Protein AF-A0AAD2H7C9-F1 (afdb_monomer_lite)

Foldseek 3Di:
DAQQKEKEALEWEQDLVLDTDHDIWMDNLVVQFTADPCCCCPVVVDDHPYYHYQNHFHKFFFFEFEAAQAAPLAGLQDDPPDLVVNLVRVQVCFLALCLLRHQEYAHEHEQDALVCQQVSQVSLPFDDDSRTRTSQGHEYEDLQADPVLSAPGDVVRRDADQPAQVSVCSRRPVLSQAAQVVVCPPDDPGHHAAEYEHAQPGHRPVVHLLVSVRSLYAYEYALYAAWPVSLQSSLVSPRAEYEAPPHSYDPQDPVTRGNLCLLAPPPPPDPDDDDDDDDDDDDDDDDDDDDDDDDDDDDDDDDDDDDDDDDDDDPDDPDDDDRDRHAYEHAQPCPSDNLVRLQVSCVSHVLRYAYHFSHGNHQDQPDDFAWDADPPRWIWTDDPFFIDTPPDPHGPTTNDRRLNSLLSSCVSNVRDSSSSLSNRAVNVCVSRVNNQATSRSDGGHRNNIFIAGPSSGTLPQVQVVQQVVQLVLVVQLVVQCPPPVNVQAKHKDWAQFPQGSVWIKIKMAGDPVQLQDVVGPHLFQWQIWIWTDPVPSTIFTFWTHAGDAEAQLRHLCNDLVNCQQWFFDWKKWWFDDWAFKWKWGAPDLQAIFIDTRGGGDQDPVPPAGDPSNQQVVLLCVLCVVLVHDNNVVNNVRSSQQKIWMWGQQALVQAAGQDHDDPVRHHTATQWIFRSHRATDIDDLVVSQVVCVNSVHHYTDMDIDRHPVVVVVVQVVCLQVCDDPNHHGQWTKMKTFTADGDPPDDPVSHDPDDGRGIHIYIYGRCPPRVLLVLLLVLLVVQCVQQVHLPRNHDRDPVPDDPLSCLDPLSVLSNVVSNVCSVVCSVCCRCSNSNHSSVVSVVVCCPDPSNCVVCVVVDDRPDPPDQPAQAEEEEEQDDAQLCSVLLVLLCCLLPVAAEDAQLVADDPDSLVVLLVVQLVSVVPGRYYYSHYNNLALVSLVSNVSSQSNHPTHYFYEYAYAPLVVWQLQVLLVSSLLSLLVCAQQRAAEHCDLVRVSSVVSSVSSVNGDDDRPVSGDYYQYAHSPDDSLRRNVSVQVRCCVPVVDDRGDPVSSVVSSVCSSVDHDPDGHDHPDPPPDDFQFKWWFWGDDLLVQCCVPPVVPPLCVLWSVFFDSGWIWTQDGPVCPPVCVVLVVLLVVLQSDRNDRWKKKFFWWKWWDDNWFIKIAGQAIGTDDDDPCNVSVVVSRVPRDPLRNQQTIITTGTSDDVRDSCVSSVRSNVCSVPVVSTDMDTDDRDMTMTGMHRHDD

Organism: NCBI:txid2018698

Structure (mmCIF, N/CA/C/O backbone):
data_AF-A0AAD2H7C9-F1
#
_entry.id   AF-A0AAD2H7C9-F1
#
loop_
_atom_site.group_PDB
_atom_site.id
_atom_site.type_symbol
_atom_site.label_atom_id
_atom_site.label_alt_id
_atom_site.label_comp_id
_atom_site.label_asym_id
_atom_site.label_entity_id
_atom_site.label_seq_id
_atom_site.pdbx_PDB_ins_code
_atom_site.Cartn_x
_atom_site.Cartn_y
_atom_site.Cartn_z
_atom_site.occupancy
_atom_site.B_iso_or_equiv
_atom_site.auth_seq_id
_atom_site.auth_comp_id
_atom_site.auth_asym_id
_atom_site.auth_atom_id
_atom_site.pdbx_PDB_model_num
ATOM 1 N N . MET A 1 1 ? -37.080 9.525 -2.850 1.00 46.25 1 MET A N 1
ATOM 2 C CA . MET A 1 1 ? -35.673 9.390 -2.418 1.00 46.25 1 MET A CA 1
ATOM 3 C C . MET A 1 1 ? -35.542 8.056 -1.711 1.00 46.25 1 MET A C 1
ATOM 5 O O . MET A 1 1 ? -36.578 7.592 -1.234 1.00 46.25 1 MET A O 1
ATOM 9 N N . PRO A 1 2 ? -34.340 7.462 -1.643 1.00 66.56 2 PRO A N 1
ATOM 10 C CA . PRO A 1 2 ? -34.087 6.362 -0.725 1.00 66.56 2 PRO A CA 1
ATOM 11 C C . PRO A 1 2 ? -34.451 6.775 0.708 1.00 66.56 2 PRO A C 1
ATOM 13 O O . PRO A 1 2 ? -34.328 7.949 1.058 1.00 66.56 2 PRO A O 1
ATOM 16 N N . ASN A 1 3 ? -34.932 5.835 1.510 1.00 80.19 3 ASN A N 1
ATOM 17 C CA . ASN A 1 3 ? -35.426 6.058 2.868 1.00 80.19 3 ASN A CA 1
ATOM 18 C C . ASN A 1 3 ? -34.364 5.843 3.965 1.00 80.19 3 ASN A C 1
ATOM 20 O O . ASN A 1 3 ? -34.700 5.918 5.144 1.00 80.19 3 ASN A O 1
ATOM 24 N N . GLY A 1 4 ? -33.115 5.559 3.578 1.00 82.56 4 GLY A N 1
ATOM 25 C CA . GLY A 1 4 ? -31.983 5.334 4.485 1.00 82.56 4 GLY A CA 1
ATOM 26 C C . GLY A 1 4 ? -32.001 3.984 5.216 1.00 82.56 4 GLY A C 1
ATOM 27 O O . GLY A 1 4 ? -31.080 3.692 5.977 1.00 82.56 4 GLY A O 1
ATOM 28 N N . LEU A 1 5 ? -33.021 3.147 5.004 1.00 90.31 5 LEU A N 1
ATOM 29 C CA . LEU A 1 5 ? -33.193 1.898 5.739 1.00 90.31 5 LEU A CA 1
ATOM 30 C C . LEU A 1 5 ? -32.390 0.757 5.107 1.00 90.31 5 LEU A C 1
ATOM 32 O O . LEU A 1 5 ? -32.569 0.425 3.930 1.00 90.31 5 LEU A O 1
ATOM 36 N N . VAL A 1 6 ? -31.556 0.117 5.925 1.00 89.94 6 VAL A N 1
ATOM 37 C CA . VAL A 1 6 ? -30.773 -1.069 5.560 1.00 89.94 6 VAL A CA 1
ATOM 38 C C . VAL A 1 6 ? -31.198 -2.236 6.445 1.00 89.94 6 VAL A C 1
ATOM 40 O O . VAL A 1 6 ? -31.389 -2.070 7.648 1.00 89.94 6 VAL A O 1
ATOM 43 N N . CYS A 1 7 ? -31.348 -3.417 5.854 1.00 92.00 7 CYS A N 1
ATOM 44 C CA . CYS A 1 7 ? -31.597 -4.662 6.572 1.00 92.00 7 CYS A CA 1
ATOM 45 C C . CYS A 1 7 ? -30.470 -5.651 6.295 1.00 92.00 7 CYS A C 1
ATOM 47 O O . CYS A 1 7 ? -30.188 -5.963 5.140 1.00 92.00 7 CYS A O 1
ATOM 49 N N . PHE A 1 8 ? -29.859 -6.163 7.354 1.00 91.25 8 PHE A N 1
ATOM 50 C CA . PHE A 1 8 ? -28.969 -7.311 7.300 1.00 91.25 8 PHE A CA 1
ATOM 51 C C . PHE A 1 8 ? -29.793 -8.578 7.515 1.00 91.25 8 PHE A C 1
ATOM 53 O O . PHE A 1 8 ? -30.599 -8.633 8.443 1.00 91.25 8 PHE A O 1
ATOM 60 N N . THR A 1 9 ? -29.605 -9.564 6.648 1.00 88.19 9 THR A N 1
ATOM 61 C CA . THR A 1 9 ? -30.362 -10.826 6.606 1.00 88.19 9 THR A CA 1
ATOM 62 C C . THR A 1 9 ? -29.411 -12.014 6.590 1.00 88.19 9 THR A C 1
ATOM 64 O O . THR A 1 9 ? -28.247 -11.849 6.218 1.00 88.19 9 THR A O 1
ATOM 67 N N . ASN A 1 10 ? -29.910 -13.211 6.925 1.00 83.56 10 ASN A N 1
ATOM 68 C CA . ASN A 1 10 ? -29.106 -14.442 6.938 1.00 83.56 10 ASN A CA 1
ATOM 69 C C . ASN A 1 10 ? -27.838 -14.260 7.799 1.00 83.56 10 ASN A C 1
ATOM 71 O O . ASN A 1 10 ? -26.705 -14.406 7.339 1.00 83.56 10 ASN A O 1
ATOM 75 N N . CYS A 1 11 ? -28.040 -13.840 9.048 1.00 88.94 11 CYS A N 1
ATOM 76 C CA . CYS A 1 11 ? -26.970 -13.545 9.991 1.00 88.94 11 CYS A CA 1
ATOM 77 C C . CYS A 1 11 ? -27.285 -14.054 11.399 1.00 88.94 11 CYS A C 1
ATOM 79 O O . CYS A 1 11 ? -28.444 -14.223 11.788 1.00 88.94 11 CYS A O 1
ATOM 81 N N . LEU A 1 12 ? -26.222 -14.298 12.165 1.00 95.88 12 LEU A N 1
ATOM 82 C CA . LEU A 1 12 ? -26.299 -14.611 13.587 1.00 95.88 12 LEU A CA 1
ATOM 83 C C . LEU A 1 12 ? -26.062 -13.347 14.417 1.00 95.88 12 LEU A C 1
ATOM 85 O O . LEU A 1 12 ? -25.033 -12.693 14.271 1.00 95.88 12 LEU A O 1
ATOM 89 N N . LEU A 1 13 ? -26.984 -13.031 15.320 1.00 96.81 13 LEU A N 1
ATOM 90 C CA . LEU A 1 13 ? -26.896 -11.884 16.219 1.00 96.81 13 LEU A CA 1
ATOM 91 C C . LEU A 1 13 ? -26.479 -12.349 17.626 1.00 96.81 13 LEU A C 1
ATOM 93 O O . LEU A 1 13 ? -27.225 -13.127 18.237 1.00 96.81 13 LEU A O 1
ATOM 97 N N . PRO A 1 14 ? -25.341 -11.888 18.181 1.00 96.00 14 PRO A N 1
ATOM 98 C CA . PRO A 1 14 ? -24.974 -12.164 19.563 1.00 96.00 14 PRO A CA 1
ATOM 99 C C . PRO A 1 14 ? -25.941 -11.464 20.518 1.00 96.00 14 PRO A C 1
ATOM 101 O O . PRO A 1 14 ? -26.335 -10.315 20.315 1.00 96.00 14 PRO A O 1
ATOM 104 N N . GLN A 1 15 ? -26.354 -12.197 21.544 1.00 94.50 15 GLN A N 1
ATOM 105 C CA . GLN A 1 15 ? -27.288 -11.766 22.574 1.00 94.50 15 GLN A CA 1
ATOM 106 C C . GLN A 1 15 ? -26.547 -11.436 23.874 1.00 94.50 15 GLN A C 1
ATOM 108 O O . GLN A 1 15 ? -25.423 -11.874 24.114 1.00 94.50 15 GLN A O 1
ATOM 113 N N . GLU A 1 16 ? -27.197 -10.669 24.747 1.00 93.12 16 GLU A N 1
ATOM 114 C CA . GLU A 1 16 ? -26.610 -10.168 25.999 1.00 93.12 16 GLU A CA 1
ATOM 115 C C . GLU A 1 16 ? -26.364 -11.266 27.048 1.00 93.12 16 GLU A C 1
ATOM 117 O O . GLU A 1 16 ? -25.619 -11.061 28.009 1.00 93.12 16 GLU A O 1
ATOM 122 N N . ASP A 1 17 ? -26.941 -12.457 26.870 1.00 91.69 17 ASP A N 1
ATOM 123 C CA . ASP A 1 17 ? -26.606 -13.659 27.638 1.00 91.69 17 ASP A CA 1
ATOM 124 C C . ASP A 1 17 ? -25.322 -14.346 27.127 1.00 91.69 17 ASP A C 1
ATOM 126 O O . ASP A 1 17 ? -24.589 -14.907 27.942 1.00 91.69 17 ASP A O 1
ATOM 130 N N . GLY A 1 18 ? -24.971 -14.171 25.849 1.00 91.19 18 GLY A N 1
ATOM 131 C CA . GLY A 1 18 ? -23.859 -14.813 25.140 1.00 91.19 18 GLY A CA 1
ATOM 132 C C . GLY A 1 18 ? -24.308 -15.740 23.999 1.00 91.19 18 GLY A C 1
ATOM 133 O O . GLY A 1 18 ? -23.469 -16.231 23.246 1.00 91.19 18 GLY A O 1
ATOM 134 N N . GLY A 1 19 ? -25.614 -15.979 23.838 1.00 95.31 19 GLY A N 1
ATOM 135 C CA . GLY A 1 19 ? -26.162 -16.803 22.760 1.00 95.31 19 GLY A CA 1
ATOM 136 C C . GLY A 1 19 ? -26.033 -16.158 21.375 1.00 95.31 19 GLY A C 1
ATOM 137 O O . GLY A 1 19 ? -25.928 -14.942 21.244 1.00 95.31 19 GLY A O 1
ATOM 138 N N . LEU A 1 20 ? -26.083 -16.974 20.321 1.00 96.44 20 LEU A N 1
ATOM 139 C CA . LEU A 1 20 ? -26.175 -16.528 18.926 1.00 96.44 20 LEU A CA 1
ATOM 140 C C . LEU A 1 20 ? -27.539 -16.948 18.367 1.00 96.44 20 LEU A C 1
ATOM 142 O O . LEU A 1 20 ? -27.859 -18.136 18.388 1.00 96.44 20 LEU A O 1
ATOM 146 N N . ILE A 1 21 ? -28.329 -15.997 17.859 1.00 96.44 21 ILE A N 1
ATOM 147 C CA . ILE A 1 21 ? -29.643 -16.272 17.250 1.00 96.44 21 ILE A CA 1
ATOM 148 C C . ILE A 1 21 ? -29.660 -15.879 15.775 1.00 96.44 21 ILE A C 1
ATOM 150 O O . ILE A 1 21 ? -29.106 -14.850 15.404 1.00 96.44 21 ILE A O 1
ATOM 154 N N . GLU A 1 22 ? -30.321 -16.668 14.933 1.00 96.00 22 GLU A N 1
ATOM 155 C CA . GLU A 1 22 ? -30.544 -16.317 13.528 1.00 96.00 22 GLU A CA 1
ATOM 156 C C . GLU A 1 22 ? -31.714 -15.332 13.424 1.00 96.00 22 GLU A C 1
ATOM 158 O O . GLU A 1 22 ? -32.847 -15.669 13.783 1.00 96.00 22 GLU A O 1
ATOM 163 N N . LYS A 1 23 ? -31.435 -14.087 13.018 1.00 94.25 23 LYS A N 1
ATOM 164 C CA . LYS A 1 23 ? -32.435 -13.011 12.955 1.00 94.25 23 LYS A CA 1
ATOM 165 C C . LYS A 1 23 ? -31.931 -11.825 12.131 1.00 94.25 23 LYS A C 1
ATOM 167 O O . LYS A 1 23 ? -30.789 -11.413 12.284 1.00 94.25 23 LYS A O 1
ATOM 172 N N . ASP A 1 24 ? -32.820 -11.211 11.356 1.00 93.81 24 ASP A N 1
ATOM 173 C CA . ASP A 1 24 ? -32.526 -9.969 10.634 1.00 93.81 24 ASP A CA 1
ATOM 174 C C . ASP A 1 24 ? -32.300 -8.769 11.579 1.00 93.81 24 ASP A C 1
ATOM 176 O O . ASP A 1 24 ? -33.000 -8.610 12.588 1.00 93.81 24 ASP A O 1
ATOM 180 N N . LEU A 1 25 ? -31.391 -7.862 11.201 1.00 94.88 25 LEU A N 1
ATOM 181 C CA . LEU A 1 25 ? -31.150 -6.585 11.889 1.00 94.88 25 LEU A CA 1
ATOM 182 C C . LEU A 1 25 ? -31.437 -5.404 10.955 1.00 94.88 25 LEU A C 1
ATOM 184 O O . LEU A 1 25 ? -30.923 -5.348 9.841 1.00 94.88 25 LEU A O 1
ATOM 188 N N . TRP A 1 26 ? -32.241 -4.444 11.411 1.00 94.75 26 TRP A N 1
ATOM 189 C CA . TRP A 1 26 ? -32.602 -3.251 10.639 1.00 94.75 26 TRP A CA 1
ATOM 190 C C . TRP A 1 26 ? -31.911 -2.018 11.220 1.00 94.75 26 TRP A C 1
ATOM 192 O O . TRP A 1 26 ? -31.885 -1.848 12.438 1.00 94.75 26 TRP A O 1
ATOM 202 N N . ILE A 1 27 ? -31.409 -1.134 10.359 1.00 94.25 27 ILE A N 1
ATOM 203 C CA . ILE A 1 27 ? -30.806 0.146 10.749 1.00 94.25 27 ILE A CA 1
ATOM 204 C C . ILE A 1 27 ? -31.347 1.308 9.909 1.00 94.25 27 ILE A C 1
ATOM 206 O O . ILE A 1 27 ? -31.781 1.136 8.769 1.00 94.25 27 ILE A O 1
ATOM 210 N N . ASP A 1 28 ? -31.278 2.504 10.482 1.00 90.06 28 ASP A N 1
ATOM 211 C CA . ASP A 1 28 ? -31.439 3.791 9.810 1.00 90.06 28 ASP A CA 1
ATOM 212 C C . ASP A 1 28 ? -30.031 4.347 9.556 1.00 90.06 28 ASP A C 1
ATOM 214 O O . ASP A 1 28 ? -29.411 4.893 10.470 1.00 90.06 28 ASP A O 1
ATOM 218 N N . GLN A 1 29 ? -29.481 4.147 8.351 1.00 84.56 29 GLN A N 1
ATOM 219 C CA . GLN A 1 29 ? -28.076 4.479 8.061 1.00 84.56 29 GLN A CA 1
ATOM 220 C C . GLN A 1 29 ? -27.810 5.994 8.161 1.00 84.56 29 GLN A C 1
ATOM 222 O O . GLN A 1 29 ? -26.695 6.410 8.462 1.00 84.56 29 GLN A O 1
ATOM 227 N N . ASP A 1 30 ? -28.832 6.818 7.901 1.00 84.38 30 ASP A N 1
ATOM 228 C CA . ASP A 1 30 ? -28.705 8.276 7.845 1.00 84.38 30 ASP A CA 1
ATOM 229 C C . ASP A 1 30 ? -28.694 8.888 9.257 1.00 84.38 30 ASP A C 1
ATOM 231 O O . ASP A 1 30 ? -28.112 9.954 9.465 1.00 84.38 30 ASP A O 1
ATOM 235 N N . LYS A 1 31 ? -29.319 8.203 10.228 1.00 84.56 31 LYS A N 1
ATOM 236 C CA . LYS A 1 31 ? -29.258 8.524 11.665 1.00 84.56 31 LYS A CA 1
ATOM 237 C C . LYS A 1 31 ? -28.200 7.730 12.434 1.00 84.56 31 LYS A C 1
ATOM 239 O O . LYS A 1 31 ? -27.897 8.104 13.559 1.00 84.56 31 LYS A O 1
ATOM 244 N N . GLY A 1 32 ? -27.682 6.642 11.864 1.00 87.88 32 GLY A N 1
ATOM 245 C CA . GLY A 1 32 ? -26.726 5.754 12.522 1.00 87.88 32 GLY A CA 1
ATOM 246 C C . GLY A 1 32 ? -27.315 4.972 13.700 1.00 87.88 32 GLY A C 1
ATOM 247 O O . GLY A 1 32 ? -26.613 4.777 14.681 1.00 87.88 32 GLY A O 1
ATOM 248 N N . ILE A 1 33 ? -28.584 4.539 13.634 1.00 92.12 33 ILE A N 1
ATOM 249 C CA . ILE A 1 33 ? -29.255 3.821 14.741 1.00 92.12 33 ILE A CA 1
ATOM 250 C C . ILE A 1 33 ? -29.878 2.488 14.320 1.00 92.12 33 ILE A C 1
ATOM 252 O O . ILE A 1 33 ? -30.368 2.332 13.198 1.00 92.12 33 ILE A O 1
ATOM 256 N N . ILE A 1 34 ? -29.928 1.547 15.260 1.00 94.44 34 ILE A N 1
ATOM 257 C CA . ILE A 1 34 ? -30.629 0.266 15.137 1.00 94.44 34 ILE A CA 1
ATOM 258 C C . ILE A 1 34 ? -32.139 0.480 15.295 1.00 94.44 34 ILE A C 1
ATOM 260 O O . ILE A 1 34 ? -32.601 1.240 16.150 1.00 94.44 34 ILE A O 1
ATOM 264 N N . LEU A 1 35 ? -32.936 -0.206 14.478 1.00 93.19 35 LEU A N 1
ATOM 265 C CA . LEU A 1 35 ? -34.391 -0.093 14.448 1.00 93.19 35 LEU A CA 1
ATOM 266 C C . LEU A 1 35 ? -35.094 -1.373 14.895 1.00 93.19 35 LEU A C 1
ATOM 268 O O . LEU A 1 35 ? -34.675 -2.491 14.604 1.00 93.19 35 LEU A O 1
ATOM 272 N N . ASP A 1 36 ? -36.268 -1.192 15.496 1.00 91.62 36 ASP A N 1
ATOM 273 C CA . ASP A 1 36 ? -37.251 -2.263 15.601 1.00 91.62 36 ASP A CA 1
ATOM 274 C C . ASP A 1 36 ? -37.858 -2.523 14.209 1.00 91.62 36 ASP A C 1
ATOM 276 O O . ASP A 1 36 ? -38.569 -1.678 13.645 1.00 91.62 36 ASP A O 1
ATOM 280 N N . ALA A 1 37 ? -37.552 -3.694 13.648 1.00 85.62 37 ALA A N 1
ATOM 281 C CA . ALA A 1 37 ? -38.026 -4.136 12.341 1.00 85.62 37 ALA A CA 1
ATOM 282 C C . ALA A 1 37 ? -39.559 -4.261 12.281 1.00 85.62 37 ALA A C 1
ATOM 284 O O . ALA A 1 37 ? -40.181 -3.818 11.313 1.00 85.62 37 ALA A O 1
ATOM 285 N N . GLN A 1 38 ? -40.188 -4.805 13.330 1.00 85.62 38 GLN A N 1
ATOM 286 C CA . GLN A 1 38 ? -41.638 -4.986 13.395 1.00 85.62 38 GLN A CA 1
ATOM 287 C C . GLN A 1 38 ? -42.332 -3.621 13.427 1.00 85.62 38 GLN A C 1
ATOM 289 O O . GLN A 1 38 ? -43.240 -3.355 12.639 1.00 85.62 38 GLN A O 1
ATOM 294 N N . ARG A 1 39 ? -41.857 -2.709 14.275 1.00 85.38 39 ARG A N 1
ATOM 295 C CA . ARG A 1 39 ? -42.393 -1.352 14.387 1.00 85.38 39 ARG A CA 1
ATOM 296 C C . ARG A 1 39 ? -42.225 -0.558 13.089 1.00 85.38 39 ARG A C 1
ATOM 298 O O . ARG A 1 39 ? -43.156 0.105 12.632 1.00 85.38 39 ARG A O 1
ATOM 305 N N . THR A 1 40 ? -41.058 -0.654 12.458 1.00 84.62 40 THR A N 1
ATOM 306 C CA . THR A 1 40 ? -40.760 0.052 11.200 1.00 84.62 40 THR A CA 1
ATOM 307 C C . THR A 1 40 ? -41.610 -0.479 10.041 1.00 84.62 40 THR A C 1
ATOM 309 O O . THR A 1 40 ? -42.178 0.307 9.279 1.00 84.62 40 THR A O 1
ATOM 312 N N . PHE A 1 41 ? -41.789 -1.797 9.947 1.00 82.25 41 PHE A N 1
ATOM 313 C CA . PHE A 1 41 ? -42.600 -2.411 8.900 1.00 82.25 41 PHE A CA 1
ATOM 314 C C . PHE A 1 41 ? -44.110 -2.204 9.099 1.00 82.25 41 PHE A C 1
ATOM 316 O O . PHE A 1 41 ? -44.799 -1.806 8.160 1.00 82.25 41 PHE A O 1
ATOM 323 N N . PHE A 1 42 ? -44.646 -2.451 10.299 1.00 82.31 42 PHE A N 1
ATOM 324 C CA . PHE A 1 42 ? -46.096 -2.433 10.534 1.00 82.31 42 PHE A CA 1
ATOM 325 C C . PHE A 1 42 ? -46.652 -1.042 10.882 1.00 82.31 42 PHE A C 1
ATOM 327 O O . PHE A 1 42 ? -47.711 -0.682 10.362 1.00 82.31 42 PHE A O 1
ATOM 334 N N . GLU A 1 43 ? -45.964 -0.240 11.708 1.00 83.00 43 GLU A N 1
ATOM 335 C CA . GLU A 1 43 ? -46.438 1.109 12.071 1.00 83.00 43 GLU A CA 1
ATOM 336 C C . GLU A 1 43 ? -46.046 2.145 11.014 1.00 83.00 43 GLU A C 1
ATOM 338 O O . GLU A 1 43 ? -46.908 2.851 10.490 1.00 83.00 43 GLU A O 1
ATOM 343 N N . ARG A 1 44 ? -44.751 2.228 10.665 1.00 82.88 44 ARG A N 1
ATOM 344 C CA . ARG A 1 44 ? -44.257 3.234 9.701 1.00 82.88 44 ARG A CA 1
ATOM 345 C C . ARG A 1 44 ? -44.545 2.863 8.244 1.00 82.88 44 ARG A C 1
ATOM 347 O O . ARG A 1 44 ? -44.463 3.731 7.380 1.00 82.88 44 ARG A O 1
ATOM 354 N N . ARG A 1 45 ? -44.904 1.600 7.965 1.00 83.31 45 ARG A N 1
ATOM 355 C CA . ARG A 1 45 ? -45.163 1.054 6.615 1.00 83.31 45 ARG A CA 1
ATOM 356 C C . ARG A 1 45 ? -43.987 1.235 5.649 1.00 83.31 45 ARG A C 1
ATOM 358 O O . ARG A 1 45 ? -44.182 1.361 4.441 1.00 83.31 45 ARG A O 1
ATOM 365 N N . GLN A 1 46 ? -42.769 1.239 6.186 1.00 82.25 46 GLN A N 1
ATOM 366 C CA . GLN A 1 46 ? -41.529 1.364 5.425 1.00 82.25 46 GLN A CA 1
ATOM 367 C C . GLN A 1 46 ? -40.845 -0.001 5.294 1.00 82.25 46 GLN A C 1
ATOM 369 O O . GLN A 1 46 ? -40.986 -0.873 6.150 1.00 82.25 46 GLN A O 1
ATOM 374 N N . ARG A 1 47 ? -40.110 -0.191 4.197 1.00 84.38 47 ARG A N 1
ATOM 375 C CA . ARG A 1 47 ? -39.280 -1.374 3.938 1.00 84.38 47 ARG A CA 1
ATOM 376 C C . ARG A 1 47 ? -37.826 -0.939 3.741 1.00 84.38 47 ARG A C 1
ATOM 378 O O . ARG A 1 47 ? -37.622 0.212 3.362 1.00 84.38 47 ARG A O 1
ATOM 385 N N . PRO A 1 48 ? -36.841 -1.820 3.963 1.00 85.38 48 PRO A N 1
ATOM 386 C CA . PRO A 1 48 ? -35.447 -1.519 3.684 1.00 85.38 48 PRO A CA 1
ATOM 387 C C . PRO A 1 48 ? -35.272 -1.307 2.182 1.00 85.38 48 PRO A C 1
ATOM 389 O O . PRO A 1 48 ? -35.698 -2.153 1.394 1.00 85.38 48 PRO A O 1
ATOM 392 N N . ASP A 1 49 ? -34.646 -0.200 1.790 1.00 85.69 49 ASP A N 1
ATOM 393 C CA . ASP A 1 49 ? -34.285 0.035 0.386 1.00 85.69 49 ASP A CA 1
ATOM 394 C C . ASP A 1 49 ? -33.013 -0.738 0.003 1.00 85.69 49 ASP A C 1
ATOM 396 O O . ASP A 1 49 ? -32.752 -0.975 -1.177 1.00 85.69 49 ASP A O 1
ATOM 400 N N . ARG A 1 50 ? -32.225 -1.158 1.002 1.00 82.81 50 ARG A N 1
ATOM 401 C CA . ARG A 1 50 ? -31.062 -2.035 0.843 1.00 82.81 50 ARG A CA 1
ATOM 402 C C . ARG A 1 50 ? -31.207 -3.249 1.753 1.00 82.81 50 ARG A C 1
ATOM 404 O O . ARG A 1 50 ? -31.458 -3.108 2.949 1.00 82.81 50 ARG A O 1
ATOM 411 N N . ILE A 1 51 ? -31.007 -4.430 1.182 1.00 82.00 51 ILE A N 1
ATOM 412 C CA . ILE A 1 51 ? -30.922 -5.698 1.908 1.00 82.00 51 ILE A CA 1
ATOM 413 C C . ILE A 1 51 ? -29.514 -6.250 1.683 1.00 82.00 51 ILE A C 1
ATOM 415 O O . ILE A 1 51 ? -29.020 -6.231 0.556 1.00 82.00 51 ILE A O 1
ATOM 419 N N . ILE A 1 52 ? -28.861 -6.679 2.759 1.00 78.00 52 ILE A N 1
ATOM 420 C CA . ILE A 1 52 ? -27.501 -7.215 2.763 1.00 78.00 52 ILE A CA 1
ATOM 421 C C . ILE A 1 52 ? -27.572 -8.625 3.349 1.00 78.00 52 ILE A C 1
ATOM 423 O O . ILE A 1 52 ? -27.772 -8.796 4.551 1.00 78.00 52 ILE A O 1
ATOM 427 N N . ASP A 1 53 ? -27.418 -9.632 2.494 1.00 78.44 53 ASP A N 1
ATOM 428 C CA . ASP A 1 53 ? -27.210 -11.015 2.923 1.00 78.44 53 ASP A CA 1
ATOM 429 C C . ASP A 1 53 ? -25.785 -11.146 3.482 1.00 78.44 53 ASP A C 1
ATOM 431 O O . ASP A 1 53 ? -24.826 -10.686 2.858 1.00 78.44 53 ASP A O 1
ATOM 435 N N . LEU A 1 54 ? -25.646 -11.714 4.682 1.00 79.31 54 LEU A N 1
ATOM 436 C CA . LEU A 1 54 ? -24.350 -11.926 5.329 1.00 79.31 54 LEU A CA 1
ATOM 437 C C . LEU A 1 54 ? -23.859 -13.379 5.236 1.00 79.31 54 LEU A C 1
ATOM 439 O O . LEU A 1 54 ? -22.888 -13.725 5.903 1.00 79.31 54 LEU A O 1
ATOM 443 N N . ALA A 1 55 ? -24.469 -14.222 4.400 1.00 78.62 55 ALA A N 1
ATOM 444 C CA . ALA A 1 55 ? -24.059 -15.604 4.129 1.00 78.62 55 ALA A CA 1
ATOM 445 C C . ALA A 1 55 ? -23.934 -16.483 5.394 1.00 78.62 55 ALA A C 1
ATOM 447 O O . ALA A 1 55 ? -23.077 -17.362 5.490 1.00 78.62 55 ALA A O 1
ATOM 448 N N . GLY A 1 56 ? -24.780 -16.231 6.394 1.00 81.06 56 GLY A N 1
ATOM 449 C CA . GLY A 1 56 ? -24.766 -16.907 7.686 1.00 81.06 56 GLY A CA 1
ATOM 450 C C . GLY A 1 56 ? -23.706 -16.390 8.664 1.00 81.06 56 GLY A C 1
ATOM 451 O O . GLY A 1 56 ? -23.550 -16.997 9.724 1.00 81.06 56 GLY A O 1
ATOM 452 N N . ASN A 1 57 ? -22.972 -15.319 8.357 1.00 90.12 57 ASN A N 1
ATOM 453 C CA . ASN A 1 57 ? -21.971 -14.728 9.253 1.00 90.12 57 ASN A CA 1
ATOM 454 C C . ASN A 1 57 ? -22.596 -14.081 10.502 1.00 90.12 57 ASN A C 1
ATOM 456 O O . ASN A 1 57 ? -23.811 -13.888 10.598 1.00 90.12 57 ASN A O 1
ATOM 460 N N . ILE A 1 58 ? -21.761 -13.762 11.489 1.00 95.69 58 ILE A N 1
ATOM 461 C CA . ILE A 1 58 ? -22.184 -13.131 12.740 1.00 95.69 58 ILE A CA 1
ATOM 462 C C . ILE A 1 58 ? -22.168 -11.611 12.555 1.00 95.69 58 ILE A C 1
ATOM 464 O O . ILE A 1 58 ? -21.151 -11.046 12.163 1.00 95.69 58 ILE A O 1
ATOM 468 N N . LEU A 1 59 ? -23.278 -10.941 12.862 1.00 96.56 59 LEU A N 1
ATOM 469 C CA . LEU A 1 59 ? -23.370 -9.482 12.901 1.00 96.56 59 LEU A CA 1
ATOM 470 C C . LEU A 1 59 ? -23.403 -9.034 14.361 1.00 96.56 59 LEU A C 1
ATOM 472 O O . LEU A 1 59 ? -24.425 -9.138 15.034 1.00 96.56 59 LEU A O 1
ATOM 476 N N . SER A 1 60 ? -22.258 -8.574 14.846 1.00 96.69 60 SER A N 1
ATOM 477 C CA . SER A 1 60 ? -22.025 -8.147 16.223 1.00 96.69 60 SER A CA 1
ATOM 478 C C . SER A 1 60 ? -22.237 -6.640 16.385 1.00 96.69 60 SER A C 1
ATOM 480 O O . SER A 1 60 ? -22.011 -5.903 15.422 1.00 96.69 60 SER A O 1
ATOM 482 N N . PRO A 1 61 ? -22.551 -6.141 17.600 1.00 96.38 61 PRO A N 1
ATOM 483 C CA . PRO A 1 61 ? -22.146 -4.792 17.980 1.00 96.38 61 PRO A CA 1
ATOM 484 C C . PRO A 1 61 ? -20.651 -4.597 17.704 1.00 96.38 61 PRO A C 1
ATOM 486 O O . PRO A 1 61 ? -19.863 -5.541 17.831 1.00 96.38 61 PRO A O 1
ATOM 489 N N . GLY A 1 62 ? -20.257 -3.385 17.344 1.00 95.94 62 GLY A N 1
ATOM 490 C CA . GLY A 1 62 ? -18.853 -3.040 17.177 1.00 95.94 62 GLY A CA 1
ATOM 491 C C . GLY A 1 62 ? -18.064 -3.189 18.479 1.00 95.94 62 GLY A C 1
ATOM 492 O O . GLY A 1 62 ? -18.607 -2.991 19.572 1.00 95.94 62 GLY A O 1
ATOM 493 N N . LEU A 1 63 ? -16.797 -3.602 18.369 1.00 98.12 63 LEU A N 1
ATOM 494 C CA . LEU A 1 63 ? -15.966 -3.880 19.539 1.00 98.12 63 LEU A CA 1
ATOM 495 C C . LEU A 1 63 ? -15.580 -2.577 20.254 1.00 98.12 63 LEU A C 1
ATOM 497 O O . LEU A 1 63 ? -15.364 -1.546 19.607 1.00 98.12 63 LEU A O 1
ATOM 501 N N . ILE A 1 64 ? -15.474 -2.649 21.582 1.00 98.38 64 ILE A N 1
ATOM 502 C CA . ILE A 1 64 ? -15.139 -1.524 22.458 1.00 98.38 64 ILE A CA 1
ATOM 503 C C . ILE A 1 64 ? -13.833 -1.827 23.190 1.00 98.38 64 ILE A C 1
ATOM 505 O O . ILE A 1 64 ? -13.820 -2.675 24.082 1.00 98.38 64 ILE A O 1
ATOM 509 N N . ASP A 1 65 ? -12.758 -1.117 22.846 1.00 98.38 65 ASP A N 1
ATOM 510 C CA . ASP A 1 65 ? -11.462 -1.259 23.521 1.00 98.38 65 ASP A CA 1
ATOM 511 C C . ASP A 1 65 ? -11.287 -0.189 24.606 1.00 98.38 65 ASP A C 1
ATOM 513 O O . ASP A 1 65 ? -11.173 1.001 24.305 1.00 98.38 65 ASP A O 1
ATOM 517 N N . ILE A 1 66 ? -11.309 -0.589 25.878 1.00 98.12 66 ILE A N 1
ATOM 518 C CA . ILE A 1 66 ? -11.274 0.356 27.008 1.00 98.12 66 ILE A CA 1
ATOM 519 C C . ILE A 1 66 ? -9.867 0.627 27.558 1.00 98.12 66 ILE A C 1
ATOM 521 O O . ILE A 1 66 ? -9.725 1.470 28.443 1.00 98.12 66 ILE A O 1
ATOM 525 N N . GLN A 1 67 ? -8.840 -0.051 27.033 1.00 97.69 67 GLN A N 1
ATOM 526 C CA . GLN A 1 67 ? -7.446 0.239 27.356 1.00 97.69 67 GLN A CA 1
ATOM 527 C C . GLN A 1 67 ? -6.554 0.050 26.124 1.00 97.69 67 GLN A C 1
ATOM 529 O O . GLN A 1 67 ? -6.172 -1.067 25.774 1.00 97.69 67 GLN A O 1
ATOM 534 N N . ILE A 1 68 ? -6.207 1.173 25.489 1.00 97.25 68 ILE A N 1
ATOM 535 C CA . ILE A 1 68 ? -5.322 1.235 24.323 1.00 97.25 68 ILE A CA 1
ATOM 536 C C . ILE A 1 68 ? -4.443 2.488 24.381 1.00 97.25 68 ILE A C 1
ATOM 538 O O . ILE A 1 68 ? -4.930 3.618 24.412 1.00 97.25 68 ILE A O 1
ATOM 542 N N . ASN A 1 69 ? -3.126 2.290 24.371 1.00 95.62 69 ASN A N 1
ATOM 543 C CA . ASN A 1 69 ? -2.135 3.342 24.618 1.00 95.62 69 ASN A CA 1
ATOM 544 C C . ASN A 1 69 ? -1.660 3.984 23.298 1.00 95.62 69 ASN A C 1
ATOM 546 O O . ASN A 1 69 ? -1.140 5.102 23.281 1.00 95.62 69 ASN A O 1
ATOM 550 N N . GLY A 1 70 ? -1.878 3.301 22.171 1.00 95.44 70 GLY A N 1
ATOM 551 C CA . GLY A 1 70 ? -1.711 3.835 20.823 1.00 95.44 70 GLY A CA 1
ATOM 552 C C . GLY A 1 70 ? -1.954 2.785 19.735 1.00 95.44 70 GLY A C 1
ATOM 553 O O . GLY A 1 70 ? -2.166 1.614 20.032 1.00 95.44 70 GLY A O 1
ATOM 554 N N . ALA A 1 71 ? -1.889 3.205 18.470 1.00 95.44 71 ALA A N 1
ATOM 555 C CA . ALA A 1 71 ? -1.854 2.332 17.292 1.00 95.44 71 ALA A CA 1
ATOM 556 C C . ALA A 1 71 ? -1.329 3.104 16.063 1.00 95.44 71 ALA A C 1
ATOM 558 O O . ALA A 1 71 ? -1.233 4.331 16.087 1.00 95.44 71 ALA A O 1
ATOM 559 N N . TYR A 1 72 ? -1.010 2.404 14.971 1.00 93.56 72 TYR A N 1
ATOM 560 C CA . TYR A 1 72 ? -0.659 2.969 13.654 1.00 93.56 72 TYR A CA 1
ATOM 561 C C . TYR A 1 72 ? 0.422 4.072 13.675 1.00 93.56 72 TYR A C 1
ATOM 563 O O . TYR A 1 72 ? 0.391 5.021 12.893 1.00 93.56 72 TYR A O 1
ATOM 571 N N . GLY A 1 73 ? 1.394 3.940 14.579 1.00 90.50 73 GLY A N 1
ATOM 572 C CA . GLY A 1 73 ? 2.505 4.868 14.801 1.00 90.50 73 GLY A CA 1
ATOM 573 C C . GLY A 1 73 ? 2.237 5.964 15.840 1.00 90.50 73 GLY A C 1
ATOM 574 O O . GLY A 1 73 ? 3.198 6.579 16.310 1.00 90.50 73 GLY A O 1
ATOM 575 N N . PHE A 1 74 ? 0.979 6.188 16.233 1.00 94.88 74 PHE A N 1
ATOM 576 C CA . PHE A 1 74 ? 0.566 7.254 17.147 1.00 94.88 74 PHE A CA 1
ATOM 577 C C . PHE A 1 74 ? 0.390 6.768 18.592 1.00 94.88 74 PHE A C 1
ATOM 579 O O . PHE A 1 74 ? -0.064 5.653 18.843 1.00 94.88 74 PHE A O 1
ATOM 586 N N . ASP A 1 75 ? 0.764 7.622 19.543 1.00 94.00 75 ASP A N 1
ATOM 587 C CA . ASP A 1 75 ? 0.922 7.311 20.963 1.00 94.00 75 ASP A CA 1
ATOM 588 C C . ASP A 1 75 ? 0.167 8.359 21.786 1.00 94.00 75 ASP A C 1
ATOM 590 O O . ASP A 1 75 ? 0.576 9.520 21.825 1.00 94.00 75 ASP A O 1
ATOM 594 N N . PHE A 1 76 ? -0.931 7.977 22.444 1.00 96.31 76 PHE A N 1
ATOM 595 C CA . PHE A 1 76 ? -1.784 8.939 23.154 1.00 96.31 76 PHE A CA 1
ATOM 596 C C . PHE A 1 76 ? -1.056 9.627 24.320 1.00 96.31 76 PHE A C 1
ATOM 598 O O . PHE A 1 76 ? -1.472 10.698 24.762 1.00 96.31 76 PHE A O 1
ATOM 605 N N . SER A 1 77 ? 0.056 9.051 24.790 1.00 93.81 77 SER A N 1
ATOM 606 C CA . SER A 1 77 ? 0.858 9.581 25.896 1.00 93.81 77 SER A CA 1
ATOM 607 C C . SER A 1 77 ? 1.984 10.537 25.477 1.00 93.81 77 SER A C 1
ATOM 609 O O . SER A 1 77 ? 2.735 10.988 26.343 1.00 93.81 77 SER A O 1
ATOM 611 N N . VAL A 1 78 ? 2.137 10.834 24.181 1.00 91.56 78 VAL A N 1
ATOM 612 C CA . VAL A 1 78 ? 3.195 11.711 23.649 1.00 91.56 78 VAL A CA 1
ATOM 613 C C . VAL A 1 78 ? 2.575 12.971 23.048 1.00 91.56 78 VAL A C 1
ATOM 615 O O . VAL A 1 78 ? 1.746 12.896 22.146 1.00 91.56 78 VAL A O 1
ATOM 618 N N . TYR A 1 79 ? 2.985 14.139 23.544 1.00 93.44 79 TYR A N 1
ATOM 619 C CA . TYR A 1 79 ? 2.515 15.441 23.072 1.00 93.44 79 TYR A CA 1
ATOM 620 C C . TYR A 1 79 ? 3.700 16.396 22.881 1.00 93.44 79 TYR A C 1
ATOM 622 O O . TYR A 1 79 ? 4.297 16.859 23.851 1.00 93.44 79 TYR A O 1
ATOM 630 N N . ASP A 1 80 ? 4.006 16.715 21.623 1.00 90.12 80 ASP A N 1
ATOM 631 C CA . ASP A 1 80 ? 5.188 17.496 21.226 1.00 90.12 80 ASP A CA 1
ATOM 632 C C . ASP A 1 80 ? 4.929 19.017 21.134 1.00 90.12 80 ASP A C 1
ATOM 634 O O . ASP A 1 80 ? 5.703 19.759 20.531 1.00 90.12 80 ASP A O 1
ATOM 638 N N . GLY A 1 81 ? 3.832 19.508 21.725 1.00 91.88 81 GLY A N 1
ATOM 639 C CA . GLY A 1 81 ? 3.476 20.935 21.723 1.00 91.88 81 GLY A CA 1
ATOM 640 C C . GLY A 1 81 ? 2.570 21.397 20.574 1.00 91.88 81 GLY A C 1
ATOM 641 O O . GLY A 1 81 ? 2.246 22.583 20.523 1.00 91.88 81 GLY A O 1
ATOM 642 N N . ASP A 1 82 ? 2.142 20.491 19.690 1.00 94.25 82 ASP A N 1
ATOM 643 C CA . ASP A 1 82 ? 1.278 20.775 18.535 1.00 94.25 82 ASP A CA 1
ATOM 644 C C . ASP A 1 82 ? -0.090 20.072 18.667 1.00 94.25 82 ASP A C 1
ATOM 646 O O . ASP A 1 82 ? -0.214 18.853 18.523 1.00 94.25 82 ASP A O 1
ATOM 650 N N . ASP A 1 83 ? -1.129 20.869 18.937 1.00 94.94 83 ASP A N 1
ATOM 651 C CA . ASP A 1 83 ? -2.532 20.441 19.012 1.00 94.94 83 ASP A CA 1
ATOM 652 C C . ASP A 1 83 ? -3.030 19.743 17.742 1.00 94.94 83 ASP A C 1
ATOM 654 O O . ASP A 1 83 ? -3.832 18.813 17.826 1.00 94.94 83 ASP A O 1
ATOM 658 N N . GLU A 1 84 ? -2.625 20.228 16.569 1.00 93.62 84 GLU A N 1
ATOM 659 C CA . GLU A 1 84 ? -3.195 19.795 15.296 1.00 93.62 84 GLU A CA 1
ATOM 660 C C . GLU A 1 84 ? -2.547 18.491 14.834 1.00 93.62 84 GLU A C 1
ATOM 662 O O . GLU A 1 84 ? -3.246 17.561 14.427 1.00 93.62 84 GLU A O 1
ATOM 667 N N . ALA A 1 85 ? -1.227 18.371 15.009 1.00 93.31 85 ALA A N 1
ATOM 668 C CA . ALA A 1 85 ? -0.522 17.107 14.820 1.00 93.31 85 ALA A CA 1
ATOM 669 C C . ALA A 1 85 ? -1.062 16.009 15.755 1.00 93.31 85 ALA A C 1
ATOM 671 O O . ALA A 1 85 ? -1.274 14.876 15.316 1.00 93.31 85 ALA A O 1
ATOM 672 N N . TYR A 1 86 ? -1.354 16.345 17.020 1.00 95.88 86 TYR A N 1
ATOM 673 C CA . TYR A 1 86 ? -1.957 15.404 17.967 1.00 95.88 86 TYR A CA 1
ATOM 674 C C . TYR A 1 86 ? -3.371 14.977 17.526 1.00 95.88 86 TYR A C 1
ATOM 676 O O . TYR A 1 86 ? -3.678 13.785 17.526 1.00 95.88 86 TYR A O 1
ATOM 684 N N . ARG A 1 87 ? -4.223 15.914 17.072 1.00 94.00 87 ARG A N 1
ATOM 685 C CA . ARG A 1 87 ? -5.571 15.597 16.549 1.00 94.00 87 ARG A CA 1
ATOM 686 C C . ARG A 1 87 ? -5.548 14.715 15.306 1.00 94.00 87 ARG A C 1
ATOM 688 O O . ARG A 1 87 ? -6.312 13.753 15.249 1.00 94.00 87 ARG A O 1
ATOM 695 N N . GLU A 1 88 ? -4.686 14.997 14.332 1.00 92.62 88 GLU A N 1
ATOM 696 C CA . GLU A 1 88 ? -4.571 14.148 13.139 1.00 92.62 88 GLU A CA 1
ATOM 697 C C . GLU A 1 88 ? -4.023 12.751 13.486 1.00 92.62 88 GLU A C 1
ATOM 699 O O . GLU A 1 88 ? -4.467 11.764 12.901 1.00 92.62 88 GLU A O 1
ATOM 704 N N . GLY A 1 89 ? -3.152 12.633 14.496 1.00 93.88 89 GLY A N 1
ATOM 705 C CA . GLY A 1 89 ? -2.725 11.345 15.052 1.00 93.88 89 GLY A CA 1
ATOM 706 C C . GLY A 1 89 ? -3.869 10.542 15.689 1.00 93.88 89 GLY A C 1
ATOM 707 O O . GLY A 1 89 ? -4.064 9.372 15.351 1.00 93.88 89 GLY A O 1
ATOM 708 N N . MET A 1 90 ? -4.685 11.175 16.542 1.00 94.94 90 MET A N 1
ATOM 709 C CA . MET A 1 90 ? -5.889 10.549 17.115 1.00 94.94 90 MET A CA 1
ATOM 710 C C . MET A 1 90 ? -6.858 10.069 16.028 1.00 94.94 90 MET A C 1
ATOM 712 O O . MET A 1 90 ? -7.367 8.948 16.078 1.00 94.94 90 MET A O 1
ATOM 716 N N . LYS A 1 91 ? -7.102 10.920 15.028 1.00 92.44 91 LYS A N 1
ATOM 717 C CA . LYS A 1 91 ? -7.989 10.640 13.897 1.00 92.44 91 LYS A CA 1
ATOM 718 C C . LYS A 1 91 ? -7.466 9.497 13.027 1.00 92.44 91 LYS A C 1
ATOM 720 O O . LYS A 1 91 ? -8.260 8.643 12.649 1.00 92.44 91 LYS A O 1
ATOM 725 N N . LEU A 1 92 ? -6.156 9.423 12.774 1.00 92.25 92 LEU A N 1
ATOM 726 C CA . LEU A 1 92 ? -5.540 8.297 12.066 1.00 92.25 92 LEU A CA 1
ATOM 727 C C . LEU A 1 92 ? -5.825 6.969 12.780 1.00 92.25 92 LEU A C 1
ATOM 729 O O . LEU A 1 92 ? -6.232 6.010 12.127 1.00 92.25 92 LEU A O 1
ATOM 733 N N . VAL A 1 93 ? -5.664 6.916 14.108 1.00 95.31 93 VAL A N 1
ATOM 734 C CA . VAL A 1 93 ? -6.017 5.722 14.897 1.00 95.31 93 VAL A CA 1
ATOM 735 C C . VAL A 1 93 ? -7.502 5.405 14.754 1.00 95.31 93 VAL A C 1
ATOM 737 O O . VAL A 1 93 ? -7.851 4.269 14.438 1.00 95.31 93 VAL A O 1
ATOM 740 N N . ALA A 1 94 ? -8.372 6.404 14.913 1.00 92.81 94 ALA A N 1
ATOM 741 C CA . ALA A 1 94 ? -9.818 6.238 14.818 1.00 92.81 94 ALA A CA 1
ATOM 742 C C . ALA A 1 94 ? -10.275 5.712 13.441 1.00 92.81 94 ALA A C 1
ATOM 744 O O . ALA A 1 94 ? -11.136 4.838 13.371 1.00 92.81 94 ALA A O 1
ATOM 745 N N . GLU A 1 95 ? -9.717 6.228 12.343 1.00 89.69 95 GLU A N 1
ATOM 746 C CA . GLU A 1 95 ? -10.029 5.812 10.965 1.00 89.69 95 GLU A CA 1
ATOM 747 C C . GLU A 1 95 ? -9.457 4.431 10.613 1.00 89.69 95 GLU A C 1
ATOM 749 O O . GLU A 1 95 ? -10.001 3.741 9.752 1.00 89.69 95 GLU A O 1
ATOM 754 N N . LYS A 1 96 ? -8.356 4.016 11.252 1.00 88.75 96 LYS A N 1
ATOM 755 C CA . LYS A 1 96 ? -7.669 2.752 10.952 1.00 88.75 96 LYS A CA 1
ATOM 756 C C . LYS A 1 96 ? -8.143 1.578 11.793 1.00 88.75 96 LYS A C 1
ATOM 758 O O . LYS A 1 96 ? -8.337 0.492 11.258 1.00 88.75 96 LYS A O 1
ATOM 763 N N . ILE A 1 97 ? -8.363 1.775 13.092 1.00 93.81 97 ILE A N 1
ATOM 764 C CA . ILE A 1 97 ? -8.650 0.686 14.038 1.00 93.81 97 ILE A CA 1
ATOM 765 C C . ILE A 1 97 ? -9.936 -0.091 13.705 1.00 93.81 97 ILE A C 1
ATOM 767 O O . ILE A 1 97 ? -10.043 -1.268 14.052 1.00 93.81 97 ILE A O 1
ATOM 771 N N . VAL A 1 98 ? -10.857 0.509 12.940 1.00 91.31 98 VAL A N 1
ATOM 772 C CA . VAL A 1 98 ? -12.069 -0.149 12.419 1.00 91.31 98 VAL A CA 1
ATOM 773 C C . VAL A 1 98 ? -11.773 -1.401 11.587 1.00 91.31 98 VAL A C 1
ATOM 775 O O . VAL A 1 98 ? -12.612 -2.297 11.532 1.00 91.31 98 VAL A O 1
ATOM 778 N N . GLU A 1 99 ? -10.577 -1.531 10.992 1.00 87.06 99 GLU A N 1
ATOM 779 C CA . GLU A 1 99 ? -10.181 -2.757 10.279 1.00 87.06 99 GLU A CA 1
ATOM 780 C C . GLU A 1 99 ? -10.024 -3.970 11.217 1.00 87.06 99 GLU A C 1
ATOM 782 O O . GLU A 1 99 ? -10.157 -5.108 10.779 1.00 87.06 99 GLU A O 1
ATOM 787 N N . THR A 1 100 ? -9.843 -3.732 12.520 1.00 92.06 100 THR A N 1
ATOM 788 C CA . THR A 1 100 ? -9.809 -4.761 13.579 1.00 92.06 100 THR A CA 1
ATOM 789 C C . THR A 1 100 ? -11.177 -4.998 14.237 1.00 92.06 100 THR A C 1
ATOM 791 O O . THR A 1 100 ? -11.286 -5.708 15.233 1.00 92.06 100 THR A O 1
ATOM 794 N N . GLY A 1 101 ? -12.246 -4.393 13.701 1.00 93.25 101 GLY A N 1
ATOM 795 C CA . GLY A 1 101 ? -13.609 -4.510 14.229 1.00 93.25 101 GLY A CA 1
ATOM 796 C C . GLY A 1 101 ? -13.919 -3.623 15.441 1.00 93.25 101 GLY A C 1
ATOM 797 O O . GLY A 1 101 ? -15.027 -3.707 15.975 1.00 93.25 101 GLY A O 1
ATOM 798 N N . VAL A 1 102 ? -12.979 -2.776 15.870 1.00 96.56 102 VAL A N 1
ATOM 799 C CA . VAL A 1 102 ? -13.169 -1.783 16.940 1.00 96.56 102 VAL A CA 1
ATOM 800 C C . VAL A 1 102 ? -13.893 -0.559 16.390 1.00 96.56 102 VAL A C 1
ATOM 802 O O . VAL A 1 102 ? -13.373 0.136 15.519 1.00 96.56 102 VAL A O 1
ATOM 805 N N . THR A 1 103 ? -15.086 -0.272 16.911 1.00 95.44 103 THR A N 1
ATOM 806 C CA . THR A 1 103 ? -15.876 0.923 16.547 1.00 95.44 103 THR A CA 1
ATOM 807 C C . THR A 1 103 ? -15.897 1.968 17.653 1.00 95.44 103 THR A C 1
ATOM 809 O O . THR A 1 103 ? -16.367 3.081 17.438 1.00 95.44 103 THR A O 1
ATOM 812 N N . SER A 1 104 ? -15.406 1.641 18.845 1.00 96.19 104 SER A N 1
ATOM 813 C CA . SER A 1 104 ? -15.254 2.592 19.940 1.00 96.19 104 SER A CA 1
ATOM 814 C 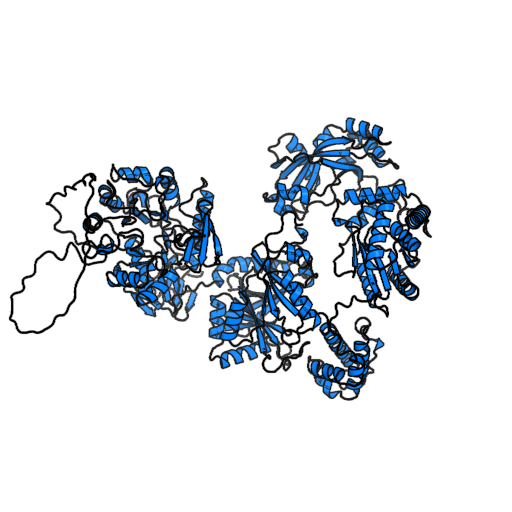C . SER A 1 104 ? -14.016 2.264 20.762 1.00 96.19 104 SER A C 1
ATOM 816 O O . SER A 1 104 ? -13.727 1.096 21.003 1.00 96.19 104 SER A O 1
ATOM 818 N N . LEU A 1 105 ? -13.292 3.284 21.216 1.00 96.88 105 LEU A N 1
ATOM 819 C CA . LEU A 1 105 ? -12.151 3.097 22.108 1.00 96.88 105 LEU A CA 1
ATOM 820 C C . LEU A 1 105 ? -12.057 4.175 23.186 1.00 96.88 105 LEU A C 1
ATOM 822 O O . LEU A 1 105 ? -12.586 5.278 23.032 1.00 96.88 105 LEU A O 1
ATOM 826 N N . VAL A 1 106 ? -11.344 3.853 24.262 1.00 97.75 106 VAL A N 1
ATOM 827 C CA . VAL A 1 106 ? -10.942 4.792 25.310 1.00 97.75 106 VAL A CA 1
ATOM 828 C C . VAL A 1 106 ? -9.415 4.951 25.249 1.00 97.75 106 VAL A C 1
ATOM 830 O O . VAL A 1 106 ? -8.699 4.104 25.779 1.00 97.75 106 VAL A O 1
ATOM 833 N N . PRO A 1 107 ? -8.900 5.999 24.578 1.00 97.44 107 PRO A N 1
ATOM 834 C CA . PRO A 1 107 ? -7.489 6.369 24.614 1.00 97.44 107 PRO A CA 1
ATOM 835 C C . PRO A 1 107 ? -6.902 6.390 26.030 1.00 97.44 107 PRO A C 1
ATOM 837 O O . PRO A 1 107 ? -7.396 7.105 26.908 1.00 97.44 107 PRO A O 1
ATOM 840 N N . THR A 1 108 ? -5.823 5.636 26.231 1.00 97.69 108 THR A N 1
ATOM 841 C CA . THR A 1 108 ? -5.135 5.522 27.519 1.00 97.69 108 THR A CA 1
ATOM 842 C C . THR A 1 108 ? -3.873 6.380 27.558 1.00 97.69 108 THR A C 1
ATOM 844 O O . THR A 1 108 ? -2.951 6.233 26.751 1.00 97.69 108 THR A O 1
ATOM 847 N N . LEU A 1 109 ? -3.816 7.255 28.557 1.00 96.25 109 LEU A N 1
ATOM 848 C CA . LEU A 1 109 ? -2.667 8.065 28.930 1.00 96.25 109 LEU A CA 1
ATOM 849 C C . LEU A 1 109 ? -1.973 7.414 30.133 1.00 96.25 109 LEU A C 1
ATOM 851 O O . LEU A 1 109 ? -2.503 7.453 31.243 1.00 96.25 109 LEU A O 1
ATOM 855 N N . ILE A 1 110 ? -0.792 6.829 29.923 1.00 93.94 110 ILE A N 1
ATOM 856 C CA . ILE A 1 110 ? 0.016 6.267 31.017 1.00 93.94 110 ILE A CA 1
ATOM 857 C C . ILE A 1 110 ? 0.725 7.373 31.813 1.00 93.94 110 ILE A C 1
ATOM 859 O O . ILE A 1 110 ? 0.872 8.492 31.320 1.00 93.94 110 ILE A O 1
ATOM 863 N N . THR A 1 111 ? 1.245 7.035 33.002 1.00 93.88 111 THR A N 1
ATOM 864 C CA . THR A 1 111 ? 2.044 7.926 33.870 1.00 93.88 111 THR A CA 1
ATOM 865 C C . THR A 1 111 ? 2.978 8.866 33.092 1.00 93.88 111 THR A C 1
ATOM 867 O O . THR A 1 111 ? 4.061 8.467 32.653 1.00 93.88 111 THR A O 1
ATOM 870 N N . GLN A 1 112 ? 2.581 10.137 33.021 1.00 93.00 112 GLN A N 1
ATOM 871 C CA . GLN A 1 112 ? 3.305 11.231 32.376 1.00 93.00 112 GLN A CA 1
ATOM 872 C C . GLN A 1 112 ? 3.665 12.379 33.327 1.00 93.00 112 GLN A C 1
ATOM 874 O O . GLN A 1 112 ? 3.265 12.396 34.494 1.00 93.00 112 GLN A O 1
ATOM 879 N N . GLU A 1 113 ? 4.429 13.352 32.820 1.00 93.12 113 GLU A N 1
ATOM 880 C CA . GLU A 1 113 ? 4.703 14.601 33.527 1.00 93.12 113 GLU A CA 1
ATOM 881 C C . GLU A 1 113 ? 3.390 15.303 33.918 1.00 93.12 113 GLU A C 1
ATOM 883 O O . GLU A 1 113 ? 2.502 15.529 33.093 1.00 93.12 113 GLU A O 1
ATOM 888 N N . LYS A 1 114 ? 3.287 15.697 35.194 1.00 93.62 114 LYS A N 1
ATOM 889 C CA . LYS A 1 114 ? 2.094 16.322 35.788 1.00 93.62 114 LYS A CA 1
ATOM 890 C C . LYS A 1 114 ? 1.550 17.518 34.986 1.00 93.62 114 LYS A C 1
ATOM 892 O O . LYS A 1 114 ? 0.347 17.740 34.973 1.00 93.62 114 LYS A O 1
ATOM 897 N N . SER A 1 115 ? 2.422 18.282 34.328 1.00 93.94 115 SER A N 1
ATOM 898 C CA . SER A 1 115 ? 2.058 19.466 33.538 1.00 93.94 115 SER A CA 1
ATOM 899 C C . SER A 1 115 ? 1.250 19.148 32.269 1.00 93.94 115 SER A C 1
ATOM 901 O O . SER A 1 115 ? 0.532 20.020 31.780 1.00 93.94 115 SER A O 1
ATOM 903 N N . LEU A 1 116 ? 1.343 17.920 31.743 1.00 95.00 116 LEU A N 1
ATOM 904 C CA . LEU A 1 116 ? 0.769 17.541 30.450 1.00 95.00 116 LEU A CA 1
ATOM 905 C C . LEU A 1 116 ? -0.673 17.028 30.542 1.00 95.00 116 LEU A C 1
ATOM 907 O O . LEU A 1 116 ? -1.441 17.238 29.601 1.00 95.00 116 LEU A O 1
ATOM 911 N N . TYR A 1 117 ? -1.075 16.398 31.654 1.00 95.75 117 TYR A N 1
ATOM 912 C CA . TYR A 1 117 ? -2.416 15.804 31.777 1.00 95.75 117 TYR A CA 1
ATOM 913 C C . TYR A 1 117 ? -3.562 16.784 31.490 1.00 95.75 117 TYR A C 1
ATOM 915 O O . TYR A 1 117 ? -4.400 16.425 30.666 1.00 95.75 117 TYR A O 1
ATOM 923 N N . PRO A 1 118 ? -3.629 18.006 32.065 1.00 94.75 118 PRO A N 1
ATOM 924 C CA . PRO A 1 118 ? -4.780 18.886 31.836 1.00 94.75 118 PRO A CA 1
ATOM 925 C C . PRO A 1 118 ? -4.984 19.195 30.347 1.00 94.75 118 PRO A C 1
ATOM 927 O O . PRO A 1 118 ? -6.109 19.225 29.842 1.00 94.75 118 PRO A O 1
ATOM 930 N N . LYS A 1 119 ? -3.870 19.334 29.615 1.00 94.56 119 LYS A N 1
ATOM 931 C CA . LYS A 1 119 ? -3.848 19.575 28.173 1.00 94.56 119 LYS A CA 1
ATOM 932 C C . LYS A 1 119 ? -4.250 18.335 27.371 1.00 94.56 119 LYS A C 1
ATOM 934 O O . LYS A 1 119 ? -5.123 18.444 26.511 1.00 94.56 119 LYS A O 1
ATOM 939 N N . ILE A 1 120 ? -3.642 17.180 27.645 1.00 95.81 120 ILE A N 1
ATOM 940 C CA . ILE A 1 120 ? -3.901 15.941 26.896 1.00 95.81 120 ILE A CA 1
ATOM 941 C C . ILE A 1 120 ? -5.329 15.441 27.149 1.00 95.81 120 ILE A C 1
ATOM 943 O O . ILE A 1 120 ? -6.045 15.166 26.193 1.00 95.81 120 ILE A O 1
ATOM 947 N N . LEU A 1 121 ? -5.795 15.404 28.401 1.00 94.75 121 LEU A N 1
ATOM 948 C CA . LEU A 1 121 ? -7.156 14.961 28.738 1.00 94.75 121 LEU A CA 1
ATOM 949 C C . LEU A 1 121 ? -8.239 15.857 28.105 1.00 94.75 121 LEU A C 1
ATOM 951 O O . LEU A 1 121 ? -9.288 15.359 27.699 1.00 94.75 121 LEU A O 1
ATOM 955 N N . THR A 1 122 ? -7.955 17.154 27.921 1.00 91.62 122 THR A N 1
ATOM 956 C CA . THR A 1 122 ? -8.823 18.066 27.155 1.00 91.62 122 THR A CA 1
ATOM 957 C C . THR A 1 122 ? -8.864 17.708 25.663 1.00 91.62 122 THR A C 1
ATOM 959 O O . THR A 1 122 ? -9.930 17.775 25.053 1.00 91.62 122 THR A O 1
ATOM 962 N N . LEU A 1 123 ? -7.735 17.310 25.061 1.00 92.75 123 LEU A N 1
ATOM 963 C CA . LEU A 1 123 ? -7.684 16.849 23.664 1.00 92.75 123 LEU A CA 1
ATOM 964 C C . LEU A 1 123 ? -8.362 15.480 23.481 1.00 92.75 123 LEU A C 1
ATOM 966 O O . LEU A 1 123 ? -9.004 15.271 22.458 1.00 92.75 123 LEU A O 1
ATOM 970 N N . LEU A 1 124 ? -8.291 14.605 24.491 1.00 93.31 124 LEU A N 1
ATOM 971 C CA . LEU A 1 124 ? -8.995 13.316 24.565 1.00 93.31 124 LEU A CA 1
ATOM 972 C C . LEU A 1 124 ? -10.488 13.440 24.958 1.00 93.31 124 LEU A C 1
ATOM 974 O O . LEU A 1 124 ? -11.154 12.443 25.234 1.00 93.31 124 LEU A O 1
ATOM 978 N N . ARG A 1 125 ? -11.034 14.665 24.953 1.00 90.00 125 ARG A N 1
ATOM 979 C CA . ARG A 1 125 ? -12.228 15.000 24.153 1.00 90.00 125 ARG A CA 1
ATOM 980 C C . ARG A 1 125 ? -12.991 13.829 23.486 1.00 90.00 125 ARG A C 1
ATOM 982 O O . ARG A 1 125 ? -12.405 13.267 22.560 1.00 90.00 125 ARG A O 1
ATOM 989 N N . PRO A 1 126 ? -14.251 13.471 23.819 1.00 89.50 126 PRO A N 1
ATOM 990 C CA . PRO A 1 126 ? -15.025 12.573 22.959 1.00 89.50 126 PRO A CA 1
ATOM 991 C C . PRO A 1 126 ? -15.040 13.065 21.507 1.00 89.50 126 PRO A C 1
ATOM 993 O O . PRO A 1 126 ? -15.233 14.254 21.247 1.00 89.50 126 PRO A O 1
ATOM 996 N N . TYR A 1 127 ? -14.773 12.159 20.568 1.00 85.94 127 TYR A N 1
ATOM 997 C CA . TYR A 1 127 ? -14.557 12.491 19.163 1.00 85.94 127 TYR A CA 1
ATOM 998 C C . TYR A 1 127 ? -15.056 11.370 18.255 1.00 85.94 127 TYR A C 1
ATOM 1000 O O . TYR A 1 127 ? -14.789 10.190 18.481 1.00 85.94 127 TYR A O 1
ATOM 1008 N N . SER A 1 128 ? -15.761 11.727 17.183 1.00 82.31 128 SER A N 1
ATOM 1009 C CA . SER A 1 128 ? -16.255 10.766 16.199 1.00 82.31 128 SER A CA 1
ATOM 1010 C C . SER A 1 128 ? -16.432 11.420 14.833 1.00 82.31 128 SER A C 1
ATOM 1012 O O . SER A 1 128 ? -16.761 12.601 14.724 1.00 82.31 128 SER A O 1
ATOM 1014 N N . THR A 1 129 ? -16.241 10.631 13.778 1.00 79.56 129 THR A N 1
ATOM 1015 C CA . THR A 1 129 ? -16.574 10.995 12.399 1.00 79.56 129 THR A CA 1
ATOM 1016 C C . THR A 1 129 ? -17.411 9.884 11.768 1.00 79.56 129 THR A C 1
ATOM 1018 O O . THR A 1 129 ? -17.485 8.774 12.286 1.00 79.56 129 THR A O 1
ATOM 1021 N N . ARG A 1 130 ? -18.007 10.142 10.597 1.00 69.88 130 ARG A N 1
ATOM 1022 C CA . ARG A 1 130 ? -18.813 9.143 9.864 1.00 69.88 130 ARG A CA 1
ATOM 1023 C C . ARG A 1 130 ? -18.036 7.909 9.378 1.00 69.88 130 ARG A C 1
ATOM 1025 O O . ARG A 1 130 ? -18.661 6.986 8.864 1.00 69.88 130 ARG A O 1
ATOM 1032 N N . SER A 1 131 ? -16.707 7.919 9.450 1.00 74.75 131 SER A N 1
ATOM 1033 C CA . SER A 1 131 ? -15.827 6.887 8.882 1.00 74.75 131 SER A CA 1
ATOM 1034 C C . SER A 1 131 ? -14.740 6.419 9.851 1.00 74.75 131 SER A C 1
ATOM 1036 O O . SER A 1 131 ? -13.756 5.829 9.418 1.00 74.75 131 SER A O 1
ATOM 1038 N N . SER A 1 132 ? -14.898 6.692 11.147 1.00 85.81 132 SER A N 1
ATOM 1039 C CA . SER A 1 132 ? -13.933 6.339 12.187 1.00 85.81 132 SER A CA 1
ATOM 1040 C C . SER A 1 132 ? -14.623 5.673 13.371 1.00 85.81 132 SER A C 1
ATOM 1042 O O . SER A 1 132 ? -15.814 5.878 13.599 1.00 85.81 132 SER A O 1
ATOM 1044 N N . ALA A 1 133 ? -13.855 4.952 14.183 1.00 92.06 133 ALA A N 1
ATOM 1045 C CA . ALA A 1 133 ? -14.272 4.616 15.535 1.00 92.06 133 ALA A CA 1
ATOM 1046 C C . ALA A 1 133 ? -14.581 5.893 16.348 1.00 92.06 133 ALA A C 1
ATOM 1048 O O . ALA A 1 133 ? -14.036 6.972 16.078 1.00 92.06 133 ALA A O 1
ATOM 1049 N N . THR A 1 134 ? -15.451 5.775 17.351 1.00 93.31 134 THR A N 1
ATOM 1050 C CA . THR A 1 134 ? -15.681 6.810 18.364 1.00 93.31 134 THR A CA 1
ATOM 1051 C C . THR A 1 134 ? -14.594 6.733 19.437 1.00 93.31 134 THR A C 1
ATOM 1053 O O . THR A 1 134 ? -14.458 5.722 20.123 1.00 93.31 134 THR A O 1
ATOM 1056 N N . LEU A 1 135 ? -13.855 7.819 19.643 1.00 94.06 135 LEU A N 1
ATOM 1057 C CA . LEU A 1 135 ? -13.097 8.028 20.873 1.00 94.06 135 LEU A CA 1
ATOM 1058 C C . LEU A 1 135 ? -14.113 8.433 21.942 1.00 94.06 135 LEU A C 1
ATOM 1060 O O . LEU A 1 135 ? -14.749 9.480 21.836 1.00 94.06 135 LEU A O 1
ATOM 1064 N N . LEU A 1 136 ? -14.311 7.576 22.941 1.00 93.56 136 LEU A N 1
ATOM 1065 C CA . LEU A 1 136 ? -15.344 7.754 23.967 1.00 93.56 136 LEU A CA 1
ATOM 1066 C C . LEU A 1 136 ? -14.959 8.782 25.042 1.00 93.56 136 LEU A C 1
ATOM 1068 O O . LEU A 1 136 ? -15.801 9.168 25.844 1.00 93.56 136 LEU A O 1
ATOM 1072 N N . GLY A 1 137 ? -13.699 9.203 25.097 1.00 93.50 137 GLY A N 1
ATOM 1073 C CA . GLY A 1 137 ? -13.144 10.016 26.174 1.00 93.50 137 GLY A CA 1
ATOM 1074 C C . GLY A 1 137 ? -11.735 9.539 26.511 1.00 93.50 137 GLY A C 1
ATOM 1075 O O . GLY A 1 137 ? -10.970 9.229 25.601 1.00 93.50 137 GLY A O 1
ATOM 1076 N N . TRP A 1 138 ? -11.398 9.429 27.797 1.00 96.25 138 TRP A N 1
ATOM 1077 C CA . TRP A 1 138 ? -10.033 9.106 28.227 1.00 96.25 138 TRP A CA 1
ATOM 1078 C C . TRP A 1 138 ? -9.947 8.108 29.385 1.00 96.25 138 TRP A C 1
ATOM 1080 O O . TRP A 1 138 ? -10.830 8.015 30.243 1.00 96.25 138 TRP A O 1
ATOM 1090 N N . HIS A 1 139 ? -8.817 7.405 29.431 1.00 98.38 139 HIS A N 1
ATOM 1091 C CA . HIS A 1 139 ? -8.361 6.592 30.550 1.00 98.38 139 HIS A CA 1
ATOM 1092 C C . HIS A 1 139 ? -7.000 7.125 31.022 1.00 98.38 139 HIS A C 1
ATOM 1094 O O . HIS A 1 139 ? -6.057 7.191 30.242 1.00 98.38 139 HIS A O 1
ATOM 1100 N N . ALA A 1 140 ? -6.889 7.529 32.287 1.00 98.06 140 ALA A N 1
ATOM 1101 C CA . ALA A 1 140 ? -5.615 7.888 32.908 1.00 98.06 140 ALA A CA 1
ATOM 1102 C C . ALA A 1 140 ? -5.078 6.693 33.710 1.00 98.06 140 ALA A C 1
ATOM 1104 O O . ALA A 1 140 ? -5.674 6.297 34.716 1.00 98.06 140 ALA A O 1
ATOM 1105 N N . GLU A 1 141 ? -3.964 6.111 33.267 1.00 97.69 141 GLU A N 1
ATOM 1106 C CA . GLU A 1 141 ? -3.318 4.975 33.921 1.00 97.69 141 GLU A CA 1
ATOM 1107 C C . GLU A 1 141 ? -2.112 5.437 34.750 1.00 97.69 141 GLU A C 1
ATOM 1109 O O . GLU A 1 141 ? -0.985 5.580 34.263 1.00 97.69 141 GLU A O 1
ATOM 1114 N N . GLY A 1 142 ? -2.362 5.700 36.034 1.00 95.94 142 GLY A N 1
ATOM 1115 C CA . GLY A 1 142 ? -1.463 6.493 36.868 1.00 95.94 142 GLY A CA 1
ATOM 1116 C C . GLY A 1 142 ? -1.693 8.007 36.716 1.00 95.94 142 GLY A C 1
ATOM 1117 O O . GLY A 1 142 ? -2.546 8.427 35.938 1.00 95.94 142 GLY A O 1
ATOM 1118 N N . PRO A 1 143 ? -0.976 8.839 37.499 1.00 96.81 143 PRO A N 1
ATOM 1119 C CA . PRO A 1 143 ? 0.324 8.543 38.109 1.00 96.81 143 PRO A CA 1
ATOM 1120 C C . PRO A 1 143 ? 0.269 7.989 39.543 1.00 96.81 143 PRO A C 1
ATOM 1122 O O . PRO A 1 143 ? 1.318 7.704 40.123 1.00 96.81 143 PRO A O 1
ATOM 1125 N N . PHE A 1 144 ? -0.923 7.848 40.129 1.00 97.94 144 PHE A N 1
ATOM 1126 C CA . PHE A 1 144 ? -1.131 7.444 41.527 1.00 97.94 144 PHE A CA 1
ATOM 1127 C C . PHE A 1 144 ? -1.057 5.918 41.729 1.00 97.94 144 PHE A C 1
ATOM 1129 O O . PHE A 1 144 ? -2.031 5.286 42.137 1.00 97.94 144 PHE A O 1
ATOM 1136 N N . ILE A 1 145 ? 0.086 5.314 41.395 1.00 97.38 145 ILE A N 1
ATOM 1137 C CA . ILE A 1 145 ? 0.302 3.856 41.387 1.00 97.38 145 ILE A CA 1
ATOM 1138 C C . ILE A 1 145 ? 1.536 3.438 42.202 1.00 97.38 145 ILE A C 1
ATOM 1140 O O . ILE A 1 145 ? 2.425 4.251 42.463 1.00 97.38 145 ILE A O 1
ATOM 1144 N N . ASP A 1 146 ? 1.612 2.166 42.603 1.00 97.25 146 ASP A N 1
ATOM 1145 C CA . ASP A 1 146 ? 2.685 1.668 43.466 1.00 97.25 146 ASP A CA 1
ATOM 1146 C C . ASP A 1 146 ? 4.014 1.437 42.729 1.00 97.25 146 ASP A C 1
ATOM 1148 O O . ASP A 1 146 ? 4.092 0.830 41.659 1.00 97.25 146 ASP A O 1
ATOM 1152 N N . MET A 1 147 ? 5.112 1.878 43.346 1.00 93.62 147 MET A N 1
ATOM 1153 C CA . MET A 1 147 ? 6.460 1.833 42.770 1.00 93.62 147 MET A CA 1
ATOM 1154 C C . MET A 1 147 ? 6.999 0.404 42.561 1.00 93.62 147 MET A C 1
ATOM 1156 O O . MET A 1 147 ? 7.802 0.181 41.651 1.00 93.62 147 MET A O 1
ATOM 1160 N N . ALA A 1 148 ? 6.569 -0.582 43.355 1.00 93.06 148 ALA A N 1
ATOM 1161 C CA . ALA A 1 148 ? 6.928 -1.988 43.154 1.00 93.06 148 ALA A CA 1
ATOM 1162 C C . ALA A 1 148 ? 6.082 -2.660 42.056 1.00 93.06 148 ALA A C 1
ATOM 1164 O O . ALA A 1 148 ? 6.451 -3.733 41.566 1.00 93.06 148 ALA A O 1
ATOM 1165 N N . LYS A 1 149 ? 4.970 -2.034 41.646 1.00 92.56 149 LYS A N 1
ATOM 1166 C CA . LYS A 1 149 ? 4.032 -2.539 40.632 1.00 92.56 149 LYS A CA 1
ATOM 1167 C C . LYS A 1 149 ? 3.849 -1.649 39.404 1.00 92.56 149 LYS A C 1
ATOM 1169 O O . LYS A 1 149 ? 3.170 -2.056 38.469 1.00 92.56 149 LYS A O 1
ATOM 1174 N N . ARG A 1 150 ? 4.575 -0.538 39.305 1.00 87.38 150 ARG A N 1
ATOM 1175 C CA . ARG A 1 150 ? 4.611 0.410 38.173 1.00 87.38 150 ARG A CA 1
ATOM 1176 C C . ARG A 1 150 ? 4.739 -0.168 36.753 1.00 87.38 150 ARG A C 1
ATOM 1178 O O . ARG A 1 150 ? 4.573 0.580 35.807 1.00 87.38 150 ARG A O 1
ATOM 1185 N N . GLY A 1 151 ? 5.127 -1.431 36.550 1.00 84.19 151 GLY A N 1
ATOM 1186 C CA . GLY A 1 151 ? 5.348 -1.991 35.208 1.00 84.19 151 GLY A CA 1
ATOM 1187 C C . GLY A 1 151 ? 6.281 -1.121 34.347 1.00 84.19 151 GLY A C 1
ATOM 1188 O O . GLY A 1 151 ? 7.416 -0.843 34.750 1.00 84.19 151 GLY A O 1
ATOM 1189 N N . ALA A 1 152 ? 5.780 -0.680 33.188 1.00 81.94 152 ALA A N 1
ATOM 1190 C CA . ALA A 1 152 ? 6.467 0.203 32.240 1.00 81.94 152 ALA A CA 1
ATOM 1191 C C . ALA A 1 152 ? 6.393 1.712 32.580 1.00 81.94 152 ALA A C 1
ATOM 1193 O O . ALA A 1 152 ? 7.004 2.522 31.883 1.00 81.94 152 ALA A O 1
ATOM 1194 N N . HIS A 1 153 ? 5.679 2.104 33.639 1.00 88.44 153 HIS A N 1
ATOM 1195 C CA . HIS A 1 153 ? 5.441 3.503 34.000 1.00 88.44 153 HIS A CA 1
ATOM 1196 C C . HIS A 1 153 ? 6.715 4.152 34.556 1.00 88.44 153 HIS A C 1
ATOM 1198 O O . HIS A 1 153 ? 7.459 3.542 35.334 1.00 88.44 153 HIS A O 1
ATOM 1204 N N . ALA A 1 154 ? 6.967 5.400 34.157 1.00 86.44 154 ALA A N 1
ATOM 1205 C CA . ALA A 1 154 ? 8.198 6.118 34.469 1.00 86.44 154 ALA A CA 1
ATOM 1206 C C . ALA A 1 154 ? 8.290 6.469 35.973 1.00 86.44 154 ALA A C 1
ATOM 1208 O O . ALA A 1 154 ? 7.493 7.277 36.454 1.00 86.44 154 ALA A O 1
ATOM 1209 N N . PRO A 1 155 ? 9.281 5.941 36.727 1.00 88.56 155 PRO A N 1
ATOM 1210 C CA . PRO A 1 155 ? 9.408 6.203 38.163 1.00 88.56 155 PRO A CA 1
ATOM 1211 C C . PRO A 1 155 ? 9.431 7.683 38.589 1.00 88.56 155 PRO A C 1
ATOM 1213 O O . PRO A 1 155 ? 8.828 7.982 39.618 1.00 88.56 155 PRO A O 1
ATOM 1216 N N . PRO A 1 156 ? 10.076 8.621 37.856 1.00 93.38 156 PRO A N 1
ATOM 1217 C CA . PRO A 1 156 ? 10.133 10.031 38.262 1.00 93.38 156 PRO A CA 1
ATOM 1218 C C . PRO A 1 156 ? 8.784 10.761 38.266 1.00 93.38 156 PRO A C 1
ATOM 1220 O O . PRO A 1 156 ? 8.697 11.850 38.825 1.00 93.38 156 PRO A O 1
ATOM 1223 N N . PHE A 1 157 ? 7.759 10.193 37.627 1.00 94.31 157 PHE A N 1
ATOM 1224 C CA . PHE A 1 157 ? 6.444 10.814 37.457 1.00 94.31 157 PHE A CA 1
ATOM 1225 C C . PHE A 1 157 ? 5.354 10.193 38.345 1.00 94.31 157 PHE A C 1
ATOM 1227 O O . PHE A 1 157 ? 4.203 10.614 38.274 1.00 94.31 157 PHE A O 1
ATOM 1234 N N . LEU A 1 158 ? 5.694 9.211 39.189 1.00 95.81 158 LEU A N 1
ATOM 1235 C CA . LEU A 1 158 ? 4.757 8.625 40.150 1.00 95.81 158 LEU A CA 1
ATOM 1236 C C . LEU A 1 158 ? 4.416 9.624 41.263 1.00 95.81 158 LEU A C 1
ATOM 1238 O O . LEU A 1 158 ? 5.306 10.277 41.811 1.00 95.81 158 LEU A O 1
ATOM 1242 N N . LEU A 1 159 ? 3.133 9.717 41.621 1.00 95.81 159 LEU A N 1
ATOM 1243 C CA . LEU A 1 159 ? 2.624 10.655 42.626 1.00 95.81 159 LEU A CA 1
ATOM 1244 C C . LEU A 1 159 ? 1.897 9.928 43.765 1.00 95.81 159 LEU A C 1
ATOM 1246 O O . LEU A 1 159 ? 1.302 8.872 43.575 1.00 95.81 159 LEU A O 1
ATOM 1250 N N . SER A 1 160 ? 1.890 10.541 44.948 1.00 95.38 160 SER A N 1
ATOM 1251 C CA . SER A 1 160 ? 0.928 10.247 46.017 1.00 95.38 160 SER A CA 1
ATOM 1252 C C . SER A 1 160 ? -0.187 11.299 46.033 1.00 95.38 160 SER A C 1
ATOM 1254 O O . SER A 1 160 ? -0.064 12.343 45.390 1.00 95.38 160 SER A O 1
ATOM 1256 N N . ALA A 1 161 ? -1.270 11.039 46.770 1.00 96.31 161 ALA A N 1
ATOM 1257 C CA . ALA A 1 161 ? -2.439 11.913 46.843 1.00 96.31 161 ALA A CA 1
ATOM 1258 C C . ALA A 1 161 ? -2.678 12.474 48.266 1.00 96.31 161 ALA A C 1
ATOM 1260 O O . ALA A 1 161 ? -3.744 12.263 48.836 1.00 96.31 161 ALA A O 1
ATOM 1261 N N . PRO A 1 162 ? -1.712 13.185 48.887 1.00 95.06 162 PRO A N 1
ATOM 1262 C CA . PRO A 1 162 ? -1.784 13.587 50.298 1.00 95.06 162 PRO A CA 1
ATOM 1263 C C . PRO A 1 162 ? -2.947 14.535 50.646 1.00 95.06 162 PRO A C 1
ATOM 1265 O O . PRO A 1 162 ? -3.251 14.699 51.824 1.00 95.06 162 PRO A O 1
ATOM 1268 N N . GLU A 1 163 ? -3.593 15.152 49.652 1.00 95.69 163 GLU A N 1
ATOM 1269 C CA . GLU A 1 163 ? -4.786 15.997 49.821 1.00 95.69 163 GLU A CA 1
ATOM 1270 C C . GLU A 1 163 ? -6.072 15.323 49.294 1.00 95.69 163 GLU A C 1
ATOM 1272 O O . GLU A 1 163 ? -7.047 16.002 48.961 1.00 95.69 163 GLU A O 1
ATOM 1277 N N . GLY A 1 164 ? -6.072 13.991 49.163 1.00 95.62 164 GLY A N 1
ATOM 1278 C CA . GLY A 1 164 ? -7.191 13.224 48.617 1.00 95.62 164 GLY A CA 1
ATOM 1279 C C . GLY A 1 164 ? -7.543 13.669 47.197 1.00 95.62 164 GLY A C 1
ATOM 1280 O O . GLY A 1 164 ? -6.662 13.879 46.359 1.00 95.62 164 GLY A O 1
ATOM 1281 N N . PHE A 1 165 ? -8.836 13.886 46.938 1.00 96.31 165 PHE A N 1
ATOM 1282 C CA . PHE A 1 165 ? -9.355 14.345 45.643 1.00 96.31 165 PHE A CA 1
ATOM 1283 C C . PHE A 1 165 ? -8.640 15.595 45.087 1.00 96.31 165 PHE A C 1
ATOM 1285 O O . PHE A 1 165 ? -8.373 15.660 43.889 1.00 96.31 165 PHE A O 1
ATOM 1292 N N . ARG A 1 166 ? -8.204 16.543 45.931 1.00 96.31 166 ARG A N 1
ATOM 1293 C CA . ARG A 1 166 ? -7.479 17.744 45.463 1.00 96.31 166 ARG A CA 1
ATOM 1294 C C . ARG A 1 166 ? -6.144 17.432 44.795 1.00 96.31 166 ARG A C 1
ATOM 1296 O O . ARG A 1 166 ? -5.688 18.177 43.930 1.00 96.31 166 ARG A O 1
ATOM 1303 N N . SER A 1 167 ? -5.505 16.323 45.168 1.00 97.12 167 SER A N 1
ATOM 1304 C CA . SER A 1 167 ? -4.294 15.866 44.484 1.00 97.12 167 SER A CA 1
ATOM 1305 C C . SER A 1 167 ? -4.595 15.397 43.055 1.00 97.12 167 SER A C 1
ATOM 1307 O O . SER A 1 167 ? -3.777 15.635 42.167 1.00 97.12 167 SER A O 1
ATOM 1309 N N . PHE A 1 168 ? -5.780 14.821 42.818 1.00 97.38 168 PHE A N 1
ATOM 1310 C CA . PHE A 1 168 ? -6.267 14.454 41.486 1.00 97.38 168 PHE A CA 1
ATOM 1311 C C . PHE A 1 168 ? -6.598 15.705 40.664 1.00 97.38 168 PHE A C 1
ATOM 1313 O O . PHE A 1 168 ? -6.120 15.810 39.538 1.00 97.38 168 PHE A O 1
ATOM 1320 N N . GLU A 1 169 ? -7.306 16.694 41.228 1.00 95.81 169 GLU A N 1
ATOM 1321 C CA . GLU A 1 169 ? -7.543 17.994 40.563 1.00 95.81 169 GLU A CA 1
ATOM 1322 C C . GLU A 1 169 ? -6.229 18.676 40.168 1.00 95.81 169 GLU A C 1
ATOM 1324 O O . GLU A 1 169 ? -6.071 19.150 39.045 1.00 95.81 169 GLU A O 1
ATOM 1329 N N . SER A 1 170 ? -5.251 18.679 41.078 1.00 95.69 170 SER A N 1
ATOM 1330 C CA . SER A 1 170 ? -3.938 19.275 40.841 1.00 95.69 170 SER A CA 1
ATOM 1331 C C . SER A 1 170 ? -3.139 18.555 39.749 1.00 95.69 170 SER A C 1
ATOM 1333 O O . SER A 1 170 ? -2.267 19.176 39.144 1.00 95.69 170 SER A O 1
ATOM 1335 N N . ALA A 1 171 ? -3.382 17.260 39.516 1.00 96.06 171 ALA A N 1
ATOM 1336 C CA . ALA A 1 171 ? -2.704 16.476 38.485 1.00 96.06 171 ALA A CA 1
ATOM 1337 C C . ALA A 1 171 ? -3.424 16.524 37.132 1.00 96.06 171 ALA A C 1
ATOM 1339 O O . ALA A 1 171 ? -2.780 16.788 36.125 1.00 96.06 171 ALA A O 1
ATOM 1340 N N . TYR A 1 172 ? -4.736 16.291 37.103 1.00 96.56 172 TYR A N 1
ATOM 1341 C CA . TYR A 1 172 ? -5.514 16.120 35.872 1.00 96.56 172 TYR A CA 1
ATOM 1342 C C . TYR A 1 172 ? -6.218 17.395 35.383 1.00 96.56 172 TYR A C 1
ATOM 1344 O O . TYR A 1 172 ? -6.734 17.409 34.267 1.00 96.56 172 TYR A O 1
ATOM 1352 N N . GLY A 1 173 ? -6.234 18.460 36.189 1.00 94.25 173 GLY A N 1
ATOM 1353 C CA . GLY A 1 173 ? -7.030 19.663 35.948 1.00 94.25 173 GLY A CA 1
ATOM 1354 C C . GLY A 1 173 ? -8.461 19.489 36.460 1.00 94.25 173 GLY A C 1
ATOM 1355 O O . GLY A 1 173 ? -9.137 18.505 36.148 1.00 94.25 173 GLY A O 1
ATOM 1356 N N . SER A 1 174 ? -8.944 20.447 37.254 1.00 91.44 174 SER A N 1
ATOM 1357 C CA . SER A 1 174 ? -10.313 20.447 37.798 1.00 91.44 174 SER A CA 1
ATOM 1358 C C . SER A 1 174 ? -11.381 20.418 36.696 1.00 91.44 174 SER A C 1
ATOM 1360 O O . SER A 1 174 ? -12.428 19.801 36.859 1.00 91.44 174 SER A O 1
ATOM 1362 N N . GLU A 1 175 ? -11.086 21.014 35.540 1.00 87.88 175 GLU A N 1
ATOM 1363 C CA . GLU A 1 175 ? -11.927 21.034 34.345 1.00 87.88 175 GLU A CA 1
ATOM 1364 C C . GLU A 1 175 ? -12.152 19.646 33.723 1.00 87.88 175 GLU A C 1
ATOM 1366 O O . GLU A 1 175 ? -13.166 19.436 33.062 1.00 87.88 175 GLU A O 1
ATOM 1371 N N . ASN A 1 176 ? -11.253 18.683 33.962 1.00 90.12 176 ASN A N 1
ATOM 1372 C CA . ASN A 1 176 ? -11.402 17.298 33.504 1.00 90.12 176 ASN A CA 1
ATOM 1373 C C . ASN A 1 176 ? -12.130 16.412 34.531 1.00 90.12 176 ASN A C 1
ATOM 1375 O O . ASN A 1 176 ? -12.694 15.375 34.172 1.00 90.12 176 ASN A O 1
ATOM 1379 N N . LEU A 1 177 ? -12.185 16.845 35.796 1.00 90.31 177 LEU A N 1
ATOM 1380 C CA . LEU A 1 177 ? -12.841 16.152 36.915 1.00 90.31 177 LEU A CA 1
ATOM 1381 C C . LEU A 1 177 ? -14.189 16.788 37.314 1.00 90.31 177 LEU A C 1
ATOM 1383 O O . LEU A 1 177 ? -14.699 16.547 38.411 1.00 90.31 177 LEU A O 1
ATOM 1387 N N . LEU A 1 178 ? -14.788 17.582 36.420 1.00 83.00 178 LEU A N 1
ATOM 1388 C CA . LEU A 1 178 ? -16.115 18.173 36.618 1.00 83.00 178 LEU A CA 1
ATOM 1389 C C . LEU A 1 178 ? -17.191 17.113 36.877 1.00 83.00 178 LEU A C 1
ATOM 1391 O O . LEU A 1 178 ? -17.086 15.962 36.429 1.00 83.00 178 LEU A O 1
ATOM 1395 N N . ASP A 1 179 ? -18.242 17.527 37.582 1.00 77.62 179 ASP A N 1
ATOM 1396 C CA . ASP A 1 179 ? -19.416 16.703 37.842 1.00 77.62 179 ASP A CA 1
ATOM 1397 C C . ASP A 1 179 ? -20.064 16.219 36.537 1.00 77.62 179 ASP A C 1
ATOM 1399 O O . ASP A 1 179 ? -19.936 16.831 35.474 1.00 77.62 179 ASP A O 1
ATOM 1403 N N . LYS A 1 180 ? -20.729 15.060 36.602 1.00 69.44 180 LYS A N 1
ATOM 1404 C CA . LYS A 1 180 ? -21.191 14.333 35.410 1.00 69.44 180 LYS A CA 1
ATOM 1405 C C . LYS A 1 180 ? -22.138 15.154 34.528 1.00 69.44 180 LYS A C 1
ATOM 1407 O O . LYS A 1 180 ? -22.112 14.987 33.315 1.00 69.44 180 LYS A O 1
ATOM 1412 N N . GLU A 1 181 ? -22.970 16.003 35.128 1.00 66.75 181 GLU A N 1
ATOM 1413 C CA . GLU A 1 181 ? -23.909 16.865 34.402 1.00 66.75 181 GLU A CA 1
ATOM 1414 C C . GLU A 1 181 ? -23.171 17.999 33.675 1.00 66.75 181 GLU A C 1
ATOM 1416 O O . GLU A 1 181 ? -23.363 18.173 32.473 1.00 66.75 181 GLU A O 1
ATOM 1421 N N . ASP A 1 182 ? -22.251 18.690 34.355 1.00 61.41 182 ASP A N 1
ATOM 1422 C CA . ASP A 1 182 ? -21.455 19.782 33.776 1.00 61.41 182 ASP A CA 1
ATOM 1423 C C . ASP A 1 182 ? -20.544 19.299 32.635 1.00 61.41 182 ASP A C 1
ATOM 1425 O O . ASP A 1 182 ? -20.423 19.968 31.610 1.00 61.41 182 ASP A O 1
ATOM 1429 N N . TRP A 1 183 ? -19.962 18.099 32.760 1.00 65.75 183 TRP A N 1
ATOM 1430 C CA . TRP A 1 183 ? -19.145 17.476 31.707 1.00 65.75 183 TRP A CA 1
ATOM 1431 C C . TRP A 1 183 ? -19.936 17.149 30.423 1.00 65.75 183 TRP A C 1
ATOM 1433 O O . TRP A 1 183 ? -19.339 17.000 29.359 1.00 65.75 183 TRP A O 1
ATOM 1443 N N . LEU A 1 184 ? -21.270 17.048 30.500 1.00 57.72 184 LEU A N 1
ATOM 1444 C CA . LEU A 1 184 ? -22.155 16.747 29.364 1.00 57.72 184 LEU A CA 1
ATOM 1445 C C . LEU A 1 184 ? -22.788 17.997 28.721 1.00 57.72 184 LEU A C 1
ATOM 1447 O O . LEU A 1 184 ? -23.453 17.877 27.694 1.00 57.72 184 LEU A O 1
ATOM 1451 N N . MET A 1 185 ? -22.620 19.190 29.302 1.00 47.72 185 MET A N 1
ATOM 1452 C CA . MET A 1 185 ? -23.337 20.403 28.870 1.00 47.72 185 MET A CA 1
ATOM 1453 C C . MET A 1 185 ? -22.653 21.194 27.738 1.00 47.72 185 MET A C 1
ATOM 1455 O O . MET A 1 185 ? -23.256 22.119 27.195 1.00 47.72 185 MET A O 1
ATOM 1459 N N . ASP A 1 186 ? -21.427 20.837 27.345 1.00 49.75 186 ASP A N 1
ATOM 1460 C CA . ASP A 1 186 ? -20.544 21.655 26.484 1.00 49.75 186 ASP A CA 1
ATOM 1461 C C . ASP A 1 186 ? -20.784 21.495 24.954 1.00 49.75 186 ASP A C 1
ATOM 1463 O O . ASP A 1 186 ? -19.951 21.896 24.140 1.00 49.75 186 ASP A O 1
ATOM 1467 N N . ASN A 1 187 ? -21.980 21.014 24.574 1.00 44.03 187 ASN A N 1
ATOM 1468 C CA . ASN A 1 187 ? -22.532 20.739 23.227 1.00 44.03 187 ASN A CA 1
ATOM 1469 C C . ASN A 1 187 ? -22.247 19.350 22.602 1.00 44.03 187 ASN A C 1
ATOM 1471 O O . ASN A 1 187 ? -21.132 18.842 22.621 1.00 44.03 187 ASN A O 1
ATOM 1475 N N . GLU A 1 188 ? -23.294 18.830 21.939 1.00 49.66 188 GLU A N 1
ATOM 1476 C CA . GLU A 1 188 ? -23.435 17.532 21.240 1.00 49.66 188 GLU A CA 1
ATOM 1477 C C . GLU A 1 188 ? -23.591 16.271 22.127 1.00 49.66 188 GLU A C 1
ATOM 1479 O O . GLU A 1 188 ? -22.917 16.091 23.132 1.00 49.66 188 GLU A O 1
ATOM 1484 N N . ASP A 1 189 ? -24.511 15.371 21.732 1.00 50.84 189 ASP A N 1
ATOM 1485 C CA . ASP A 1 189 ? -25.050 14.204 22.480 1.00 50.84 189 ASP A CA 1
ATOM 1486 C C . ASP A 1 189 ? -24.051 13.046 22.784 1.00 50.84 189 ASP A C 1
ATOM 1488 O O . ASP A 1 189 ? -24.452 11.886 22.992 1.00 50.84 189 ASP A O 1
ATOM 1492 N N . GLN A 1 190 ? -22.745 13.320 22.769 1.00 55.19 190 GLN A N 1
ATOM 1493 C CA . GLN A 1 190 ? -21.681 12.319 22.882 1.00 55.19 190 GLN A CA 1
ATOM 1494 C C . GLN A 1 190 ? -21.410 11.926 24.343 1.00 55.19 190 GLN A C 1
ATOM 1496 O O . GLN A 1 190 ? -21.395 12.750 25.254 1.00 55.19 190 GLN A O 1
ATOM 1501 N N . CYS A 1 191 ? -21.203 10.630 24.588 1.00 58.00 191 CYS A N 1
ATOM 1502 C CA . CYS A 1 191 ? -21.006 10.120 25.942 1.00 58.00 191 CYS A CA 1
ATOM 1503 C C . CYS A 1 191 ? -19.534 10.219 26.357 1.00 58.00 191 CYS A C 1
ATOM 1505 O O . CYS A 1 191 ? -18.722 9.424 25.897 1.00 58.00 191 CYS A O 1
ATOM 1507 N N . GLY A 1 192 ? -19.210 11.173 27.235 1.00 81.31 192 GLY A N 1
ATOM 1508 C CA . GLY A 1 192 ? -17.858 11.364 27.759 1.00 81.31 192 GLY A CA 1
ATOM 1509 C C . GLY A 1 192 ? -17.470 10.374 28.857 1.00 81.31 192 GLY A C 1
ATOM 1510 O O . GLY A 1 192 ? -17.757 10.599 30.033 1.00 81.31 192 GLY A O 1
ATOM 1511 N N . VAL A 1 193 ? -16.773 9.310 28.469 1.00 88.44 193 VAL A N 1
ATOM 1512 C CA . VAL A 1 193 ? -16.199 8.283 29.346 1.00 88.44 193 VAL A CA 1
ATOM 1513 C C . VAL A 1 193 ? -14.908 8.783 29.996 1.00 88.44 193 VAL A C 1
ATOM 1515 O O . VAL A 1 193 ? -14.059 9.391 29.346 1.00 88.44 193 VAL A O 1
ATOM 1518 N N . ARG A 1 194 ? -14.754 8.513 31.296 1.00 94.50 194 ARG A N 1
ATOM 1519 C CA . ARG A 1 194 ? -13.569 8.865 32.089 1.00 94.50 194 ARG A CA 1
ATOM 1520 C C . ARG A 1 194 ? -13.201 7.693 32.994 1.00 94.50 194 ARG A C 1
ATOM 1522 O O . ARG A 1 194 ? -14.018 7.287 33.822 1.00 94.50 194 ARG A O 1
ATOM 1529 N N . ILE A 1 195 ? -11.994 7.156 32.839 1.00 98.12 195 ILE A N 1
ATOM 1530 C CA . ILE A 1 195 ? -11.458 6.046 33.644 1.00 98.12 195 ILE A CA 1
ATOM 1531 C C . ILE A 1 195 ? -10.174 6.517 34.330 1.00 98.12 195 ILE A C 1
ATOM 1533 O O . ILE A 1 195 ? -9.356 7.193 33.708 1.00 98.12 195 ILE A O 1
ATOM 1537 N N . ILE A 1 196 ? -9.969 6.151 35.594 1.00 98.50 196 ILE A N 1
ATOM 1538 C CA . ILE A 1 196 ? -8.691 6.350 36.289 1.00 98.50 196 ILE A CA 1
ATOM 1539 C C . ILE A 1 196 ? -8.251 5.023 36.895 1.00 98.50 196 ILE A C 1
ATOM 1541 O O . ILE A 1 196 ? -8.937 4.495 37.770 1.00 98.50 196 ILE A O 1
ATOM 1545 N N . THR A 1 197 ? -7.086 4.527 36.483 1.00 98.62 197 THR A N 1
ATOM 1546 C CA . THR A 1 197 ? -6.392 3.436 37.173 1.00 98.62 197 THR A CA 1
ATOM 1547 C C . THR A 1 197 ? -5.457 4.012 38.232 1.00 98.62 197 THR A C 1
ATOM 1549 O O . THR A 1 197 ? -4.556 4.795 37.920 1.00 98.62 197 THR A O 1
ATOM 1552 N N . ALA A 1 198 ? -5.657 3.612 39.487 1.00 98.31 198 ALA A N 1
ATOM 1553 C CA . ALA A 1 198 ? -4.819 4.009 40.615 1.00 98.31 198 ALA A CA 1
ATOM 1554 C C . ALA A 1 198 ? -4.709 2.888 41.664 1.00 98.31 198 ALA A C 1
ATOM 1556 O O . ALA A 1 198 ? -5.544 1.984 41.738 1.00 98.31 198 ALA A O 1
ATOM 1557 N N . ALA A 1 199 ? -3.671 2.962 42.495 1.00 98.31 199 ALA A N 1
ATOM 1558 C CA . ALA A 1 199 ? -3.401 1.992 43.548 1.00 98.31 199 ALA A CA 1
ATOM 1559 C C . ALA A 1 199 ? -4.012 2.463 44.888 1.00 98.31 199 ALA A C 1
ATOM 1561 O O . ALA A 1 199 ? -3.543 3.457 45.449 1.00 98.31 199 ALA A O 1
ATOM 1562 N N . PRO A 1 200 ? -5.059 1.798 45.418 1.00 97.56 200 PRO A N 1
ATOM 1563 C CA . PRO A 1 200 ? -5.836 2.298 46.559 1.00 97.56 200 PRO A CA 1
ATOM 1564 C C . PRO A 1 200 ? -5.059 2.370 47.885 1.00 97.56 200 PRO A C 1
ATOM 1566 O O . PRO A 1 200 ? -5.463 3.089 48.794 1.00 97.56 200 PRO A O 1
ATOM 1569 N N . GLU A 1 201 ? -3.945 1.648 48.010 1.00 96.88 201 GLU A N 1
ATOM 1570 C CA . GLU A 1 201 ? -3.033 1.691 49.157 1.00 96.88 201 GLU A CA 1
ATOM 1571 C C . GLU A 1 201 ? -2.074 2.894 49.154 1.00 96.88 201 GLU A C 1
ATOM 1573 O O . GLU A 1 201 ? -1.420 3.156 50.167 1.00 96.88 201 GLU A O 1
ATOM 1578 N N . ILE A 1 202 ? -1.963 3.624 48.038 1.00 97.69 202 ILE A N 1
ATOM 1579 C CA . ILE A 1 202 ? -1.135 4.830 47.964 1.00 97.69 202 ILE A CA 1
ATOM 1580 C C . ILE A 1 202 ? -1.779 5.933 48.804 1.00 97.69 202 ILE A C 1
ATOM 1582 O O . ILE A 1 202 ? -2.989 6.150 48.761 1.00 97.69 202 ILE A O 1
ATOM 1586 N N . SER A 1 203 ? -0.950 6.636 49.584 1.00 96.19 203 SER A N 1
ATOM 1587 C CA . SER A 1 203 ? -1.393 7.638 50.562 1.00 96.19 203 SER A CA 1
ATOM 1588 C C . SER A 1 203 ? -2.406 8.617 49.963 1.00 96.19 203 SER A C 1
ATOM 1590 O O . SER A 1 203 ? -2.060 9.381 49.060 1.00 96.19 203 SER A O 1
ATOM 1592 N N . GLY A 1 204 ? -3.627 8.585 50.504 1.00 95.69 204 GLY A N 1
ATOM 1593 C CA . GLY A 1 204 ? -4.757 9.445 50.147 1.00 95.69 204 GLY A CA 1
ATOM 1594 C C . GLY A 1 204 ? -5.488 9.111 48.841 1.00 95.69 204 GLY A C 1
ATOM 1595 O O . GLY A 1 204 ? -6.429 9.811 48.482 1.00 95.69 204 GLY A O 1
ATOM 1596 N N . VAL A 1 205 ? -5.123 8.031 48.134 1.00 97.88 205 VAL A N 1
ATOM 1597 C CA . VAL A 1 205 ? -5.899 7.557 46.972 1.00 97.88 205 VAL A CA 1
ATOM 1598 C C . VAL A 1 205 ? -7.251 7.005 47.413 1.00 97.88 205 VAL A C 1
ATOM 1600 O O . VAL A 1 205 ? -8.262 7.363 46.815 1.00 97.88 205 VAL A O 1
ATOM 1603 N N . MET A 1 206 ? -7.287 6.195 48.481 1.00 97.50 206 MET A N 1
ATOM 1604 C CA . MET A 1 206 ? -8.538 5.680 49.056 1.00 97.50 206 MET A CA 1
ATOM 1605 C C . MET A 1 206 ? -9.527 6.816 49.360 1.00 97.50 206 MET A C 1
ATOM 1607 O O . MET A 1 206 ? -10.675 6.755 48.941 1.00 97.50 206 MET A O 1
ATOM 1611 N N . ASP A 1 207 ? -9.056 7.898 49.987 1.00 96.38 207 ASP A N 1
ATOM 1612 C CA . ASP A 1 207 ? -9.883 9.047 50.387 1.00 96.38 207 ASP A CA 1
ATOM 1613 C C . ASP A 1 207 ? -10.503 9.815 49.197 1.00 96.38 207 ASP A C 1
ATOM 1615 O O . ASP A 1 207 ? -11.379 10.658 49.390 1.00 96.38 207 ASP A O 1
ATOM 1619 N N . ALA A 1 208 ? -10.060 9.545 47.962 1.00 96.94 208 ALA A N 1
ATOM 1620 C CA . ALA A 1 208 ? -10.593 10.139 46.737 1.00 96.94 208 ALA A CA 1
ATOM 1621 C C . ALA A 1 208 ? -11.623 9.253 46.003 1.00 96.94 208 ALA A C 1
ATOM 1623 O O . ALA A 1 208 ? -12.353 9.772 45.156 1.00 96.94 208 ALA A O 1
ATOM 1624 N N . VAL A 1 209 ? -11.705 7.945 46.294 1.00 97.12 209 VAL A N 1
ATOM 1625 C CA . VAL A 1 209 ? -12.492 6.974 45.497 1.00 97.12 209 VAL A CA 1
ATOM 1626 C C . VAL A 1 209 ? -13.981 7.334 45.465 1.00 97.12 209 VAL A C 1
ATOM 1628 O O . VAL A 1 209 ? -14.586 7.371 44.391 1.00 97.12 209 VAL A O 1
ATOM 1631 N N . GLU A 1 210 ? -14.570 7.663 46.618 1.00 95.44 210 GLU A N 1
ATOM 1632 C CA . GLU A 1 210 ? -15.998 8.003 46.714 1.00 95.44 210 GLU A CA 1
ATOM 1633 C C . GLU A 1 210 ? -16.347 9.301 45.951 1.00 95.44 210 GLU A C 1
ATOM 1635 O O . GLU A 1 210 ? -17.429 9.420 45.380 1.00 95.44 210 GLU A O 1
ATOM 1640 N N . GLU A 1 211 ? -15.439 10.280 45.902 1.00 95.19 211 GLU A N 1
ATOM 1641 C CA . GLU A 1 211 ? -15.673 11.556 45.205 1.00 95.19 211 GLU A CA 1
ATOM 1642 C C . GLU A 1 211 ? -15.484 11.424 43.685 1.00 95.19 211 GLU A C 1
ATOM 1644 O O . GLU A 1 211 ? -16.306 11.911 42.908 1.00 95.19 211 GLU A O 1
ATOM 1649 N N . LEU A 1 212 ? -14.452 10.693 43.244 1.00 95.25 212 LEU A N 1
ATOM 1650 C CA . LEU A 1 212 ? -14.232 10.386 41.826 1.00 95.25 212 LEU A CA 1
ATOM 1651 C C . LEU A 1 212 ? -15.427 9.623 41.229 1.00 95.25 212 LEU A C 1
ATOM 1653 O O . LEU A 1 212 ? -15.908 9.951 40.143 1.00 95.25 212 LEU A O 1
ATOM 1657 N N . THR A 1 213 ? -15.947 8.636 41.959 1.00 93.56 213 THR A N 1
ATOM 1658 C CA . THR A 1 213 ? -17.059 7.796 41.490 1.00 93.56 213 THR A CA 1
ATOM 1659 C C . THR A 1 213 ? -18.394 8.546 41.461 1.00 93.56 213 THR A C 1
ATOM 1661 O O . THR A 1 213 ? -19.138 8.402 40.488 1.00 93.56 213 THR A O 1
ATOM 1664 N N . LYS A 1 214 ? -18.673 9.438 42.429 1.00 92.31 214 LYS A N 1
ATOM 1665 C CA . LYS A 1 214 ? -19.823 10.373 42.376 1.00 92.31 214 LYS A CA 1
ATOM 1666 C C . LYS A 1 214 ? -19.816 11.249 41.123 1.00 92.31 214 LYS A C 1
ATOM 1668 O O . LYS A 1 214 ? -20.865 11.455 40.515 1.00 92.31 214 LYS A O 1
ATOM 1673 N N . ARG A 1 215 ? -18.632 11.692 40.690 1.00 90.62 215 ARG A N 1
ATOM 1674 C CA . ARG A 1 215 ? -18.420 12.492 39.466 1.00 90.62 215 ARG A CA 1
ATOM 1675 C C . ARG A 1 215 ? -18.587 11.686 38.172 1.00 90.62 215 ARG A C 1
ATOM 1677 O O . ARG A 1 215 ? -18.471 12.229 37.074 1.00 90.62 215 ARG A O 1
ATOM 1684 N N . GLY A 1 216 ? -18.899 10.393 38.276 1.00 89.75 216 GLY A N 1
ATOM 1685 C CA . GLY A 1 216 ? -19.075 9.492 37.141 1.00 89.75 216 GLY A CA 1
ATOM 1686 C C . GLY A 1 216 ? -17.760 9.024 36.521 1.00 89.75 216 GLY A C 1
ATOM 1687 O O . GLY A 1 216 ? -17.773 8.590 35.372 1.00 89.75 216 GLY A O 1
ATOM 1688 N N . ILE A 1 217 ? -16.644 9.126 37.249 1.00 94.81 217 ILE A N 1
ATOM 1689 C CA . ILE A 1 217 ? -15.358 8.566 36.832 1.00 94.81 217 ILE A CA 1
ATOM 1690 C C . ILE A 1 217 ? -15.292 7.108 37.284 1.00 94.81 217 ILE A C 1
ATOM 1692 O O . ILE A 1 217 ? -15.606 6.773 38.428 1.00 94.81 217 ILE A O 1
ATOM 1696 N N . ILE A 1 218 ? -14.858 6.232 36.387 1.00 97.25 218 ILE A N 1
ATOM 1697 C CA . ILE A 1 218 ? -14.687 4.811 36.673 1.00 97.25 218 ILE A CA 1
ATOM 1698 C C . ILE A 1 218 ? -13.332 4.640 37.350 1.00 97.25 218 ILE A C 1
ATOM 1700 O O . ILE A 1 218 ? -12.287 4.708 36.704 1.00 97.25 218 ILE A O 1
ATOM 1704 N N . PHE A 1 219 ? -13.354 4.450 38.667 1.00 98.25 219 PHE A N 1
ATOM 1705 C CA . PHE A 1 219 ? -12.153 4.113 39.417 1.00 98.25 219 PHE A CA 1
ATOM 1706 C C . PHE A 1 219 ? -11.810 2.634 39.195 1.00 98.25 219 PHE A C 1
ATOM 1708 O O . PHE A 1 219 ? -12.607 1.744 39.523 1.00 98.25 219 PHE A O 1
ATOM 1715 N N . SER A 1 220 ? -10.623 2.395 38.642 1.00 98.50 220 SER A N 1
ATOM 1716 C CA . SER A 1 220 ? -10.049 1.075 38.406 1.00 98.50 220 SER A CA 1
ATOM 1717 C C . SER A 1 220 ? -8.859 0.820 39.327 1.00 98.50 220 SER A C 1
ATOM 1719 O O . SER A 1 220 ? -8.039 1.707 39.575 1.00 98.50 220 SER A O 1
ATOM 1721 N N . MET A 1 221 ? -8.749 -0.408 39.830 1.00 97.94 221 MET A N 1
ATOM 1722 C CA . MET A 1 221 ? -7.612 -0.843 40.640 1.00 97.94 221 MET A CA 1
ATOM 1723 C C . MET A 1 221 ? -6.576 -1.536 39.754 1.00 97.94 221 MET A C 1
ATOM 1725 O O . MET A 1 221 ? -6.845 -2.593 39.185 1.00 97.94 221 MET A O 1
ATOM 1729 N N . GLY A 1 222 ? -5.371 -0.976 39.694 1.00 96.56 222 GLY A N 1
ATOM 1730 C CA . GLY A 1 222 ? -4.256 -1.510 38.912 1.00 96.56 222 GLY A CA 1
ATOM 1731 C C . GLY A 1 222 ? -2.918 -0.989 39.426 1.00 96.56 222 GLY A C 1
ATOM 1732 O O . GLY A 1 222 ? -2.881 -0.058 40.232 1.00 96.56 222 GLY A O 1
ATOM 1733 N N . HIS A 1 223 ? -1.815 -1.613 38.995 1.00 97.00 223 HIS A N 1
ATOM 1734 C CA . HIS A 1 223 ? -0.449 -1.254 39.414 1.00 97.00 223 HIS A CA 1
ATOM 1735 C C . HIS A 1 223 ? -0.289 -1.097 40.936 1.00 97.00 223 HIS A C 1
ATOM 1737 O O . HIS A 1 223 ? 0.292 -0.131 41.432 1.00 97.00 223 HIS A O 1
ATOM 1743 N N . SER A 1 224 ? -0.828 -2.060 41.679 1.00 97.12 224 SER A N 1
ATOM 1744 C CA . SER A 1 224 ? -1.070 -1.972 43.118 1.00 97.12 224 SER A CA 1
ATOM 1745 C C . SER A 1 224 ? -0.607 -3.243 43.822 1.00 97.12 224 SER A C 1
ATOM 1747 O O . SER A 1 224 ? -0.692 -4.332 43.259 1.00 97.12 224 SER A O 1
ATOM 1749 N N . VAL A 1 225 ? -0.128 -3.109 45.059 1.00 96.62 225 VAL A N 1
ATOM 1750 C CA . VAL A 1 225 ? 0.181 -4.185 46.014 1.00 96.62 225 VAL A CA 1
ATOM 1751 C C . VAL A 1 225 ? -0.923 -4.394 47.063 1.00 96.62 225 VAL A C 1
ATOM 1753 O O . VAL A 1 225 ? -0.679 -5.060 48.071 1.00 96.62 225 VAL A O 1
ATOM 1756 N N . ALA A 1 226 ? -2.122 -3.837 46.856 1.00 95.19 226 ALA A N 1
ATOM 1757 C CA . ALA A 1 226 ? -3.233 -3.910 47.801 1.00 95.19 226 ALA A CA 1
ATOM 1758 C C . ALA A 1 226 ? -3.554 -5.350 48.246 1.00 95.19 226 ALA A C 1
ATOM 1760 O O . ALA A 1 226 ? -3.704 -6.268 47.431 1.00 95.19 226 ALA A O 1
ATOM 1761 N N . SER A 1 227 ? -3.715 -5.530 49.560 1.00 93.81 227 SER A N 1
ATOM 1762 C CA . SER A 1 227 ? -4.286 -6.751 50.133 1.00 93.81 227 SER A CA 1
ATOM 1763 C C . SER A 1 227 ? -5.762 -6.881 49.759 1.00 93.81 227 SER A C 1
ATOM 1765 O O . SER A 1 227 ? -6.416 -5.902 49.387 1.00 93.81 227 SER A O 1
ATOM 1767 N N . SER A 1 228 ? -6.322 -8.080 49.932 1.00 90.50 228 SER A N 1
ATOM 1768 C CA . SER A 1 228 ? -7.756 -8.324 49.717 1.00 90.50 228 SER A CA 1
ATOM 1769 C C . SER A 1 228 ? -8.645 -7.368 50.526 1.00 90.50 228 SER A C 1
ATOM 1771 O O . SER A 1 228 ? -9.706 -6.973 50.055 1.00 90.50 228 SER A O 1
ATOM 1773 N N . GLU A 1 229 ? -8.211 -6.968 51.726 1.00 90.69 229 GLU A N 1
ATOM 1774 C CA . GLU A 1 229 ? -8.926 -6.028 52.603 1.00 90.69 229 GLU A CA 1
ATOM 1775 C C . GLU A 1 229 ? -8.991 -4.617 51.999 1.00 90.69 229 GLU A C 1
ATOM 1777 O O . GLU A 1 229 ? -10.072 -4.038 51.903 1.00 90.69 229 GLU A O 1
ATOM 1782 N N . ILE A 1 230 ? -7.854 -4.085 51.529 1.00 94.50 230 ILE A N 1
ATOM 1783 C CA . ILE A 1 230 ? -7.776 -2.756 50.899 1.00 94.50 230 ILE A CA 1
ATOM 1784 C C . ILE A 1 230 ? -8.554 -2.751 49.578 1.00 94.50 230 ILE A C 1
ATOM 1786 O O . ILE A 1 230 ? -9.336 -1.838 49.325 1.00 94.50 230 ILE A O 1
ATOM 1790 N N . ALA A 1 231 ? -8.392 -3.793 48.761 1.00 93.69 231 ALA A N 1
ATOM 1791 C CA . ALA A 1 231 ? -9.099 -3.923 47.491 1.00 93.69 231 ALA A CA 1
ATOM 1792 C C . ALA A 1 231 ? -10.627 -4.026 47.698 1.00 93.69 231 ALA A C 1
ATOM 1794 O O . ALA A 1 231 ? -11.399 -3.384 46.989 1.00 93.69 231 ALA A O 1
ATOM 1795 N N . THR A 1 232 ? -11.079 -4.752 48.730 1.00 91.94 232 THR A N 1
ATOM 1796 C CA . THR A 1 232 ? -12.504 -4.814 49.112 1.00 91.94 232 THR A CA 1
ATOM 1797 C C . THR A 1 232 ? -13.022 -3.453 49.584 1.00 91.94 232 THR A C 1
ATOM 1799 O O . THR A 1 232 ? -14.123 -3.058 49.203 1.00 91.94 232 THR A O 1
ATOM 1802 N N . ALA A 1 233 ? -12.236 -2.713 50.375 1.00 92.56 233 ALA A N 1
ATOM 1803 C CA . ALA A 1 233 ? -12.605 -1.374 50.834 1.00 92.56 233 ALA A CA 1
ATOM 1804 C C . ALA A 1 233 ? -12.763 -0.382 49.667 1.00 92.56 233 ALA A C 1
ATOM 1806 O O . ALA A 1 233 ? -13.733 0.374 49.650 1.00 92.56 233 ALA A O 1
ATOM 1807 N N . ALA A 1 234 ? -11.883 -0.435 48.662 1.00 95.12 234 ALA A N 1
ATOM 1808 C CA . ALA A 1 234 ? -12.003 0.385 47.457 1.00 95.12 234 ALA A CA 1
ATOM 1809 C C . ALA A 1 234 ? -13.290 0.070 46.669 1.00 95.12 234 ALA A C 1
ATOM 1811 O O . ALA A 1 234 ? -14.000 0.992 46.267 1.00 95.12 234 ALA A O 1
ATOM 1812 N N . VAL A 1 235 ? -13.655 -1.212 46.510 1.00 94.19 235 VAL A N 1
ATOM 1813 C CA . VAL A 1 235 ? -14.936 -1.610 45.881 1.00 94.19 235 VAL A CA 1
ATOM 1814 C C . VAL A 1 235 ? -16.135 -1.091 46.679 1.00 94.19 235 VAL A C 1
ATOM 1816 O O . VAL A 1 235 ? -17.072 -0.552 46.096 1.00 94.19 235 VAL A O 1
ATOM 1819 N N . MET A 1 236 ? -16.096 -1.169 48.014 1.00 91.56 236 MET A N 1
ATOM 1820 C CA . MET A 1 236 ? -17.151 -0.609 48.874 1.00 91.56 236 MET A CA 1
ATOM 1821 C C . MET A 1 236 ? -17.288 0.920 48.764 1.00 91.56 236 MET A C 1
ATOM 1823 O O . MET A 1 236 ? -18.364 1.442 49.044 1.00 91.56 236 MET A O 1
ATOM 1827 N N . GLN A 1 237 ? -16.238 1.628 48.334 1.00 93.62 237 GLN A N 1
ATOM 1828 C CA . GLN A 1 237 ? -16.259 3.069 48.047 1.00 93.62 237 GLN A CA 1
ATOM 1829 C C . GLN A 1 237 ? -16.567 3.405 46.575 1.00 93.62 237 GLN A C 1
ATOM 1831 O O . GLN A 1 237 ? -16.597 4.578 46.214 1.00 93.62 237 GLN A O 1
ATOM 1836 N N . GLY A 1 238 ? -16.828 2.400 45.729 1.00 93.44 238 GLY A N 1
ATOM 1837 C CA . GLY A 1 238 ? -17.275 2.576 44.344 1.00 93.44 238 GLY A CA 1
ATOM 1838 C C . GLY A 1 238 ? -16.278 2.159 43.257 1.00 93.44 238 GLY A C 1
ATOM 1839 O O . GLY A 1 238 ? -16.591 2.326 42.078 1.00 93.44 238 GLY A O 1
ATOM 1840 N N . ALA A 1 239 ? -15.105 1.606 43.599 1.00 95.75 239 ALA A N 1
ATOM 1841 C CA . ALA A 1 239 ? -14.197 1.042 42.595 1.00 95.75 239 ALA A CA 1
ATOM 1842 C C . ALA A 1 239 ? -14.889 -0.091 41.816 1.00 95.75 239 ALA A C 1
ATOM 1844 O O . ALA A 1 239 ? -15.410 -1.039 42.408 1.00 95.75 239 ALA A O 1
ATOM 1845 N N . ARG A 1 240 ? -14.906 0.014 40.482 1.00 95.19 240 ARG A N 1
ATOM 1846 C CA . ARG A 1 240 ? -15.783 -0.796 39.612 1.00 95.19 240 ARG A CA 1
ATOM 1847 C C . ARG A 1 240 ? -15.037 -1.626 38.566 1.00 95.19 240 ARG A C 1
ATOM 1849 O O . ARG A 1 240 ? -15.654 -2.490 37.942 1.00 95.19 240 ARG A O 1
ATOM 1856 N N . LEU A 1 241 ? -13.739 -1.390 38.392 1.00 98.31 241 LEU A N 1
ATOM 1857 C CA . LEU A 1 241 ? -12.887 -2.069 37.416 1.00 98.31 241 LEU A CA 1
ATOM 1858 C C . LEU A 1 241 ? -11.571 -2.541 38.065 1.00 98.31 241 LEU A C 1
ATOM 1860 O O . LEU A 1 241 ? -11.155 -2.040 39.116 1.00 98.31 241 LEU A O 1
ATOM 1864 N N . ILE A 1 242 ? -10.950 -3.541 37.447 1.00 98.25 242 ILE A N 1
ATOM 1865 C CA . ILE A 1 242 ? -9.613 -4.055 37.739 1.00 98.25 242 ILE A CA 1
ATOM 1866 C C . ILE A 1 242 ? -8.851 -4.057 36.413 1.00 98.25 242 ILE A C 1
ATOM 1868 O O . ILE A 1 242 ? -9.279 -4.743 35.483 1.00 98.25 242 ILE A O 1
ATOM 1872 N N . THR A 1 243 ? -7.748 -3.314 36.358 1.00 97.50 243 THR A N 1
ATOM 1873 C CA . THR A 1 243 ? -6.934 -3.097 35.150 1.00 97.50 243 THR A CA 1
ATOM 1874 C C . THR A 1 243 ? -5.990 -4.277 34.903 1.00 97.50 243 THR A C 1
ATOM 1876 O O . THR A 1 243 ? -5.402 -4.778 35.862 1.00 97.50 243 THR A O 1
ATOM 1879 N N . HIS A 1 244 ? -5.871 -4.719 33.648 1.00 95.25 244 HIS A N 1
ATOM 1880 C CA . HIS A 1 244 ? -5.078 -5.840 33.118 1.00 95.25 244 HIS A CA 1
ATOM 1881 C C . HIS A 1 244 ? -4.812 -6.965 34.124 1.00 95.25 244 HIS A C 1
ATOM 1883 O O . HIS A 1 244 ? -3.682 -7.227 34.535 1.00 95.25 244 HIS A O 1
ATOM 1889 N N . LEU A 1 245 ? -5.876 -7.668 34.523 1.00 96.38 245 LEU A N 1
ATOM 1890 C CA . LEU A 1 245 ? -5.826 -8.682 35.578 1.00 96.38 245 LEU A CA 1
ATOM 1891 C C . LEU A 1 245 ? -4.627 -9.645 35.433 1.00 96.38 245 LEU A C 1
ATOM 1893 O O . LEU A 1 245 ? -4.391 -10.216 34.370 1.00 96.38 245 LEU A O 1
ATOM 1897 N N . PHE A 1 246 ? -3.943 -9.884 36.560 1.00 95.00 246 PHE A N 1
ATOM 1898 C CA . PHE A 1 246 ? -2.660 -10.595 36.724 1.00 95.00 246 PHE A CA 1
ATOM 1899 C C . PHE A 1 246 ? -1.411 -9.776 36.379 1.00 95.00 246 PHE A C 1
ATOM 1901 O O . PHE A 1 246 ? -0.360 -10.004 36.991 1.00 95.00 246 PHE A O 1
ATOM 1908 N N . ASN A 1 247 ? -1.489 -8.826 35.451 1.00 92.31 247 ASN A N 1
ATOM 1909 C CA . ASN A 1 247 ? -0.385 -7.929 35.149 1.00 92.31 247 ASN A CA 1
ATOM 1910 C C . ASN A 1 247 ? -0.275 -6.870 36.264 1.00 92.31 247 ASN A C 1
ATOM 1912 O O . ASN A 1 247 ? -1.239 -6.544 36.945 1.00 92.31 247 ASN A O 1
ATOM 1916 N N . ALA A 1 248 ? 0.951 -6.427 36.563 1.00 92.19 248 ALA A N 1
ATOM 1917 C CA . ALA A 1 248 ? 1.217 -5.394 37.573 1.00 92.19 248 ALA A CA 1
ATOM 1918 C C . ALA A 1 248 ? 0.550 -5.574 38.971 1.00 92.19 248 ALA A C 1
ATOM 1920 O O . ALA A 1 248 ? 0.328 -4.599 39.684 1.00 92.19 248 ALA A O 1
ATOM 1921 N N . MET A 1 249 ? 0.302 -6.811 39.424 1.00 94.06 249 MET A N 1
ATOM 1922 C CA . MET A 1 249 ? -0.323 -7.126 40.729 1.00 94.06 249 MET A CA 1
ATOM 1923 C C . MET A 1 249 ? 0.488 -8.157 41.538 1.00 94.06 249 MET A C 1
ATOM 1925 O O . MET A 1 249 ? 1.442 -8.747 41.009 1.00 94.06 249 MET A O 1
ATOM 1929 N N . PRO A 1 250 ? 0.213 -8.376 42.842 1.00 92.38 250 PRO A N 1
ATOM 1930 C CA . PRO A 1 250 ? 0.724 -9.520 43.587 1.00 92.38 250 PRO A CA 1
ATOM 1931 C C . PRO A 1 250 ? 0.328 -10.844 42.927 1.00 92.38 250 PRO A C 1
ATOM 1933 O O . PRO A 1 250 ? -0.699 -10.949 42.262 1.00 92.38 250 PRO A O 1
ATOM 1936 N N . GLN A 1 251 ? 1.147 -11.876 43.121 1.00 89.31 251 GLN A N 1
ATOM 1937 C CA . GLN A 1 251 ? 0.762 -13.228 42.721 1.00 89.31 251 GLN A CA 1
ATOM 1938 C C . GLN A 1 251 ? -0.353 -13.742 43.638 1.00 89.31 251 GLN A C 1
ATOM 1940 O O . GLN A 1 251 ? -0.332 -13.493 44.844 1.00 89.31 251 GLN A O 1
ATOM 1945 N N . LEU A 1 252 ? -1.291 -14.503 43.071 1.00 87.75 252 LEU A N 1
ATOM 1946 C CA . LEU A 1 252 ? -2.406 -15.099 43.803 1.00 87.75 252 LEU A CA 1
ATOM 1947 C C . LEU A 1 252 ? -1.896 -16.018 44.928 1.00 87.75 252 LEU A C 1
ATOM 1949 O O . LEU A 1 252 ? -1.400 -17.115 44.667 1.00 87.75 252 LEU A O 1
ATOM 1953 N N . HIS A 1 253 ? -2.050 -15.592 46.184 1.00 89.75 253 HIS A N 1
ATOM 1954 C CA . HIS A 1 253 ? -1.666 -16.378 47.354 1.00 89.75 253 HIS A CA 1
ATOM 1955 C C . HIS A 1 253 ? -2.897 -16.871 48.128 1.00 89.75 253 HIS A C 1
ATOM 1957 O O . HIS A 1 253 ? -3.818 -16.121 48.425 1.00 89.75 253 HIS A O 1
ATOM 1963 N N . HIS A 1 254 ? -2.894 -18.144 48.525 1.00 85.62 254 HIS A N 1
ATOM 1964 C CA . HIS A 1 254 ? -4.054 -18.827 49.120 1.00 85.62 254 HIS A CA 1
ATOM 1965 C C . HIS A 1 254 ? -4.574 -18.241 50.452 1.00 85.62 254 HIS A C 1
ATOM 1967 O O . HIS A 1 254 ? -5.672 -18.596 50.868 1.00 85.62 254 HIS A O 1
ATOM 1973 N N . ARG A 1 255 ? -3.801 -17.384 51.142 1.00 85.69 255 ARG A N 1
ATOM 1974 C CA . ARG A 1 255 ? -4.224 -16.704 52.392 1.00 85.69 255 ARG A CA 1
ATOM 1975 C C . ARG A 1 255 ? -4.610 -15.240 52.219 1.00 85.69 255 ARG A C 1
ATOM 1977 O O . ARG A 1 255 ? -5.357 -14.723 53.036 1.00 85.69 255 ARG A O 1
ATOM 1984 N N . ASP A 1 256 ? -4.064 -14.592 51.199 1.00 88.44 256 ASP A N 1
ATOM 1985 C CA . ASP A 1 256 ? -4.403 -13.227 50.807 1.00 88.44 256 ASP A CA 1
ATOM 1986 C C . ASP A 1 256 ? -4.320 -13.194 49.279 1.00 88.44 256 ASP A C 1
ATOM 1988 O O . ASP A 1 256 ? -3.224 -13.065 48.726 1.00 88.44 256 ASP A O 1
ATOM 1992 N N . PRO A 1 257 ? -5.445 -13.413 48.582 1.00 89.81 257 PRO A N 1
ATOM 1993 C CA . PRO A 1 257 ? -5.461 -13.451 47.128 1.00 89.81 257 PRO A CA 1
ATOM 1994 C C . PRO A 1 257 ? -5.250 -12.077 46.468 1.00 89.81 257 PRO A C 1
ATOM 1996 O O . PRO A 1 257 ? -5.194 -12.021 45.239 1.00 89.81 257 PRO A O 1
ATOM 1999 N N . SER A 1 258 ? -5.078 -10.993 47.240 1.00 92.00 258 SER A N 1
ATOM 2000 C CA . SER A 1 258 ? -4.962 -9.601 46.769 1.00 92.00 258 SER A CA 1
ATOM 2001 C C . SER A 1 258 ? -6.152 -9.175 45.886 1.00 92.00 258 SER A C 1
ATOM 2003 O O . SER A 1 258 ? -7.246 -9.726 46.015 1.00 92.00 258 SER A O 1
ATOM 2005 N N . ILE A 1 259 ? -5.952 -8.223 44.969 1.00 93.62 259 ILE A N 1
ATOM 2006 C CA . ILE A 1 259 ? -6.968 -7.730 44.018 1.00 93.62 259 ILE A CA 1
ATOM 2007 C C . ILE A 1 259 ? -7.608 -8.878 43.215 1.00 93.62 259 ILE A C 1
ATOM 2009 O O . ILE A 1 259 ? -8.820 -8.892 43.013 1.00 93.62 259 ILE A O 1
ATOM 2013 N N . ILE A 1 260 ? -6.827 -9.900 42.840 1.00 92.94 260 ILE A N 1
ATOM 2014 C CA . ILE A 1 260 ? -7.311 -11.087 42.106 1.00 92.94 260 ILE A CA 1
ATOM 2015 C C . ILE A 1 260 ? -8.407 -11.832 42.902 1.00 92.94 260 ILE A C 1
ATOM 2017 O O . ILE A 1 260 ? -9.294 -12.460 42.322 1.00 92.94 260 ILE A O 1
ATOM 2021 N N . GLY A 1 261 ? -8.402 -11.727 44.235 1.00 89.94 261 GLY A N 1
ATOM 2022 C CA . GLY A 1 261 ? -9.426 -12.296 45.111 1.00 89.94 261 GLY A CA 1
ATOM 2023 C C . GLY A 1 261 ? -10.838 -11.749 44.894 1.00 89.94 261 GLY A C 1
ATOM 2024 O O . GLY A 1 261 ? -11.802 -12.463 45.176 1.00 89.94 261 GLY A O 1
ATOM 2025 N N . LEU A 1 262 ? -10.974 -10.533 44.352 1.00 90.81 262 LEU A N 1
ATOM 2026 C CA . LEU A 1 262 ? -12.266 -9.879 44.102 1.00 90.81 262 LEU A CA 1
ATOM 2027 C C . LEU A 1 262 ? -13.104 -10.581 43.020 1.00 90.81 262 LEU A C 1
ATOM 2029 O O . LEU A 1 262 ? -14.322 -10.411 42.982 1.00 90.81 262 LEU A O 1
ATOM 2033 N N . LEU A 1 263 ? -12.482 -11.416 42.178 1.00 89.88 263 LEU A N 1
ATOM 2034 C CA . LEU A 1 263 ? -13.206 -12.281 41.244 1.00 89.88 263 LEU A CA 1
ATOM 2035 C C . LEU A 1 263 ? -14.018 -13.362 41.976 1.00 89.88 263 LEU A C 1
ATOM 2037 O O . LEU A 1 263 ? -14.987 -13.874 41.420 1.00 89.88 263 LEU A O 1
ATOM 2041 N N . GLY A 1 264 ? -13.648 -13.724 43.207 1.00 80.62 264 GLY A N 1
ATOM 2042 C CA . GLY A 1 264 ? -14.349 -14.713 44.023 1.00 80.62 264 GLY A CA 1
ATOM 2043 C C . GLY A 1 264 ? -15.604 -14.173 44.721 1.00 80.62 264 GLY A C 1
ATOM 2044 O O . GLY A 1 264 ? -15.853 -12.974 44.804 1.00 80.62 264 GLY A O 1
ATOM 2045 N N . ALA A 1 265 ? -16.411 -15.076 45.280 1.00 62.53 265 ALA A N 1
ATOM 2046 C CA . ALA A 1 265 ? -17.519 -14.708 46.161 1.00 62.53 265 ALA A CA 1
ATOM 2047 C C . ALA A 1 265 ? -17.016 -14.495 47.603 1.00 62.53 265 ALA A C 1
ATOM 2049 O O . ALA A 1 265 ? -17.004 -15.443 48.387 1.00 62.53 265 ALA A O 1
ATOM 2050 N N . SER A 1 266 ? -16.594 -13.281 47.976 1.00 49.22 266 SER A N 1
ATOM 2051 C CA . SER A 1 266 ? -16.170 -13.006 49.360 1.00 49.22 266 SER A CA 1
ATOM 2052 C C . SER A 1 266 ? -16.439 -11.568 49.826 1.00 49.22 266 SER A C 1
ATOM 2054 O O . SER A 1 266 ? -15.748 -10.655 49.393 1.00 49.22 266 SER A O 1
ATOM 2056 N N . PRO A 1 267 ? -17.352 -11.375 50.796 1.00 53.88 267 PRO A N 1
ATOM 2057 C CA . PRO A 1 267 ? -17.444 -10.167 51.629 1.00 53.88 267 PRO A CA 1
ATOM 2058 C C . PRO A 1 267 ? -16.570 -10.255 52.906 1.00 53.88 267 PRO A C 1
ATOM 2060 O O . PRO A 1 267 ? -16.937 -9.709 53.941 1.00 53.88 267 PRO A O 1
ATOM 2063 N N . HIS A 1 268 ? -15.473 -11.026 52.865 1.00 44.50 268 HIS A N 1
ATOM 2064 C CA . HIS A 1 268 ? -15.089 -12.004 53.900 1.00 44.50 268 HIS A CA 1
ATOM 2065 C C . HIS A 1 268 ? -16.155 -13.100 54.077 1.00 44.50 268 HIS A C 1
ATOM 2067 O O . HIS A 1 268 ? -17.062 -12.969 54.892 1.00 44.50 268 HIS A O 1
ATOM 2073 N N . LEU A 1 269 ? -16.009 -14.198 53.317 1.00 48.53 269 LEU A N 1
ATOM 2074 C CA . LEU A 1 269 ? -16.519 -15.549 53.633 1.00 48.53 269 LEU A CA 1
ATOM 2075 C C . LEU A 1 269 ? -17.852 -15.590 54.410 1.00 48.53 269 LEU A C 1
ATOM 2077 O O . LEU A 1 269 ? -17.874 -15.970 55.578 1.00 48.53 269 LEU A O 1
ATOM 2081 N N . SER A 1 270 ? -18.947 -15.225 53.729 1.00 35.75 270 SER A N 1
ATOM 2082 C CA . SER A 1 270 ? -20.346 -15.463 54.135 1.00 35.75 270 SER A CA 1
ATOM 2083 C C . SER A 1 270 ? -20.616 -15.319 55.640 1.00 35.75 270 SER A C 1
ATOM 2085 O O . SER A 1 270 ? -20.553 -16.303 56.382 1.00 35.75 270 SER A O 1
ATOM 2087 N N . SER A 1 271 ? -20.959 -14.102 56.075 1.00 32.31 271 SER A N 1
ATOM 2088 C CA . SER A 1 271 ? -21.348 -13.798 57.455 1.00 32.31 271 SER A CA 1
ATOM 2089 C C . SER A 1 271 ? -22.258 -14.877 58.052 1.00 32.31 271 SER A C 1
ATOM 2091 O O . SER A 1 271 ? -23.337 -15.154 57.531 1.00 32.31 271 SER A O 1
ATOM 2093 N N . LEU A 1 272 ? -21.792 -15.474 59.155 1.00 38.34 272 LEU A N 1
ATOM 2094 C CA . LEU A 1 272 ? -22.464 -16.527 59.919 1.00 38.34 272 LEU A CA 1
ATOM 2095 C C . LEU A 1 272 ? -23.959 -16.230 60.101 1.00 38.34 272 LEU A C 1
ATOM 2097 O O . LEU A 1 272 ? -24.301 -15.348 60.885 1.00 38.34 272 LEU A O 1
ATOM 2101 N N . ASN A 1 273 ? -24.817 -16.978 59.399 1.00 39.12 273 ASN A N 1
ATOM 2102 C CA . ASN A 1 273 ? -26.177 -17.339 59.813 1.00 39.12 273 ASN A CA 1
ATOM 2103 C C . ASN A 1 273 ? -26.845 -18.247 58.769 1.00 39.12 273 ASN A C 1
ATOM 2105 O O . ASN A 1 273 ? -27.230 -17.802 57.690 1.00 39.12 273 ASN A O 1
ATOM 2109 N N . THR A 1 274 ? -27.045 -19.516 59.117 1.00 30.95 274 THR A N 1
ATOM 2110 C CA . THR A 1 274 ? -28.249 -20.287 58.753 1.00 30.95 274 THR A CA 1
ATOM 2111 C C . THR A 1 274 ? -28.294 -21.542 59.616 1.00 30.95 274 THR A C 1
ATOM 2113 O O . THR A 1 274 ? -27.356 -22.338 59.622 1.00 30.95 274 THR A O 1
ATOM 2116 N N . ASP A 1 275 ? -29.375 -21.699 60.375 1.00 38.88 275 ASP A N 1
ATOM 2117 C CA . ASP A 1 275 ? -29.584 -22.845 61.254 1.00 38.88 275 ASP A CA 1
ATOM 2118 C C . ASP A 1 275 ? -29.704 -24.150 60.460 1.00 38.88 275 ASP A C 1
ATOM 2120 O O . ASP A 1 275 ? -30.578 -24.287 59.605 1.00 38.88 275 ASP A O 1
ATOM 2124 N N . PHE A 1 276 ? -28.892 -25.150 60.808 1.00 29.22 276 PHE A N 1
ATOM 2125 C CA . PHE A 1 276 ? -29.140 -26.538 60.421 1.00 29.22 276 PHE A CA 1
ATOM 2126 C C . PHE A 1 276 ? -29.038 -27.462 61.634 1.00 29.22 276 PHE A C 1
ATOM 2128 O O . PHE A 1 276 ? -27.970 -27.679 62.206 1.00 29.22 276 PHE A O 1
ATOM 2135 N N . ALA A 1 277 ? -30.189 -28.017 62.017 1.00 30.14 277 ALA A N 1
ATOM 2136 C CA . ALA A 1 277 ? -30.286 -29.082 63.005 1.00 30.14 277 ALA A CA 1
ATOM 2137 C C . ALA A 1 277 ? -29.652 -30.387 62.468 1.00 30.14 277 ALA A C 1
ATOM 2139 O O . ALA A 1 277 ? -29.685 -30.634 61.259 1.00 30.14 277 ALA A O 1
ATOM 2140 N N . PRO A 1 278 ? -29.084 -31.243 63.337 1.00 35.94 278 PRO A N 1
ATOM 2141 C CA . PRO A 1 278 ? -28.337 -32.422 62.908 1.00 35.94 278 PRO A CA 1
ATOM 2142 C C . PRO A 1 278 ? -29.248 -33.599 62.536 1.00 35.94 278 PRO A C 1
ATOM 2144 O O . PRO A 1 278 ? -30.282 -33.816 63.171 1.00 35.94 278 PRO A O 1
ATOM 2147 N N . PRO A 1 279 ? -28.784 -34.456 61.611 1.00 32.53 279 PRO A N 1
ATOM 2148 C CA . PRO A 1 279 ? -28.937 -35.892 61.830 1.00 32.53 279 PRO A CA 1
ATOM 2149 C C . PRO A 1 279 ? -27.670 -36.718 61.522 1.00 32.53 279 PRO A C 1
ATOM 2151 O O . PRO A 1 279 ? -27.095 -36.644 60.444 1.00 32.53 279 PRO A O 1
ATOM 2154 N N . SER A 1 280 ? -27.304 -37.552 62.503 1.00 29.89 280 SER A N 1
ATOM 2155 C CA . SER A 1 280 ? -26.690 -38.896 62.409 1.00 29.89 280 SER A CA 1
ATOM 2156 C C . SER A 1 280 ? -25.611 -39.244 61.355 1.00 29.89 280 SER A C 1
ATOM 2158 O O . SER A 1 280 ? -25.856 -39.308 60.155 1.00 29.89 280 SER A O 1
ATOM 2160 N N . SER A 1 281 ? -24.473 -39.700 61.892 1.00 29.17 281 SER A N 1
ATOM 2161 C CA . SER A 1 281 ? -23.504 -40.700 61.382 1.00 29.17 281 SER A CA 1
ATOM 2162 C C . SER A 1 281 ? -24.140 -41.920 60.657 1.00 29.17 281 SER A C 1
ATOM 2164 O O . SER A 1 281 ? -25.295 -42.221 60.971 1.00 29.17 281 SER A O 1
ATOM 2166 N N . PRO A 1 282 ? -23.424 -42.688 59.775 1.00 38.94 282 PRO A N 1
ATOM 2167 C CA . PRO A 1 282 ? -22.126 -43.322 60.122 1.00 38.94 282 PRO A CA 1
ATOM 2168 C C . PRO A 1 282 ? -21.061 -43.646 59.023 1.00 38.94 282 PRO A C 1
ATOM 2170 O O . PRO A 1 282 ? -21.348 -43.725 57.838 1.00 38.94 282 PRO A O 1
ATOM 2173 N N . THR A 1 283 ? -19.837 -43.961 59.505 1.00 27.39 283 THR A N 1
ATOM 2174 C CA . THR A 1 283 ? -18.774 -44.859 58.939 1.00 27.39 283 THR A CA 1
ATOM 2175 C C . THR A 1 283 ? -18.246 -44.624 57.499 1.00 27.39 283 THR A C 1
ATOM 2177 O O . THR A 1 283 ? -18.966 -44.894 56.551 1.00 27.39 283 THR A O 1
ATOM 2180 N N . ALA A 1 284 ? -17.015 -44.120 57.258 1.00 28.05 284 ALA A N 1
ATOM 2181 C CA . ALA A 1 284 ? -15.658 -44.755 57.348 1.00 28.05 284 ALA A CA 1
ATOM 2182 C C . ALA A 1 284 ? -15.082 -45.084 55.922 1.00 28.05 284 ALA A C 1
ATOM 2184 O O . ALA A 1 284 ? -15.842 -44.991 54.969 1.00 28.05 284 ALA A O 1
ATOM 2185 N N . THR A 1 285 ? -13.804 -45.407 55.611 1.00 27.95 285 THR A N 1
ATOM 2186 C CA . THR A 1 285 ? -12.569 -45.758 56.375 1.00 27.95 285 THR A CA 1
ATOM 2187 C C . THR A 1 285 ? -11.285 -45.548 55.513 1.00 27.95 285 THR A C 1
ATOM 2189 O O . THR A 1 285 ? -11.359 -45.809 54.319 1.00 27.95 285 THR A O 1
ATOM 2192 N N . SER A 1 286 ? -10.100 -45.275 56.115 1.00 28.61 286 SER A N 1
ATOM 2193 C CA . SER A 1 286 ? -8.702 -45.495 55.586 1.00 28.61 286 SER A CA 1
ATOM 2194 C C . SER A 1 286 ? -8.233 -44.758 54.299 1.00 28.61 286 SER A C 1
ATOM 2196 O O . SER A 1 286 ? -9.057 -44.435 53.460 1.00 28.61 286 SER A O 1
ATOM 2198 N N . ALA A 1 287 ? -6.946 -44.487 53.997 1.00 28.48 287 ALA A N 1
ATOM 2199 C CA . ALA A 1 287 ? -5.631 -44.444 54.691 1.00 28.48 287 ALA A CA 1
ATOM 2200 C C . ALA A 1 287 ? -4.687 -43.544 53.824 1.00 28.48 287 ALA A C 1
ATOM 2202 O O . ALA A 1 287 ? -4.856 -43.512 52.611 1.00 28.48 287 ALA A O 1
ATOM 2203 N N . LEU A 1 288 ? -3.838 -42.633 54.330 1.00 28.19 288 LEU A N 1
ATOM 2204 C CA . LEU A 1 288 ? -2.535 -42.768 55.028 1.00 28.19 288 LEU A CA 1
ATOM 2205 C C . LEU A 1 288 ? -1.325 -43.303 54.209 1.00 28.19 288 LEU A C 1
ATOM 2207 O O . LEU A 1 288 ? -1.122 -44.509 54.143 1.00 28.19 288 LEU A O 1
ATOM 2211 N N . SER A 1 289 ? -0.464 -42.384 53.732 1.00 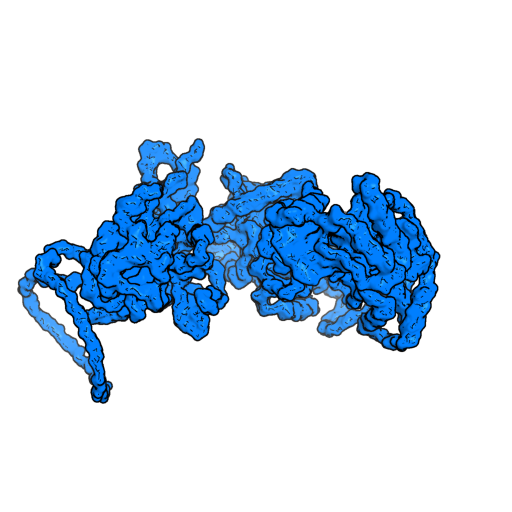26.77 289 SER A N 1
ATOM 2212 C CA . SER A 1 289 ? 1.029 -42.432 53.684 1.00 26.77 289 SER A CA 1
ATOM 2213 C C . SER A 1 289 ? 1.526 -41.144 52.987 1.00 26.77 289 SER A C 1
ATOM 2215 O O . SER A 1 289 ? 1.033 -40.853 51.904 1.00 26.77 289 SER A O 1
ATOM 2217 N N . GLY A 1 290 ? 2.343 -40.250 53.567 1.00 27.22 290 GLY A N 1
ATOM 2218 C CA . GLY A 1 290 ? 3.770 -40.417 53.924 1.00 27.22 290 GLY A CA 1
ATOM 2219 C C . GLY A 1 290 ? 4.641 -39.879 52.759 1.00 27.22 290 GLY A C 1
ATOM 2220 O O . GLY A 1 290 ? 4.324 -40.195 51.623 1.00 27.22 290 GLY A O 1
ATOM 2221 N N . VAL A 1 291 ? 5.696 -39.059 52.903 1.00 25.92 291 VAL A N 1
ATOM 2222 C CA . VAL A 1 291 ? 6.846 -39.135 53.835 1.00 25.92 291 VAL A CA 1
ATOM 2223 C C . VAL A 1 291 ? 7.701 -37.821 53.788 1.00 25.92 291 VAL A C 1
ATOM 2225 O O . VAL A 1 291 ? 7.901 -37.295 52.701 1.00 25.92 291 VAL A O 1
ATOM 2228 N N . THR A 1 292 ? 8.151 -37.322 54.964 1.00 25.69 292 THR A N 1
ATOM 2229 C CA . THR A 1 292 ? 9.348 -36.479 55.358 1.00 25.69 292 THR A CA 1
ATOM 2230 C C . THR A 1 292 ? 9.990 -35.443 54.394 1.00 25.69 292 THR A C 1
ATOM 2232 O O . THR A 1 292 ? 10.254 -35.767 53.246 1.00 25.69 292 THR A O 1
ATOM 2235 N N . SER A 1 293 ? 10.215 -34.163 54.773 1.00 26.44 293 SER A N 1
ATOM 2236 C CA . SER A 1 293 ? 11.380 -33.547 55.507 1.00 26.44 293 SER A CA 1
ATOM 2237 C C . SER A 1 293 ? 12.761 -33.743 54.832 1.00 26.44 293 SER A C 1
ATOM 2239 O O . SER A 1 293 ? 12.953 -34.749 54.169 1.00 26.44 293 SER A O 1
ATOM 2241 N N . GLU A 1 294 ? 13.763 -32.847 54.874 1.00 28.02 294 GLU A N 1
ATOM 2242 C CA . GLU A 1 294 ? 14.246 -31.821 55.840 1.00 28.02 294 GLU A CA 1
ATOM 2243 C C . GLU A 1 294 ? 14.721 -30.557 55.054 1.00 28.02 294 GLU A C 1
ATOM 2245 O O . GLU A 1 294 ? 15.070 -30.677 53.885 1.00 28.02 294 GLU A O 1
ATOM 2250 N N . ALA A 1 295 ? 14.640 -29.288 55.483 1.00 28.66 295 ALA A N 1
ATOM 2251 C CA . ALA A 1 295 ? 15.087 -28.594 56.702 1.00 28.66 295 ALA A CA 1
ATOM 2252 C C . ALA A 1 295 ? 16.623 -28.434 56.848 1.00 28.66 295 ALA A C 1
ATOM 2254 O O . ALA A 1 295 ? 17.301 -29.361 57.265 1.00 28.66 295 ALA A O 1
ATOM 2255 N N . PHE A 1 296 ? 17.142 -27.218 56.609 1.00 26.31 296 PHE A N 1
ATOM 2256 C CA . PHE A 1 296 ? 18.360 -26.693 57.250 1.00 26.31 296 PHE A CA 1
ATOM 2257 C C . PHE A 1 296 ? 18.228 -25.183 57.510 1.00 26.31 296 PHE A C 1
ATOM 2259 O O . PHE A 1 296 ? 17.503 -24.481 56.807 1.00 26.31 296 PHE A O 1
ATOM 2266 N N . ASP A 1 297 ? 18.880 -24.720 58.576 1.00 28.42 297 ASP A N 1
ATOM 2267 C CA . ASP A 1 297 ? 18.534 -23.513 59.336 1.00 28.42 297 ASP A CA 1
ATOM 2268 C C . ASP A 1 297 ? 19.659 -22.461 59.292 1.00 28.42 297 ASP A C 1
ATOM 2270 O O . ASP A 1 297 ? 20.836 -22.819 59.373 1.00 28.42 297 ASP A O 1
ATOM 2274 N N . TYR A 1 298 ? 19.312 -21.169 59.215 1.00 23.86 298 TYR A N 1
ATOM 2275 C CA . TYR A 1 298 ? 20.209 -20.087 59.639 1.00 23.86 298 TYR A CA 1
ATOM 2276 C C . TYR A 1 298 ? 19.453 -18.790 59.986 1.00 23.86 298 TYR A C 1
ATOM 2278 O O . TYR A 1 298 ? 18.641 -18.273 59.218 1.00 23.86 298 TYR A O 1
ATOM 2286 N N . LYS A 1 299 ? 19.788 -18.228 61.150 1.00 27.14 299 LYS A N 1
ATOM 2287 C CA . LYS A 1 299 ? 19.324 -16.952 61.727 1.00 27.14 299 LYS A CA 1
ATOM 2288 C C . LYS A 1 299 ? 20.541 -16.238 62.353 1.00 27.14 299 LYS A C 1
ATOM 2290 O O . LYS A 1 299 ? 21.516 -16.912 62.672 1.00 27.14 299 LYS A O 1
ATOM 2295 N N . PRO A 1 300 ? 20.440 -14.960 62.754 1.00 41.91 300 PRO A N 1
ATOM 2296 C CA . PRO A 1 300 ? 19.914 -13.815 62.010 1.00 41.91 300 PRO A CA 1
ATOM 2297 C C . PRO A 1 300 ? 20.899 -12.617 62.086 1.00 41.91 300 PRO A C 1
ATOM 2299 O O . PRO A 1 300 ? 21.847 -12.628 62.869 1.00 41.91 300 PRO A O 1
ATOM 2302 N N . SER A 1 301 ? 20.629 -11.517 61.381 1.00 25.41 301 SER A N 1
ATOM 2303 C CA . SER A 1 301 ? 21.176 -10.204 61.759 1.00 25.41 301 SER A CA 1
ATOM 2304 C C . SER A 1 301 ? 20.110 -9.115 61.650 1.00 25.41 301 SER A C 1
ATOM 2306 O O . SER A 1 301 ? 19.197 -9.180 60.830 1.00 25.41 301 SER A O 1
ATOM 2308 N N . THR A 1 302 ? 20.169 -8.169 62.581 1.00 29.77 302 THR A N 1
ATOM 2309 C CA . THR A 1 302 ? 19.125 -7.179 62.857 1.00 29.77 302 THR A CA 1
ATOM 2310 C C . THR A 1 302 ? 19.368 -5.863 62.135 1.00 29.77 302 THR A C 1
ATOM 2312 O O . THR A 1 302 ? 20.443 -5.299 62.303 1.00 29.77 302 THR A O 1
ATOM 2315 N N . GLU A 1 303 ? 18.328 -5.284 61.534 1.00 26.36 303 GLU A N 1
ATOM 2316 C CA . GLU A 1 303 ? 18.113 -3.831 61.571 1.00 26.36 303 GLU A CA 1
ATOM 2317 C C . GLU A 1 303 ? 16.625 -3.483 61.381 1.00 26.36 303 GLU A C 1
ATOM 2319 O O . GLU A 1 303 ? 15.829 -4.312 60.936 1.00 26.36 303 GLU A O 1
ATOM 2324 N N . ARG A 1 304 ? 16.209 -2.303 61.859 1.00 29.39 304 ARG A N 1
ATOM 2325 C CA . ARG A 1 304 ? 14.791 -1.939 62.046 1.00 29.39 304 ARG A CA 1
ATOM 2326 C C . ARG A 1 304 ? 14.154 -1.405 60.759 1.00 29.39 304 ARG A C 1
ATOM 2328 O O . ARG A 1 304 ? 14.644 -0.429 60.203 1.00 29.39 304 ARG A O 1
ATOM 2335 N N . ALA A 1 305 ? 12.990 -1.940 60.390 1.00 27.28 305 ALA A N 1
ATOM 2336 C CA . ALA A 1 305 ? 12.063 -1.291 59.459 1.00 27.28 305 ALA A CA 1
ATOM 2337 C C . ALA A 1 305 ? 11.060 -0.387 60.219 1.00 27.28 305 ALA A C 1
ATOM 2339 O O . ALA A 1 305 ? 10.702 -0.717 61.355 1.00 27.28 305 ALA A O 1
ATOM 2340 N N . PRO A 1 306 ? 10.607 0.741 59.635 1.00 31.20 306 PRO A N 1
ATOM 2341 C CA . PRO A 1 306 ? 9.635 1.635 60.262 1.00 31.20 306 PRO A CA 1
ATOM 2342 C C . PRO A 1 306 ? 8.211 1.052 60.264 1.00 31.20 306 PRO A C 1
ATOM 2344 O O . PRO A 1 306 ? 7.857 0.184 59.468 1.00 31.20 306 PRO A O 1
ATOM 2347 N N . THR A 1 307 ? 7.391 1.542 61.192 1.00 30.72 307 THR A N 1
ATOM 2348 C CA . THR A 1 307 ? 6.026 1.075 61.479 1.00 30.72 307 THR A CA 1
ATOM 2349 C C . THR A 1 307 ? 5.007 1.443 60.396 1.00 30.72 307 THR A C 1
ATOM 2351 O O . THR A 1 307 ? 4.988 2.580 59.927 1.00 30.72 307 THR A O 1
ATOM 2354 N N . ARG A 1 308 ? 4.097 0.509 60.073 1.00 28.75 308 ARG A N 1
ATOM 2355 C CA . ARG A 1 308 ? 2.866 0.782 59.304 1.00 28.75 308 ARG A CA 1
ATOM 2356 C C . ARG A 1 308 ? 1.980 1.812 60.033 1.00 28.75 308 ARG A C 1
ATOM 2358 O O . ARG A 1 308 ? 1.886 1.721 61.257 1.00 28.75 308 ARG A O 1
ATOM 2365 N N . PRO A 1 309 ? 1.280 2.714 59.321 1.00 33.41 309 PRO A N 1
ATOM 2366 C CA . PRO A 1 309 ? 0.165 3.462 59.893 1.00 33.41 309 PRO A CA 1
ATOM 2367 C C . PRO A 1 309 ? -1.066 2.548 60.041 1.00 33.41 309 PRO A C 1
ATOM 2369 O O . PRO A 1 309 ? -1.410 1.811 59.116 1.00 33.41 309 PRO A O 1
ATOM 2372 N N . GLU A 1 310 ? -1.731 2.590 61.196 1.00 29.28 310 GLU A N 1
ATOM 2373 C CA . GLU A 1 310 ? -3.023 1.925 61.400 1.00 29.28 310 GLU A CA 1
ATOM 2374 C C . GLU A 1 310 ? -4.163 2.815 60.879 1.00 29.28 310 GLU A C 1
ATOM 2376 O O . GLU A 1 310 ? -4.310 3.964 61.296 1.00 29.28 310 GLU A O 1
ATOM 2381 N N . LEU A 1 311 ? -4.990 2.278 59.978 1.00 34.00 311 LEU A N 1
ATOM 2382 C CA . LEU A 1 311 ? -6.224 2.922 59.523 1.00 34.00 311 LEU A CA 1
ATOM 2383 C C . LEU A 1 311 ? -7.332 2.708 60.565 1.00 34.00 311 LEU A C 1
ATOM 2385 O O . LEU A 1 311 ? -7.873 1.608 60.703 1.00 34.00 311 LEU A O 1
ATOM 2389 N N . HIS A 1 312 ? -7.696 3.767 61.290 1.00 32.03 312 HIS A N 1
ATOM 2390 C CA . HIS A 1 312 ? -8.832 3.754 62.214 1.00 32.03 312 HIS A CA 1
ATOM 2391 C C . HIS A 1 312 ? -10.171 3.806 61.459 1.00 32.03 312 HIS A C 1
ATOM 2393 O O . HIS A 1 312 ? -10.757 4.869 61.273 1.00 32.03 312 HIS A O 1
ATOM 2399 N N . LEU A 1 313 ? -10.685 2.642 61.060 1.00 37.44 313 LEU A N 1
ATOM 2400 C CA . LEU A 1 313 ? -12.064 2.499 60.583 1.00 37.44 313 LEU A CA 1
ATOM 2401 C C . LEU A 1 313 ? -13.042 2.476 61.770 1.00 37.44 313 LEU A C 1
ATOM 2403 O O . LEU A 1 313 ? -13.019 1.553 62.590 1.00 37.44 313 LEU A O 1
ATOM 2407 N N . GLU A 1 314 ? -13.932 3.469 61.855 1.00 33.50 314 GLU A N 1
ATOM 2408 C CA . GLU A 1 314 ? -14.988 3.504 62.871 1.00 33.50 314 GLU A CA 1
ATOM 2409 C C . GLU A 1 314 ? -15.991 2.352 62.676 1.00 33.50 314 GLU A C 1
ATOM 2411 O O . GLU A 1 314 ? -16.783 2.312 61.728 1.00 33.50 314 GLU A O 1
ATOM 2416 N N . LYS A 1 315 ? -16.007 1.403 63.619 1.00 34.62 315 LYS A N 1
ATOM 2417 C CA . LYS A 1 315 ? -17.003 0.323 63.664 1.00 34.62 315 LYS A CA 1
ATOM 2418 C C . LYS A 1 315 ? -18.379 0.870 64.051 1.00 34.62 315 LYS A C 1
ATOM 2420 O O . LYS A 1 315 ? -18.726 0.866 65.230 1.00 34.62 315 LYS A O 1
ATOM 2425 N N . GLY A 1 316 ? -19.183 1.289 63.071 1.00 35.81 316 GLY A N 1
ATOM 2426 C CA . GLY A 1 316 ? -20.521 1.784 63.407 1.00 35.81 316 GLY A CA 1
ATOM 2427 C C . GLY A 1 316 ? -21.518 2.132 62.304 1.00 35.81 316 GLY A C 1
ATOM 2428 O O . GLY A 1 316 ? -22.522 2.750 62.651 1.00 35.81 316 GLY A O 1
ATOM 2429 N N . ARG A 1 317 ? -21.317 1.796 61.013 1.00 33.84 317 ARG A N 1
ATOM 2430 C CA . ARG A 1 317 ? -22.326 2.178 59.991 1.00 33.84 317 ARG A CA 1
ATOM 2431 C C . ARG A 1 317 ? -22.484 1.345 58.710 1.00 33.84 317 ARG A C 1
ATOM 2433 O O . ARG A 1 317 ? -23.342 1.683 57.901 1.00 33.84 317 ARG A O 1
ATOM 2440 N N . VAL A 1 318 ? -21.740 0.252 58.524 1.00 37.66 318 VAL A N 1
ATOM 2441 C CA . VAL A 1 318 ? -21.756 -0.531 57.267 1.00 37.66 318 VAL A CA 1
ATOM 2442 C C . VAL A 1 318 ? -22.491 -1.864 57.450 1.00 37.66 318 VAL A C 1
ATOM 2444 O O . VAL A 1 318 ? -21.882 -2.917 57.596 1.00 37.66 318 VAL A O 1
ATOM 2447 N N . ALA A 1 319 ? -23.825 -1.811 57.474 1.00 35.88 319 ALA A N 1
ATOM 2448 C CA . ALA A 1 319 ? -24.690 -2.989 57.605 1.00 35.88 319 ALA A CA 1
ATOM 2449 C C . ALA A 1 319 ? -25.886 -2.937 56.631 1.00 35.88 319 ALA A C 1
ATOM 2451 O O . ALA A 1 319 ? -27.031 -3.047 57.060 1.00 35.88 319 ALA A O 1
ATOM 2452 N N . ALA A 1 320 ? -25.617 -2.724 55.332 1.00 40.00 320 ALA A N 1
ATOM 2453 C CA . ALA A 1 320 ? -26.615 -2.859 54.252 1.00 40.00 320 ALA A CA 1
ATOM 2454 C C . ALA A 1 320 ? -26.059 -2.885 52.806 1.00 40.00 320 ALA A C 1
ATOM 2456 O O . ALA A 1 320 ? -26.832 -3.148 51.887 1.00 40.00 320 ALA A O 1
ATOM 2457 N N . MET A 1 321 ? -24.775 -2.595 52.550 1.00 48.09 321 MET A N 1
ATOM 2458 C CA . MET A 1 321 ? -24.258 -2.570 51.171 1.00 48.09 321 MET A CA 1
ATOM 2459 C C . MET A 1 321 ? -24.026 -3.983 50.627 1.00 48.09 321 MET A C 1
ATOM 2461 O O . MET A 1 321 ? -23.268 -4.766 51.198 1.00 48.09 321 MET A O 1
ATOM 2465 N N . ALA A 1 322 ? -24.677 -4.298 49.506 1.00 59.25 322 ALA A N 1
ATOM 2466 C CA . ALA A 1 322 ? -24.402 -5.504 48.740 1.00 59.25 322 ALA A CA 1
ATOM 2467 C C . ALA A 1 322 ? -23.056 -5.353 48.017 1.00 59.25 322 ALA A C 1
ATOM 2469 O O . ALA A 1 322 ? -22.837 -4.375 47.308 1.00 59.25 322 ALA A O 1
ATOM 2470 N N . PHE A 1 323 ? -22.160 -6.324 48.192 1.00 76.50 323 PHE A N 1
ATOM 2471 C CA . PHE A 1 323 ? -20.879 -6.356 47.491 1.00 76.50 323 PHE A CA 1
ATOM 2472 C C . PHE A 1 323 ? -21.093 -6.780 46.028 1.00 76.50 323 PHE A C 1
ATOM 2474 O O . PHE A 1 323 ? -21.269 -7.966 45.737 1.00 76.50 323 PHE A O 1
ATOM 2481 N N . GLU A 1 324 ? -21.108 -5.810 45.113 1.00 84.19 324 GLU A N 1
ATOM 2482 C CA . GLU A 1 324 ? -21.066 -6.053 43.668 1.00 84.19 324 GLU A CA 1
ATOM 2483 C C . GLU A 1 324 ? -19.608 -6.293 43.249 1.00 84.19 324 GLU A C 1
ATOM 2485 O O . GLU A 1 324 ? -18.726 -5.500 43.576 1.00 84.19 324 GLU A O 1
ATOM 2490 N N . ARG A 1 325 ? -19.327 -7.406 42.556 1.00 91.06 325 ARG A N 1
ATOM 2491 C CA . ARG A 1 325 ? -17.960 -7.692 42.092 1.00 91.06 325 ARG A CA 1
ATOM 2492 C C . ARG A 1 325 ? -17.599 -6.732 40.953 1.00 91.06 325 ARG A C 1
ATOM 2494 O O . ARG A 1 325 ? -18.382 -6.654 39.998 1.00 91.06 325 ARG A O 1
ATOM 2501 N N . PRO A 1 326 ? -16.430 -6.069 40.997 1.00 95.00 326 PRO A N 1
ATOM 2502 C CA . PRO A 1 326 ? -15.992 -5.195 39.918 1.00 95.00 326 PRO A CA 1
ATOM 2503 C C . PRO A 1 326 ? -15.794 -5.988 38.624 1.00 95.00 326 PRO A C 1
ATOM 2505 O O . PRO A 1 326 ? -15.509 -7.190 38.640 1.00 95.00 326 PRO A O 1
ATOM 2508 N N . PHE A 1 327 ? -15.919 -5.297 37.496 1.00 98.12 327 PHE A N 1
ATOM 2509 C CA . PHE A 1 327 ? -15.422 -5.804 36.224 1.00 98.12 327 PHE A CA 1
ATOM 2510 C C . PHE A 1 327 ? -13.899 -5.974 36.294 1.00 98.12 327 PHE A C 1
ATOM 2512 O O . PHE A 1 327 ? -13.229 -5.376 37.136 1.00 98.12 327 PHE A O 1
ATOM 2519 N N . TYR A 1 328 ? -13.349 -6.782 35.401 1.00 98.12 328 TYR A N 1
ATOM 2520 C CA . TYR A 1 328 ? -11.911 -6.929 35.226 1.00 98.12 328 TYR A CA 1
ATOM 2521 C C . TYR A 1 328 ? -11.618 -7.030 33.737 1.00 98.12 328 TYR A C 1
ATOM 2523 O O . TYR A 1 328 ? -12.252 -7.820 33.030 1.00 98.12 328 TYR A O 1
ATOM 2531 N N . ASP A 1 329 ? -10.677 -6.227 33.265 1.00 97.81 329 ASP A N 1
ATOM 2532 C CA . ASP A 1 329 ? -10.193 -6.311 31.896 1.00 97.81 329 ASP A CA 1
ATOM 2533 C C . ASP A 1 329 ? -8.925 -7.178 31.803 1.00 97.81 329 ASP A C 1
ATOM 2535 O O . ASP A 1 329 ? -8.242 -7.465 32.794 1.00 97.81 329 ASP A O 1
ATOM 2539 N N . MET A 1 330 ? -8.697 -7.740 30.614 1.00 97.00 330 MET A N 1
ATOM 2540 C CA . MET A 1 330 ? -7.643 -8.716 30.351 1.00 97.00 330 MET A CA 1
ATOM 2541 C C . MET A 1 330 ? -7.077 -8.591 28.938 1.00 97.00 330 MET A C 1
ATOM 2543 O O . MET A 1 330 ? -7.825 -8.537 27.960 1.00 97.00 330 MET A O 1
ATOM 2547 N N . ILE A 1 331 ? -5.749 -8.680 28.841 1.00 96.88 331 ILE A N 1
ATOM 2548 C CA . ILE A 1 331 ? -5.011 -8.850 27.585 1.00 96.88 331 ILE A CA 1
ATOM 2549 C C . ILE A 1 331 ? -5.004 -10.346 27.238 1.00 96.88 331 ILE A C 1
ATOM 2551 O O . ILE A 1 331 ? -4.537 -11.172 28.029 1.00 96.88 331 ILE A O 1
ATOM 2555 N N . VAL A 1 332 ? -5.535 -10.721 26.069 1.00 96.88 332 VAL A N 1
ATOM 2556 C CA . VAL A 1 332 ? -5.744 -12.133 25.678 1.00 96.88 332 VAL A CA 1
ATOM 2557 C C . VAL A 1 332 ? -4.955 -12.491 24.415 1.00 96.88 332 VAL A C 1
ATOM 2559 O O . VAL A 1 332 ? -5.470 -13.011 23.427 1.00 96.88 332 VAL A O 1
ATOM 2562 N N . ASP A 1 333 ? -3.651 -12.241 24.478 1.00 94.25 333 ASP A N 1
ATOM 2563 C CA . ASP A 1 333 ? -2.644 -12.615 23.476 1.00 94.25 333 ASP A CA 1
ATOM 2564 C C . ASP A 1 333 ? -2.012 -14.004 23.728 1.00 94.25 333 ASP A C 1
ATOM 2566 O O . ASP A 1 333 ? -1.426 -14.608 22.833 1.00 94.25 333 ASP A O 1
ATOM 2570 N N . GLY A 1 334 ? -2.147 -14.540 24.947 1.00 92.81 334 GLY A N 1
ATOM 2571 C CA . GLY A 1 334 ? -1.468 -15.764 25.391 1.00 92.81 334 GLY A CA 1
ATOM 2572 C C . GLY A 1 334 ? -0.026 -15.547 25.876 1.00 92.81 334 GLY A C 1
ATOM 2573 O O . GLY A 1 334 ? 0.666 -16.527 26.160 1.00 92.81 334 GLY A O 1
ATOM 2574 N N . ILE A 1 335 ? 0.419 -14.289 25.978 1.00 91.69 335 ILE A N 1
ATOM 2575 C CA . ILE A 1 335 ? 1.779 -13.860 26.332 1.00 91.69 335 ILE A CA 1
ATOM 2576 C C . ILE A 1 335 ? 1.749 -13.075 27.653 1.00 91.69 335 ILE A C 1
ATOM 2578 O O . ILE A 1 335 ? 2.443 -13.457 28.595 1.00 91.69 335 ILE A O 1
ATOM 2582 N N . HIS A 1 336 ? 0.913 -12.033 27.756 1.00 90.31 336 HIS A N 1
ATOM 2583 C CA . HIS A 1 336 ? 0.691 -11.277 28.998 1.00 90.31 336 HIS A CA 1
ATOM 2584 C C . HIS A 1 336 ? -0.033 -12.117 30.053 1.00 90.31 336 HIS A C 1
ATOM 2586 O O . HIS A 1 336 ? 0.284 -12.031 31.241 1.00 90.31 336 HIS A O 1
ATOM 2592 N N . SER A 1 337 ? -0.969 -12.960 29.608 1.00 92.19 337 SER A N 1
ATOM 2593 C CA . SER A 1 337 ? -1.688 -13.930 30.431 1.00 92.19 337 SER A CA 1
ATOM 2594 C C . SER A 1 337 ? -1.692 -15.305 29.768 1.00 92.19 337 SER A C 1
ATOM 2596 O O . SER A 1 337 ? -2.173 -15.483 28.650 1.00 92.19 337 SER A O 1
ATOM 2598 N N . HIS A 1 338 ? -1.190 -16.316 30.482 1.00 95.38 338 HIS A N 1
ATOM 2599 C CA . HIS A 1 338 ? -1.218 -17.704 30.019 1.00 95.38 338 HIS A CA 1
ATOM 2600 C C . HIS A 1 338 ? -2.679 -18.190 29.845 1.00 95.38 338 HIS A C 1
ATOM 2602 O O . HIS A 1 338 ? -3.510 -17.881 30.704 1.00 95.38 338 HIS A O 1
ATOM 2608 N N . PRO A 1 339 ? -3.015 -19.014 28.829 1.00 96.88 339 PRO A N 1
ATOM 2609 C CA . PRO A 1 339 ? -4.388 -19.477 28.569 1.00 96.88 339 PRO A CA 1
ATOM 2610 C C . PRO A 1 339 ? -5.140 -20.040 29.789 1.00 96.88 339 PRO A C 1
ATOM 2612 O O . PRO A 1 339 ? -6.320 -19.756 29.985 1.00 96.88 339 PRO A O 1
ATOM 2615 N N . ASN A 1 340 ? -4.450 -20.783 30.664 1.00 96.31 340 ASN A N 1
ATOM 2616 C CA . ASN A 1 340 ? -5.046 -21.297 31.907 1.00 96.31 340 ASN A CA 1
ATOM 2617 C C . ASN A 1 340 ? -5.431 -20.190 32.909 1.00 96.31 340 ASN A C 1
ATOM 2619 O O . ASN A 1 340 ? -6.394 -20.371 33.648 1.00 96.31 340 ASN A O 1
ATOM 2623 N N . SER A 1 341 ? -4.715 -19.061 32.939 1.00 95.69 341 SER A N 1
ATOM 2624 C CA . SER A 1 341 ? -5.038 -17.906 33.790 1.00 95.69 341 SER A CA 1
ATOM 2625 C C . SER A 1 341 ? -6.279 -17.178 33.274 1.00 95.69 341 SER A C 1
ATOM 2627 O O . SER A 1 341 ? -7.180 -16.882 34.054 1.00 95.69 341 SER A O 1
ATOM 2629 N N . VAL A 1 342 ? -6.378 -16.991 31.951 1.00 97.44 342 VAL A N 1
ATOM 2630 C CA . VAL A 1 342 ? -7.578 -16.458 31.277 1.00 97.44 342 VAL A CA 1
ATOM 2631 C C . VAL A 1 342 ? -8.794 -17.337 31.584 1.00 97.44 342 VAL A C 1
ATOM 2633 O O . VAL A 1 342 ? -9.835 -16.849 32.024 1.00 97.44 342 VAL A O 1
ATOM 2636 N N . ARG A 1 343 ? -8.644 -18.662 31.449 1.00 96.81 343 ARG A N 1
ATOM 2637 C CA . ARG A 1 343 ? -9.691 -19.630 31.796 1.00 96.81 343 ARG A CA 1
ATOM 2638 C C . ARG A 1 343 ? -10.067 -19.598 33.278 1.00 96.81 343 ARG A C 1
ATOM 2640 O O . ARG A 1 343 ? -11.253 -19.690 33.587 1.00 96.81 343 ARG A O 1
ATOM 2647 N N . LEU A 1 344 ? -9.097 -19.468 34.185 1.00 94.69 344 LEU A N 1
ATOM 2648 C CA . LEU A 1 344 ? -9.338 -19.363 35.627 1.00 94.69 344 LEU A CA 1
ATOM 2649 C C . LEU A 1 344 ? -10.165 -18.116 35.966 1.00 94.69 344 LEU A C 1
ATOM 2651 O O . LEU A 1 344 ? -11.177 -18.239 36.653 1.00 94.69 344 LEU A O 1
ATOM 2655 N N . ALA A 1 345 ? -9.760 -16.948 35.459 1.00 95.12 345 ALA A N 1
ATOM 2656 C CA . ALA A 1 345 ? -10.454 -15.683 35.682 1.00 95.12 345 ALA A CA 1
ATOM 2657 C C . ALA A 1 345 ? -11.897 -15.738 35.163 1.00 95.12 345 ALA A C 1
ATOM 2659 O O . ALA A 1 345 ? -12.840 -15.540 35.935 1.00 95.12 345 ALA A O 1
ATOM 2660 N N . TYR A 1 346 ? -12.074 -16.139 33.898 1.00 96.25 346 TYR A N 1
ATOM 2661 C CA . TYR A 1 346 ? -13.399 -16.279 33.299 1.00 96.25 346 TYR A CA 1
ATOM 2662 C C . TYR A 1 346 ? -14.286 -17.261 34.070 1.00 96.25 346 TYR A C 1
ATOM 2664 O O . TYR A 1 346 ? -15.433 -16.942 34.359 1.00 96.25 346 TYR A O 1
ATOM 2672 N N . THR A 1 347 ? -13.757 -18.418 34.486 1.00 94.19 347 THR A N 1
ATOM 2673 C CA . THR A 1 347 ? -14.525 -19.403 35.272 1.00 94.19 347 THR A CA 1
ATOM 2674 C C . THR A 1 347 ? -14.939 -18.857 36.646 1.00 94.19 347 THR A C 1
ATOM 2676 O O . THR A 1 347 ? -16.009 -19.204 37.143 1.00 94.19 347 THR A O 1
ATOM 2679 N N . ALA A 1 348 ? -14.123 -17.999 37.271 1.00 92.75 348 ALA A N 1
ATOM 2680 C CA . ALA A 1 348 ? -14.424 -17.410 38.577 1.00 92.75 348 ALA A CA 1
ATOM 2681 C C . ALA A 1 348 ? -15.534 -16.342 38.513 1.00 92.75 348 ALA A C 1
ATOM 2683 O O . ALA A 1 348 ? -16.391 -16.286 39.406 1.00 92.75 348 ALA A O 1
ATOM 2684 N N . TYR A 1 349 ? -15.543 -15.513 37.462 1.00 94.75 349 TYR A N 1
ATOM 2685 C CA . TYR A 1 349 ? -16.575 -14.493 37.258 1.00 94.75 349 TYR A CA 1
ATOM 2686 C C . TYR A 1 349 ? -16.823 -14.184 35.765 1.00 94.75 349 TYR A C 1
ATOM 2688 O O . TYR A 1 349 ? -16.317 -13.183 35.253 1.00 94.75 349 TYR A O 1
ATOM 2696 N N . PRO A 1 350 ? -17.645 -14.985 35.053 1.00 93.06 350 PRO A N 1
ATOM 2697 C CA . PRO A 1 350 ? -17.871 -14.807 33.613 1.00 93.06 350 PRO A CA 1
ATOM 2698 C C . PRO A 1 350 ? -18.485 -13.451 33.238 1.00 93.06 350 PRO A C 1
ATOM 2700 O O . PRO A 1 350 ? -18.186 -12.888 32.189 1.00 93.06 350 PRO A O 1
ATOM 2703 N N . ALA A 1 351 ? -19.354 -12.916 34.102 1.00 91.81 351 ALA A N 1
ATOM 2704 C CA . ALA A 1 351 ? -20.115 -11.695 33.837 1.00 91.81 351 ALA A CA 1
ATOM 2705 C C . ALA A 1 351 ? -19.302 -10.394 33.987 1.00 91.81 351 ALA A C 1
ATOM 2707 O O . ALA A 1 351 ? -19.757 -9.357 33.513 1.00 91.81 351 ALA A O 1
ATOM 2708 N N . GLY A 1 352 ? -18.133 -10.443 34.638 1.00 94.56 352 GLY A N 1
ATOM 2709 C CA . GLY A 1 352 ? -17.259 -9.281 34.830 1.00 94.56 352 GLY A CA 1
ATOM 2710 C C . GLY A 1 352 ? -16.116 -9.161 33.825 1.00 94.56 352 GLY A C 1
ATOM 2711 O O . GLY A 1 352 ? -15.405 -8.164 33.868 1.00 94.56 352 GLY A O 1
ATOM 2712 N N . CYS A 1 353 ? -15.915 -10.157 32.956 1.00 98.19 353 CYS A N 1
ATOM 2713 C CA . CYS A 1 353 ? -14.765 -10.194 32.055 1.00 98.19 353 CYS A CA 1
ATOM 2714 C C . CYS A 1 353 ? -14.896 -9.169 30.926 1.00 98.19 353 CYS A C 1
ATOM 2716 O O . CYS A 1 353 ? -15.900 -9.158 30.209 1.00 98.19 353 CYS A O 1
ATOM 2718 N N . ILE A 1 354 ? -13.861 -8.358 30.741 1.00 98.69 354 ILE A N 1
ATOM 2719 C CA . ILE A 1 354 ? -13.701 -7.445 29.614 1.00 98.69 354 ILE A CA 1
ATOM 2720 C C . ILE A 1 354 ? -12.431 -7.834 28.854 1.00 98.69 354 ILE A C 1
ATOM 2722 O O . ILE A 1 354 ? -11.425 -8.206 29.458 1.00 98.69 354 ILE A O 1
ATOM 2726 N N . LEU A 1 355 ? -12.474 -7.773 27.525 1.00 98.62 355 LEU A N 1
ATOM 2727 C CA . LEU A 1 355 ? -11.284 -7.915 26.688 1.00 98.62 355 LEU A CA 1
ATOM 2728 C C . LEU A 1 355 ? -10.750 -6.526 26.341 1.00 98.62 355 LEU A C 1
ATOM 2730 O O . LEU A 1 355 ? -11.525 -5.655 25.950 1.00 98.62 355 LEU A O 1
ATOM 2734 N N . ILE A 1 356 ? -9.438 -6.352 26.457 1.00 98.38 356 ILE A N 1
ATOM 2735 C CA . ILE A 1 356 ? -8.699 -5.161 26.021 1.00 98.38 356 ILE A CA 1
ATOM 2736 C C . ILE A 1 356 ? -7.508 -5.587 25.168 1.00 98.38 356 ILE A C 1
ATOM 2738 O O . ILE A 1 356 ? -7.139 -6.768 25.137 1.00 98.38 356 ILE A O 1
ATOM 2742 N N . THR A 1 357 ? -6.890 -4.629 24.484 1.00 97.19 357 THR A N 1
ATOM 2743 C CA . THR A 1 357 ? -5.612 -4.876 23.806 1.00 97.19 357 THR A CA 1
ATOM 2744 C C . THR A 1 357 ? -4.400 -4.537 24.671 1.00 97.19 357 THR A C 1
ATOM 2746 O O . THR A 1 357 ? -3.389 -5.231 24.546 1.00 97.19 357 THR A O 1
ATOM 2749 N N . ASP A 1 358 ? -4.487 -3.492 25.510 1.00 94.88 358 ASP A N 1
ATOM 2750 C CA . ASP A 1 358 ? -3.331 -2.740 26.044 1.00 94.88 358 ASP A CA 1
ATOM 2751 C C . ASP A 1 358 ? -2.300 -2.440 24.939 1.00 94.88 358 ASP A C 1
ATOM 2753 O O . ASP A 1 358 ? -1.083 -2.593 25.087 1.00 94.88 358 ASP A O 1
ATOM 2757 N N . ALA A 1 359 ? -2.806 -2.114 23.746 1.00 94.06 359 ALA A N 1
ATOM 2758 C CA . ALA A 1 359 ? -1.971 -1.973 22.571 1.00 94.06 359 ALA A CA 1
ATOM 2759 C C . ALA A 1 359 ? -1.106 -0.718 22.642 1.00 94.06 359 ALA A C 1
ATOM 2761 O O . ALA A 1 359 ? -1.552 0.379 22.988 1.00 94.06 359 ALA A O 1
ATOM 2762 N N . MET A 1 360 ? 0.156 -0.885 22.266 1.00 91.00 360 MET A N 1
ATOM 2763 C CA . MET A 1 360 ? 1.099 0.213 22.118 1.00 91.00 360 MET A CA 1
ATOM 2764 C C . MET A 1 360 ? 0.965 0.852 20.736 1.00 91.00 360 MET A C 1
ATOM 2766 O O . MET A 1 360 ? 0.462 0.229 19.803 1.00 91.00 360 MET A O 1
ATOM 2770 N N . LYS A 1 361 ? 1.557 2.045 20.560 1.00 90.94 361 LYS A N 1
ATOM 2771 C CA . LYS A 1 361 ? 1.574 2.815 19.298 1.00 90.94 361 LYS A CA 1
ATOM 2772 C C . LYS A 1 361 ? 1.895 2.033 18.023 1.00 90.94 361 LYS A C 1
ATOM 2774 O O . LYS A 1 361 ? 1.624 2.514 16.932 1.00 90.94 361 LYS A O 1
ATOM 2779 N N . ILE A 1 362 ? 2.517 0.865 18.144 1.00 88.19 362 ILE A N 1
ATOM 2780 C CA . ILE A 1 362 ? 2.947 0.035 17.028 1.00 88.19 362 ILE A CA 1
ATOM 2781 C C . ILE A 1 362 ? 1.994 -1.125 16.684 1.00 88.19 362 ILE A C 1
ATOM 2783 O O . ILE A 1 362 ? 2.336 -1.960 15.847 1.00 88.19 362 ILE A O 1
ATOM 2787 N N . LEU A 1 363 ? 0.793 -1.173 17.275 1.00 92.00 363 LEU A N 1
ATOM 2788 C CA . LEU A 1 363 ? -0.291 -1.990 16.734 1.00 92.00 363 LEU A CA 1
ATOM 2789 C C . LEU A 1 363 ? -0.636 -1.494 15.327 1.00 92.00 363 LEU A C 1
ATOM 2791 O O . LEU A 1 363 ? -1.171 -0.404 15.140 1.00 92.00 363 LEU A O 1
ATOM 2795 N N . ASP A 1 364 ? -0.319 -2.325 14.345 1.00 88.38 364 ASP A N 1
ATOM 2796 C CA . ASP A 1 364 ? -0.784 -2.262 12.965 1.00 88.38 364 ASP A CA 1
ATOM 2797 C C . ASP A 1 364 ? -0.789 -3.719 12.463 1.00 88.38 364 ASP A C 1
ATOM 2799 O O . ASP A 1 364 ? 0.281 -4.339 12.414 1.00 88.38 364 ASP A O 1
ATOM 2803 N N . PRO A 1 365 ? -1.951 -4.301 12.103 1.00 80.19 365 PRO A N 1
ATOM 2804 C CA . PRO A 1 365 ? -2.043 -5.682 11.612 1.00 80.19 365 PRO A CA 1
ATOM 2805 C C . PRO A 1 365 ? -1.193 -5.951 10.360 1.00 80.19 365 PRO A C 1
ATOM 2807 O O . PRO A 1 365 ? -0.878 -7.097 10.042 1.00 80.19 365 PRO A O 1
ATOM 2810 N N . ASN A 1 366 ? -0.818 -4.892 9.640 1.00 80.56 366 ASN A N 1
ATOM 2811 C CA . ASN A 1 366 ? -0.027 -4.935 8.416 1.00 80.56 366 ASN A CA 1
ATOM 2812 C C . ASN A 1 366 ? 1.483 -4.776 8.690 1.00 80.56 366 ASN A C 1
ATOM 2814 O O . ASN A 1 366 ? 2.294 -4.917 7.764 1.00 80.56 366 ASN A O 1
ATOM 2818 N N . LEU A 1 367 ? 1.883 -4.508 9.941 1.00 79.31 367 LEU A N 1
ATOM 2819 C CA . LEU A 1 367 ? 3.281 -4.365 10.326 1.00 79.31 367 LEU A CA 1
ATOM 2820 C C . LEU A 1 367 ? 3.987 -5.722 10.352 1.00 79.31 367 LEU A C 1
ATOM 2822 O O . LEU A 1 367 ? 3.677 -6.625 11.138 1.00 79.31 367 LEU A O 1
ATOM 2826 N N . ARG A 1 368 ? 5.002 -5.836 9.495 1.00 80.56 368 ARG A N 1
ATOM 2827 C CA . ARG A 1 368 ? 5.839 -7.031 9.386 1.00 80.56 368 ARG A CA 1
ATOM 2828 C C . ARG A 1 368 ? 6.656 -7.258 10.655 1.00 80.56 368 ARG A C 1
ATOM 2830 O O . ARG A 1 368 ? 7.102 -6.315 11.307 1.00 80.56 368 ARG A O 1
ATOM 2837 N N . ASP A 1 369 ? 6.900 -8.524 10.948 1.00 83.75 369 ASP A N 1
ATOM 2838 C CA . ASP A 1 369 ? 7.840 -8.949 11.980 1.00 83.75 369 ASP A CA 1
ATOM 2839 C C . ASP A 1 369 ? 9.265 -8.477 11.659 1.00 83.75 369 ASP A C 1
ATOM 2841 O O . ASP A 1 369 ? 9.633 -8.304 10.492 1.00 83.75 369 ASP A O 1
ATOM 2845 N N . GLY A 1 370 ? 10.064 -8.243 12.700 1.00 84.56 370 GLY A N 1
ATOM 2846 C CA . GLY A 1 370 ? 11.402 -7.665 12.575 1.00 84.56 370 GLY A CA 1
ATOM 2847 C C . GLY A 1 370 ? 11.753 -6.682 13.690 1.00 84.56 370 GLY A C 1
ATOM 2848 O O . GLY A 1 370 ? 11.078 -6.617 14.716 1.00 84.56 370 GLY A O 1
ATOM 2849 N N . ILE A 1 371 ? 12.840 -5.935 13.479 1.00 86.75 371 ILE A N 1
ATOM 2850 C CA . ILE A 1 371 ? 13.348 -4.919 14.409 1.00 86.75 371 ILE A CA 1
ATOM 2851 C C . ILE A 1 371 ? 12.794 -3.553 14.004 1.00 86.75 371 ILE A C 1
ATOM 2853 O O . ILE A 1 371 ? 12.918 -3.157 12.847 1.00 86.75 371 ILE A O 1
ATOM 2857 N N . HIS A 1 372 ? 12.240 -2.825 14.969 1.00 83.00 372 HIS A N 1
ATOM 2858 C CA . HIS A 1 372 ? 11.558 -1.546 14.764 1.00 83.00 372 HIS A CA 1
ATOM 2859 C C . HIS A 1 372 ? 11.970 -0.525 15.832 1.00 83.00 372 HIS A C 1
ATOM 2861 O O . HIS A 1 372 ? 12.394 -0.895 16.931 1.00 83.00 372 HIS A O 1
ATOM 2867 N N . GLU A 1 373 ? 11.845 0.766 15.523 1.00 79.62 373 GLU A N 1
ATOM 2868 C CA . GLU A 1 373 ? 12.185 1.849 16.454 1.00 79.62 373 GLU A CA 1
ATOM 2869 C C . GLU A 1 373 ? 11.157 2.010 17.583 1.00 79.62 373 GLU A C 1
ATOM 2871 O O . GLU A 1 373 ? 9.945 1.906 17.384 1.00 79.62 373 GLU A O 1
ATOM 2876 N N . TRP A 1 374 ? 11.652 2.300 18.786 1.00 71.38 374 TRP A N 1
ATOM 2877 C CA . TRP A 1 374 ? 10.862 2.505 19.997 1.00 71.38 374 TRP A CA 1
ATOM 2878 C C . TRP A 1 374 ? 11.045 3.914 20.578 1.00 71.38 374 TRP A C 1
ATOM 2880 O O . TRP A 1 374 ? 11.735 4.766 20.022 1.00 71.38 374 TRP A O 1
ATOM 2890 N N . ARG A 1 375 ? 10.430 4.159 21.741 1.00 66.31 375 ARG A N 1
ATOM 2891 C CA . ARG A 1 375 ? 10.721 5.323 22.586 1.00 66.31 375 ARG A CA 1
ATOM 2892 C C . ARG A 1 375 ? 12.198 5.322 23.037 1.00 66.31 375 ARG A C 1
ATOM 2894 O O . ARG A 1 375 ? 12.835 4.269 23.141 1.00 66.31 375 ARG A O 1
ATOM 2901 N N . ASP A 1 376 ? 12.725 6.510 23.328 1.00 63.59 376 ASP A N 1
ATOM 2902 C CA . ASP A 1 376 ? 14.063 6.760 23.896 1.00 63.59 376 ASP A CA 1
ATOM 2903 C C . ASP A 1 376 ? 15.253 6.193 23.092 1.00 63.59 376 ASP A C 1
ATOM 2905 O O . ASP A 1 376 ? 16.265 5.786 23.669 1.00 63.59 376 ASP A O 1
ATOM 2909 N N . GLY A 1 377 ? 15.138 6.117 21.761 1.00 65.25 377 GLY A N 1
ATOM 2910 C CA . GLY A 1 377 ? 16.202 5.602 20.884 1.00 65.25 377 GLY A CA 1
ATOM 2911 C C . GLY A 1 377 ? 16.479 4.100 21.036 1.00 65.25 377 GLY A C 1
ATOM 2912 O O . GLY A 1 377 ? 17.504 3.606 20.566 1.00 65.25 377 GLY A O 1
ATOM 2913 N N . LYS A 1 378 ? 15.587 3.364 21.707 1.00 71.69 378 LYS A N 1
ATOM 2914 C CA . LYS A 1 378 ? 15.630 1.899 21.792 1.00 71.69 378 LYS A CA 1
ATOM 2915 C C . LYS A 1 378 ? 14.957 1.280 20.570 1.00 71.69 378 LYS A C 1
ATOM 2917 O O . LYS A 1 378 ? 14.265 1.952 19.810 1.00 71.69 378 LYS A O 1
ATOM 2922 N N . ARG A 1 379 ? 15.125 -0.030 20.414 1.00 83.88 379 ARG A N 1
ATOM 2923 C CA . ARG A 1 379 ? 14.423 -0.838 19.416 1.00 83.88 379 ARG A CA 1
ATOM 2924 C C . ARG A 1 379 ? 13.730 -2.011 20.096 1.00 83.88 379 ARG A C 1
ATOM 2926 O O . ARG A 1 379 ? 14.160 -2.462 21.162 1.00 83.88 379 ARG A O 1
ATOM 2933 N N . PHE A 1 380 ? 12.670 -2.505 19.478 1.00 84.69 380 PHE A N 1
ATOM 2934 C CA . PHE A 1 380 ? 12.012 -3.748 19.870 1.00 84.69 380 PHE A CA 1
ATOM 2935 C C . PHE A 1 380 ? 12.025 -4.729 18.698 1.00 84.69 380 PHE A C 1
ATOM 2937 O O . PHE A 1 380 ? 12.237 -4.343 17.547 1.00 84.69 380 PHE A O 1
ATOM 2944 N N . VAL A 1 381 ? 11.790 -6.000 19.005 1.00 86.12 381 VAL A N 1
ATOM 2945 C CA . VAL A 1 381 ? 11.561 -7.061 18.029 1.00 86.12 381 VAL A CA 1
ATOM 2946 C C . VAL A 1 381 ? 10.088 -7.458 18.089 1.00 86.12 381 VAL A C 1
ATOM 2948 O O . VAL A 1 381 ? 9.543 -7.650 19.180 1.00 86.12 381 VAL A O 1
ATOM 2951 N N . LYS A 1 382 ? 9.454 -7.560 16.918 1.00 86.12 382 LYS A N 1
ATOM 2952 C CA . LYS A 1 382 ? 8.110 -8.118 16.736 1.00 86.12 382 LYS A CA 1
ATOM 2953 C C . LYS A 1 382 ? 8.208 -9.521 16.142 1.00 86.12 382 LYS A C 1
ATOM 2955 O O . LYS A 1 382 ? 8.831 -9.685 15.094 1.00 86.12 382 LYS A O 1
ATOM 2960 N N . GLU A 1 383 ? 7.568 -10.487 16.796 1.00 85.69 383 GLU A N 1
ATOM 2961 C CA . GLU A 1 383 ? 7.404 -11.878 16.348 1.00 85.69 383 GLU A CA 1
ATOM 2962 C C . GLU A 1 383 ? 5.918 -12.267 16.496 1.00 85.69 383 GLU A C 1
ATOM 2964 O O . GLU A 1 383 ? 5.462 -12.599 17.591 1.00 85.69 383 GLU A O 1
ATOM 2969 N N . GLY A 1 384 ? 5.127 -12.181 15.425 1.00 85.38 384 GLY A N 1
ATOM 2970 C CA . GLY A 1 384 ? 3.666 -12.267 15.499 1.00 85.38 384 GLY A CA 1
ATOM 2971 C C . GLY A 1 384 ? 3.085 -11.182 16.412 1.00 85.38 384 GLY A C 1
ATOM 2972 O O . GLY A 1 384 ? 3.359 -9.996 16.220 1.00 85.38 384 GLY A O 1
ATOM 2973 N N . ASP A 1 385 ? 2.319 -11.598 17.424 1.00 84.19 385 ASP A N 1
ATOM 2974 C CA . ASP A 1 385 ? 1.731 -10.713 18.445 1.00 84.19 385 ASP A CA 1
ATOM 2975 C C . ASP A 1 385 ? 2.708 -10.378 19.596 1.00 84.19 385 ASP A C 1
ATOM 2977 O O . ASP A 1 385 ? 2.377 -9.624 20.511 1.00 84.19 385 ASP A O 1
ATOM 2981 N N . LYS A 1 386 ? 3.922 -10.945 19.589 1.00 85.19 386 LYS A N 1
ATOM 2982 C CA . LYS A 1 386 ? 4.905 -10.794 20.669 1.00 85.19 386 LYS A CA 1
ATOM 2983 C C . LYS A 1 386 ? 5.818 -9.595 20.425 1.00 85.19 386 LYS A C 1
ATOM 2985 O O . LYS A 1 386 ? 6.527 -9.544 19.419 1.00 85.19 386 LYS A O 1
ATOM 2990 N N . LEU A 1 387 ? 5.869 -8.689 21.402 1.00 84.00 387 LEU A N 1
ATOM 2991 C CA . LEU A 1 387 ? 6.726 -7.502 21.408 1.00 84.00 387 LEU A CA 1
ATOM 2992 C C . LEU A 1 387 ? 7.747 -7.569 22.547 1.00 84.00 387 LEU A C 1
ATOM 2994 O O . LEU A 1 387 ? 7.360 -7.715 23.706 1.00 84.00 387 LEU A O 1
ATOM 2998 N N . TYR A 1 388 ? 9.043 -7.425 22.262 1.00 84.06 388 TYR A N 1
ATOM 2999 C CA . TYR A 1 388 ? 10.074 -7.382 23.309 1.00 84.06 388 TYR A CA 1
ATOM 3000 C C . TYR A 1 388 ? 11.254 -6.472 22.961 1.00 84.06 388 TYR A C 1
ATOM 3002 O O . TYR A 1 388 ? 11.597 -6.293 21.795 1.00 84.06 388 TYR A O 1
ATOM 3010 N N . LEU A 1 389 ? 11.891 -5.884 23.978 1.00 80.81 389 LEU A N 1
ATOM 3011 C CA . LEU A 1 389 ? 13.037 -4.986 23.790 1.00 80.81 389 LEU A CA 1
ATOM 3012 C C . LEU A 1 389 ? 14.239 -5.739 23.205 1.00 80.81 389 LEU A C 1
ATOM 3014 O O . LEU A 1 389 ? 14.613 -6.806 23.704 1.00 80.81 389 LEU A O 1
ATOM 3018 N N . GLU A 1 390 ? 14.867 -5.156 22.181 1.00 82.19 390 GLU A N 1
ATOM 3019 C CA . GLU A 1 390 ? 15.998 -5.751 21.465 1.00 82.19 390 GLU A CA 1
ATOM 3020 C C . GLU A 1 390 ? 17.129 -6.162 22.426 1.00 82.19 390 GLU A C 1
ATOM 3022 O O . GLU A 1 390 ? 17.518 -5.413 23.322 1.00 82.19 390 GLU A O 1
ATOM 3027 N N . GLY A 1 391 ? 17.653 -7.379 22.248 1.00 78.94 391 GLY A N 1
ATOM 3028 C CA . GLY A 1 391 ? 18.703 -7.939 23.104 1.00 78.94 391 GLY A CA 1
ATOM 3029 C C . GLY A 1 391 ? 18.226 -8.438 24.476 1.00 78.94 391 GLY A C 1
ATOM 3030 O O . GLY A 1 391 ? 19.058 -8.815 25.301 1.00 78.94 391 GLY A O 1
ATOM 3031 N N . THR A 1 392 ? 16.915 -8.468 24.740 1.00 78.44 392 THR A N 1
ATOM 3032 C CA . THR A 1 392 ? 16.334 -8.944 26.008 1.00 78.44 392 THR A CA 1
ATOM 3033 C C . THR A 1 392 ? 15.142 -9.883 25.776 1.00 78.44 392 THR A C 1
ATOM 3035 O O . THR A 1 392 ? 14.695 -10.051 24.649 1.00 78.44 392 THR A O 1
ATOM 3038 N N . ASN A 1 393 ? 14.593 -10.457 26.852 1.00 74.75 393 ASN A N 1
ATOM 3039 C CA . ASN A 1 393 ? 13.285 -11.134 26.849 1.00 74.75 393 ASN A CA 1
ATOM 3040 C C . ASN A 1 393 ? 12.181 -10.274 27.504 1.00 74.75 393 ASN A C 1
ATOM 3042 O O . ASN A 1 393 ? 11.137 -10.793 27.895 1.00 74.75 393 ASN A O 1
ATOM 3046 N N . THR A 1 394 ? 12.422 -8.974 27.697 1.00 73.25 394 THR A N 1
ATOM 3047 C CA . THR A 1 394 ? 11.494 -8.068 28.384 1.00 73.25 394 THR A CA 1
ATOM 3048 C C . THR A 1 394 ? 10.394 -7.637 27.423 1.00 73.25 394 THR A C 1
ATOM 3050 O O . THR A 1 394 ? 10.693 -6.982 26.423 1.00 73.25 394 THR A O 1
ATOM 3053 N N . LEU A 1 395 ? 9.139 -7.977 27.732 1.00 75.88 395 LEU A N 1
ATOM 3054 C CA . LEU A 1 395 ? 7.980 -7.549 26.944 1.00 75.88 395 LEU A CA 1
ATOM 3055 C C . LEU A 1 395 ? 7.894 -6.018 26.873 1.00 75.88 395 LEU A C 1
ATOM 3057 O O . LEU A 1 395 ? 8.181 -5.326 27.851 1.00 75.88 395 LEU A O 1
ATOM 3061 N N . ALA A 1 396 ? 7.501 -5.504 25.709 1.00 72.50 396 ALA A N 1
ATOM 3062 C CA . ALA A 1 396 ? 7.443 -4.072 25.408 1.00 72.50 396 ALA A CA 1
ATOM 3063 C C . ALA A 1 396 ? 5.996 -3.535 25.309 1.00 72.50 396 ALA A C 1
ATOM 3065 O O . ALA A 1 396 ? 5.756 -2.545 24.626 1.00 72.50 396 ALA A O 1
ATOM 3066 N N . GLY A 1 397 ? 5.048 -4.190 25.988 1.00 78.50 397 GLY A N 1
ATOM 3067 C CA . GLY A 1 397 ? 3.604 -3.984 25.827 1.00 78.50 397 GLY A CA 1
ATOM 3068 C C . GLY A 1 397 ? 3.006 -4.913 24.766 1.00 78.50 397 GLY A C 1
ATOM 3069 O O . GLY A 1 397 ? 3.669 -5.849 24.309 1.00 78.50 397 GLY A O 1
ATOM 3070 N N . SER A 1 398 ? 1.751 -4.669 24.395 1.00 88.62 398 SER A N 1
ATOM 3071 C CA . SER A 1 398 ? 0.977 -5.511 23.476 1.00 88.62 398 SER A CA 1
ATOM 3072 C C . SER A 1 398 ? 0.869 -4.916 22.064 1.00 88.62 398 SER A C 1
ATOM 3074 O O . SER A 1 398 ? 0.976 -3.703 21.865 1.00 88.62 398 SER A O 1
ATOM 3076 N N . VAL A 1 399 ? 0.641 -5.789 21.076 1.00 92.25 399 VAL A N 1
ATOM 3077 C CA . VAL A 1 399 ? 0.251 -5.442 19.691 1.00 92.25 399 VAL A CA 1
ATOM 3078 C C . VAL A 1 399 ? -0.914 -6.298 19.172 1.00 92.25 399 VAL A C 1
ATOM 3080 O O . VAL A 1 399 ? -1.211 -6.268 17.979 1.00 92.25 399 VAL A O 1
ATOM 3083 N N . VAL A 1 400 ? -1.567 -7.069 20.049 1.00 94.56 400 VAL A N 1
ATOM 3084 C CA . VAL A 1 400 ? -2.693 -7.939 19.679 1.00 94.56 400 VAL A CA 1
ATOM 3085 C C . VAL A 1 400 ? -3.918 -7.104 19.303 1.00 94.56 400 VAL A C 1
ATOM 3087 O O . VAL A 1 400 ? -4.199 -6.084 19.929 1.00 94.56 400 VAL A O 1
ATOM 3090 N N . THR A 1 401 ? -4.680 -7.539 18.302 1.00 95.44 401 THR A N 1
ATOM 3091 C CA . THR A 1 401 ? -5.950 -6.897 17.933 1.00 95.44 401 THR A CA 1
ATOM 3092 C C . THR A 1 401 ? -7.108 -7.401 18.797 1.00 95.44 401 THR A C 1
ATOM 3094 O O . THR A 1 401 ? -7.092 -8.536 19.283 1.00 95.44 401 THR A O 1
ATOM 3097 N N . LEU A 1 402 ? -8.158 -6.592 18.981 1.00 97.00 402 LEU A N 1
ATOM 3098 C CA . LEU A 1 402 ? -9.268 -6.979 19.860 1.00 97.00 402 LEU A CA 1
ATOM 3099 C C . LEU A 1 402 ? -10.081 -8.167 19.303 1.00 97.00 402 LEU A C 1
ATOM 3101 O O . LEU A 1 402 ? -10.560 -9.000 20.073 1.00 97.00 402 LEU A O 1
ATOM 3105 N N . ASP A 1 403 ? -10.162 -8.332 17.978 1.00 95.44 403 ASP A N 1
ATOM 3106 C CA . ASP A 1 403 ? -10.733 -9.536 17.358 1.00 95.44 403 ASP A CA 1
ATOM 3107 C C . ASP A 1 403 ? -9.871 -10.794 17.585 1.00 95.44 403 ASP A C 1
ATOM 3109 O O . ASP A 1 403 ? -10.401 -11.896 17.761 1.00 95.44 403 ASP A O 1
ATOM 3113 N N . ALA A 1 404 ? -8.542 -10.645 17.636 1.00 95.56 404 ALA A N 1
ATOM 3114 C CA . ALA A 1 404 ? -7.641 -11.729 18.005 1.00 95.56 404 ALA A CA 1
ATOM 3115 C C . ALA A 1 404 ? -7.811 -12.090 19.487 1.00 95.56 404 ALA A C 1
ATOM 3117 O O . ALA A 1 404 ? -7.891 -13.279 19.797 1.00 95.56 404 ALA A O 1
ATOM 3118 N N . CYS A 1 405 ? -7.994 -11.107 20.379 1.00 97.62 405 CYS A N 1
ATOM 3119 C CA . CYS A 1 405 ? -8.409 -11.348 21.765 1.00 97.62 405 CYS A CA 1
ATOM 3120 C C . CYS A 1 405 ? -9.727 -12.138 21.839 1.00 97.62 405 CYS A C 1
ATOM 3122 O O . CYS A 1 405 ? -9.780 -13.125 22.568 1.00 97.62 405 CYS A O 1
ATOM 3124 N N . VAL A 1 406 ? -10.764 -11.790 21.063 1.00 97.94 406 VAL A N 1
ATOM 3125 C CA . VAL A 1 406 ? -12.043 -12.539 21.017 1.00 97.94 406 VAL A CA 1
ATOM 3126 C C . VAL A 1 406 ? -11.830 -14.002 20.595 1.00 97.94 406 VAL A C 1
ATOM 3128 O O . VAL A 1 406 ? -12.282 -14.923 21.287 1.00 97.94 406 VAL A O 1
ATOM 3131 N N . ARG A 1 407 ? -11.094 -14.246 19.501 1.00 97.12 407 ARG A N 1
ATOM 3132 C CA . ARG A 1 407 ? -10.778 -15.606 19.016 1.00 97.12 407 ARG A CA 1
ATOM 3133 C C . ARG A 1 407 ? -9.938 -16.400 20.019 1.00 97.12 407 ARG A C 1
ATOM 3135 O O . ARG A 1 407 ? -10.233 -17.566 20.297 1.00 97.12 407 ARG A O 1
ATOM 3142 N N . ASN A 1 408 ? -8.914 -15.774 20.593 1.00 97.00 408 ASN A N 1
ATOM 3143 C CA . ASN A 1 408 ? -8.068 -16.367 21.624 1.00 97.00 408 ASN A CA 1
ATOM 3144 C C . ASN A 1 408 ? -8.871 -16.705 22.880 1.00 97.00 408 ASN A C 1
ATOM 3146 O O . ASN A 1 408 ? -8.720 -17.800 23.414 1.00 97.00 408 ASN A O 1
ATOM 3150 N N . PHE A 1 409 ? -9.764 -15.820 23.317 1.00 98.00 409 PHE A N 1
ATOM 3151 C CA . PHE A 1 409 ? -10.577 -16.007 24.510 1.00 98.00 409 PHE A CA 1
ATOM 3152 C C . PHE A 1 409 ? -11.519 -17.206 24.391 1.00 98.00 409 PHE A C 1
ATOM 3154 O O . PHE A 1 409 ? -11.503 -18.074 25.268 1.00 98.00 409 PHE A O 1
ATOM 3161 N N . SER A 1 410 ? -12.264 -17.319 23.284 1.00 97.06 410 SER A N 1
ATOM 3162 C CA . SER A 1 410 ? -13.096 -18.502 23.006 1.00 97.06 410 SER A CA 1
ATOM 3163 C C . SER A 1 410 ? -12.247 -19.782 22.991 1.00 97.06 410 SER A C 1
ATOM 3165 O O . SER A 1 410 ? -12.569 -20.754 23.677 1.00 97.06 410 SER A O 1
ATOM 3167 N N . ARG A 1 411 ? -11.084 -19.759 22.321 1.00 97.06 411 ARG A N 1
ATOM 3168 C CA . ARG A 1 411 ? -10.145 -20.894 22.258 1.00 97.06 411 ARG A CA 1
ATOM 3169 C C . ARG A 1 411 ? -9.555 -21.293 23.619 1.00 97.06 411 ARG A C 1
ATOM 3171 O O . ARG A 1 411 ? -9.383 -22.483 23.874 1.00 97.06 411 ARG A O 1
ATOM 3178 N N . PHE A 1 412 ? -9.196 -20.335 24.473 1.00 97.25 412 PHE A N 1
ATOM 3179 C CA . PHE A 1 412 ? -8.516 -20.584 25.752 1.00 97.25 412 PHE A CA 1
ATOM 3180 C C . PHE A 1 412 ? -9.487 -21.005 26.862 1.00 97.25 412 PHE A C 1
ATOM 3182 O O . PHE A 1 412 ? -9.165 -21.872 27.678 1.00 97.25 412 PHE A O 1
ATOM 3189 N N . THR A 1 413 ? -10.677 -20.404 26.897 1.00 96.81 413 THR A N 1
ATOM 3190 C CA . THR A 1 413 ? -11.705 -20.695 27.906 1.00 96.81 413 THR A CA 1
ATOM 3191 C C . THR A 1 413 ? -12.560 -21.910 27.532 1.00 96.81 413 THR A C 1
ATOM 3193 O O . THR A 1 413 ? -12.958 -22.670 28.418 1.00 96.81 413 THR A O 1
ATOM 3196 N N . GLY A 1 414 ? -12.807 -22.113 26.233 1.00 94.50 414 GLY A N 1
ATOM 3197 C CA . GLY A 1 414 ? -13.811 -23.035 25.705 1.00 94.50 414 GLY A CA 1
ATOM 3198 C C . GLY A 1 414 ? -15.227 -22.445 25.637 1.00 94.50 414 GLY A C 1
ATOM 3199 O O . GLY A 1 414 ? -16.163 -23.206 25.401 1.00 94.50 414 GLY A O 1
ATOM 3200 N N . CYS A 1 415 ? -15.405 -21.136 25.866 1.00 96.12 415 CYS A N 1
ATOM 3201 C CA . CYS A 1 415 ? -16.699 -20.471 25.702 1.00 96.12 415 CYS A CA 1
ATOM 3202 C C . CYS A 1 415 ? -17.074 -20.303 24.223 1.00 96.12 415 CYS A C 1
ATOM 3204 O O . CYS A 1 415 ? -16.227 -20.356 23.323 1.00 96.12 415 CYS A O 1
ATOM 3206 N N . SER A 1 416 ? -18.362 -20.095 23.963 1.00 95.88 416 SER A N 1
ATOM 3207 C CA . SER A 1 416 ? -18.864 -19.805 22.624 1.00 95.88 416 SER A CA 1
ATOM 3208 C C . SER A 1 416 ? -18.352 -18.459 22.101 1.00 95.88 416 SER A C 1
ATOM 3210 O O . SER A 1 416 ? -18.015 -17.545 22.855 1.00 95.88 416 SER A O 1
ATOM 3212 N N . LEU A 1 417 ? -18.338 -18.302 20.776 1.00 96.00 417 LEU A N 1
ATOM 3213 C CA . LEU A 1 417 ? -17.921 -17.047 20.149 1.00 96.00 417 LEU A CA 1
ATOM 3214 C C . LEU A 1 417 ? -18.839 -15.868 20.536 1.00 96.00 417 LEU A C 1
ATOM 3216 O O . LEU A 1 417 ? -18.356 -14.750 20.660 1.00 96.00 417 LEU A O 1
ATOM 3220 N N . GLY A 1 418 ? -20.129 -16.111 20.805 1.00 96.62 418 GLY A N 1
ATOM 3221 C CA . GLY A 1 418 ? -21.050 -15.087 21.315 1.00 96.62 418 GLY A CA 1
ATOM 3222 C C . GLY A 1 418 ? -20.707 -14.622 22.738 1.00 96.62 418 GLY A C 1
ATOM 3223 O O . GLY A 1 418 ? -20.705 -13.422 23.009 1.00 96.62 418 GLY A O 1
ATOM 3224 N N . GLU A 1 419 ? -20.317 -15.541 23.627 1.00 97.75 419 GLU A N 1
ATOM 3225 C CA . GLU A 1 419 ? -19.805 -15.205 24.964 1.00 97.75 419 GLU A CA 1
ATOM 3226 C C . GLU A 1 419 ? -18.476 -14.437 24.903 1.00 97.75 419 GLU A C 1
ATOM 3228 O O . GLU A 1 419 ? -18.280 -13.501 25.676 1.00 97.75 419 GLU A O 1
ATOM 3233 N N . ALA A 1 420 ? -17.581 -14.780 23.972 1.00 97.88 420 ALA A N 1
ATOM 3234 C CA . ALA A 1 420 ? -16.331 -14.047 23.767 1.00 97.88 420 ALA A CA 1
ATOM 3235 C C . ALA A 1 420 ? -16.566 -12.633 23.200 1.00 97.88 420 ALA A C 1
ATOM 3237 O O . ALA A 1 420 ? -15.992 -11.666 23.701 1.00 97.88 420 ALA A O 1
ATOM 3238 N N . ILE A 1 421 ? -17.459 -12.494 22.213 1.00 98.12 421 ILE A N 1
ATOM 3239 C CA . ILE A 1 421 ? -17.887 -11.200 21.656 1.00 98.12 421 ILE A CA 1
ATOM 3240 C C . ILE A 1 421 ? -18.494 -10.311 22.747 1.00 98.12 421 ILE A C 1
ATOM 3242 O O . ILE A 1 421 ? -18.169 -9.127 22.831 1.00 98.12 421 ILE A O 1
ATOM 3246 N N . LYS A 1 422 ? -19.336 -10.869 23.626 1.00 97.81 422 LYS A N 1
ATOM 3247 C CA . LYS A 1 422 ? -19.937 -10.160 24.768 1.00 97.81 422 LYS A CA 1
ATOM 3248 C C . LYS A 1 422 ? -18.885 -9.525 25.690 1.00 97.81 422 LYS A C 1
ATOM 3250 O O . LYS A 1 422 ? -19.090 -8.399 26.148 1.00 97.81 422 LYS A O 1
ATOM 3255 N N . CYS A 1 423 ? -17.750 -10.191 25.912 1.00 98.44 423 CYS A N 1
ATOM 3256 C CA . CYS A 1 423 ? -16.633 -9.646 26.693 1.00 98.44 423 CYS A CA 1
ATOM 3257 C C . CYS A 1 423 ? -15.914 -8.463 26.006 1.00 98.44 423 CYS A C 1
ATOM 3259 O O . CYS A 1 423 ? -15.255 -7.691 26.691 1.00 98.44 423 CYS A O 1
ATOM 3261 N N . ALA A 1 424 ? -16.070 -8.269 24.693 1.00 98.25 424 ALA A N 1
ATOM 3262 C CA . ALA A 1 424 ? -15.502 -7.144 23.935 1.00 98.25 424 ALA A CA 1
ATOM 3263 C C . ALA A 1 424 ? -16.554 -6.113 23.460 1.00 98.25 424 ALA A C 1
ATOM 3265 O O . ALA A 1 424 ? -16.236 -5.211 22.689 1.00 98.25 424 ALA A O 1
ATOM 3266 N N . THR A 1 425 ? -17.817 -6.243 23.889 1.00 98.00 425 THR A N 1
ATOM 3267 C CA . THR A 1 425 ? -18.937 -5.384 23.452 1.00 98.00 425 THR A CA 1
ATOM 3268 C C . THR A 1 425 ? -19.819 -4.962 24.631 1.00 98.00 425 THR A C 1
ATOM 3270 O O . THR A 1 425 ? -19.722 -3.844 25.134 1.00 98.00 425 THR A O 1
ATOM 3273 N N . PHE A 1 426 ? -20.665 -5.867 25.116 1.00 97.88 426 PHE A N 1
ATOM 3274 C CA . PHE A 1 426 ? -21.679 -5.583 26.125 1.00 97.88 426 PHE A CA 1
ATOM 3275 C C . PHE A 1 426 ? -21.099 -5.415 27.534 1.00 97.88 426 PHE A C 1
ATOM 3277 O O . PHE A 1 426 ? -21.505 -4.513 28.265 1.00 97.88 426 PHE A O 1
ATOM 3284 N N . ASN A 1 427 ? -20.127 -6.246 27.922 1.00 98.12 427 ASN A N 1
ATOM 3285 C CA . ASN A 1 427 ? -19.477 -6.133 29.230 1.00 98.12 427 ASN A CA 1
ATOM 3286 C C . ASN A 1 427 ? -18.713 -4.799 29.391 1.00 98.12 427 ASN A C 1
ATOM 3288 O O . ASN A 1 427 ? -18.984 -4.113 30.382 1.00 98.12 427 ASN A O 1
ATOM 3292 N N . PRO A 1 428 ? -17.851 -4.356 28.442 1.00 97.94 428 PRO A N 1
ATOM 3293 C CA . PRO A 1 428 ? -17.270 -3.019 28.513 1.00 97.94 428 PRO A CA 1
ATOM 3294 C C . PRO A 1 428 ? -18.351 -1.935 28.493 1.00 97.94 428 PRO A C 1
ATOM 3296 O O . PRO A 1 428 ? -18.337 -1.077 29.369 1.00 97.94 428 PRO A O 1
ATOM 3299 N N . ALA A 1 429 ? -19.367 -2.011 27.623 1.00 96.75 429 ALA A N 1
ATOM 3300 C CA . ALA A 1 429 ? -20.453 -1.024 27.622 1.00 96.75 429 ALA A CA 1
ATOM 3301 C C . ALA A 1 429 ? -21.169 -0.900 28.986 1.00 96.75 429 ALA A C 1
ATOM 3303 O O . ALA A 1 429 ? -21.456 0.213 29.432 1.00 96.75 429 ALA A O 1
ATOM 3304 N N . ARG A 1 430 ? -21.401 -2.011 29.702 1.00 96.62 430 ARG A N 1
ATOM 3305 C CA . ARG A 1 430 ? -21.984 -2.006 31.058 1.00 96.62 430 ARG A CA 1
ATOM 3306 C C . ARG A 1 430 ? -21.040 -1.466 32.133 1.00 96.62 430 ARG A C 1
ATOM 3308 O O . ARG A 1 430 ? -21.513 -0.827 33.080 1.00 96.62 430 ARG A O 1
ATOM 3315 N N . CYS A 1 431 ? -19.736 -1.708 32.011 1.00 96.50 431 CYS A N 1
ATOM 3316 C CA . CYS A 1 431 ? -18.718 -1.117 32.883 1.00 96.50 431 CYS A CA 1
ATOM 3317 C C . CYS A 1 431 ? -18.641 0.406 32.692 1.00 96.50 431 CYS A C 1
ATOM 3319 O O . CYS A 1 431 ? -18.649 1.151 33.672 1.00 96.50 431 CYS A O 1
ATOM 3321 N N . LEU A 1 432 ? -18.702 0.863 31.438 1.00 94.88 432 LEU A N 1
ATOM 3322 C CA . LEU A 1 432 ? -18.726 2.282 31.083 1.00 94.88 432 LEU A CA 1
ATOM 3323 C C . LEU A 1 432 ? -20.076 2.969 31.373 1.00 94.88 432 LEU A C 1
ATOM 3325 O O . LEU A 1 432 ? -20.139 4.191 31.477 1.00 94.88 432 LEU A O 1
ATOM 3329 N N . GLY A 1 433 ? -21.160 2.199 31.531 1.00 92.88 433 GLY A N 1
ATOM 3330 C CA . GLY A 1 433 ? -22.512 2.726 31.752 1.00 92.88 433 GLY A CA 1
ATOM 3331 C C . GLY A 1 433 ? -23.170 3.282 30.484 1.00 92.88 433 GLY A C 1
ATOM 3332 O O . GLY A 1 433 ? -23.978 4.205 30.573 1.00 92.88 433 GLY A O 1
ATOM 3333 N N . ILE A 1 434 ? -22.805 2.732 29.320 1.00 93.00 434 ILE A N 1
ATOM 3334 C CA . ILE A 1 434 ? -23.231 3.166 27.978 1.00 93.00 434 ILE A CA 1
ATOM 3335 C C . ILE A 1 434 ? -24.006 2.081 27.209 1.00 93.00 434 ILE A C 1
ATOM 3337 O O . ILE A 1 434 ? -24.280 2.247 26.021 1.00 93.00 434 ILE A O 1
ATOM 3341 N N . ASP A 1 435 ? -24.386 0.974 27.863 1.00 93.31 435 ASP A N 1
ATOM 3342 C CA . ASP A 1 435 ? -25.077 -0.173 27.243 1.00 93.31 435 ASP A CA 1
ATOM 3343 C C . ASP A 1 435 ? -26.501 0.135 26.738 1.00 93.31 435 ASP A C 1
ATOM 3345 O O . ASP A 1 435 ? -27.150 -0.695 26.103 1.00 93.31 435 ASP A O 1
ATOM 3349 N N . ASN A 1 436 ? -27.005 1.342 26.992 1.00 90.38 436 ASN A N 1
ATOM 3350 C CA . ASN A 1 436 ? -28.214 1.877 26.374 1.00 90.38 436 ASN A CA 1
ATOM 3351 C C . ASN A 1 436 ? -27.983 2.450 24.960 1.00 90.38 436 ASN A C 1
ATOM 3353 O O . ASN A 1 436 ? -28.957 2.577 24.220 1.00 90.38 436 ASN A O 1
ATOM 3357 N N . LYS A 1 437 ? -26.739 2.803 24.596 1.00 90.56 437 LYS A N 1
ATOM 3358 C CA . LYS A 1 437 ? -26.361 3.342 23.275 1.00 90.56 437 LYS A CA 1
ATOM 3359 C C . LYS A 1 437 ? -25.375 2.457 22.503 1.00 90.56 437 LYS A C 1
ATOM 3361 O O . LYS A 1 437 ? -25.512 2.361 21.292 1.00 90.56 437 LYS A O 1
ATOM 3366 N N . LYS A 1 438 ? -24.397 1.818 23.156 1.00 93.19 438 LYS A N 1
ATOM 3367 C CA . LYS A 1 438 ? -23.311 1.065 22.493 1.00 93.19 438 LYS A CA 1
ATOM 3368 C C . LYS A 1 438 ? -23.144 -0.351 23.052 1.00 93.19 438 LYS A C 1
ATOM 3370 O O . LYS A 1 438 ? -23.629 -0.660 24.136 1.00 93.19 438 LYS A O 1
ATOM 3375 N N . GLY A 1 439 ? -22.461 -1.223 22.306 1.00 93.75 439 GLY A N 1
ATOM 3376 C CA . GLY A 1 439 ? -22.163 -2.601 22.729 1.00 93.75 439 GLY A CA 1
ATOM 3377 C C . GLY A 1 439 ? -23.379 -3.537 22.804 1.00 93.75 439 GLY A C 1
ATOM 3378 O O . GLY A 1 439 ? -23.305 -4.583 23.442 1.00 93.75 439 GLY A O 1
ATOM 3379 N N . THR A 1 440 ? -24.499 -3.178 22.172 1.00 95.69 440 THR A N 1
ATOM 3380 C CA . THR A 1 440 ? -25.746 -3.959 22.142 1.00 95.69 440 THR A CA 1
ATOM 3381 C C . THR A 1 440 ? -26.445 -3.825 20.784 1.00 95.69 440 THR A C 1
ATOM 3383 O O . THR A 1 440 ? -26.190 -2.880 20.044 1.00 95.69 440 THR A O 1
ATOM 3386 N N . LEU A 1 441 ? -27.354 -4.755 20.469 1.00 95.88 441 LEU A N 1
ATOM 3387 C CA . LEU A 1 441 ? -28.221 -4.725 19.282 1.00 95.88 441 LEU A CA 1
ATOM 3388 C C . LEU A 1 441 ? -29.666 -4.279 19.599 1.00 95.88 441 LEU A C 1
ATOM 3390 O O . LEU A 1 441 ? -30.597 -4.568 18.843 1.00 95.88 441 LEU A O 1
ATOM 3394 N N . ARG A 1 442 ? -29.885 -3.605 20.739 1.00 94.88 442 ARG A N 1
ATOM 3395 C CA . ARG A 1 442 ? -31.186 -3.020 21.117 1.00 94.88 442 ARG A CA 1
ATOM 3396 C C . ARG A 1 442 ? -31.634 -1.965 20.095 1.00 94.88 442 ARG A C 1
ATOM 3398 O O . ARG A 1 442 ? -30.844 -1.147 19.635 1.00 94.88 442 ARG A O 1
ATOM 3405 N N . ALA A 1 443 ? -32.931 -1.919 19.793 1.00 94.25 443 ALA A N 1
ATOM 3406 C CA . ALA A 1 443 ? -33.497 -0.839 18.985 1.00 94.25 443 ALA A CA 1
ATOM 3407 C C . ALA A 1 443 ? -33.319 0.521 19.688 1.00 94.25 443 ALA A C 1
ATOM 3409 O O . ALA A 1 443 ? -33.647 0.658 20.866 1.00 94.25 443 ALA A O 1
ATOM 3410 N N . GLY A 1 444 ? -32.831 1.522 18.955 1.00 91.69 444 GLY A N 1
ATOM 3411 C CA . GLY A 1 444 ? -32.460 2.839 19.478 1.00 91.69 444 GLY A CA 1
ATOM 3412 C C . GLY A 1 444 ? -30.997 2.976 19.914 1.00 91.69 444 GLY A C 1
ATOM 3413 O O . GLY A 1 444 ? -30.583 4.099 20.185 1.00 91.69 444 GLY A O 1
ATOM 3414 N N . ALA A 1 445 ? -30.224 1.884 19.948 1.00 92.75 445 ALA A N 1
ATOM 3415 C CA . ALA A 1 445 ? -28.769 1.935 20.078 1.00 92.75 445 ALA A CA 1
ATOM 3416 C C . ALA A 1 445 ? -28.108 2.417 18.772 1.00 92.75 445 ALA A C 1
ATOM 3418 O O . ALA A 1 445 ? -28.721 2.365 17.699 1.00 92.75 445 ALA A O 1
ATOM 3419 N N . ASP A 1 446 ? -26.856 2.855 18.866 1.00 91.50 446 ASP A N 1
ATOM 3420 C CA . ASP A 1 446 ? -26.026 3.237 17.726 1.00 91.50 446 ASP A CA 1
ATOM 3421 C C . ASP A 1 446 ? -25.799 2.018 16.813 1.00 91.50 446 ASP A C 1
ATOM 3423 O O . ASP A 1 446 ? -25.584 0.898 17.279 1.00 91.50 446 ASP A O 1
ATOM 3427 N N . ALA A 1 447 ? -25.808 2.226 15.497 1.00 92.44 447 ALA A N 1
ATOM 3428 C CA . ALA A 1 447 ? -25.536 1.203 14.484 1.00 92.44 447 ALA A CA 1
ATOM 3429 C C . ALA A 1 447 ? -24.026 0.923 14.313 1.00 92.44 447 ALA A C 1
ATOM 3431 O O . ALA A 1 447 ? -23.541 0.713 13.199 1.00 92.44 447 ALA A O 1
ATOM 3432 N N . ASP A 1 448 ? -23.299 0.901 15.429 1.00 91.75 448 ASP A N 1
ATOM 3433 C CA . ASP A 1 448 ? -21.916 0.448 15.530 1.00 91.75 448 ASP A CA 1
ATOM 3434 C C . ASP A 1 448 ? -21.899 -1.076 15.363 1.00 91.75 448 ASP A C 1
ATOM 3436 O O . ASP A 1 448 ? -22.316 -1.807 16.264 1.00 91.75 448 ASP A O 1
ATOM 3440 N N . LEU A 1 449 ? -21.454 -1.567 14.204 1.00 93.94 449 LEU A N 1
ATOM 3441 C CA . LEU A 1 449 ? -21.580 -2.976 13.825 1.00 93.94 449 LEU A CA 1
ATOM 3442 C C . LEU A 1 449 ? -20.276 -3.544 13.260 1.00 93.94 449 LEU A C 1
ATOM 3444 O O . LEU A 1 449 ? -19.641 -2.929 12.404 1.00 93.94 449 LEU A O 1
ATOM 3448 N N . THR A 1 450 ? -19.951 -4.771 13.668 1.00 94.12 450 THR A N 1
ATOM 3449 C CA . THR A 1 450 ? -18.813 -5.550 13.160 1.00 94.12 450 THR A CA 1
ATOM 3450 C C . THR A 1 450 ? -19.302 -6.905 12.663 1.00 94.12 450 THR A C 1
ATOM 3452 O O . THR A 1 450 ? -20.018 -7.620 13.364 1.00 94.12 450 THR A O 1
ATOM 3455 N N . VAL A 1 451 ? -18.916 -7.275 11.440 1.00 93.69 451 VAL A N 1
ATOM 3456 C CA . VAL A 1 451 ? -19.220 -8.594 10.869 1.00 93.69 451 VAL A CA 1
ATOM 3457 C C . VAL A 1 451 ? -18.064 -9.542 11.170 1.00 93.69 451 VAL A C 1
ATOM 3459 O O . VAL A 1 451 ? -16.917 -9.227 10.861 1.00 93.69 451 VAL A O 1
ATOM 3462 N N . PHE A 1 452 ? -18.370 -10.710 11.729 1.00 91.56 452 PHE A N 1
ATOM 3463 C CA . PHE A 1 452 ? -17.423 -11.800 11.952 1.00 91.56 452 PHE A CA 1
ATOM 3464 C C . PHE A 1 452 ? -17.788 -13.015 11.107 1.00 91.56 452 PHE A C 1
ATOM 3466 O O . PHE A 1 452 ? -18.964 -13.371 11.003 1.00 91.56 452 PHE A O 1
ATOM 3473 N N . ASP A 1 453 ? -16.786 -13.695 10.557 1.00 87.62 453 ASP A N 1
ATOM 3474 C CA . ASP A 1 453 ? -16.992 -15.012 9.963 1.00 87.62 453 ASP A CA 1
ATOM 3475 C C . ASP A 1 453 ? -17.304 -16.069 11.042 1.00 87.62 453 ASP A C 1
ATOM 3477 O O . ASP A 1 453 ? -17.280 -15.815 12.253 1.00 87.62 453 ASP A O 1
ATOM 3481 N N . ARG A 1 454 ? -17.602 -17.299 10.614 1.00 82.69 454 ARG A N 1
ATOM 3482 C CA . ARG A 1 454 ? -17.890 -18.422 11.526 1.00 82.69 454 ARG A CA 1
ATOM 3483 C C . ARG A 1 454 ? -16.686 -18.862 12.371 1.00 82.69 454 ARG A C 1
ATOM 3485 O O . ARG A 1 454 ? -16.860 -19.677 13.275 1.00 82.69 454 ARG A O 1
ATOM 3492 N N . GLN A 1 455 ? -15.493 -18.345 12.090 1.00 82.62 455 GLN A N 1
ATOM 3493 C CA . GLN A 1 455 ? -14.239 -18.599 12.794 1.00 82.62 455 GLN A CA 1
ATOM 3494 C C . GLN A 1 455 ? -13.852 -17.428 13.723 1.00 82.62 455 GLN A C 1
ATOM 3496 O O . GLN A 1 455 ? -12.877 -17.539 14.468 1.00 82.62 455 GLN A O 1
ATOM 3501 N N . GLY A 1 456 ? -14.628 -16.338 13.726 1.00 84.31 456 GLY A N 1
ATOM 3502 C CA . GLY A 1 456 ? -14.404 -15.147 14.542 1.00 84.31 456 GLY A CA 1
ATOM 3503 C C . GLY A 1 456 ? -13.403 -14.150 13.958 1.00 84.31 456 GLY A C 1
ATOM 3504 O O . GLY A 1 456 ? -12.927 -13.294 14.698 1.00 84.31 456 GLY A O 1
ATOM 3505 N N . ASN A 1 457 ? -13.054 -14.237 12.672 1.00 87.44 457 ASN A N 1
ATOM 3506 C CA . ASN A 1 457 ? -12.250 -13.204 12.011 1.00 87.44 457 ASN A CA 1
ATOM 3507 C C . ASN A 1 457 ? -13.162 -12.061 11.544 1.00 87.44 457 ASN A C 1
ATOM 3509 O O . ASN A 1 457 ? -14.279 -12.306 11.084 1.00 87.44 457 ASN A O 1
ATOM 3513 N N . VAL A 1 458 ? -12.689 -10.815 11.624 1.00 87.31 458 VAL A N 1
ATOM 3514 C CA . VAL A 1 458 ? -13.446 -9.654 11.130 1.00 87.31 458 VAL A CA 1
ATOM 3515 C C . VAL A 1 458 ? -13.537 -9.698 9.6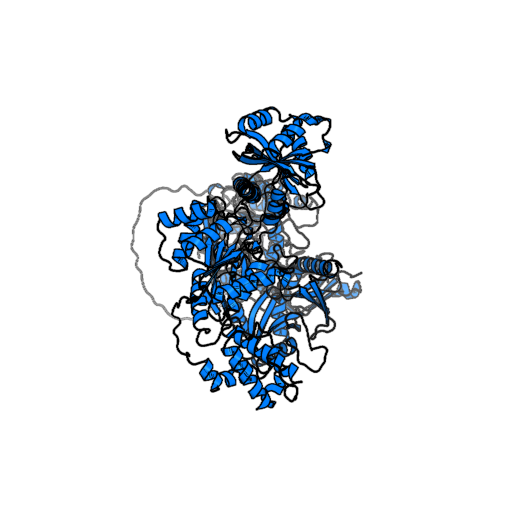06 1.00 87.31 458 VAL A C 1
ATOM 3517 O O . VAL A 1 458 ? -12.529 -9.701 8.898 1.00 87.31 458 VAL A O 1
ATOM 3520 N N . VAL A 1 459 ? -14.765 -9.679 9.090 1.00 78.25 459 VAL A N 1
ATOM 3521 C CA . VAL A 1 459 ? -15.054 -9.608 7.657 1.00 78.25 459 VAL A CA 1
ATOM 3522 C C . VAL A 1 459 ? -14.928 -8.156 7.210 1.00 78.25 459 VAL A C 1
ATOM 3524 O O . VAL A 1 459 ? -15.910 -7.433 7.032 1.00 78.25 459 VAL A O 1
ATOM 3527 N N . ILE A 1 460 ? -13.684 -7.713 7.027 1.00 60.88 460 ILE A N 1
ATOM 3528 C CA . ILE A 1 460 ? -13.400 -6.425 6.397 1.00 60.88 460 ILE A CA 1
ATOM 3529 C C . ILE A 1 460 ? -13.873 -6.524 4.948 1.00 60.88 460 ILE A C 1
ATOM 3531 O O . ILE A 1 460 ? -13.221 -7.156 4.117 1.00 60.88 460 ILE A O 1
ATOM 3535 N N . ASN A 1 461 ? -14.969 -5.852 4.600 1.00 47.69 461 ASN A N 1
ATOM 3536 C CA . ASN A 1 461 ? -15.346 -5.691 3.201 1.00 47.69 461 ASN A CA 1
ATOM 3537 C C . ASN A 1 461 ? -14.383 -4.681 2.547 1.00 47.69 461 ASN A C 1
ATOM 3539 O O . ASN A 1 461 ? -14.721 -3.513 2.360 1.00 47.69 461 ASN A O 1
ATOM 3543 N N . ARG A 1 462 ? -13.152 -5.120 2.233 1.00 44.16 462 ARG A N 1
ATOM 3544 C CA . ARG A 1 462 ? -12.043 -4.292 1.704 1.00 44.16 462 ARG A CA 1
ATOM 3545 C C . ARG A 1 462 ? -12.425 -3.522 0.431 1.00 44.16 462 ARG A C 1
ATOM 3547 O O . ARG A 1 462 ? -11.864 -2.467 0.155 1.00 44.16 462 ARG A O 1
ATOM 3554 N N . VAL A 1 463 ? -13.439 -4.015 -0.280 1.00 39.59 463 VAL A N 1
ATOM 3555 C CA . VAL A 1 463 ? -14.152 -3.361 -1.387 1.00 39.59 463 VAL A CA 1
ATOM 3556 C C . VAL A 1 463 ? -14.729 -1.982 -1.022 1.00 39.59 463 VAL A C 1
ATOM 3558 O O . VAL A 1 463 ? -14.714 -1.076 -1.851 1.00 39.59 463 VAL A O 1
ATOM 3561 N N . ALA A 1 464 ? -15.255 -1.802 0.192 1.00 39.09 464 ALA A N 1
ATOM 3562 C CA . ALA A 1 464 ? -15.864 -0.541 0.619 1.00 39.09 464 ALA A CA 1
ATOM 3563 C C . ALA A 1 464 ? -14.810 0.532 0.946 1.00 39.09 464 ALA A C 1
ATOM 3565 O O . ALA A 1 464 ? -15.021 1.707 0.654 1.00 39.09 464 ALA A O 1
ATOM 3566 N N . LEU A 1 465 ? -13.657 0.121 1.489 1.00 41.31 465 LEU A N 1
ATOM 3567 C CA . LEU A 1 465 ? -12.555 1.020 1.849 1.00 41.31 465 LEU A CA 1
ATOM 3568 C C . LEU A 1 465 ? -11.825 1.590 0.617 1.00 41.31 465 LEU A C 1
ATOM 3570 O O . LEU A 1 465 ? -11.360 2.726 0.668 1.00 41.31 465 LEU A O 1
ATOM 3574 N N . SER A 1 466 ? -11.751 0.856 -0.504 1.00 50.19 466 SER A N 1
ATOM 3575 C CA . SER A 1 466 ? -11.113 1.352 -1.740 1.00 50.19 466 SER A CA 1
ATOM 3576 C C . SER A 1 466 ? -12.035 2.179 -2.643 1.00 50.19 466 SER A C 1
ATOM 3578 O O . SER A 1 466 ? -11.549 2.863 -3.545 1.00 50.19 466 SER A O 1
ATOM 3580 N N . ALA A 1 467 ? -13.353 2.162 -2.414 1.00 57.56 467 ALA A N 1
ATOM 3581 C CA . ALA A 1 467 ? -14.351 2.687 -3.350 1.00 57.56 467 ALA A CA 1
ATOM 3582 C C . ALA A 1 467 ? -14.168 4.176 -3.719 1.00 57.56 467 ALA A C 1
ATOM 3584 O O . ALA A 1 467 ? -14.487 4.581 -4.841 1.00 57.56 467 ALA A O 1
ATOM 3585 N N . SER A 1 468 ? -13.630 5.001 -2.815 1.00 62.91 468 SER A N 1
ATOM 3586 C CA . SER A 1 468 ? -13.341 6.422 -3.063 1.00 62.91 468 SER A CA 1
ATOM 3587 C C . SER A 1 468 ? -12.122 6.623 -3.979 1.00 62.91 468 SER A C 1
ATOM 3589 O O . SER A 1 468 ? -12.203 7.367 -4.963 1.00 62.91 468 SER A O 1
ATOM 3591 N N . GLU A 1 469 ? -11.016 5.923 -3.711 1.00 74.31 469 GLU A N 1
ATOM 3592 C CA . GLU A 1 469 ? -9.792 5.957 -4.520 1.00 74.31 469 GLU A CA 1
ATOM 3593 C C . GLU A 1 469 ? -9.975 5.297 -5.890 1.00 74.31 469 GLU A C 1
ATOM 3595 O O . GLU A 1 469 ? -9.514 5.829 -6.905 1.00 74.31 469 GLU A O 1
ATOM 3600 N N . ASP A 1 470 ? -10.681 4.166 -5.931 1.00 80.62 470 ASP A N 1
ATOM 3601 C CA . ASP A 1 470 ? -11.018 3.446 -7.156 1.00 80.62 470 ASP A CA 1
ATOM 3602 C C . ASP A 1 470 ? -11.923 4.313 -8.041 1.00 80.62 470 ASP A C 1
ATOM 3604 O O . ASP A 1 470 ? -11.654 4.481 -9.233 1.00 80.62 470 ASP A O 1
ATOM 3608 N N . SER A 1 471 ? -12.926 4.978 -7.455 1.00 82.00 471 SER A N 1
ATOM 3609 C CA . SER A 1 471 ? -13.746 5.968 -8.164 1.00 82.00 471 SER A CA 1
ATOM 3610 C C . SER A 1 471 ? -12.922 7.140 -8.702 1.00 82.00 471 SER A C 1
ATOM 3612 O O . SER A 1 471 ? -13.186 7.608 -9.811 1.00 82.00 471 SER A O 1
ATOM 3614 N N . ALA A 1 472 ? -11.914 7.620 -7.967 1.00 84.06 472 ALA A N 1
ATOM 3615 C CA . ALA A 1 472 ? -11.017 8.674 -8.443 1.00 84.06 472 ALA A CA 1
ATOM 3616 C C . ALA A 1 472 ? -10.131 8.201 -9.614 1.00 84.06 472 ALA A C 1
ATOM 3618 O O . ALA A 1 472 ? -9.989 8.921 -10.608 1.00 84.06 472 ALA A O 1
ATOM 3619 N N . LEU A 1 473 ? -9.595 6.975 -9.548 1.00 89.69 473 LEU A N 1
ATOM 3620 C CA . LEU A 1 473 ? -8.854 6.353 -10.650 1.00 89.69 473 LEU A CA 1
ATOM 3621 C C . LEU A 1 473 ? -9.738 6.192 -11.895 1.00 89.69 473 LEU A C 1
ATOM 3623 O O . LEU A 1 473 ? -9.330 6.581 -12.991 1.00 89.69 473 LEU A O 1
ATOM 3627 N N . VAL A 1 474 ? -10.952 5.659 -11.742 1.00 88.81 474 VAL A N 1
ATOM 3628 C CA . VAL A 1 474 ? -11.878 5.448 -12.864 1.00 88.81 474 VAL A CA 1
ATOM 3629 C C . VAL A 1 474 ? -12.289 6.777 -13.493 1.00 88.81 474 VAL A C 1
ATOM 3631 O O . VAL A 1 474 ? -12.231 6.904 -14.714 1.00 88.81 474 VAL A O 1
ATOM 3634 N N . LYS A 1 475 ? -12.571 7.818 -12.699 1.00 88.62 475 LYS A N 1
ATOM 3635 C CA . LYS A 1 475 ? -12.825 9.178 -13.214 1.00 88.62 475 LYS A CA 1
ATOM 3636 C C . LYS A 1 475 ? -11.639 9.722 -14.026 1.00 88.62 475 LYS A C 1
ATOM 3638 O O . LYS A 1 475 ? -11.849 10.304 -15.093 1.00 88.62 475 LYS A O 1
ATOM 3643 N N . ALA A 1 476 ? -10.397 9.475 -13.599 1.00 89.12 476 ALA A N 1
ATOM 3644 C CA . ALA A 1 476 ? -9.202 9.845 -14.365 1.00 89.12 476 ALA A CA 1
ATOM 3645 C C . ALA A 1 476 ? -9.052 9.043 -15.678 1.00 89.12 476 ALA A C 1
ATOM 3647 O O . ALA A 1 476 ? -8.697 9.612 -16.715 1.00 89.12 476 ALA A O 1
ATOM 3648 N N . LEU A 1 477 ? -9.367 7.742 -15.671 1.00 90.25 477 LEU A N 1
ATOM 3649 C CA . LEU A 1 477 ? -9.360 6.893 -16.870 1.00 90.25 477 LEU A CA 1
ATOM 3650 C C . LEU A 1 477 ? -10.461 7.294 -17.872 1.00 90.25 477 LEU A C 1
ATOM 3652 O O . LEU A 1 477 ? -10.183 7.394 -19.070 1.00 90.25 477 LEU A O 1
ATOM 3656 N N . ILE A 1 478 ? -11.670 7.618 -17.396 1.00 88.19 478 ILE A N 1
ATOM 3657 C CA . ILE A 1 478 ? -12.770 8.183 -18.200 1.00 88.19 478 ILE A CA 1
ATOM 3658 C C . ILE A 1 478 ? -12.316 9.487 -18.871 1.00 88.19 478 ILE A C 1
ATOM 3660 O O . ILE A 1 478 ? -12.466 9.642 -20.086 1.00 88.19 478 ILE A O 1
ATOM 3664 N N . ALA A 1 479 ? -11.714 10.409 -18.112 1.00 86.75 479 ALA A N 1
ATOM 3665 C CA . ALA A 1 479 ? -11.232 11.685 -18.641 1.00 86.75 479 ALA A CA 1
ATOM 3666 C C . ALA A 1 479 ? -10.176 11.502 -19.751 1.00 86.75 479 ALA A C 1
ATOM 3668 O O . ALA A 1 479 ? -10.252 12.160 -20.792 1.00 86.75 479 ALA A O 1
ATOM 3669 N N . LEU A 1 480 ? -9.231 10.570 -19.576 1.00 85.50 480 LEU A N 1
ATOM 3670 C CA . LEU A 1 480 ? -8.220 10.244 -20.592 1.00 85.50 480 LEU A CA 1
ATOM 3671 C C . LEU A 1 480 ? -8.802 9.559 -21.838 1.00 85.50 480 LEU A C 1
ATOM 3673 O O . LEU A 1 480 ? -8.326 9.817 -22.944 1.00 85.50 480 LEU A O 1
ATOM 3677 N N . SER A 1 481 ? -9.824 8.715 -21.676 1.00 83.25 481 SER A N 1
ATOM 3678 C CA . SER A 1 481 ? -10.506 8.031 -22.785 1.00 83.25 481 SER A CA 1
ATOM 3679 C C . SER A 1 481 ? -11.382 8.982 -23.620 1.00 83.25 481 SER A C 1
ATOM 3681 O O . SER A 1 481 ? -11.543 8.793 -24.830 1.00 83.25 481 SER A O 1
ATOM 3683 N N . ASN A 1 482 ? -11.935 10.028 -22.996 1.00 80.25 482 ASN A N 1
ATOM 3684 C CA . ASN A 1 482 ? -12.848 10.974 -23.645 1.00 80.25 482 ASN A CA 1
ATOM 3685 C C . ASN A 1 482 ? -12.143 12.165 -24.328 1.00 80.25 482 ASN A C 1
ATOM 3687 O O . ASN A 1 482 ? -12.685 12.717 -25.290 1.00 80.25 482 ASN A O 1
ATOM 3691 N N . ASP A 1 483 ? -10.936 12.548 -23.894 1.00 75.19 483 ASP A N 1
ATOM 3692 C CA . ASP A 1 483 ? -10.157 13.646 -24.488 1.00 75.19 483 ASP A CA 1
ATOM 3693 C C . ASP A 1 483 ? -9.798 13.352 -25.962 1.00 75.19 483 ASP A C 1
ATOM 3695 O O . ASP A 1 483 ? -8.962 12.505 -26.289 1.00 75.19 483 ASP A O 1
ATOM 3699 N N . SER A 1 484 ? -10.421 14.096 -26.882 1.00 58.00 484 SER A N 1
ATOM 3700 C CA . SER A 1 484 ? -10.263 13.923 -28.334 1.00 58.00 484 SER A CA 1
ATOM 3701 C C . SER A 1 484 ? -8.833 14.126 -28.855 1.00 58.00 484 SER A C 1
ATOM 3703 O O . SER A 1 484 ? -8.496 13.569 -29.901 1.00 58.00 484 SER A O 1
ATOM 3705 N N . LYS A 1 485 ? -7.972 14.855 -28.129 1.00 59.28 485 LYS A N 1
ATOM 3706 C CA . LYS A 1 485 ? -6.543 15.009 -28.453 1.00 59.28 485 LYS A CA 1
ATOM 3707 C C . LYS A 1 485 ? -5.695 13.867 -27.877 1.00 59.28 485 LYS A C 1
ATOM 3709 O O . LYS A 1 485 ? -4.619 13.595 -28.407 1.00 59.28 485 LYS A O 1
ATOM 3714 N N . LYS A 1 486 ? -6.173 13.181 -26.830 1.00 58.00 486 LYS A N 1
ATOM 3715 C CA . LYS A 1 486 ? -5.468 12.089 -26.126 1.00 58.00 486 LYS A CA 1
ATOM 3716 C C . LYS A 1 486 ? -6.026 10.682 -26.363 1.00 58.00 486 LYS A C 1
ATOM 3718 O O . LYS A 1 486 ? -5.400 9.729 -25.908 1.00 58.00 486 LYS A O 1
ATOM 3723 N N . LYS A 1 487 ? -7.095 10.520 -27.154 1.00 52.09 487 LYS A N 1
ATOM 3724 C CA . LYS A 1 487 ? -7.767 9.250 -27.544 1.00 52.09 487 LYS A CA 1
ATOM 3725 C C . LYS A 1 487 ? -6.890 8.076 -28.039 1.00 52.09 487 LYS A C 1
ATOM 3727 O O . LYS A 1 487 ? -7.413 7.015 -28.359 1.00 52.09 487 LYS A O 1
ATOM 3732 N N . ARG A 1 488 ? -5.566 8.240 -28.141 1.00 64.50 488 ARG A N 1
ATOM 3733 C CA . ARG A 1 488 ? -4.576 7.187 -28.444 1.00 64.50 488 ARG A CA 1
ATOM 3734 C C . ARG A 1 488 ? -3.818 6.664 -27.208 1.00 64.50 488 ARG A C 1
ATOM 3736 O O . ARG A 1 488 ? -2.917 5.844 -27.377 1.00 64.50 488 ARG A O 1
ATOM 3743 N N . LEU A 1 489 ? -4.124 7.156 -26.002 1.00 80.31 489 LEU A N 1
ATOM 3744 C CA . LEU A 1 489 ? -3.458 6.775 -24.748 1.00 80.31 489 LEU A CA 1
ATOM 3745 C C . LEU A 1 489 ? -4.180 5.636 -24.017 1.00 80.31 489 LEU A C 1
ATOM 3747 O O . LEU A 1 489 ? -3.554 4.622 -23.715 1.00 80.31 489 LEU A O 1
ATOM 3751 N N . VAL A 1 490 ? -5.479 5.793 -23.753 1.00 88.06 490 VAL A N 1
ATOM 3752 C CA . VAL A 1 490 ? -6.324 4.812 -23.055 1.00 88.06 490 VAL A CA 1
ATOM 3753 C C . VAL A 1 490 ? -7.557 4.535 -23.909 1.00 88.06 490 VAL A C 1
ATOM 3755 O O . VAL A 1 490 ? -8.132 5.452 -24.491 1.00 88.06 490 VAL A O 1
ATOM 3758 N N . THR A 1 491 ? -7.946 3.266 -23.984 1.00 88.44 491 THR A N 1
ATOM 3759 C CA . THR A 1 491 ? -9.183 2.797 -24.618 1.00 88.44 491 THR A CA 1
ATOM 3760 C C . THR A 1 491 ? -9.973 1.968 -23.615 1.00 88.44 491 THR A C 1
ATOM 3762 O O . THR A 1 491 ? -9.378 1.157 -22.907 1.00 88.44 491 THR A O 1
ATOM 3765 N N . SER A 1 492 ? -11.287 2.165 -23.549 1.00 89.75 492 SER A N 1
ATOM 3766 C CA . SER A 1 492 ? -12.196 1.352 -22.738 1.00 89.75 492 SER A CA 1
ATOM 3767 C C . SER A 1 492 ? -13.075 0.458 -23.612 1.00 89.75 492 SER A C 1
ATOM 3769 O O . SER A 1 492 ? -13.301 0.728 -24.795 1.00 89.75 492 SER A O 1
ATOM 3771 N N . SER A 1 493 ? -13.556 -0.645 -23.049 1.00 90.56 493 SER A N 1
ATOM 3772 C CA . SER A 1 493 ? -14.539 -1.528 -23.683 1.00 90.56 493 SER A CA 1
ATOM 3773 C C . SER A 1 493 ? -15.456 -2.100 -22.608 1.00 90.56 493 SER A C 1
ATOM 3775 O O . SER A 1 493 ? -14.970 -2.634 -21.613 1.00 90.56 493 SER A O 1
ATOM 3777 N N . LYS A 1 494 ? -16.766 -1.930 -22.793 1.00 90.94 494 LYS A N 1
ATOM 3778 C CA . LYS A 1 494 ? -17.819 -2.383 -21.877 1.00 90.94 494 LYS A CA 1
ATOM 3779 C C . LYS A 1 494 ? -18.324 -3.758 -22.311 1.00 90.94 494 LYS A C 1
ATOM 3781 O O . LYS A 1 494 ? -18.507 -3.988 -23.505 1.00 90.94 494 LYS A O 1
ATOM 3786 N N . TYR A 1 495 ? -18.547 -4.638 -21.343 1.00 89.00 495 TYR A N 1
ATOM 3787 C CA . TYR A 1 495 ? -19.035 -6.000 -21.534 1.00 89.00 495 TYR A CA 1
ATOM 3788 C C . TYR A 1 495 ? -20.082 -6.310 -20.458 1.00 89.00 495 TYR A C 1
ATOM 3790 O O . TYR A 1 495 ? -19.891 -5.939 -19.302 1.00 89.00 495 TYR A O 1
ATOM 3798 N N . ALA A 1 496 ? -21.148 -7.030 -20.806 1.00 89.50 496 ALA A N 1
ATOM 3799 C CA . ALA A 1 496 ? -21.974 -7.700 -19.803 1.00 89.50 496 ALA A CA 1
ATOM 3800 C C . ALA A 1 496 ? -21.176 -8.879 -19.218 1.00 89.50 496 ALA A C 1
ATOM 3802 O O . ALA A 1 496 ? -20.524 -9.608 -19.974 1.00 89.50 496 ALA A O 1
ATOM 3803 N N . ALA A 1 497 ? -21.177 -9.061 -17.898 1.00 88.88 497 ALA A N 1
ATOM 3804 C CA . ALA A 1 497 ? -20.402 -10.131 -17.277 1.00 88.88 497 ALA A CA 1
ATOM 3805 C C . ALA A 1 497 ? -21.023 -11.519 -17.572 1.00 88.88 497 ALA A C 1
ATOM 3807 O O . ALA A 1 497 ? -22.232 -11.679 -17.420 1.00 88.88 497 ALA A O 1
ATOM 3808 N N . PRO A 1 498 ? -20.242 -12.553 -17.950 1.00 86.38 498 PRO A N 1
ATOM 3809 C CA . PRO A 1 498 ? -20.797 -13.865 -18.305 1.00 86.38 498 PRO A CA 1
ATOM 3810 C C . PRO A 1 498 ? -21.605 -14.542 -17.186 1.00 86.38 498 PRO A C 1
ATOM 3812 O O . PRO A 1 498 ? -22.664 -15.100 -17.456 1.00 86.38 498 PRO A O 1
ATOM 3815 N N . ALA A 1 499 ? -21.137 -14.456 -15.935 1.00 86.44 499 ALA A N 1
ATOM 3816 C CA . ALA A 1 499 ? -21.816 -15.030 -14.767 1.00 86.44 499 ALA A CA 1
ATOM 3817 C C . ALA A 1 499 ? -23.019 -14.193 -14.278 1.00 86.44 499 ALA A C 1
ATOM 3819 O O . ALA A 1 499 ? -23.903 -14.701 -13.578 1.00 86.44 499 ALA A O 1
ATOM 3820 N N . ASP A 1 500 ? -23.076 -12.908 -14.637 1.00 88.19 500 ASP A N 1
ATOM 3821 C CA . ASP A 1 500 ? -24.231 -12.049 -14.389 1.00 88.19 500 ASP A CA 1
ATOM 3822 C C . ASP A 1 500 ? -24.373 -10.957 -15.466 1.00 88.19 500 ASP A C 1
ATOM 3824 O O . ASP A 1 500 ? -23.787 -9.878 -15.338 1.00 88.19 500 ASP A O 1
ATOM 3828 N N . PRO A 1 501 ? -25.169 -11.199 -16.525 1.00 88.12 501 PRO A N 1
ATOM 3829 C CA . PRO A 1 501 ? -25.333 -10.235 -17.610 1.00 88.12 501 PRO A CA 1
ATOM 3830 C C . PRO A 1 501 ? -25.988 -8.903 -17.210 1.00 88.12 501 PRO A C 1
ATOM 3832 O O . PRO A 1 501 ? -26.044 -7.998 -18.041 1.00 88.12 501 PRO A O 1
ATOM 3835 N N . SER A 1 502 ? -26.497 -8.772 -15.977 1.00 86.81 502 SER A N 1
ATOM 3836 C CA . SER A 1 502 ? -27.003 -7.497 -15.445 1.00 86.81 502 SER A CA 1
ATOM 3837 C C . SER A 1 502 ? -25.883 -6.558 -14.982 1.00 86.81 502 SER A C 1
ATOM 3839 O O . SER A 1 502 ? -26.080 -5.344 -14.943 1.00 86.81 502 SER A O 1
ATOM 3841 N N . ILE A 1 503 ? -24.693 -7.100 -14.700 1.00 88.19 503 ILE A N 1
ATOM 3842 C CA . ILE A 1 503 ? -23.521 -6.345 -14.253 1.00 88.19 503 ILE A CA 1
ATOM 3843 C C . ILE A 1 503 ? -22.646 -5.993 -15.462 1.00 88.19 503 ILE A C 1
ATOM 3845 O O . ILE A 1 503 ? -22.138 -6.867 -16.171 1.00 88.19 503 ILE A O 1
ATOM 3849 N N . GLU A 1 504 ? -22.439 -4.695 -15.691 1.00 92.50 504 GLU A N 1
ATOM 3850 C CA . GLU A 1 504 ? -21.564 -4.200 -16.754 1.00 92.50 504 GLU A CA 1
ATOM 3851 C C . GLU A 1 504 ? -20.129 -3.999 -16.246 1.00 92.50 504 GLU A C 1
ATOM 3853 O O . GLU A 1 504 ? -19.863 -3.206 -15.343 1.00 92.50 504 GLU A O 1
ATOM 3858 N N . VAL A 1 505 ? -19.175 -4.679 -16.881 1.00 93.94 505 VAL A N 1
ATOM 3859 C CA . VAL A 1 505 ? -17.747 -4.566 -16.583 1.00 93.94 505 VAL A CA 1
ATOM 3860 C C . VAL A 1 505 ? -17.040 -3.807 -17.703 1.00 93.94 505 VAL A C 1
ATOM 3862 O O . VAL A 1 505 ? -17.087 -4.177 -18.877 1.00 93.94 505 VAL A O 1
ATOM 3865 N N . THR A 1 506 ? -16.320 -2.749 -17.336 1.00 94.19 506 THR A N 1
ATOM 3866 C CA . THR A 1 506 ? -15.456 -1.987 -18.242 1.00 94.19 506 THR A CA 1
ATOM 3867 C C . THR A 1 506 ? -14.017 -2.487 -18.141 1.00 94.19 506 THR A C 1
ATOM 3869 O O . THR A 1 506 ? -13.397 -2.382 -17.086 1.00 94.19 506 THR A O 1
ATOM 3872 N N . SER A 1 507 ? -13.460 -2.987 -19.245 1.00 94.62 507 SER A N 1
ATOM 3873 C CA . SER A 1 507 ? -12.022 -3.244 -19.385 1.00 94.62 507 SER A CA 1
ATOM 3874 C C . SER A 1 507 ? -11.300 -1.985 -19.860 1.00 94.62 507 SER A C 1
ATOM 3876 O O . SER A 1 507 ? -11.777 -1.312 -20.780 1.00 94.62 507 SER A O 1
ATOM 3878 N N . TRP A 1 508 ? -10.132 -1.690 -19.284 1.00 93.31 508 TRP A N 1
ATOM 3879 C CA . TRP A 1 508 ? -9.282 -0.576 -19.707 1.00 93.31 508 TRP A CA 1
ATOM 3880 C C . TRP A 1 508 ? -7.967 -1.072 -20.301 1.00 93.31 508 TRP A C 1
ATOM 3882 O O . TRP A 1 508 ? -7.218 -1.842 -19.697 1.00 93.31 508 TRP A O 1
ATOM 3892 N N . LYS A 1 509 ? -7.656 -0.560 -21.491 1.00 91.94 509 LYS A N 1
ATOM 3893 C CA . LYS A 1 509 ? -6.468 -0.896 -22.266 1.00 91.94 509 LYS A CA 1
ATOM 3894 C C . LYS A 1 509 ? -5.659 0.361 -22.561 1.00 91.94 509 LYS A C 1
ATOM 3896 O O . LYS A 1 509 ? -6.030 1.183 -23.403 1.00 91.94 509 LYS A O 1
ATOM 3901 N N . MET A 1 510 ? -4.529 0.473 -21.876 1.00 91.12 510 MET A N 1
ATOM 3902 C CA . MET A 1 510 ? -3.498 1.484 -22.088 1.00 91.12 510 MET A CA 1
ATOM 3903 C C . MET A 1 510 ? -2.631 1.156 -23.316 1.00 91.12 510 MET A C 1
ATOM 3905 O O . MET A 1 510 ? -2.457 -0.006 -23.697 1.00 91.12 510 MET A O 1
ATOM 3909 N N . ASN A 1 511 ? -2.041 2.185 -23.920 1.00 88.44 511 ASN A N 1
ATOM 3910 C CA . ASN A 1 511 ? -1.086 2.051 -25.017 1.00 88.44 511 ASN A CA 1
ATOM 3911 C C . ASN A 1 511 ? 0.285 1.551 -24.513 1.00 88.44 511 ASN A C 1
ATOM 3913 O O . ASN A 1 511 ? 0.971 2.253 -23.773 1.00 88.44 511 ASN A O 1
ATOM 3917 N N . GLU A 1 512 ? 0.707 0.355 -24.943 1.00 83.69 512 GLU A N 1
ATOM 3918 C CA . GLU A 1 512 ? 1.932 -0.316 -24.461 1.00 83.69 512 GLU A CA 1
ATOM 3919 C C . GLU A 1 512 ? 3.211 0.533 -24.622 1.00 83.69 512 GLU A C 1
ATOM 3921 O O . GLU A 1 512 ? 4.073 0.486 -23.749 1.00 83.69 512 GLU A O 1
ATOM 3926 N N . PHE A 1 513 ? 3.327 1.354 -25.675 1.00 81.56 513 PHE A N 1
ATOM 3927 C CA . PHE A 1 513 ? 4.514 2.196 -25.907 1.00 81.56 513 PHE A CA 1
ATOM 3928 C C . PHE A 1 513 ? 4.645 3.367 -24.926 1.00 81.56 513 PHE A C 1
ATOM 3930 O O . PHE A 1 513 ? 5.710 3.965 -24.820 1.00 81.56 513 PHE A O 1
ATOM 3937 N N . LYS A 1 514 ? 3.571 3.711 -24.211 1.00 84.62 514 LYS A N 1
ATOM 3938 C CA . LYS A 1 514 ? 3.521 4.878 -23.324 1.00 84.62 514 LYS A CA 1
ATOM 3939 C C . LYS A 1 514 ? 3.918 4.582 -21.880 1.00 84.62 514 LYS A C 1
ATOM 3941 O O . LYS A 1 514 ? 4.219 5.514 -21.150 1.00 84.62 514 LYS A O 1
ATOM 3946 N N . TYR A 1 515 ? 4.024 3.308 -21.497 1.00 83.00 515 TYR A N 1
ATOM 3947 C CA . TYR A 1 515 ? 4.609 2.922 -20.208 1.00 83.00 515 TYR A CA 1
ATOM 3948 C C . TYR A 1 515 ? 6.134 3.161 -20.129 1.00 83.00 515 TYR A C 1
ATOM 3950 O O . TYR A 1 515 ? 6.694 3.078 -19.044 1.00 83.00 515 TYR A O 1
ATOM 3958 N N . TYR A 1 516 ? 6.807 3.433 -21.256 1.00 81.19 516 TYR A N 1
ATOM 3959 C CA . TYR A 1 516 ? 8.244 3.753 -21.306 1.00 81.19 516 TYR A CA 1
ATOM 3960 C C . TYR A 1 516 ? 8.533 5.240 -21.007 1.00 81.19 516 TYR A C 1
ATOM 3962 O O . TYR A 1 516 ? 9.693 5.627 -20.903 1.00 81.19 516 TYR A O 1
ATOM 3970 N N . GLU A 1 517 ? 7.502 6.088 -20.910 1.00 76.56 517 GLU A N 1
ATOM 3971 C CA . GLU A 1 517 ? 7.654 7.518 -20.617 1.00 76.56 517 GLU A CA 1
ATOM 3972 C C . GLU A 1 517 ? 7.714 7.745 -19.098 1.00 76.56 517 GLU A C 1
ATOM 3974 O O . GLU A 1 517 ? 6.942 7.145 -18.350 1.00 76.56 517 GLU A O 1
ATOM 3979 N N . VAL A 1 518 ? 8.623 8.616 -18.642 1.00 68.50 518 VAL A N 1
ATOM 3980 C CA . VAL A 1 518 ? 8.766 9.000 -17.227 1.00 68.50 518 VAL A CA 1
ATOM 3981 C C . VAL A 1 518 ? 8.582 10.516 -17.084 1.00 68.50 518 VAL A C 1
ATOM 3983 O O . VAL A 1 518 ? 9.316 11.265 -17.730 1.00 68.50 518 VAL A O 1
ATOM 3986 N N . PRO A 1 519 ? 7.645 10.988 -16.238 1.00 68.94 519 PRO A N 1
ATOM 3987 C CA . PRO A 1 519 ? 6.599 10.203 -15.580 1.00 68.94 519 PRO A CA 1
ATOM 3988 C C . PRO A 1 519 ? 5.613 9.601 -16.597 1.00 68.94 519 PRO A C 1
ATOM 3990 O O . PRO A 1 519 ? 5.361 10.178 -17.656 1.00 68.94 519 PRO A O 1
ATOM 3993 N N . SER A 1 520 ? 5.032 8.449 -16.255 1.00 78.62 520 SER A N 1
ATOM 3994 C CA . SER A 1 520 ? 4.024 7.792 -17.094 1.00 78.62 520 SER A CA 1
ATOM 3995 C C . SER A 1 520 ? 2.789 8.689 -17.265 1.00 78.62 520 SER A C 1
ATOM 3997 O O . SER A 1 520 ? 2.326 9.280 -16.287 1.00 78.62 520 SER A O 1
ATOM 3999 N N . PRO A 1 521 ? 2.191 8.775 -18.469 1.00 81.75 521 PRO A N 1
ATOM 4000 C CA . PRO A 1 521 ? 0.979 9.560 -18.704 1.00 81.75 521 PRO A CA 1
ATOM 4001 C C . PRO A 1 521 ? -0.298 8.900 -18.148 1.00 81.75 521 PRO A C 1
ATOM 4003 O O . PRO A 1 521 ? -1.396 9.415 -18.374 1.00 81.75 521 PRO A O 1
ATOM 4006 N N . PHE A 1 522 ? -0.186 7.745 -17.482 1.00 87.81 522 PHE A N 1
ATOM 4007 C CA . PHE A 1 522 ? -1.309 6.972 -16.953 1.00 87.81 522 PHE A CA 1
ATOM 4008 C C . PHE A 1 522 ? -1.464 7.144 -15.430 1.00 87.81 522 PHE A C 1
ATOM 4010 O O . PHE A 1 522 ? -0.462 7.149 -14.720 1.00 87.81 522 PHE A O 1
ATOM 4017 N N . PRO A 1 523 ? -2.703 7.196 -14.897 1.00 87.19 523 PRO A N 1
ATOM 4018 C CA . PRO A 1 523 ? -2.964 7.320 -13.457 1.00 87.19 523 PRO A CA 1
ATOM 4019 C C . PRO A 1 523 ? -2.701 6.023 -12.666 1.00 87.19 523 PRO A C 1
ATOM 4021 O O . PRO A 1 523 ? -2.820 6.008 -11.445 1.00 87.19 523 PRO A O 1
ATOM 4024 N N . THR A 1 524 ? -2.376 4.927 -13.357 1.00 89.19 524 THR A N 1
ATOM 4025 C CA . THR A 1 524 ? -1.926 3.650 -12.794 1.00 89.19 524 THR A CA 1
ATOM 4026 C C . THR A 1 524 ? -1.019 2.949 -13.808 1.00 89.19 524 THR A C 1
ATOM 4028 O O . THR A 1 524 ? -1.185 3.131 -15.019 1.00 89.19 524 THR A O 1
ATOM 4031 N N . LEU A 1 525 ? -0.073 2.138 -13.331 1.00 90.69 525 LEU A N 1
ATOM 4032 C CA . LEU A 1 525 ? 0.787 1.299 -14.172 1.00 90.69 525 LEU A CA 1
ATOM 4033 C C . LEU A 1 525 ? 0.222 -0.120 -14.377 1.00 90.69 525 LEU A C 1
ATOM 4035 O O . LEU A 1 525 ? 0.839 -0.913 -15.094 1.00 90.69 525 LEU A O 1
ATOM 4039 N N . ALA A 1 526 ? -0.957 -0.422 -13.818 1.00 93.12 526 ALA A N 1
ATOM 4040 C CA . ALA A 1 526 ? -1.648 -1.700 -13.975 1.00 93.12 526 ALA A CA 1
ATOM 4041 C C . ALA A 1 526 ? -1.814 -2.102 -15.455 1.00 93.12 526 ALA A C 1
ATOM 4043 O O . ALA A 1 526 ? -2.098 -1.277 -16.332 1.00 93.12 526 ALA A O 1
ATOM 4044 N N . ARG A 1 527 ? -1.644 -3.397 -15.739 1.00 92.94 527 ARG A N 1
ATOM 4045 C CA . ARG A 1 527 ? -1.694 -3.988 -17.081 1.00 92.94 527 ARG A CA 1
ATOM 4046 C C . ARG A 1 527 ? -2.753 -5.088 -17.138 1.00 92.94 527 ARG A C 1
ATOM 4048 O O . ARG A 1 527 ? -2.460 -6.265 -16.941 1.00 92.94 527 ARG A O 1
ATOM 4055 N N . GLY A 1 528 ? -3.964 -4.674 -17.500 1.00 93.31 528 GLY A N 1
ATOM 4056 C CA . GLY A 1 528 ? -5.185 -5.468 -17.372 1.00 93.31 528 GLY A CA 1
ATOM 4057 C C . GLY A 1 528 ? -5.921 -5.006 -16.122 1.00 93.31 528 GLY A C 1
ATOM 4058 O O . GLY A 1 528 ? -5.500 -5.303 -15.009 1.00 93.31 528 GLY A O 1
ATOM 4059 N N . ILE A 1 529 ? -6.962 -4.200 -16.305 1.00 95.31 529 ILE A N 1
ATOM 4060 C CA . ILE A 1 529 ? -7.770 -3.656 -15.213 1.00 95.31 529 ILE A CA 1
ATOM 4061 C C . ILE A 1 529 ? -9.229 -3.602 -15.664 1.00 95.31 529 ILE A C 1
ATOM 4063 O O . ILE A 1 529 ? -9.532 -3.189 -16.789 1.00 95.31 529 ILE A O 1
ATOM 4067 N N . PHE A 1 530 ? -10.114 -4.058 -14.787 1.00 95.94 530 PHE A N 1
ATOM 4068 C CA . PHE A 1 530 ? -11.536 -4.233 -15.046 1.00 95.94 530 PHE A CA 1
ATOM 4069 C C . PHE A 1 530 ? -12.332 -3.622 -13.902 1.00 95.94 530 PHE A C 1
ATOM 4071 O O . PHE A 1 530 ? -12.013 -3.859 -12.738 1.00 95.94 530 PHE A O 1
ATOM 4078 N N . THR A 1 531 ? -13.350 -2.829 -14.220 1.00 94.88 531 THR A N 1
ATOM 4079 C CA . THR A 1 531 ? -14.087 -2.028 -13.234 1.00 94.88 531 THR A CA 1
ATOM 4080 C C . THR A 1 531 ? -15.591 -2.114 -13.453 1.00 94.88 531 THR A C 1
ATOM 4082 O O . THR A 1 531 ? -16.032 -2.166 -14.599 1.00 94.88 531 THR A O 1
ATOM 4085 N N . THR A 1 532 ? -16.368 -2.061 -12.376 1.00 92.12 532 THR A N 1
ATOM 4086 C CA . THR A 1 532 ? -17.841 -1.993 -12.401 1.00 92.12 532 THR A CA 1
ATOM 4087 C C . THR A 1 532 ? -18.323 -0.697 -11.750 1.00 92.12 532 THR A C 1
ATOM 4089 O O . THR A 1 532 ? -17.563 -0.050 -11.026 1.00 92.12 532 THR A O 1
ATOM 4092 N N . GLU A 1 533 ? -19.572 -0.320 -12.003 1.00 85.94 533 GLU A N 1
ATOM 4093 C CA . GLU A 1 533 ? -20.279 0.791 -11.352 1.00 85.94 533 GLU A CA 1
ATOM 4094 C C . GLU A 1 533 ? -21.501 0.248 -10.595 1.00 85.94 533 GLU A C 1
ATOM 4096 O O . GLU A 1 533 ? -22.104 -0.727 -11.039 1.00 85.94 533 GLU A O 1
ATOM 4101 N N . ASP A 1 534 ? -21.857 0.848 -9.458 1.00 71.12 534 ASP A N 1
ATOM 4102 C CA . ASP A 1 534 ? -22.964 0.405 -8.589 1.00 71.12 534 ASP A CA 1
ATOM 4103 C C . ASP A 1 534 ? -24.333 1.044 -8.919 1.00 71.12 534 ASP A C 1
ATOM 4105 O O . ASP A 1 534 ? -25.297 0.888 -8.172 1.00 71.12 534 ASP A O 1
ATOM 4109 N N . GLY A 1 535 ? -24.417 1.804 -10.014 1.00 61.41 535 GLY A N 1
ATOM 4110 C CA . GLY A 1 535 ? -25.605 2.568 -10.411 1.00 61.41 535 GLY A CA 1
ATOM 4111 C C . GLY A 1 535 ? -25.787 3.911 -9.688 1.00 61.41 535 GLY A C 1
ATOM 4112 O O . GLY A 1 535 ? -26.595 4.722 -10.137 1.00 61.41 535 GLY A O 1
ATOM 4113 N N . ASN A 1 536 ? -25.012 4.192 -8.633 1.00 61.72 536 ASN A N 1
ATOM 4114 C CA . ASN A 1 536 ? -24.987 5.481 -7.926 1.00 61.72 536 ASN A CA 1
ATOM 4115 C C . ASN A 1 536 ? -23.760 6.339 -8.299 1.00 61.72 536 ASN A C 1
ATOM 4117 O O . ASN A 1 536 ? -23.498 7.364 -7.666 1.00 61.72 536 ASN A O 1
ATOM 4121 N N . GLY A 1 537 ? -22.992 5.938 -9.317 1.00 67.81 537 GLY A N 1
ATOM 4122 C CA . GLY A 1 537 ? -21.754 6.608 -9.724 1.00 67.81 537 GLY A CA 1
ATOM 4123 C C . GLY A 1 537 ? -20.534 6.280 -8.854 1.00 67.81 537 GLY A C 1
ATOM 4124 O O . GLY A 1 537 ? -19.530 7.001 -8.927 1.00 67.81 537 GLY A O 1
ATOM 4125 N N . VAL A 1 538 ? -20.601 5.223 -8.034 1.00 74.44 538 VAL A N 1
ATOM 4126 C CA . VAL A 1 538 ? -19.442 4.661 -7.327 1.00 74.44 538 VAL A CA 1
ATOM 4127 C C . VAL A 1 538 ? -18.853 3.540 -8.180 1.00 74.44 538 VAL A C 1
ATOM 4129 O O . VAL A 1 538 ? -19.568 2.655 -8.651 1.00 74.44 538 VAL A O 1
ATOM 4132 N N . HIS A 1 539 ? -17.538 3.572 -8.392 1.00 84.44 539 HIS A N 1
ATOM 4133 C CA . HIS A 1 539 ? -16.829 2.557 -9.167 1.00 84.44 539 HIS A CA 1
ATOM 4134 C C . HIS A 1 539 ? -15.954 1.672 -8.276 1.00 84.44 539 HIS A C 1
ATOM 4136 O O . HIS A 1 539 ? -15.297 2.161 -7.358 1.00 84.44 539 HIS A O 1
ATOM 4142 N N . ARG A 1 540 ? -15.884 0.382 -8.618 1.00 87.12 540 ARG A N 1
ATOM 4143 C CA . ARG A 1 540 ? -15.009 -0.621 -7.990 1.00 87.12 540 ARG A CA 1
ATOM 4144 C C . ARG A 1 540 ? -14.060 -1.221 -9.022 1.00 87.12 540 ARG A C 1
ATOM 4146 O O . ARG A 1 540 ? -14.487 -1.519 -10.142 1.00 87.12 540 ARG A O 1
ATOM 4153 N N . ILE A 1 541 ? -12.808 -1.478 -8.644 1.00 92.75 541 ILE A N 1
ATOM 4154 C CA . ILE A 1 541 ? -11.921 -2.362 -9.413 1.00 92.75 541 ILE A CA 1
ATOM 4155 C C . ILE A 1 541 ? -12.313 -3.815 -9.121 1.00 92.75 541 ILE A C 1
ATOM 4157 O O . ILE A 1 541 ? -12.212 -4.281 -7.995 1.00 92.75 541 ILE A O 1
ATOM 4161 N N . VAL A 1 542 ? -12.781 -4.536 -10.140 1.00 93.12 542 VAL A N 1
ATOM 4162 C CA . VAL A 1 542 ? -13.157 -5.954 -10.021 1.00 93.12 542 VAL A CA 1
ATOM 4163 C C . VAL A 1 542 ? -11.915 -6.828 -10.150 1.00 93.12 542 VAL A C 1
ATOM 4165 O O . VAL A 1 542 ? -11.613 -7.604 -9.250 1.00 93.12 542 VAL A O 1
ATOM 4168 N N . ALA A 1 543 ? -11.171 -6.663 -11.249 1.00 95.62 543 ALA A N 1
ATOM 4169 C CA . ALA A 1 543 ? -9.957 -7.426 -11.520 1.00 95.62 543 ALA A CA 1
ATOM 4170 C C . ALA A 1 543 ? -8.775 -6.508 -11.852 1.00 95.62 543 ALA A C 1
ATOM 4172 O O . ALA A 1 543 ? -8.914 -5.539 -12.608 1.00 95.62 543 ALA A O 1
ATOM 4173 N N . ARG A 1 544 ? -7.601 -6.841 -11.310 1.00 94.69 544 ARG A N 1
ATOM 4174 C CA . ARG A 1 544 ? -6.372 -6.052 -11.402 1.00 94.69 544 ARG A CA 1
ATOM 4175 C C . ARG A 1 544 ? -5.152 -6.942 -11.652 1.00 94.69 544 ARG A C 1
ATOM 4177 O O . ARG A 1 544 ? -4.685 -7.669 -10.776 1.00 94.69 544 ARG A O 1
ATOM 4184 N N . GLY A 1 545 ? -4.594 -6.846 -12.852 1.00 96.25 545 GLY A N 1
ATOM 4185 C CA . GLY A 1 545 ? -3.318 -7.456 -13.207 1.00 96.25 545 GLY A CA 1
ATOM 4186 C C . GLY A 1 545 ? -2.118 -6.761 -12.559 1.00 96.25 545 GLY A C 1
ATOM 4187 O O . GLY A 1 545 ? -2.248 -5.766 -11.845 1.00 96.25 545 GLY A O 1
ATOM 4188 N N . TYR A 1 546 ? -0.920 -7.283 -12.828 1.00 95.75 546 TYR A N 1
ATOM 4189 C CA . TYR A 1 546 ? 0.309 -6.633 -12.376 1.00 95.75 546 TYR A CA 1
ATOM 4190 C C . TYR A 1 546 ? 0.506 -5.269 -13.022 1.00 95.75 546 TYR A C 1
ATOM 4192 O O . TYR A 1 546 ? -0.026 -4.984 -14.098 1.00 95.75 546 TYR A O 1
ATOM 4200 N N . ASP A 1 547 ? 1.369 -4.466 -12.417 1.00 94.06 547 ASP A N 1
ATOM 4201 C CA . ASP A 1 547 ? 1.947 -3.330 -13.112 1.00 94.06 547 ASP A CA 1
ATOM 4202 C C . ASP A 1 547 ? 2.808 -3.784 -14.303 1.00 94.06 547 ASP A C 1
ATOM 4204 O O . ASP A 1 547 ? 3.316 -4.909 -14.362 1.00 94.06 547 ASP A O 1
ATOM 4208 N N . LYS A 1 548 ? 2.977 -2.908 -15.294 1.00 92.38 548 LYS A N 1
ATOM 4209 C CA . LYS A 1 548 ? 3.854 -3.164 -16.440 1.00 92.38 548 LYS A CA 1
ATOM 4210 C C . LYS A 1 548 ? 5.324 -3.236 -15.991 1.00 92.38 548 LYS A C 1
ATOM 4212 O O . LYS A 1 548 ? 5.952 -2.212 -15.752 1.00 92.38 548 LYS A O 1
ATOM 4217 N N . PHE A 1 549 ? 5.889 -4.444 -15.991 1.00 92.50 549 PHE A N 1
ATOM 4218 C CA . PHE A 1 549 ? 7.312 -4.687 -15.731 1.00 92.50 549 PHE A CA 1
ATOM 4219 C C . PHE A 1 549 ? 8.158 -4.909 -17.001 1.00 92.50 549 PHE A C 1
ATOM 4221 O O . PHE A 1 549 ? 7.703 -5.406 -18.044 1.00 92.50 549 PHE A O 1
ATOM 4228 N N . PHE A 1 550 ? 9.435 -4.546 -16.890 1.00 91.38 550 PHE A N 1
ATOM 4229 C CA . PHE A 1 550 ? 10.394 -4.427 -17.990 1.00 91.38 550 PHE A CA 1
ATOM 4230 C C . PHE A 1 550 ? 11.566 -5.408 -17.834 1.00 91.38 550 PHE A C 1
ATOM 4232 O O . PHE A 1 550 ? 11.776 -5.973 -16.763 1.00 91.38 550 PHE A O 1
ATOM 4239 N N . ASN A 1 551 ? 12.237 -5.726 -18.942 1.00 90.56 551 ASN A N 1
ATOM 4240 C CA . ASN A 1 551 ? 13.410 -6.599 -18.952 1.00 90.56 551 ASN A CA 1
ATOM 4241 C C . ASN A 1 551 ? 14.598 -5.853 -18.354 1.00 90.56 551 ASN A C 1
ATOM 4243 O O . ASN A 1 551 ? 14.641 -4.630 -18.453 1.00 90.56 551 ASN A O 1
ATOM 4247 N N . VAL A 1 552 ? 15.586 -6.566 -17.816 1.00 86.12 552 VAL A N 1
ATOM 4248 C CA . VAL A 1 552 ? 16.884 -5.946 -17.510 1.00 86.12 552 VAL A CA 1
ATOM 4249 C C . VAL A 1 552 ? 17.390 -5.201 -18.755 1.00 86.12 552 VAL A C 1
ATOM 4251 O O . VAL A 1 552 ? 17.404 -5.762 -19.852 1.00 86.12 552 VAL A O 1
ATOM 4254 N N . GLY A 1 553 ? 17.733 -3.923 -18.580 1.00 80.62 553 GLY A N 1
ATOM 4255 C CA . GLY A 1 553 ? 18.172 -2.998 -19.631 1.00 80.62 553 GLY A CA 1
ATOM 4256 C C . GLY A 1 553 ? 17.074 -2.351 -20.493 1.00 80.62 553 GLY A C 1
ATOM 4257 O O . GLY A 1 553 ? 17.393 -1.457 -21.267 1.00 80.62 553 GLY A O 1
ATOM 4258 N N . GLU A 1 554 ? 15.797 -2.737 -20.379 1.00 79.31 554 GLU A N 1
ATOM 4259 C CA . GLU A 1 554 ? 14.727 -2.249 -21.278 1.00 79.31 554 GLU A CA 1
ATOM 4260 C C . GLU A 1 554 ? 14.271 -0.807 -20.961 1.00 79.31 554 GLU A C 1
ATOM 4262 O O . GLU A 1 554 ? 13.813 -0.090 -21.852 1.00 79.31 554 GLU A O 1
ATOM 4267 N N . VAL A 1 555 ? 14.411 -0.369 -19.706 1.00 81.94 555 VAL A N 1
ATOM 4268 C CA . VAL A 1 555 ? 14.159 1.008 -19.232 1.00 81.94 555 VAL A CA 1
ATOM 4269 C C . VAL A 1 555 ? 15.218 1.430 -18.206 1.00 81.94 555 VAL A C 1
ATOM 4271 O O . VAL A 1 555 ? 15.838 0.571 -17.576 1.00 81.94 555 VAL A O 1
ATOM 4274 N N . GLY A 1 556 ? 15.416 2.739 -17.997 1.00 75.88 556 GLY A N 1
ATOM 4275 C CA . GLY A 1 556 ? 16.503 3.283 -17.157 1.00 75.88 556 GLY A CA 1
ATOM 4276 C C . GLY A 1 556 ? 16.596 2.661 -15.756 1.00 75.88 556 GLY A C 1
ATOM 4277 O O . GLY A 1 556 ? 17.675 2.246 -15.332 1.00 75.88 556 GLY A O 1
ATOM 4278 N N . TRP A 1 557 ? 15.447 2.459 -15.107 1.00 83.62 557 TRP A N 1
ATOM 4279 C CA . TRP A 1 557 ? 15.322 1.853 -13.775 1.00 83.62 557 TRP A CA 1
ATOM 4280 C C . TRP A 1 557 ? 15.371 0.316 -13.739 1.00 83.62 557 TRP A C 1
ATOM 4282 O O . TRP A 1 557 ? 15.119 -0.305 -12.711 1.00 83.62 557 TRP A O 1
ATOM 4292 N N . THR A 1 558 ? 15.694 -0.314 -14.868 1.00 88.25 558 THR A N 1
ATOM 4293 C CA . THR A 1 558 ? 16.000 -1.753 -14.974 1.00 88.25 558 THR A CA 1
ATOM 4294 C C . THR A 1 558 ? 17.411 -2.010 -15.502 1.00 88.25 558 THR A C 1
ATOM 4296 O O . THR A 1 558 ? 17.762 -3.143 -15.829 1.00 88.25 558 THR A O 1
ATOM 4299 N N . THR A 1 559 ? 18.244 -0.971 -15.612 1.00 85.50 559 THR A N 1
ATOM 4300 C CA . THR A 1 559 ? 19.680 -1.143 -15.870 1.00 85.50 559 THR A CA 1
ATOM 4301 C C . THR A 1 559 ? 20.346 -1.852 -14.686 1.00 85.50 559 THR A C 1
ATOM 4303 O O . THR A 1 559 ? 19.872 -1.741 -13.558 1.00 85.50 559 THR A O 1
ATOM 4306 N N . LYS A 1 560 ? 21.457 -2.571 -14.921 1.00 81.00 560 LYS A N 1
ATOM 4307 C CA . LYS A 1 560 ? 22.175 -3.324 -13.866 1.00 81.00 560 LYS A CA 1
ATOM 4308 C C . LYS A 1 560 ? 22.446 -2.455 -12.630 1.00 81.00 560 LYS A C 1
ATOM 4310 O O . LYS A 1 560 ? 22.065 -2.830 -11.528 1.00 81.00 560 LYS A O 1
ATOM 4315 N N . ARG A 1 561 ? 22.977 -1.250 -12.862 1.00 80.00 561 ARG A N 1
ATOM 4316 C CA . ARG A 1 561 ? 23.250 -0.259 -11.820 1.00 80.00 561 ARG A CA 1
ATOM 4317 C C . ARG A 1 561 ? 21.986 0.250 -11.124 1.00 80.00 561 ARG A C 1
ATOM 4319 O O . ARG A 1 561 ? 21.985 0.331 -9.911 1.00 80.00 561 ARG A O 1
ATOM 4326 N N . ALA A 1 562 ? 20.901 0.552 -11.842 1.00 82.94 562 ALA A N 1
ATOM 4327 C CA . ALA A 1 562 ? 19.667 1.003 -11.190 1.00 82.94 562 ALA A CA 1
ATOM 4328 C C . ALA A 1 562 ? 19.005 -0.092 -10.333 1.00 82.94 562 ALA A C 1
ATOM 4330 O O . ALA A 1 562 ? 18.390 0.220 -9.319 1.00 82.94 562 ALA A O 1
ATOM 4331 N N . LEU A 1 563 ? 19.140 -1.368 -10.709 1.00 89.38 563 LEU A N 1
ATOM 4332 C CA . LEU A 1 563 ? 18.696 -2.484 -9.868 1.00 89.38 563 LEU A CA 1
ATOM 4333 C C . LEU A 1 563 ? 19.573 -2.615 -8.610 1.00 89.38 563 LEU A C 1
ATOM 4335 O O . LEU A 1 563 ? 19.047 -2.846 -7.527 1.00 89.38 563 LEU A O 1
ATOM 4339 N N . GLU A 1 564 ? 20.885 -2.414 -8.735 1.00 89.06 564 GLU A N 1
ATOM 4340 C CA . GLU A 1 564 ? 21.832 -2.396 -7.608 1.00 89.06 564 GLU A CA 1
ATOM 4341 C C . GLU A 1 564 ? 21.628 -1.192 -6.668 1.00 89.06 564 GLU A C 1
ATOM 4343 O O . GLU A 1 564 ? 21.633 -1.372 -5.454 1.00 89.06 564 GLU A O 1
ATOM 4348 N N . ASP A 1 565 ? 21.381 0.001 -7.214 1.00 85.62 565 ASP A N 1
ATOM 4349 C CA . ASP A 1 565 ? 21.226 1.257 -6.467 1.00 85.62 565 ASP A CA 1
ATOM 4350 C C . ASP A 1 565 ? 19.796 1.460 -5.902 1.00 85.62 565 ASP A C 1
ATOM 4352 O O . ASP A 1 565 ? 19.610 2.287 -5.014 1.00 85.62 565 ASP A O 1
ATOM 4356 N N . HIS A 1 566 ? 18.760 0.773 -6.409 1.00 86.88 566 HIS A N 1
ATOM 4357 C CA . HIS A 1 566 ? 17.357 1.074 -6.053 1.00 86.88 566 HIS A CA 1
ATOM 4358 C C . HIS A 1 566 ? 16.461 -0.134 -5.736 1.00 86.88 566 HIS A C 1
ATOM 4360 O O . HIS A 1 566 ? 15.251 0.043 -5.571 1.00 86.88 566 HIS A O 1
ATOM 4366 N N . THR A 1 567 ? 16.989 -1.358 -5.632 1.00 91.62 567 THR A N 1
ATOM 4367 C CA . THR A 1 567 ? 16.192 -2.526 -5.201 1.00 91.62 567 THR A CA 1
ATOM 4368 C C . THR A 1 567 ? 16.838 -3.247 -4.023 1.00 91.62 567 THR A C 1
ATOM 4370 O O . THR A 1 567 ? 18.057 -3.231 -3.863 1.00 91.62 567 THR A O 1
ATOM 4373 N N . THR A 1 568 ? 16.020 -3.842 -3.152 1.00 90.50 568 THR A N 1
ATOM 4374 C CA . THR A 1 568 ? 16.492 -4.510 -1.929 1.00 90.50 568 THR A CA 1
ATOM 4375 C C . THR A 1 568 ? 15.917 -5.917 -1.782 1.00 90.50 568 THR A C 1
ATOM 4377 O O . THR A 1 568 ? 14.831 -6.227 -2.275 1.00 90.50 568 THR A O 1
ATOM 4380 N N . GLY A 1 569 ? 16.681 -6.801 -1.141 1.00 85.00 569 GLY A N 1
ATOM 4381 C CA . GLY A 1 569 ? 16.292 -8.196 -0.952 1.00 85.00 569 GLY A CA 1
ATOM 4382 C C . GLY A 1 569 ? 15.116 -8.372 0.024 1.00 85.00 569 GLY A C 1
ATOM 4383 O O . GLY A 1 569 ? 14.811 -7.463 0.796 1.00 85.00 569 GLY A O 1
ATOM 4384 N N . PRO A 1 570 ? 14.475 -9.555 0.035 1.00 90.94 570 PRO A N 1
ATOM 4385 C CA . PRO A 1 570 ? 14.810 -10.733 -0.766 1.00 90.94 570 PRO A CA 1
ATOM 4386 C C . PRO A 1 570 ? 14.290 -10.663 -2.213 1.00 90.94 570 PRO A C 1
ATOM 4388 O O . PRO A 1 570 ? 13.214 -10.136 -2.491 1.00 90.94 570 PRO A O 1
ATOM 4391 N N . TYR A 1 571 ? 15.036 -11.262 -3.141 1.00 95.81 571 TYR A N 1
ATOM 4392 C CA . TYR A 1 571 ? 14.682 -11.354 -4.558 1.00 95.81 571 TYR A CA 1
ATOM 4393 C C . TYR A 1 571 ? 14.052 -12.713 -4.845 1.00 95.81 571 TYR A C 1
ATOM 4395 O O . TYR A 1 571 ? 14.726 -13.737 -4.766 1.00 95.81 571 TYR A O 1
ATOM 4403 N N . THR A 1 572 ? 12.771 -12.746 -5.205 1.00 96.25 572 THR A N 1
ATOM 4404 C CA . THR A 1 572 ? 12.079 -13.997 -5.552 1.00 96.25 572 THR A CA 1
ATOM 4405 C C . THR A 1 572 ? 11.961 -14.131 -7.066 1.00 96.25 572 THR A C 1
ATOM 4407 O O . THR A 1 572 ? 11.248 -13.365 -7.713 1.00 96.25 572 THR A O 1
ATOM 4410 N N . LEU A 1 573 ? 12.666 -15.103 -7.639 1.00 95.94 573 LEU A N 1
ATOM 4411 C CA . LEU A 1 573 ? 12.604 -15.476 -9.045 1.00 95.94 573 LEU A CA 1
ATOM 4412 C C . LEU A 1 573 ? 11.489 -16.505 -9.212 1.00 95.94 573 LEU A C 1
ATOM 4414 O O . LEU A 1 573 ? 11.654 -17.656 -8.829 1.00 95.94 573 LEU A O 1
ATOM 4418 N N . SER A 1 574 ? 10.365 -16.112 -9.800 1.00 93.56 574 SER A N 1
ATOM 4419 C CA . SER A 1 574 ? 9.340 -17.058 -10.258 1.00 93.56 574 SER A CA 1
ATOM 4420 C C . SER A 1 574 ? 9.576 -17.412 -11.724 1.00 93.56 574 SER A C 1
ATOM 4422 O O . SER A 1 574 ? 9.841 -16.511 -12.531 1.00 93.56 574 SER A O 1
ATOM 4424 N N . LEU A 1 575 ? 9.454 -18.693 -12.076 1.00 90.88 575 LEU A N 1
ATOM 4425 C CA . LEU A 1 575 ? 9.538 -19.175 -13.453 1.00 90.88 575 LEU A CA 1
ATOM 4426 C C . LEU A 1 575 ? 8.574 -18.393 -14.352 1.00 90.88 575 LEU A C 1
ATOM 4428 O O . LEU A 1 575 ? 7.396 -18.226 -14.031 1.00 90.88 575 LEU A O 1
ATOM 4432 N N . LYS A 1 576 ? 9.059 -17.917 -15.501 1.00 87.75 576 LYS A N 1
ATOM 4433 C CA . LYS A 1 576 ? 8.203 -17.239 -16.469 1.00 87.75 576 LYS A CA 1
ATOM 4434 C C . LYS A 1 576 ? 7.546 -18.261 -17.403 1.00 87.75 576 LYS A C 1
ATOM 4436 O O . LYS A 1 576 ? 8.027 -18.466 -18.521 1.00 87.75 576 LYS A O 1
ATOM 4441 N N . SER A 1 577 ? 6.417 -18.828 -16.972 1.00 85.12 577 SER A N 1
ATOM 4442 C CA . SER A 1 577 ? 5.555 -19.677 -17.808 1.00 85.12 577 SER A CA 1
ATOM 4443 C C . SER A 1 577 ? 5.212 -19.020 -19.160 1.00 85.12 577 SER A C 1
ATOM 4445 O O . SER A 1 577 ? 5.337 -17.802 -19.352 1.00 85.12 577 SER A O 1
ATOM 4447 N N . ASN A 1 578 ? 4.894 -19.854 -20.147 1.00 80.81 578 ASN A N 1
ATOM 4448 C CA . ASN A 1 578 ? 4.860 -19.522 -21.567 1.00 80.81 578 ASN A CA 1
ATOM 4449 C C . ASN A 1 578 ? 3.467 -19.823 -22.132 1.00 80.81 578 ASN A C 1
ATOM 4451 O O . ASN A 1 578 ? 3.304 -20.760 -22.905 1.00 80.81 578 ASN A O 1
ATOM 4455 N N . GLY A 1 579 ? 2.476 -19.027 -21.731 1.00 85.56 579 GLY A N 1
ATOM 4456 C CA . GLY A 1 579 ? 1.078 -19.265 -22.073 1.00 85.56 579 GLY A CA 1
ATOM 4457 C C . GLY A 1 579 ? 0.301 -17.972 -22.304 1.00 85.56 579 GLY A C 1
ATOM 4458 O O . GLY A 1 579 ? 0.821 -17.001 -22.872 1.00 85.56 579 GLY A O 1
ATOM 4459 N N . CYS A 1 580 ? -0.951 -17.960 -21.849 1.00 89.25 580 CYS A N 1
ATOM 4460 C CA . CYS A 1 580 ? -1.822 -16.787 -21.879 1.00 89.25 580 CYS A CA 1
ATOM 4461 C C . CYS A 1 580 ? -2.321 -16.399 -20.484 1.00 89.25 580 CYS A C 1
ATOM 4463 O O . CYS A 1 580 ? -2.927 -17.210 -19.791 1.00 89.25 580 CYS A O 1
ATOM 4465 N N . ILE A 1 581 ? -2.139 -15.130 -20.109 1.00 94.31 581 ILE A N 1
ATOM 4466 C CA . ILE A 1 581 ? -2.554 -14.619 -18.798 1.00 94.31 581 ILE A CA 1
ATOM 4467 C C . ILE A 1 581 ? -4.082 -14.597 -18.635 1.00 94.31 581 ILE A C 1
ATOM 4469 O O . ILE A 1 581 ? -4.807 -14.024 -19.460 1.00 94.31 581 ILE A O 1
ATOM 4473 N N . ILE A 1 582 ? -4.536 -15.177 -17.527 1.00 96.88 582 ILE A N 1
ATOM 4474 C CA . ILE A 1 582 ? -5.916 -15.239 -17.056 1.00 96.88 582 ILE A CA 1
ATOM 4475 C C . ILE A 1 582 ? -6.001 -14.520 -15.705 1.00 96.88 582 ILE A C 1
ATOM 4477 O O . ILE A 1 582 ? -5.177 -14.737 -14.813 1.00 96.88 582 ILE A O 1
ATOM 4481 N N . PHE A 1 583 ? -7.015 -13.672 -15.547 1.00 97.75 583 PHE A N 1
ATOM 4482 C CA . PHE A 1 583 ? -7.393 -13.091 -14.262 1.00 97.75 583 PHE A CA 1
ATOM 4483 C C . PHE A 1 583 ? -8.692 -13.729 -13.778 1.00 97.75 583 PHE A C 1
ATOM 4485 O O . PHE A 1 583 ? -9.654 -13.824 -14.543 1.00 97.75 583 PHE A O 1
ATOM 4492 N N . ILE A 1 584 ? -8.716 -14.124 -12.509 1.00 97.88 584 ILE A N 1
ATOM 4493 C CA . ILE A 1 584 ? -9.876 -14.685 -11.817 1.00 97.88 584 ILE A CA 1
ATOM 4494 C C . ILE A 1 584 ? -10.133 -13.785 -10.607 1.00 97.88 584 ILE A C 1
ATOM 4496 O O . ILE A 1 584 ? -9.262 -13.631 -9.751 1.00 97.88 584 ILE A O 1
ATOM 4500 N N . ALA A 1 585 ? -11.300 -13.153 -10.550 1.00 96.56 585 ALA A N 1
ATOM 4501 C CA . ALA A 1 585 ? -11.692 -12.256 -9.463 1.00 96.56 585 ALA A CA 1
ATOM 4502 C C . ALA A 1 585 ? -13.170 -12.454 -9.108 1.00 96.56 585 ALA A C 1
ATOM 4504 O O . ALA A 1 585 ? -13.922 -13.027 -9.892 1.00 96.56 585 ALA A O 1
ATOM 4505 N N . ALA A 1 586 ? -13.608 -11.957 -7.955 1.00 93.56 586 ALA A N 1
ATOM 4506 C CA . ALA A 1 586 ? -15.011 -12.023 -7.557 1.00 93.56 586 ALA A CA 1
ATOM 4507 C C . ALA A 1 586 ? -15.836 -10.892 -8.197 1.00 93.56 586 ALA A C 1
ATOM 4509 O O . ALA A 1 586 ? -15.570 -9.710 -7.956 1.00 93.56 586 ALA A O 1
ATOM 4510 N N . LEU A 1 587 ? -16.852 -11.241 -8.991 1.00 90.31 587 LEU A N 1
ATOM 4511 C CA . LEU A 1 587 ? -17.831 -10.299 -9.544 1.00 90.31 587 LEU A CA 1
ATOM 4512 C C . LEU A 1 587 ? -18.833 -9.859 -8.468 1.00 90.31 587 LEU A C 1
ATOM 4514 O O . LEU A 1 587 ? -19.083 -8.662 -8.326 1.00 90.31 587 LEU A O 1
ATOM 4518 N N . THR A 1 588 ? -19.331 -10.841 -7.713 1.00 84.88 588 THR A N 1
ATOM 4519 C CA . THR A 1 588 ? -20.140 -10.763 -6.481 1.00 84.88 588 THR A CA 1
ATOM 4520 C C . THR A 1 588 ? -19.539 -11.754 -5.463 1.00 84.88 588 THR A C 1
ATOM 4522 O O . THR A 1 588 ? -18.620 -12.487 -5.844 1.00 84.88 588 THR A O 1
ATOM 4525 N N . PRO A 1 589 ? -19.997 -11.827 -4.199 1.00 80.19 589 PRO A N 1
ATOM 4526 C CA . PRO A 1 589 ? -19.480 -12.816 -3.245 1.00 80.19 589 PRO A CA 1
ATOM 4527 C C . PRO A 1 589 ? -19.689 -14.287 -3.663 1.00 80.19 589 PRO A C 1
ATOM 4529 O O . PRO A 1 589 ? -19.024 -15.161 -3.121 1.00 80.19 589 PRO A O 1
ATOM 4532 N N . GLU A 1 590 ? -20.573 -14.566 -4.626 1.00 86.00 590 GLU A N 1
ATOM 4533 C CA . GLU A 1 590 ? -20.955 -15.915 -5.080 1.00 86.00 590 GLU A CA 1
ATOM 4534 C C . GLU A 1 590 ? -20.564 -16.215 -6.538 1.00 86.00 590 GLU A C 1
ATOM 4536 O O . GLU A 1 590 ? -20.664 -17.359 -6.983 1.00 86.00 590 GLU A O 1
ATOM 4541 N N . LYS A 1 591 ? -20.154 -15.201 -7.314 1.00 92.44 591 LYS A N 1
ATOM 4542 C CA . LYS A 1 591 ? -19.908 -15.316 -8.763 1.00 92.44 591 LYS A CA 1
ATOM 4543 C C . LYS A 1 591 ? -18.522 -14.833 -9.151 1.00 92.44 591 LYS A C 1
ATOM 4545 O O . LYS A 1 591 ? -18.103 -13.745 -8.749 1.00 92.44 591 LYS A O 1
ATOM 4550 N N . LEU A 1 592 ? -17.843 -15.580 -10.018 1.00 95.38 592 LEU A N 1
ATOM 4551 C CA . LEU A 1 592 ? -16.541 -15.179 -10.541 1.00 95.38 592 LEU A CA 1
ATOM 4552 C C . LEU A 1 592 ? -16.642 -14.333 -11.816 1.00 95.38 592 LEU A C 1
ATOM 4554 O O . LEU A 1 592 ? -17.571 -14.422 -12.616 1.00 95.38 592 LEU A O 1
ATOM 4558 N N . LEU A 1 593 ? -15.608 -13.524 -12.018 1.00 94.69 593 LEU A N 1
ATOM 4559 C CA . LEU A 1 593 ? -15.248 -12.910 -13.281 1.00 94.69 593 LEU A CA 1
ATOM 4560 C C . LEU A 1 593 ? -13.926 -13.531 -13.749 1.00 94.69 593 LEU A C 1
ATOM 4562 O O . LEU A 1 593 ? -12.863 -13.235 -13.198 1.00 94.69 593 LEU A O 1
ATOM 4566 N N . ILE A 1 594 ? -13.996 -14.368 -14.785 1.00 94.94 594 ILE A N 1
ATOM 4567 C CA . ILE A 1 594 ? -12.826 -14.908 -15.481 1.00 94.94 594 ILE A CA 1
ATOM 4568 C C . ILE A 1 594 ? -12.578 -14.044 -16.718 1.00 94.94 594 ILE A C 1
ATOM 4570 O O . ILE A 1 594 ? -13.476 -13.815 -17.532 1.00 94.94 594 ILE A O 1
ATOM 4574 N N . THR A 1 595 ? -11.356 -13.537 -16.867 1.00 93.56 595 THR A N 1
ATOM 4575 C CA . THR A 1 595 ? -10.973 -12.691 -18.004 1.00 93.56 595 THR A CA 1
ATOM 4576 C C . THR A 1 595 ? -9.615 -13.092 -18.559 1.00 93.56 595 THR A C 1
ATOM 4578 O O . THR A 1 595 ? -8.729 -13.547 -17.840 1.00 93.56 595 THR A O 1
ATOM 4581 N N . SER A 1 596 ? -9.433 -12.863 -19.854 1.00 90.31 596 SER A N 1
ATOM 4582 C CA . SER A 1 596 ? -8.101 -12.734 -20.443 1.00 90.31 596 SER A CA 1
ATOM 4583 C C . SER A 1 596 ? -7.578 -11.310 -20.222 1.00 90.31 596 SER A C 1
ATOM 4585 O O . SER A 1 596 ? -8.320 -10.432 -19.783 1.00 90.31 596 SER A O 1
ATOM 4587 N N . LYS A 1 597 ? -6.332 -11.026 -20.621 1.00 86.88 597 LYS A N 1
ATOM 4588 C CA . LYS A 1 597 ? -5.670 -9.719 -20.434 1.00 86.88 597 LYS A CA 1
ATOM 4589 C C . LYS A 1 597 ? -6.553 -8.460 -20.623 1.00 86.88 597 LYS A C 1
ATOM 4591 O O . LYS A 1 597 ? -6.369 -7.500 -19.881 1.00 86.88 597 LYS A O 1
ATOM 4596 N N . HIS A 1 598 ? -7.431 -8.432 -21.636 1.00 84.00 598 HIS A N 1
ATOM 4597 C CA . HIS A 1 598 ? -8.271 -7.270 -22.003 1.00 84.00 598 HIS A CA 1
ATOM 4598 C C . HIS A 1 598 ? -9.686 -7.657 -22.491 1.00 84.00 598 HIS A C 1
ATOM 4600 O O . HIS A 1 598 ? -10.343 -6.866 -23.173 1.00 84.00 598 HIS A O 1
ATOM 4606 N N . SER A 1 599 ? -10.129 -8.898 -22.264 1.00 81.50 599 SER A N 1
ATOM 4607 C CA . SER A 1 599 ? -11.327 -9.458 -22.920 1.00 81.50 599 SER A CA 1
ATOM 4608 C C . SER A 1 599 ? -12.052 -10.444 -22.011 1.00 81.50 599 SER A C 1
ATOM 4610 O O . SER A 1 599 ? -11.402 -11.234 -21.320 1.00 81.50 599 SER A O 1
ATOM 4612 N N . ILE A 1 600 ? -13.384 -10.400 -22.050 1.00 80.69 600 ILE A N 1
ATOM 4613 C CA . ILE A 1 600 ? -14.294 -11.157 -21.186 1.00 80.69 600 ILE A CA 1
ATOM 4614 C C . ILE A 1 600 ? -15.231 -11.990 -22.069 1.00 80.69 600 ILE A C 1
ATOM 4616 O O . ILE A 1 600 ? -15.775 -11.455 -23.034 1.00 80.69 600 ILE A O 1
ATOM 4620 N N . GLY A 1 601 ? -15.449 -13.256 -21.706 1.00 65.00 601 GLY A N 1
ATOM 4621 C CA . GLY A 1 601 ? -16.441 -14.128 -22.339 1.00 65.00 601 GLY A CA 1
ATOM 4622 C C . GLY A 1 601 ? -16.097 -14.618 -23.757 1.00 65.00 601 GLY A C 1
ATOM 4623 O O . GLY A 1 601 ? -14.976 -14.416 -24.240 1.00 65.00 601 GLY A O 1
ATOM 4624 N N . PRO A 1 602 ? -17.062 -15.277 -24.428 1.00 60.06 602 PRO A N 1
ATOM 4625 C CA . PRO A 1 602 ? -16.842 -15.950 -25.703 1.00 60.06 602 PRO A CA 1
ATOM 4626 C C . PRO A 1 602 ? -16.540 -14.976 -26.847 1.00 60.06 602 PRO A C 1
ATOM 4628 O O . PRO A 1 602 ? -17.007 -13.836 -26.877 1.00 60.06 602 PRO A O 1
ATOM 4631 N N . ALA A 1 603 ? -15.771 -15.445 -27.833 1.00 58.22 603 ALA A N 1
ATOM 4632 C CA . ALA A 1 603 ? -15.413 -14.639 -28.995 1.00 58.22 603 ALA A CA 1
ATOM 4633 C C . ALA A 1 603 ? -16.652 -14.245 -29.822 1.00 58.22 603 ALA A C 1
ATOM 4635 O O . ALA A 1 603 ? -17.533 -15.069 -30.076 1.00 58.22 603 ALA A O 1
ATOM 4636 N N . THR A 1 604 ? -16.672 -13.006 -30.325 1.00 50.81 604 THR A N 1
ATOM 4637 C CA . THR A 1 604 ? -17.800 -12.413 -31.074 1.00 50.81 604 THR A CA 1
ATOM 4638 C C . THR A 1 604 ? -18.210 -13.172 -32.341 1.00 50.81 604 THR A C 1
ATOM 4640 O O . THR A 1 604 ? -19.308 -12.956 -32.842 1.00 50.81 604 THR A O 1
ATOM 4643 N N . ASP A 1 605 ? -17.354 -14.067 -32.843 1.00 51.34 605 ASP A N 1
ATOM 4644 C CA . ASP A 1 605 ? -17.582 -14.861 -34.058 1.00 51.34 605 ASP A CA 1
ATOM 4645 C C . ASP A 1 605 ? -18.214 -16.246 -33.788 1.00 51.34 605 ASP A C 1
ATOM 4647 O O . ASP A 1 605 ? -18.409 -17.022 -34.722 1.00 51.34 605 ASP A O 1
ATOM 4651 N N . GLY A 1 606 ? -18.501 -16.610 -32.530 1.00 46.31 606 GLY A N 1
ATOM 4652 C CA . GLY A 1 606 ? -19.276 -17.808 -32.150 1.00 46.31 606 GLY A CA 1
ATOM 4653 C C . GLY A 1 606 ? -18.660 -19.188 -32.457 1.00 46.31 606 GLY A C 1
ATOM 4654 O O . GLY A 1 606 ? -19.158 -20.195 -31.963 1.00 46.31 606 GLY A O 1
ATOM 4655 N N . MET A 1 607 ? -17.577 -19.261 -33.240 1.00 44.50 607 MET A N 1
ATOM 4656 C CA . MET A 1 607 ? -16.921 -20.510 -33.671 1.00 44.50 607 MET A CA 1
ATOM 4657 C C . MET A 1 607 ? -15.565 -20.797 -33.000 1.00 44.50 607 MET A C 1
ATOM 4659 O O . MET A 1 607 ? -14.952 -21.825 -33.290 1.00 44.50 607 MET A O 1
ATOM 4663 N N . LYS A 1 608 ? -15.063 -19.920 -32.120 1.00 66.12 608 LYS A N 1
ATOM 4664 C CA . LYS A 1 608 ? -13.790 -20.119 -31.404 1.00 66.12 608 LYS A CA 1
ATOM 4665 C C . LYS A 1 608 ? -13.942 -19.880 -29.903 1.00 66.12 608 LYS A C 1
ATOM 4667 O O . LYS A 1 608 ? -14.448 -18.843 -29.491 1.00 66.12 608 LYS A O 1
ATOM 4672 N N . VAL A 1 609 ? -13.454 -20.841 -29.119 1.00 75.88 609 VAL A N 1
ATOM 4673 C CA . VAL A 1 609 ? -13.316 -20.760 -27.656 1.00 75.88 609 VAL A CA 1
ATOM 4674 C C . VAL A 1 609 ? -12.338 -19.631 -27.316 1.00 75.88 609 VAL A C 1
ATOM 4676 O O . VAL A 1 609 ? -11.259 -19.566 -27.909 1.00 75.88 609 VAL A O 1
ATOM 4679 N N . SER A 1 610 ? -12.709 -18.735 -26.401 1.00 84.75 610 SER A N 1
ATOM 4680 C CA . SER A 1 610 ? -11.839 -17.642 -25.955 1.00 84.75 610 SER A CA 1
ATOM 4681 C C . SER A 1 610 ? -10.786 -18.126 -24.948 1.00 84.75 610 SER A C 1
ATOM 4683 O O . SER A 1 610 ? -10.946 -19.168 -24.309 1.00 84.75 610 SER A O 1
ATOM 4685 N N . HIS A 1 611 ? -9.719 -17.345 -24.745 1.00 87.50 611 HIS A N 1
ATOM 4686 C CA . HIS A 1 611 ? -8.755 -17.586 -23.662 1.00 87.50 611 HIS A CA 1
ATOM 4687 C C . HIS A 1 611 ? -9.416 -17.597 -22.278 1.00 87.50 611 HIS A C 1
ATOM 4689 O O . HIS A 1 611 ? -9.028 -18.397 -21.431 1.00 87.50 611 HIS A O 1
ATOM 4695 N N . ALA A 1 612 ? -10.426 -16.747 -22.057 1.00 87.56 612 ALA A N 1
ATOM 4696 C CA . ALA A 1 612 ? -11.174 -16.720 -20.802 1.00 87.56 612 ALA A CA 1
ATOM 4697 C C . ALA A 1 612 ? -11.992 -18.009 -20.623 1.00 87.56 612 ALA A C 1
ATOM 4699 O O . ALA A 1 612 ? -11.909 -18.627 -19.567 1.00 87.56 612 ALA A O 1
ATOM 4700 N N . ASP A 1 613 ? -12.686 -18.469 -21.670 1.00 87.88 613 ASP A N 1
ATOM 4701 C CA . ASP A 1 613 ? -13.496 -19.696 -21.644 1.00 87.88 613 ASP A CA 1
ATOM 4702 C C . ASP A 1 613 ? -12.620 -20.944 -21.408 1.00 87.88 613 ASP A C 1
ATOM 4704 O O . ASP A 1 613 ? -13.028 -21.894 -20.739 1.00 87.88 613 ASP A O 1
ATOM 4708 N N . ALA A 1 614 ? -11.414 -20.970 -21.987 1.00 89.44 614 ALA A N 1
ATOM 4709 C CA . ALA A 1 614 ? -10.451 -22.052 -21.793 1.00 89.44 614 ALA A CA 1
ATOM 4710 C C . ALA A 1 614 ? -9.897 -22.063 -20.358 1.00 89.44 614 ALA A C 1
ATOM 4712 O O . ALA A 1 614 ? -9.830 -23.124 -19.737 1.00 89.44 614 ALA A O 1
ATOM 4713 N N . GLY A 1 615 ? -9.581 -20.888 -19.802 1.00 91.81 615 GLY A N 1
ATOM 4714 C CA . GLY A 1 615 ? -9.199 -20.752 -18.397 1.00 91.81 615 GLY A CA 1
ATOM 4715 C C . GLY A 1 615 ? -10.328 -21.143 -17.438 1.00 91.81 615 GLY A C 1
ATOM 4716 O O . GLY A 1 615 ? -10.094 -21.872 -16.479 1.00 91.81 615 GLY A O 1
ATOM 4717 N N . GLU A 1 616 ? -11.567 -20.742 -17.724 1.00 92.38 616 GLU A N 1
ATOM 4718 C CA . GLU A 1 616 ? -12.739 -21.097 -16.918 1.00 92.38 616 GLU A CA 1
ATOM 4719 C C . GLU A 1 616 ? -12.981 -22.614 -16.890 1.00 92.38 616 GLU A C 1
ATOM 4721 O O . GLU A 1 616 ? -13.249 -23.172 -15.828 1.00 92.38 616 GLU A O 1
ATOM 4726 N N . LYS A 1 617 ? -12.824 -23.314 -18.022 1.00 92.94 617 LYS A N 1
ATOM 4727 C CA . LYS A 1 617 ? -12.932 -24.784 -18.077 1.00 92.94 617 LYS A CA 1
ATOM 4728 C C . LYS A 1 617 ? -11.910 -25.481 -17.179 1.00 92.94 617 LYS A C 1
ATOM 4730 O O . LYS A 1 617 ? -12.276 -26.405 -16.456 1.00 92.94 617 LYS A O 1
ATOM 4735 N N . TRP A 1 618 ? -10.656 -25.027 -17.197 1.00 95.31 618 TRP A N 1
ATOM 4736 C CA . TRP A 1 618 ? -9.618 -25.547 -16.303 1.00 95.31 618 TRP A CA 1
ATOM 4737 C C . TRP A 1 618 ? -9.920 -25.246 -14.833 1.00 95.31 618 TRP A C 1
ATOM 4739 O O . TRP A 1 618 ? -9.785 -26.132 -13.994 1.00 95.31 618 TRP A O 1
ATOM 4749 N N . LEU A 1 619 ? -10.409 -24.042 -14.527 1.00 95.38 619 LEU A N 1
ATOM 4750 C CA . LEU A 1 619 ? -10.814 -23.677 -13.171 1.00 95.38 619 LEU A CA 1
ATOM 4751 C C . LEU A 1 619 ? -11.964 -24.553 -12.648 1.00 95.38 619 LEU A C 1
ATOM 4753 O O . LEU A 1 619 ? -11.874 -25.074 -11.540 1.00 95.38 619 LEU A O 1
ATOM 4757 N N . ARG A 1 620 ? -13.021 -24.755 -13.448 1.00 94.44 620 ARG A N 1
ATOM 4758 C CA . ARG A 1 620 ? -14.162 -25.616 -13.084 1.00 94.44 620 ARG A CA 1
ATOM 4759 C C . ARG A 1 620 ? -13.709 -27.047 -12.778 1.00 94.44 620 ARG A C 1
ATOM 4761 O O . ARG A 1 620 ? -14.141 -27.601 -11.773 1.00 94.44 620 ARG A O 1
ATOM 4768 N N . LYS A 1 621 ? -12.787 -27.594 -13.579 1.00 95.25 621 LYS A N 1
ATOM 4769 C CA . LYS A 1 621 ? -12.172 -28.909 -13.341 1.00 95.25 621 LYS A CA 1
ATOM 4770 C C . LYS A 1 621 ? -11.433 -28.971 -11.997 1.00 95.25 621 LYS A C 1
ATOM 4772 O O . LYS A 1 621 ? -11.651 -29.909 -11.241 1.00 95.25 621 LYS A O 1
ATOM 4777 N N . TYR A 1 622 ? -10.594 -27.984 -11.670 1.00 96.00 622 TYR A N 1
ATOM 4778 C CA . TYR A 1 622 ? -9.863 -27.981 -10.394 1.00 96.00 622 TYR A CA 1
ATOM 4779 C C . TYR A 1 622 ? -10.785 -27.856 -9.178 1.00 96.00 622 TYR A C 1
ATOM 4781 O O . TYR A 1 622 ? -10.553 -28.508 -8.162 1.00 96.00 622 TYR A O 1
ATOM 4789 N N . LEU A 1 623 ? -11.843 -27.048 -9.281 1.00 93.31 623 LEU A N 1
ATOM 4790 C CA . LEU A 1 623 ? -12.849 -26.919 -8.227 1.00 93.31 623 LEU A CA 1
ATOM 4791 C C . LEU A 1 623 ? -13.584 -28.252 -8.000 1.00 93.31 623 LEU A C 1
ATOM 4793 O O . LEU A 1 623 ? -13.688 -28.693 -6.857 1.00 93.31 623 LEU A O 1
ATOM 4797 N N . GLU A 1 624 ? -13.988 -28.941 -9.073 1.00 94.44 624 GLU A N 1
ATOM 4798 C CA . GLU A 1 624 ? -14.590 -30.281 -9.014 1.00 94.44 624 GLU A CA 1
ATOM 4799 C C . GLU A 1 624 ? -13.637 -31.316 -8.383 1.00 94.44 624 GLU A C 1
ATOM 4801 O O . GLU A 1 624 ? -14.016 -32.000 -7.432 1.00 94.44 624 GLU A O 1
ATOM 4806 N N . GLU A 1 625 ? -12.371 -31.368 -8.819 1.00 93.12 625 GLU A N 1
ATOM 4807 C CA . GLU A 1 625 ? -11.329 -32.248 -8.255 1.00 93.12 625 GLU A CA 1
ATOM 4808 C C . GLU A 1 625 ? -11.035 -31.971 -6.766 1.00 93.12 625 GLU A C 1
ATOM 4810 O O . GLU A 1 625 ? -10.605 -32.869 -6.037 1.00 93.12 625 GLU A O 1
ATOM 4815 N N . LYS A 1 626 ? -11.274 -30.741 -6.293 1.00 93.25 626 LYS A N 1
ATOM 4816 C CA . LYS A 1 626 ? -11.115 -30.326 -4.888 1.00 93.25 626 LYS A CA 1
ATOM 4817 C C . LYS A 1 626 ? -12.401 -30.408 -4.063 1.00 93.25 626 LYS A C 1
ATOM 4819 O O . LYS A 1 626 ? -12.346 -30.131 -2.865 1.00 93.25 626 LYS A O 1
ATOM 4824 N N . GLY A 1 627 ? -13.537 -30.768 -4.664 1.00 91.06 627 GLY A N 1
ATOM 4825 C CA . GLY A 1 627 ? -14.840 -30.764 -3.994 1.00 91.06 627 GLY A CA 1
ATOM 4826 C C . GLY A 1 627 ? -15.298 -29.369 -3.548 1.00 91.06 627 GLY A C 1
ATOM 4827 O O . GLY A 1 627 ? -15.972 -29.250 -2.527 1.00 91.06 627 GLY A O 1
ATOM 4828 N N . ARG A 1 628 ? -14.902 -28.319 -4.279 1.00 91.50 628 ARG A N 1
ATOM 4829 C CA . ARG A 1 628 ? -15.263 -26.914 -4.031 1.00 91.50 628 ARG A CA 1
ATOM 4830 C C . ARG A 1 628 ? -16.128 -26.360 -5.162 1.00 91.50 628 ARG A C 1
ATOM 4832 O O . ARG A 1 628 ? -16.182 -26.911 -6.258 1.00 91.50 628 ARG A O 1
ATOM 4839 N N . THR A 1 629 ? -16.800 -25.248 -4.903 1.00 90.75 629 THR A N 1
ATOM 4840 C CA . THR A 1 629 ? -17.687 -24.565 -5.848 1.00 90.75 629 THR A CA 1
ATOM 4841 C C . THR A 1 629 ? -17.086 -23.255 -6.359 1.00 90.75 629 THR A C 1
ATOM 4843 O O . THR A 1 629 ? -16.131 -22.711 -5.802 1.00 90.75 629 THR A O 1
ATOM 4846 N N . GLU A 1 630 ? -17.678 -22.714 -7.426 1.00 92.00 630 GLU A N 1
ATOM 4847 C CA . GLU A 1 630 ? -17.357 -21.371 -7.926 1.00 92.00 630 GLU A CA 1
ATOM 4848 C C . GLU A 1 630 ? -17.623 -20.291 -6.861 1.00 92.00 630 GLU A C 1
ATOM 4850 O O . GLU A 1 630 ? -16.837 -19.354 -6.725 1.00 92.00 630 GLU A O 1
ATOM 4855 N N . SER A 1 631 ? -18.682 -20.475 -6.061 1.00 85.31 631 SER A N 1
ATOM 4856 C CA . SER A 1 631 ? -19.075 -19.565 -4.982 1.00 85.31 631 SER A CA 1
ATOM 4857 C C . SER A 1 631 ? -18.064 -19.538 -3.839 1.00 85.31 631 SER A C 1
ATOM 4859 O O . SER A 1 631 ? -17.829 -18.473 -3.279 1.00 85.31 631 SER A O 1
ATOM 4861 N N . ASP A 1 632 ? -17.429 -20.666 -3.507 1.00 81.25 632 ASP A N 1
ATOM 4862 C CA . ASP A 1 632 ? -16.409 -20.702 -2.449 1.00 81.25 632 ASP A CA 1
ATOM 4863 C C . ASP A 1 632 ? -15.195 -19.846 -2.840 1.00 81.25 632 ASP A C 1
ATOM 4865 O O . ASP A 1 632 ? -14.682 -19.060 -2.041 1.00 81.25 632 ASP A O 1
ATOM 4869 N N . LEU A 1 633 ? -14.748 -19.967 -4.097 1.00 90.94 633 LEU A N 1
ATOM 4870 C CA . LEU A 1 633 ? -13.627 -19.180 -4.614 1.00 90.94 633 LEU A CA 1
ATOM 4871 C C . LEU A 1 633 ? -14.010 -17.705 -4.793 1.00 90.94 633 LEU A C 1
ATOM 4873 O O . LEU A 1 633 ? -13.200 -16.825 -4.495 1.00 90.94 633 LEU A O 1
ATOM 4877 N N . ALA A 1 634 ? -15.236 -17.424 -5.245 1.00 89.81 634 ALA A N 1
ATOM 4878 C CA . ALA A 1 634 ? -15.758 -16.064 -5.321 1.00 89.81 634 ALA A CA 1
ATOM 4879 C C . ALA A 1 634 ? -15.782 -15.401 -3.941 1.00 89.81 634 ALA A C 1
ATOM 4881 O O . ALA A 1 634 ? -15.318 -14.271 -3.813 1.00 89.81 634 ALA A O 1
ATOM 4882 N N . ASN A 1 635 ? -16.211 -16.116 -2.901 1.00 76.88 635 ASN A N 1
ATOM 4883 C CA . ASN A 1 635 ? -16.281 -15.578 -1.551 1.00 76.88 635 ASN A CA 1
ATOM 4884 C C . ASN A 1 635 ? -14.887 -15.206 -1.025 1.00 76.88 635 ASN A C 1
ATOM 4886 O O . ASN A 1 635 ? -14.663 -14.066 -0.617 1.00 76.88 635 ASN A O 1
ATOM 4890 N N . VAL A 1 636 ? -13.910 -16.112 -1.136 1.00 77.75 636 VAL A N 1
ATOM 4891 C CA . VAL A 1 636 ? -12.536 -15.852 -0.670 1.00 77.75 636 VAL A CA 1
ATOM 4892 C C . VAL A 1 636 ? -11.864 -14.716 -1.449 1.00 77.75 636 VAL A C 1
ATOM 4894 O O . VAL A 1 636 ? -11.206 -13.866 -0.842 1.00 77.75 636 VAL A O 1
ATOM 4897 N N . LEU A 1 637 ? -12.054 -14.640 -2.771 1.00 89.31 637 LEU A N 1
ATOM 4898 C CA . LEU A 1 637 ? -11.543 -13.522 -3.572 1.00 89.31 637 LEU A CA 1
ATOM 4899 C C . LEU A 1 637 ? -12.285 -12.205 -3.278 1.00 89.31 637 LEU A C 1
ATOM 4901 O O . LEU A 1 637 ? -11.670 -11.141 -3.334 1.00 89.31 637 LEU A O 1
ATOM 4905 N N . TRP A 1 638 ? -13.574 -12.254 -2.929 1.00 83.94 638 TRP A N 1
ATOM 4906 C CA . TRP A 1 638 ? -14.364 -11.081 -2.556 1.00 83.94 638 TRP A CA 1
ATOM 4907 C C . TRP A 1 638 ? -13.909 -10.490 -1.222 1.00 83.94 638 TRP A C 1
ATOM 4909 O O . TRP A 1 638 ? -13.551 -9.313 -1.173 1.00 83.94 638 TRP A O 1
ATOM 4919 N N . MET A 1 639 ? -13.880 -11.299 -0.156 1.00 67.12 639 MET A N 1
ATOM 4920 C CA . MET A 1 639 ? -13.589 -10.823 1.206 1.00 67.12 639 MET A CA 1
ATOM 4921 C C . MET A 1 639 ? -12.191 -10.211 1.314 1.00 67.12 639 MET A C 1
ATOM 4923 O O . MET A 1 639 ? -11.996 -9.192 1.973 1.00 67.12 639 MET A O 1
ATOM 4927 N N . ASN A 1 640 ? -11.221 -10.763 0.587 1.00 75.69 640 ASN A N 1
ATOM 4928 C CA . ASN A 1 640 ? -9.863 -10.229 0.562 1.00 75.69 640 ASN A CA 1
ATOM 4929 C C . ASN A 1 640 ? -9.647 -9.103 -0.475 1.00 75.69 640 ASN A C 1
ATOM 4931 O O . ASN A 1 640 ? -8.572 -8.500 -0.505 1.00 75.69 640 ASN A O 1
ATOM 4935 N N . ASN A 1 641 ? -10.654 -8.802 -1.306 1.00 86.38 641 ASN A N 1
ATOM 4936 C CA . ASN A 1 641 ? -10.574 -7.935 -2.488 1.00 86.38 641 ASN A CA 1
ATOM 4937 C C . ASN A 1 641 ? -9.394 -8.312 -3.409 1.00 86.38 641 ASN A C 1
ATOM 4939 O O . ASN A 1 641 ? -8.518 -7.495 -3.700 1.00 86.38 641 ASN A O 1
ATOM 4943 N N . TRP A 1 642 ? -9.343 -9.578 -3.830 1.00 94.44 642 TRP A N 1
ATOM 4944 C CA . TRP A 1 642 ? -8.233 -10.171 -4.578 1.00 94.44 642 TRP A CA 1
ATOM 4945 C C . TRP A 1 642 ? -8.562 -10.492 -6.042 1.00 94.44 642 TRP A C 1
ATOM 4947 O O . TRP A 1 642 ? -9.660 -10.916 -6.400 1.00 94.44 642 TRP A O 1
ATOM 4957 N N . THR A 1 643 ? -7.534 -10.374 -6.884 1.00 98.06 643 THR A N 1
ATOM 4958 C CA . THR A 1 643 ? -7.453 -10.965 -8.224 1.00 98.06 643 THR A CA 1
ATOM 4959 C C . THR A 1 643 ? -6.395 -12.061 -8.219 1.00 98.06 643 THR A C 1
ATOM 4961 O O . THR A 1 643 ? -5.206 -11.760 -8.089 1.00 98.06 643 THR A O 1
ATOM 4964 N N . ALA A 1 644 ? -6.793 -13.313 -8.421 1.00 98.12 644 ALA A N 1
ATOM 4965 C CA . ALA A 1 644 ? -5.865 -14.390 -8.742 1.00 98.12 644 ALA A CA 1
ATOM 4966 C C . ALA A 1 644 ? -5.391 -14.257 -10.201 1.00 98.12 644 ALA A C 1
ATOM 4968 O O . ALA A 1 644 ? -6.176 -13.979 -11.112 1.00 98.12 644 ALA A O 1
ATOM 4969 N N . VAL A 1 645 ? -4.087 -14.430 -10.419 1.00 98.00 645 VAL A N 1
ATOM 4970 C CA . VAL A 1 645 ? -3.416 -14.255 -11.710 1.00 98.00 645 VAL A CA 1
ATOM 4971 C C . VAL A 1 645 ? -2.662 -15.530 -12.068 1.00 98.00 645 VAL A C 1
ATOM 4973 O O . VAL A 1 645 ? -1.703 -15.909 -11.385 1.00 98.00 645 VAL A O 1
ATOM 4976 N N . ALA A 1 646 ? -3.086 -16.165 -13.156 1.00 97.06 646 ALA A N 1
ATOM 4977 C CA . ALA A 1 646 ? -2.512 -17.408 -13.649 1.00 97.06 646 ALA A CA 1
ATOM 4978 C C . ALA A 1 646 ? -2.147 -17.320 -15.136 1.00 97.06 646 ALA A C 1
ATOM 4980 O O . ALA A 1 646 ? -2.733 -16.535 -15.881 1.00 97.06 646 ALA A O 1
ATOM 4981 N N . GLU A 1 647 ? -1.223 -18.167 -15.576 1.00 95.06 647 GLU A N 1
ATOM 4982 C CA . GLU A 1 647 ? -0.894 -18.359 -16.987 1.00 95.06 647 GLU A CA 1
ATOM 4983 C C . GLU A 1 647 ? -1.517 -19.687 -17.445 1.00 95.06 647 GLU A C 1
ATOM 4985 O O . GLU A 1 647 ? -1.223 -20.742 -16.881 1.00 95.06 647 GLU A O 1
ATOM 4990 N N . LEU A 1 648 ? -2.396 -19.641 -18.448 1.00 93.75 648 LEU A N 1
ATOM 4991 C CA . LEU A 1 648 ? -2.943 -20.827 -19.103 1.00 93.75 648 LEU A CA 1
ATOM 4992 C C . LEU A 1 648 ? -1.896 -21.408 -20.056 1.00 93.75 648 LEU A C 1
ATOM 4994 O O . LEU A 1 648 ? -1.572 -20.786 -21.069 1.00 93.75 648 LEU A O 1
ATOM 4998 N N . CYS A 1 649 ? -1.406 -22.600 -19.730 1.00 91.31 649 CYS A N 1
ATOM 4999 C CA . CYS A 1 649 ? -0.413 -23.357 -20.484 1.00 91.31 649 CYS A CA 1
ATOM 5000 C C . CYS A 1 649 ? -1.062 -24.663 -20.968 1.00 91.31 649 CYS A C 1
ATOM 5002 O O . CYS A 1 649 ? -1.127 -25.633 -20.215 1.00 91.31 649 CYS A O 1
ATOM 5004 N N . ASP A 1 650 ? -1.596 -24.679 -22.190 1.00 88.81 650 ASP A N 1
ATOM 5005 C CA . ASP A 1 650 ? -2.320 -25.833 -22.736 1.00 88.81 650 ASP A CA 1
ATOM 5006 C C . ASP A 1 650 ? -2.107 -25.953 -24.252 1.00 88.81 650 ASP A C 1
ATOM 5008 O O . ASP A 1 650 ? -2.798 -25.310 -25.043 1.00 88.81 650 ASP A O 1
ATOM 5012 N N . ASP A 1 651 ? -1.164 -26.808 -24.655 1.00 83.06 651 ASP A N 1
ATOM 5013 C CA . ASP A 1 651 ? -0.832 -27.070 -26.064 1.00 83.06 651 ASP A CA 1
ATOM 5014 C C . ASP A 1 651 ? -2.012 -27.672 -26.855 1.00 83.06 651 ASP A C 1
ATOM 5016 O O . ASP A 1 651 ? -2.084 -27.539 -28.079 1.00 83.06 651 ASP A O 1
ATOM 5020 N N . SER A 1 652 ? -2.982 -28.305 -26.179 1.00 80.62 652 SER A N 1
ATOM 5021 C CA . SER A 1 652 ? -4.200 -28.805 -26.829 1.00 80.62 652 SER A CA 1
ATOM 5022 C C . SER A 1 652 ? -5.167 -27.675 -27.205 1.00 80.62 652 SER A C 1
ATOM 5024 O O . SER A 1 652 ? -6.008 -27.850 -28.096 1.00 80.62 652 SER A O 1
ATOM 5026 N N . PHE A 1 653 ? -5.016 -26.502 -26.584 1.00 81.44 653 PHE A N 1
ATOM 5027 C CA . PHE A 1 653 ? -5.731 -25.269 -26.894 1.00 81.44 653 PHE A CA 1
ATOM 5028 C C . PHE A 1 653 ? -4.911 -24.356 -27.825 1.00 81.44 653 PHE A C 1
ATOM 5030 O O . PHE A 1 653 ? -5.365 -24.082 -28.940 1.00 81.44 653 PHE A O 1
ATOM 5037 N N . GLU A 1 654 ? -3.707 -23.943 -27.413 1.00 80.44 654 GLU A N 1
ATOM 5038 C CA . GLU A 1 654 ? -2.788 -23.071 -28.163 1.00 80.44 654 GLU A CA 1
ATOM 5039 C C . GLU A 1 654 ? -1.315 -23.392 -27.829 1.00 80.44 654 GLU A C 1
ATOM 5041 O O . GLU A 1 654 ? -0.863 -23.161 -26.711 1.00 80.44 654 GLU A O 1
ATOM 5046 N N . GLU A 1 655 ? -0.531 -23.855 -28.813 1.00 80.25 655 GLU A N 1
ATOM 5047 C CA . GLU A 1 655 ? 0.917 -24.057 -28.647 1.00 80.25 655 GLU A CA 1
ATOM 5048 C C . GLU A 1 655 ? 1.678 -22.722 -28.710 1.00 80.25 655 GLU A C 1
ATOM 5050 O O . GLU A 1 655 ? 1.557 -21.940 -29.667 1.00 80.25 655 GLU A O 1
ATOM 5055 N N . HIS A 1 656 ? 2.552 -22.484 -27.730 1.00 76.88 656 HIS A N 1
ATOM 5056 C CA . HIS A 1 656 ? 3.338 -21.253 -27.641 1.00 76.88 656 HIS A CA 1
ATOM 5057 C C . HIS A 1 656 ? 4.760 -21.384 -28.224 1.00 76.88 656 HIS A C 1
ATOM 5059 O O . HIS A 1 656 ? 4.946 -21.263 -29.439 1.00 76.88 656 HIS A O 1
ATOM 5065 N N . VAL A 1 657 ? 5.784 -21.502 -27.372 1.00 71.56 657 VAL A N 1
ATOM 5066 C CA . VAL A 1 657 ? 7.206 -21.648 -27.755 1.00 71.56 657 VAL A CA 1
ATOM 5067 C C . VAL A 1 657 ? 7.823 -22.859 -27.062 1.00 71.56 657 VAL A C 1
ATOM 5069 O O . VAL A 1 657 ? 8.623 -23.570 -27.668 1.00 71.56 657 VAL A O 1
ATOM 5072 N N . LEU A 1 658 ? 7.451 -23.098 -25.810 1.00 74.31 658 LEU A N 1
ATOM 5073 C CA . LEU A 1 658 ? 7.743 -24.321 -25.076 1.00 74.31 658 LEU A CA 1
ATOM 5074 C C . LEU A 1 658 ? 6.521 -25.234 -25.134 1.00 74.31 658 LEU A C 1
ATOM 5076 O O . LEU A 1 658 ? 5.403 -24.732 -25.098 1.00 74.31 658 LEU A O 1
ATOM 5080 N N . GLY A 1 659 ? 6.758 -26.541 -25.250 1.00 73.94 659 GLY A N 1
ATOM 5081 C CA . GLY A 1 659 ? 5.700 -27.533 -25.092 1.00 73.94 659 GLY A CA 1
ATOM 5082 C C . GLY A 1 659 ? 5.528 -27.885 -23.618 1.00 73.94 659 GLY A C 1
ATOM 5083 O O . GLY A 1 659 ? 6.514 -27.907 -22.875 1.00 73.94 659 GLY A O 1
ATOM 5084 N N . TYR A 1 660 ? 4.297 -28.162 -23.209 1.00 78.25 660 TYR A N 1
ATOM 5085 C CA . TYR A 1 660 ? 3.940 -28.525 -21.842 1.00 78.25 660 TYR A CA 1
ATOM 5086 C C . TYR A 1 660 ? 3.607 -30.019 -21.758 1.00 78.25 660 TYR A C 1
ATOM 5088 O O . TYR A 1 660 ? 2.772 -30.502 -22.525 1.00 78.25 660 TYR A O 1
ATOM 5096 N N . PRO A 1 661 ? 4.232 -30.784 -20.843 1.00 80.25 661 PRO A N 1
ATOM 5097 C CA . PRO A 1 661 ? 3.831 -32.165 -20.628 1.00 80.25 661 PRO A CA 1
ATOM 5098 C C . PRO A 1 661 ? 2.435 -32.221 -19.969 1.00 80.25 661 PRO A C 1
ATOM 5100 O O . PRO A 1 661 ? 2.014 -31.239 -19.340 1.00 80.25 661 PRO A O 1
ATOM 5103 N N . PRO A 1 662 ? 1.699 -33.345 -20.083 1.00 80.25 662 PRO A N 1
ATOM 5104 C CA . PRO A 1 662 ? 0.322 -33.458 -19.593 1.00 80.25 662 PRO A CA 1
ATOM 5105 C C . PRO A 1 662 ? 0.141 -33.062 -18.119 1.00 80.25 662 PRO A C 1
ATOM 5107 O O . PRO A 1 662 ? -0.848 -32.426 -17.767 1.00 80.25 662 PRO A O 1
ATOM 5110 N N . GLU A 1 663 ? 1.115 -33.376 -17.266 1.00 82.69 663 GLU A N 1
ATOM 5111 C CA . GLU A 1 663 ? 1.130 -33.054 -15.836 1.00 82.69 663 GLU A CA 1
ATOM 5112 C C . GLU A 1 663 ? 1.353 -31.563 -15.512 1.00 82.69 663 GLU A C 1
ATOM 5114 O O . GLU A 1 663 ? 1.045 -31.130 -14.404 1.00 82.69 663 GLU A O 1
ATOM 5119 N N . LEU A 1 664 ? 1.849 -30.766 -16.466 1.00 85.88 664 LEU A N 1
ATOM 5120 C CA . LEU A 1 664 ? 1.997 -29.307 -16.348 1.00 85.88 664 LEU A CA 1
ATOM 5121 C C . LEU A 1 664 ? 1.020 -28.542 -17.259 1.00 85.88 664 LEU A C 1
ATOM 5123 O O . LEU A 1 664 ? 1.182 -27.338 -17.459 1.00 85.88 664 LEU A O 1
ATOM 5127 N N . THR A 1 665 ? 0.014 -29.223 -17.809 1.00 91.19 665 THR A N 1
ATOM 5128 C CA . THR A 1 665 ? -1.025 -28.622 -18.657 1.00 91.19 665 THR A CA 1
ATOM 5129 C C . THR A 1 665 ? -2.142 -28.034 -17.784 1.00 91.19 665 THR A C 1
ATOM 5131 O O . THR A 1 665 ? -2.723 -28.745 -16.963 1.00 91.19 665 THR A O 1
ATOM 5134 N N . GLY A 1 666 ? -2.453 -26.744 -17.952 1.00 94.12 666 GLY A N 1
ATOM 5135 C CA . GLY A 1 666 ? -3.534 -26.044 -17.245 1.00 94.12 666 GLY A CA 1
ATOM 5136 C C . GLY A 1 666 ? -3.156 -24.646 -16.737 1.00 94.12 666 GLY A C 1
ATOM 5137 O O . GLY A 1 666 ? -2.383 -23.941 -17.386 1.00 94.12 666 GLY A O 1
ATOM 5138 N N . LEU A 1 667 ? -3.716 -24.207 -15.600 1.00 96.50 667 LEU A N 1
ATOM 5139 C CA . LEU A 1 667 ? -3.476 -22.859 -15.050 1.00 96.50 667 LEU A CA 1
ATOM 5140 C C . LEU A 1 667 ? -2.329 -22.854 -14.032 1.00 96.50 667 LEU A C 1
ATOM 5142 O O . LEU A 1 667 ? -2.458 -23.382 -12.926 1.00 96.50 667 LEU A O 1
ATOM 5146 N N . HIS A 1 668 ? -1.238 -22.177 -14.384 1.00 96.00 668 HIS A N 1
ATOM 5147 C CA . HIS A 1 668 ? -0.093 -21.924 -13.509 1.00 96.00 668 HIS A CA 1
ATOM 5148 C C . HIS A 1 668 ? -0.351 -20.658 -12.699 1.00 96.00 668 HIS A C 1
ATOM 5150 O O . HIS A 1 668 ? -0.218 -19.556 -13.233 1.00 96.00 668 HIS A O 1
ATOM 5156 N N . LEU A 1 669 ? -0.739 -20.786 -11.428 1.00 97.38 669 LEU A N 1
ATOM 5157 C CA . LEU A 1 669 ? -0.955 -19.622 -10.570 1.00 97.38 669 LEU A CA 1
ATOM 5158 C C . LEU A 1 669 ? 0.398 -19.003 -10.215 1.00 97.38 669 LEU A C 1
ATOM 5160 O O . LEU A 1 669 ? 1.290 -19.671 -9.687 1.00 97.38 669 LEU A O 1
ATOM 5164 N N . HIS A 1 670 ? 0.549 -17.715 -10.514 1.00 95.38 670 HIS A N 1
ATOM 5165 C CA . HIS A 1 670 ? 1.788 -16.980 -10.276 1.00 95.38 670 HIS A CA 1
ATOM 5166 C C . HIS A 1 670 ? 1.576 -15.667 -9.519 1.00 95.38 670 HIS A C 1
ATOM 5168 O O . HIS A 1 670 ? 2.551 -14.982 -9.216 1.00 95.38 670 HIS A O 1
ATOM 5174 N N . GLY A 1 671 ? 0.356 -15.279 -9.153 1.00 96.75 671 GLY A N 1
ATOM 5175 C CA . GLY A 1 671 ? 0.175 -14.231 -8.151 1.00 96.75 671 GLY A CA 1
ATOM 5176 C C . GLY A 1 671 ? -1.260 -13.993 -7.740 1.00 96.75 671 GLY A C 1
ATOM 5177 O O . GLY A 1 671 ? -2.196 -14.472 -8.371 1.00 96.75 671 GLY A O 1
ATOM 5178 N N . ILE A 1 672 ? -1.396 -13.219 -6.671 1.00 97.56 672 ILE A N 1
ATOM 5179 C CA . ILE A 1 672 ? -2.666 -12.761 -6.127 1.00 97.56 672 ILE A CA 1
ATOM 5180 C C . ILE A 1 672 ? -2.467 -11.282 -5.802 1.00 97.56 672 ILE A C 1
ATOM 5182 O O . ILE A 1 672 ? -1.620 -10.942 -4.976 1.00 97.56 672 ILE A O 1
ATOM 5186 N N . ASN A 1 673 ? -3.185 -10.411 -6.508 1.00 96.19 673 ASN A N 1
ATOM 5187 C CA . ASN A 1 673 ? -3.090 -8.957 -6.375 1.00 96.19 673 ASN A CA 1
ATOM 5188 C C . ASN A 1 673 ? -4.285 -8.421 -5.583 1.00 96.19 673 ASN A C 1
ATOM 5190 O O . ASN A 1 673 ? -5.398 -8.902 -5.784 1.00 96.19 673 ASN A O 1
ATOM 5194 N N . GLU A 1 674 ? -4.103 -7.371 -4.782 1.00 91.81 674 GLU A N 1
ATOM 5195 C CA . GLU A 1 674 ? -5.252 -6.606 -4.269 1.00 91.81 674 GLU A CA 1
ATOM 5196 C C . GLU A 1 674 ? -5.885 -5.794 -5.407 1.00 91.81 674 GLU A C 1
ATOM 5198 O O . GLU A 1 674 ? -5.183 -5.072 -6.115 1.00 91.81 674 GLU A O 1
ATOM 5203 N N . SER A 1 675 ? -7.206 -5.867 -5.570 1.00 91.75 675 SER A N 1
ATOM 5204 C CA . SER A 1 675 ? -7.987 -5.105 -6.554 1.00 91.75 675 SER A CA 1
ATOM 5205 C C . SER A 1 675 ? -8.176 -3.646 -6.110 1.00 91.75 675 SER A C 1
ATOM 5207 O O . SER A 1 675 ? -9.284 -3.206 -5.828 1.00 91.75 675 SER A O 1
ATOM 5209 N N . THR A 1 676 ? -7.076 -2.894 -6.028 1.00 87.56 676 THR A N 1
ATOM 5210 C CA . THR A 1 676 ? -7.046 -1.468 -5.647 1.00 87.56 676 THR A CA 1
ATOM 5211 C C . THR A 1 676 ? -6.213 -0.636 -6.632 1.00 87.56 676 THR A C 1
ATOM 5213 O O . THR A 1 676 ? -5.525 -1.160 -7.511 1.00 87.56 676 THR A O 1
ATOM 5216 N N . LYS A 1 677 ? -6.243 0.694 -6.520 1.00 85.00 677 LYS A N 1
ATOM 5217 C CA . LYS A 1 677 ? -5.423 1.598 -7.349 1.00 85.00 677 LYS A CA 1
ATOM 5218 C C . LYS A 1 677 ? -3.911 1.284 -7.325 1.00 85.00 677 LYS A C 1
ATOM 5220 O O . LYS A 1 677 ? -3.260 1.359 -8.375 1.00 85.00 677 LYS A O 1
ATOM 5225 N N . ALA A 1 678 ? -3.353 0.955 -6.158 1.00 84.88 678 ALA A N 1
ATOM 5226 C CA . ALA A 1 678 ? -1.914 0.762 -5.931 1.00 84.88 678 ALA A CA 1
ATOM 5227 C C . ALA A 1 678 ? -1.425 -0.662 -6.269 1.00 84.88 678 ALA A C 1
ATOM 5229 O O . ALA A 1 678 ? -2.210 -1.606 -6.303 1.00 84.88 678 ALA A O 1
ATOM 5230 N N . PHE A 1 679 ? -0.119 -0.838 -6.517 1.00 90.56 679 PHE A N 1
ATOM 5231 C CA . PHE A 1 679 ? 0.457 -2.164 -6.772 1.00 90.56 679 PHE A CA 1
ATOM 5232 C C . PHE A 1 679 ? 0.784 -2.905 -5.473 1.00 90.56 679 PHE A C 1
ATOM 5234 O O . PHE A 1 679 ? 1.803 -2.649 -4.831 1.00 90.56 679 PHE A O 1
ATOM 5241 N N . LYS A 1 680 ? -0.078 -3.862 -5.119 1.00 86.88 680 LYS A N 1
ATOM 5242 C CA . LYS A 1 680 ? 0.128 -4.814 -4.025 1.00 86.88 680 LYS A CA 1
ATOM 5243 C C . LYS A 1 680 ? -0.160 -6.236 -4.508 1.00 86.88 680 LYS A C 1
ATOM 5245 O O . LYS A 1 680 ? -1.134 -6.468 -5.225 1.00 86.88 680 LYS A O 1
ATOM 5250 N N . THR A 1 681 ? 0.686 -7.174 -4.100 1.00 93.19 681 THR A N 1
ATOM 5251 C CA . THR A 1 681 ? 0.611 -8.605 -4.430 1.00 93.19 681 THR A CA 1
ATOM 5252 C C . THR A 1 681 ? 1.073 -9.418 -3.230 1.00 93.19 681 THR A C 1
ATOM 5254 O O . THR A 1 681 ? 1.976 -8.987 -2.510 1.00 93.19 681 THR A O 1
ATOM 5257 N N . LEU A 1 682 ? 0.497 -10.603 -3.039 1.00 89.44 682 LEU A N 1
ATOM 5258 C CA . LEU A 1 682 ? 0.936 -11.521 -1.991 1.00 89.44 682 LEU A CA 1
ATOM 5259 C C . LEU A 1 682 ? 2.369 -12.040 -2.245 1.00 89.44 682 LEU A C 1
ATOM 5261 O O . LEU A 1 682 ? 2.782 -12.156 -3.410 1.00 89.44 682 LEU A O 1
ATOM 5265 N N . PRO A 1 683 ? 3.122 -12.386 -1.179 1.00 87.69 683 PRO A N 1
ATOM 5266 C CA . PRO A 1 683 ? 4.366 -13.147 -1.271 1.00 87.69 683 PRO A CA 1
ATOM 5267 C C . PRO A 1 683 ? 4.172 -14.474 -2.012 1.00 87.69 683 PRO A C 1
ATOM 5269 O O . PRO A 1 683 ? 3.126 -15.112 -1.899 1.00 87.69 683 PRO A O 1
ATOM 5272 N N . HIS A 1 684 ? 5.197 -14.922 -2.742 1.00 89.75 684 HIS A N 1
ATOM 5273 C CA . HIS A 1 684 ? 5.087 -16.106 -3.607 1.00 89.75 684 HIS A CA 1
ATOM 5274 C C . HIS A 1 684 ? 4.741 -17.392 -2.834 1.00 89.75 684 HIS A C 1
ATOM 5276 O O . HIS A 1 684 ? 3.968 -18.204 -3.324 1.00 89.75 684 HIS A O 1
ATOM 5282 N N . GLU A 1 685 ? 5.211 -17.542 -1.595 1.00 84.31 685 GLU A N 1
ATOM 5283 C CA . GLU A 1 685 ? 4.854 -18.673 -0.723 1.00 84.31 685 GLU A CA 1
ATOM 5284 C C . GLU A 1 685 ? 3.341 -18.765 -0.447 1.00 84.31 685 GLU A C 1
ATOM 5286 O O . GLU A 1 685 ? 2.761 -19.849 -0.510 1.00 84.31 685 GLU A O 1
ATOM 5291 N N . GLN A 1 686 ? 2.677 -17.627 -0.214 1.00 89.69 686 GLN A N 1
ATOM 5292 C CA . GLN A 1 686 ? 1.224 -17.575 -0.009 1.00 89.69 686 GLN A CA 1
ATOM 5293 C C . GLN A 1 686 ? 0.464 -17.876 -1.309 1.00 89.69 686 GLN A C 1
ATOM 5295 O O . GLN A 1 686 ? -0.583 -18.519 -1.283 1.00 89.69 686 GLN A O 1
ATOM 5300 N N . VAL A 1 687 ? 1.018 -17.471 -2.457 1.00 93.38 687 VAL A N 1
ATOM 5301 C CA . VAL A 1 687 ? 0.487 -17.823 -3.783 1.00 93.38 687 VAL A CA 1
ATOM 5302 C C . VAL A 1 687 ? 0.589 -19.333 -4.021 1.00 93.38 687 VAL A C 1
ATOM 5304 O O . VAL A 1 687 ? -0.383 -19.935 -4.468 1.00 93.38 687 VAL A O 1
ATOM 5307 N N . ASP A 1 688 ? 1.712 -19.967 -3.677 1.00 91.31 688 ASP A N 1
ATOM 5308 C CA . ASP A 1 688 ? 1.880 -21.421 -3.797 1.00 91.31 688 ASP A CA 1
ATOM 5309 C C . ASP A 1 688 ? 0.990 -22.197 -2.807 1.00 91.31 688 ASP A C 1
ATOM 5311 O O . ASP A 1 688 ? 0.509 -23.284 -3.135 1.00 91.31 688 ASP A O 1
ATOM 5315 N N . ALA A 1 689 ? 0.736 -21.658 -1.609 1.00 88.31 689 ALA A N 1
ATOM 5316 C CA . ALA A 1 689 ? -0.225 -22.223 -0.660 1.00 88.31 689 ALA A CA 1
ATOM 5317 C C . ALA A 1 689 ? -1.657 -22.186 -1.225 1.00 88.31 689 ALA A C 1
ATOM 5319 O O . ALA A 1 689 ? -2.318 -23.224 -1.289 1.00 88.31 689 ALA A O 1
ATOM 5320 N N . PHE A 1 690 ? -2.092 -21.027 -1.731 1.00 92.81 690 PHE A N 1
ATOM 5321 C CA . PHE A 1 690 ? -3.391 -20.861 -2.389 1.00 92.81 690 PHE A CA 1
ATOM 5322 C C . PHE A 1 690 ? -3.518 -21.752 -3.637 1.00 92.81 690 PHE A C 1
ATOM 5324 O O . PHE A 1 690 ? -4.554 -22.375 -3.858 1.00 92.81 690 PHE A O 1
ATOM 5331 N N . ALA A 1 691 ? -2.453 -21.886 -4.436 1.00 95.56 691 ALA A N 1
ATOM 5332 C CA . ALA A 1 691 ? -2.441 -22.777 -5.594 1.00 95.56 691 ALA A CA 1
ATOM 5333 C C . ALA A 1 691 ? -2.744 -24.230 -5.192 1.00 95.56 691 ALA A C 1
ATOM 5335 O O . ALA A 1 691 ? -3.659 -24.848 -5.736 1.00 95.56 691 ALA A O 1
ATOM 5336 N N . LYS A 1 692 ? -2.036 -24.751 -4.179 1.00 93.75 692 LYS A N 1
ATOM 5337 C CA . LYS A 1 692 ? -2.230 -26.113 -3.648 1.00 93.75 692 LYS A CA 1
ATOM 5338 C C . LYS A 1 692 ? -3.623 -26.319 -3.055 1.00 93.75 692 LYS A C 1
ATOM 5340 O O . LYS A 1 692 ? -4.200 -27.399 -3.221 1.00 93.75 692 LYS A O 1
ATOM 5345 N N . GLU A 1 693 ? -4.154 -25.310 -2.370 1.00 92.12 693 GLU A N 1
ATOM 5346 C CA . GLU A 1 693 ? -5.492 -25.337 -1.780 1.00 92.12 693 GLU A CA 1
ATOM 5347 C C . GLU A 1 693 ? -6.573 -25.477 -2.864 1.00 92.12 693 GLU A C 1
ATOM 5349 O O . GLU A 1 693 ? -7.372 -26.413 -2.821 1.00 92.12 693 GLU A O 1
ATOM 5354 N N . TRP A 1 694 ? -6.540 -24.605 -3.875 1.00 93.19 694 TRP A N 1
ATOM 5355 C CA . TRP A 1 694 ? -7.577 -24.484 -4.906 1.00 93.19 694 TRP A CA 1
ATOM 5356 C C . TRP A 1 694 ? -7.336 -25.323 -6.173 1.00 93.19 694 TRP A C 1
ATOM 5358 O O . TRP A 1 694 ? -8.174 -25.330 -7.068 1.00 93.19 694 TRP A O 1
ATOM 5368 N N . GLY A 1 695 ? -6.223 -26.060 -6.247 1.00 94.00 695 GLY A N 1
ATOM 5369 C CA . GLY A 1 695 ? -5.921 -27.000 -7.336 1.00 94.00 695 GLY A CA 1
ATOM 5370 C C . GLY A 1 695 ? -5.179 -26.411 -8.538 1.00 94.00 695 GLY A C 1
ATOM 5371 O O . GLY A 1 695 ? -4.973 -27.119 -9.519 1.00 94.00 695 GLY A O 1
ATOM 5372 N N . PHE A 1 696 ? -4.730 -25.158 -8.465 1.00 96.94 696 PHE A N 1
ATOM 5373 C CA . PHE A 1 696 ? -3.870 -24.576 -9.495 1.00 96.94 696 PHE A CA 1
ATOM 5374 C C . PHE A 1 696 ? -2.472 -25.210 -9.498 1.00 96.94 696 PHE A C 1
ATOM 5376 O O . PHE A 1 696 ? -1.964 -25.664 -8.469 1.00 96.94 696 PHE A O 1
ATOM 5383 N N . ILE A 1 697 ? -1.798 -25.146 -10.646 1.00 95.12 697 ILE A N 1
ATOM 5384 C CA . ILE A 1 697 ? -0.396 -25.548 -10.769 1.00 95.12 697 ILE A CA 1
ATOM 5385 C C . ILE A 1 697 ? 0.478 -24.462 -10.122 1.00 95.12 697 ILE A C 1
ATOM 5387 O O . ILE A 1 697 ? 0.368 -23.281 -10.458 1.00 95.12 697 ILE A O 1
ATOM 5391 N N . THR A 1 698 ? 1.345 -24.848 -9.185 1.00 95.31 698 THR A N 1
ATOM 5392 C CA . THR A 1 698 ? 2.302 -23.940 -8.527 1.00 95.31 698 THR A CA 1
ATOM 5393 C C . THR A 1 698 ? 3.395 -23.504 -9.495 1.00 95.31 698 THR A C 1
ATOM 5395 O O . THR A 1 698 ? 4.019 -24.346 -10.145 1.00 95.31 698 THR A O 1
ATOM 5398 N N . THR A 1 699 ? 3.700 -22.209 -9.540 1.00 91.50 699 THR A N 1
ATOM 5399 C CA . THR A 1 699 ? 4.798 -21.701 -10.371 1.00 91.50 699 THR A CA 1
ATOM 5400 C C . THR A 1 699 ? 6.122 -21.844 -9.628 1.00 91.50 699 THR A C 1
ATOM 5402 O O . THR A 1 699 ? 6.345 -21.152 -8.637 1.00 91.50 699 THR A O 1
ATOM 5405 N N . ALA A 1 700 ? 7.019 -22.703 -10.125 1.00 90.06 700 ALA A N 1
ATOM 5406 C CA . ALA A 1 700 ? 8.331 -22.937 -9.519 1.00 90.06 700 ALA A CA 1
ATOM 5407 C C . ALA A 1 700 ? 9.091 -21.622 -9.264 1.00 90.06 700 ALA A C 1
ATOM 5409 O O . ALA A 1 700 ? 9.160 -20.753 -10.140 1.00 90.06 700 ALA A O 1
ATOM 5410 N N . SER A 1 701 ? 9.664 -21.476 -8.068 1.00 93.19 701 SER A N 1
ATOM 5411 C CA . SER A 1 701 ? 10.352 -20.254 -7.650 1.00 93.19 701 SER A CA 1
ATOM 5412 C C . SER A 1 701 ? 11.622 -20.523 -6.839 1.00 93.19 701 SER A C 1
ATOM 5414 O O . SER A 1 701 ? 11.834 -21.621 -6.325 1.00 93.19 701 SER A O 1
ATOM 5416 N N . LEU A 1 702 ? 12.489 -19.513 -6.768 1.00 93.56 702 LEU A N 1
ATOM 5417 C CA . LEU A 1 702 ? 13.723 -19.497 -5.985 1.00 93.56 702 LEU A CA 1
ATOM 5418 C C . LEU A 1 702 ? 13.880 -18.121 -5.333 1.00 93.56 702 LEU A C 1
ATOM 5420 O O . LEU A 1 702 ? 13.687 -17.102 -5.996 1.00 93.56 702 LEU A O 1
ATOM 5424 N N . GLN A 1 703 ? 14.261 -18.077 -4.058 1.00 94.81 703 GLN A N 1
ATOM 5425 C CA . GLN A 1 703 ? 14.581 -16.830 -3.368 1.00 94.81 703 GLN A CA 1
ATOM 5426 C C . GLN A 1 703 ? 16.097 -16.667 -3.225 1.00 94.81 703 GLN A C 1
ATOM 5428 O O . GLN A 1 703 ? 16.789 -17.595 -2.815 1.00 94.81 703 GLN A O 1
ATOM 5433 N N . LEU A 1 704 ? 16.606 -15.481 -3.561 1.00 94.44 704 LEU A N 1
ATOM 5434 C CA . LEU A 1 704 ? 18.019 -15.115 -3.483 1.00 94.44 704 LEU A CA 1
ATOM 5435 C C . LEU A 1 704 ? 18.185 -13.807 -2.685 1.00 94.44 704 LEU A C 1
ATOM 5437 O O . LEU A 1 704 ? 17.345 -12.909 -2.794 1.00 94.44 704 LEU A O 1
ATOM 5441 N N . PRO A 1 705 ? 19.249 -13.662 -1.874 1.00 90.25 705 PRO A N 1
ATOM 5442 C CA . PRO A 1 705 ? 19.373 -12.537 -0.944 1.00 90.25 705 PRO A CA 1
ATOM 5443 C C . PRO A 1 705 ? 19.782 -11.220 -1.621 1.00 90.25 705 PRO A C 1
ATOM 5445 O O . PRO A 1 705 ? 19.429 -10.151 -1.133 1.00 90.25 705 PRO A O 1
ATOM 5448 N N . THR A 1 706 ? 20.514 -11.270 -2.740 1.00 92.38 706 THR A N 1
ATOM 5449 C CA . THR A 1 706 ? 21.109 -10.087 -3.386 1.00 92.38 706 THR A CA 1
ATOM 5450 C C . THR A 1 706 ? 20.933 -10.108 -4.902 1.00 92.38 706 THR A C 1
ATOM 5452 O O . THR A 1 706 ? 20.940 -11.172 -5.521 1.00 92.38 706 THR A O 1
ATOM 5455 N N . ILE A 1 707 ? 20.861 -8.927 -5.527 1.00 93.00 707 ILE A N 1
ATOM 5456 C CA . ILE A 1 707 ? 20.809 -8.777 -6.992 1.00 93.00 707 ILE A CA 1
ATOM 5457 C C . ILE A 1 707 ? 22.033 -9.390 -7.695 1.00 93.00 707 ILE A C 1
ATOM 5459 O O . ILE A 1 707 ? 21.916 -9.893 -8.810 1.00 93.00 707 ILE A O 1
ATOM 5463 N N . ALA A 1 708 ? 23.194 -9.422 -7.032 1.00 90.56 708 ALA A N 1
ATOM 5464 C CA . ALA A 1 708 ? 24.385 -10.103 -7.535 1.00 90.56 708 ALA A CA 1
ATOM 5465 C C . ALA A 1 708 ? 24.160 -11.621 -7.667 1.00 90.56 708 ALA A C 1
ATOM 5467 O O . ALA A 1 708 ? 24.442 -12.181 -8.724 1.00 90.56 708 ALA A O 1
ATOM 5468 N N . ALA A 1 709 ? 23.561 -12.261 -6.654 1.00 91.88 709 ALA A N 1
ATOM 5469 C CA . ALA A 1 709 ? 23.194 -13.676 -6.713 1.00 91.88 709 ALA A CA 1
ATOM 5470 C C . ALA A 1 709 ? 22.108 -13.947 -7.772 1.00 91.88 709 ALA A C 1
ATOM 5472 O O . ALA A 1 709 ? 22.192 -14.940 -8.491 1.00 91.88 709 ALA A O 1
ATOM 5473 N N . VAL A 1 710 ? 21.123 -13.045 -7.933 1.00 93.88 710 VAL A N 1
ATOM 5474 C CA . VAL A 1 710 ? 20.136 -13.119 -9.035 1.00 93.88 710 VAL A CA 1
ATOM 5475 C C . VAL A 1 710 ? 20.841 -13.150 -10.391 1.00 93.88 710 VAL A C 1
ATOM 5477 O O . VAL A 1 710 ? 20.509 -13.978 -11.240 1.00 93.88 710 VAL A O 1
ATOM 5480 N N . ARG A 1 711 ? 21.810 -12.252 -10.604 1.00 90.62 711 ARG A N 1
ATOM 5481 C CA . ARG A 1 711 ? 22.581 -12.175 -11.849 1.00 90.62 711 ARG A CA 1
ATOM 5482 C C . ARG A 1 711 ? 23.375 -13.456 -12.089 1.00 90.62 711 ARG A C 1
ATOM 5484 O O . ARG A 1 711 ? 23.199 -14.055 -13.137 1.00 90.62 711 ARG A O 1
ATOM 5491 N N . GLU A 1 712 ? 24.163 -13.912 -11.119 1.00 91.12 712 GLU A N 1
ATOM 5492 C CA . GLU A 1 712 ? 24.974 -15.134 -11.236 1.00 91.12 712 GLU A CA 1
ATOM 5493 C C . GLU A 1 712 ? 24.126 -16.369 -11.585 1.00 91.12 712 GLU A C 1
ATOM 5495 O O . GLU A 1 712 ? 24.407 -17.057 -12.567 1.00 91.12 712 GLU A O 1
ATOM 5500 N N . PHE A 1 713 ? 23.029 -16.590 -10.854 1.00 92.56 713 PHE A N 1
ATOM 5501 C CA . PHE A 1 713 ? 22.104 -17.696 -11.105 1.00 92.56 713 PHE A CA 1
ATOM 5502 C C . PHE A 1 713 ? 21.417 -17.598 -12.478 1.00 9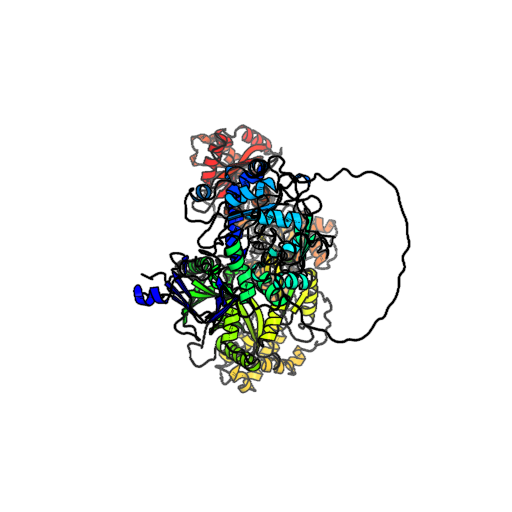2.56 713 PHE A C 1
ATOM 5504 O O . PHE A 1 713 ? 21.275 -18.598 -13.186 1.00 92.56 713 PHE A O 1
ATOM 5511 N N . THR A 1 714 ? 20.984 -16.399 -12.886 1.00 89.94 714 THR A N 1
ATOM 5512 C CA . THR A 1 714 ? 20.344 -16.225 -14.201 1.00 89.94 714 THR A CA 1
ATOM 5513 C C . THR A 1 714 ? 21.337 -16.300 -15.356 1.00 89.94 714 THR A C 1
ATOM 5515 O O . THR A 1 714 ? 20.969 -16.833 -16.399 1.00 89.94 714 THR A O 1
ATOM 5518 N N . ASP A 1 715 ? 22.586 -15.868 -15.171 1.00 85.44 715 ASP A N 1
ATOM 5519 C CA . ASP A 1 715 ? 23.675 -16.046 -16.134 1.00 85.44 715 ASP A CA 1
ATOM 5520 C C . ASP A 1 715 ? 24.049 -17.538 -16.272 1.00 85.44 715 ASP A C 1
ATOM 5522 O O . ASP A 1 715 ? 24.386 -17.984 -17.366 1.00 85.44 715 ASP A O 1
ATOM 5526 N N . GLU A 1 716 ? 23.956 -18.348 -15.209 1.00 84.56 716 GLU A N 1
ATOM 5527 C CA . GLU A 1 716 ? 24.104 -19.810 -15.292 1.00 84.56 716 GLU A CA 1
ATOM 5528 C C . GLU A 1 716 ? 22.931 -20.475 -16.034 1.00 84.56 716 GLU A C 1
ATOM 5530 O O . GLU A 1 716 ? 23.150 -21.246 -16.970 1.00 84.56 716 GLU A O 1
ATOM 5535 N N . CYS A 1 717 ? 21.690 -20.119 -15.696 1.00 83.00 717 CYS A N 1
ATOM 5536 C CA . CYS A 1 717 ? 20.498 -20.605 -16.397 1.00 83.00 717 CYS A CA 1
ATOM 5537 C C . CYS A 1 717 ? 20.477 -20.200 -17.884 1.00 83.00 717 CYS A C 1
ATOM 5539 O O . CYS A 1 717 ? 20.045 -20.978 -18.736 1.00 83.00 717 CYS A O 1
ATOM 5541 N N . ALA A 1 718 ? 20.976 -19.004 -18.217 1.00 79.50 718 ALA A N 1
ATOM 5542 C CA . ALA A 1 718 ? 21.106 -18.528 -19.593 1.00 79.50 718 ALA A CA 1
ATOM 5543 C C . ALA A 1 718 ? 22.056 -19.397 -20.424 1.00 79.50 718 ALA A C 1
ATOM 5545 O O . ALA A 1 718 ? 21.855 -19.534 -21.629 1.00 79.50 718 ALA A O 1
ATOM 5546 N N . LYS A 1 719 ? 23.079 -19.991 -19.791 1.00 77.00 719 LYS A N 1
ATOM 5547 C CA . LYS A 1 719 ? 24.021 -20.881 -20.474 1.00 77.00 719 LYS A CA 1
ATOM 5548 C C . LYS A 1 719 ? 23.328 -22.161 -20.930 1.00 77.00 719 LYS A C 1
ATOM 5550 O O . LYS A 1 719 ? 23.420 -22.529 -22.094 1.00 77.00 719 LYS A O 1
ATOM 5555 N N . THR A 1 720 ? 22.635 -22.844 -20.023 1.00 75.81 720 THR A N 1
ATOM 5556 C CA . THR A 1 720 ? 22.010 -24.144 -20.319 1.00 75.81 720 THR A CA 1
ATOM 5557 C C . THR A 1 720 ? 20.657 -24.017 -21.025 1.00 75.81 720 THR A C 1
ATOM 5559 O O . THR A 1 720 ? 20.170 -25.001 -21.577 1.00 75.81 720 THR A O 1
ATOM 5562 N N . GLY A 1 721 ? 20.008 -22.847 -20.959 1.00 73.69 721 GLY A N 1
ATOM 5563 C CA . GLY A 1 721 ? 18.628 -22.637 -21.411 1.00 73.69 721 GLY A CA 1
ATOM 5564 C C . GLY A 1 721 ? 17.577 -23.384 -20.576 1.00 73.69 721 GLY A C 1
ATOM 5565 O O . GLY A 1 721 ? 16.403 -23.416 -20.959 1.00 73.69 721 GLY A O 1
ATOM 5566 N N . THR A 1 722 ? 17.983 -23.993 -19.455 1.00 79.69 722 THR A N 1
ATOM 5567 C CA . THR A 1 722 ? 17.169 -24.891 -18.623 1.00 79.69 722 THR A CA 1
ATOM 5568 C C . THR A 1 722 ? 17.359 -24.603 -17.133 1.00 79.69 722 THR A C 1
ATOM 5570 O O . THR A 1 722 ? 18.400 -24.110 -16.705 1.00 79.69 722 THR A O 1
ATOM 5573 N N . TRP A 1 723 ? 16.373 -24.969 -16.318 1.00 83.62 723 TRP A N 1
ATOM 5574 C CA . TRP A 1 723 ? 16.499 -25.033 -14.860 1.00 83.62 723 TRP A CA 1
ATOM 5575 C C . TRP A 1 723 ? 15.862 -26.331 -14.371 1.00 83.62 723 TRP A C 1
ATOM 5577 O O . TRP A 1 723 ? 14.777 -26.701 -14.818 1.00 83.62 723 TRP A O 1
ATOM 5587 N N . ASN A 1 724 ? 16.571 -27.071 -13.513 1.00 78.75 724 ASN A N 1
ATOM 5588 C CA . ASN A 1 724 ? 16.195 -28.421 -13.070 1.00 78.75 724 ASN A CA 1
ATOM 5589 C C . ASN A 1 724 ? 15.872 -29.391 -14.234 1.00 78.75 724 ASN A C 1
ATOM 5591 O O . ASN A 1 724 ? 15.003 -30.250 -14.114 1.00 78.75 724 ASN A O 1
ATOM 5595 N N . GLY A 1 725 ? 16.553 -29.237 -15.377 1.00 70.25 725 GLY A N 1
ATOM 5596 C CA . GLY A 1 725 ? 16.335 -30.038 -16.591 1.00 70.25 725 GLY A CA 1
ATOM 5597 C C . GLY A 1 725 ? 15.131 -29.623 -17.448 1.00 70.25 725 GLY A C 1
ATOM 5598 O O . GLY A 1 725 ? 14.952 -30.167 -18.535 1.00 70.25 725 GLY A O 1
ATOM 5599 N N . VAL A 1 726 ? 14.331 -28.645 -17.013 1.00 76.06 726 VAL A N 1
ATOM 5600 C CA . VAL A 1 726 ? 13.186 -28.116 -17.771 1.00 76.06 726 VAL A CA 1
ATOM 5601 C C . VAL A 1 726 ? 13.634 -26.908 -18.610 1.00 76.06 726 VAL A C 1
ATOM 5603 O O . VAL A 1 726 ? 14.295 -26.024 -18.062 1.00 76.06 726 VAL A O 1
ATOM 5606 N N . PRO A 1 727 ? 13.299 -26.817 -19.912 1.00 78.19 727 PRO A N 1
ATOM 5607 C CA . PRO A 1 727 ? 13.537 -25.620 -20.726 1.00 78.19 727 PRO A CA 1
ATOM 5608 C C . PRO A 1 727 ? 12.767 -24.392 -20.220 1.00 78.19 727 PRO A C 1
ATOM 5610 O O . PRO A 1 727 ? 11.594 -24.499 -19.865 1.00 78.19 727 PRO A O 1
ATOM 5613 N N . ILE A 1 728 ? 13.401 -23.214 -20.214 1.00 82.88 728 ILE A N 1
ATOM 5614 C CA . ILE A 1 728 ? 12.826 -21.987 -19.633 1.00 82.88 728 ILE A CA 1
ATOM 5615 C C . ILE A 1 728 ? 13.017 -20.749 -20.524 1.00 82.88 728 ILE A C 1
ATOM 5617 O O . ILE A 1 728 ? 14.112 -20.482 -21.001 1.00 82.88 728 ILE A O 1
ATOM 5621 N N . GLU A 1 729 ? 11.971 -19.927 -20.703 1.00 81.75 729 GLU A N 1
ATOM 5622 C CA . GLU A 1 729 ? 12.075 -18.631 -21.420 1.00 81.75 729 GLU A CA 1
ATOM 5623 C C . GLU A 1 729 ? 12.757 -17.539 -20.562 1.00 81.75 729 GLU A C 1
ATOM 5625 O O . GLU A 1 729 ? 13.146 -16.482 -21.066 1.00 81.75 729 GLU A O 1
ATOM 5630 N N . GLY A 1 730 ? 12.839 -17.751 -19.245 1.00 89.56 730 GLY A N 1
ATOM 5631 C CA . GLY A 1 730 ? 13.353 -16.783 -18.281 1.00 89.56 730 GLY A CA 1
ATOM 5632 C C . GLY A 1 730 ? 12.604 -16.783 -16.949 1.00 89.56 730 GLY A C 1
ATOM 5633 O O . GLY A 1 730 ? 11.796 -17.667 -16.658 1.00 89.56 730 GLY A O 1
ATOM 5634 N N . PHE A 1 731 ? 12.839 -15.732 -16.167 1.00 93.69 731 PHE A N 1
ATOM 5635 C CA . PHE A 1 731 ? 12.268 -15.513 -14.841 1.00 93.69 731 PHE A CA 1
ATOM 5636 C C . PHE A 1 731 ? 11.585 -14.144 -14.738 1.00 93.69 731 PHE A C 1
ATOM 5638 O O . PHE A 1 731 ? 11.992 -13.166 -15.375 1.00 93.69 731 PHE A O 1
ATOM 5645 N N . VAL A 1 732 ? 10.562 -14.061 -13.889 1.00 95.44 732 VAL A N 1
ATOM 5646 C CA . VAL A 1 732 ? 10.063 -12.795 -13.334 1.00 95.44 732 VAL A CA 1
ATOM 5647 C C . VAL A 1 732 ? 10.635 -12.664 -11.930 1.00 95.44 732 VAL A C 1
ATOM 5649 O O . VAL A 1 732 ? 10.384 -13.520 -11.083 1.00 95.44 732 VAL A O 1
ATOM 5652 N N . VAL A 1 733 ? 11.413 -11.611 -11.701 1.00 96.31 733 VAL A N 1
ATOM 5653 C CA . VAL A 1 733 ? 12.062 -11.314 -10.423 1.00 96.31 733 VAL A CA 1
ATOM 5654 C C . VAL A 1 733 ? 11.211 -10.310 -9.657 1.00 96.31 733 VAL A C 1
ATOM 5656 O O . VAL A 1 733 ? 10.804 -9.281 -10.202 1.00 96.31 733 VAL A O 1
ATOM 5659 N N . ARG A 1 734 ? 10.938 -10.627 -8.393 1.00 95.31 734 ARG A N 1
ATOM 5660 C CA . ARG A 1 734 ? 10.084 -9.870 -7.476 1.00 95.31 734 ARG A CA 1
ATOM 5661 C C . ARG A 1 734 ? 10.931 -9.380 -6.312 1.00 95.31 734 ARG A C 1
ATOM 5663 O O . ARG A 1 734 ? 11.650 -10.174 -5.712 1.00 95.31 734 ARG A O 1
ATOM 5670 N N . THR A 1 735 ? 10.857 -8.092 -6.021 1.00 94.19 735 THR A N 1
ATOM 5671 C CA . THR A 1 735 ? 11.678 -7.399 -5.020 1.00 94.19 735 THR A CA 1
ATOM 5672 C C . THR A 1 735 ? 10.916 -6.155 -4.531 1.00 94.19 735 THR A C 1
ATOM 5674 O O . THR A 1 735 ? 9.744 -5.965 -4.879 1.00 94.19 735 THR A O 1
ATOM 5677 N N . HIS A 1 736 ? 11.555 -5.301 -3.737 1.00 90.62 736 HIS A N 1
ATOM 5678 C CA . HIS A 1 736 ? 11.021 -4.023 -3.272 1.00 90.62 736 HIS A CA 1
ATOM 5679 C C . HIS A 1 736 ? 11.970 -2.889 -3.664 1.00 90.62 736 HIS A C 1
ATOM 5681 O O . HIS A 1 736 ? 13.175 -3.102 -3.818 1.00 90.62 736 HIS A O 1
ATOM 5687 N N . VAL A 1 737 ? 11.438 -1.675 -3.820 1.00 89.31 737 VAL A N 1
ATOM 5688 C CA . VAL A 1 737 ? 12.274 -0.479 -4.009 1.00 89.31 737 VAL A CA 1
ATOM 5689 C C . VAL A 1 737 ? 13.026 -0.184 -2.713 1.00 89.31 737 VAL A C 1
ATOM 5691 O O . VAL A 1 737 ? 12.402 0.024 -1.672 1.00 89.31 737 VAL A O 1
ATOM 5694 N N . GLY A 1 738 ? 14.355 -0.188 -2.783 1.00 85.19 738 GLY A N 1
ATOM 5695 C CA . GLY A 1 738 ? 15.238 0.143 -1.666 1.00 85.19 738 GLY A CA 1
ATOM 5696 C C . GLY A 1 738 ? 15.468 1.649 -1.530 1.00 85.19 738 GLY A C 1
ATOM 5697 O O . GLY A 1 738 ? 15.144 2.423 -2.434 1.00 85.19 738 GLY A O 1
ATOM 5698 N N . GLU A 1 739 ? 16.050 2.066 -0.407 1.00 81.88 739 GLU A N 1
ATOM 5699 C CA . GLU A 1 739 ? 16.549 3.436 -0.269 1.00 81.88 739 GLU A CA 1
ATOM 5700 C C . GLU A 1 739 ? 17.757 3.662 -1.193 1.00 81.88 739 GLU A C 1
ATOM 5702 O O . GLU A 1 739 ? 18.685 2.849 -1.184 1.00 81.88 739 GLU A O 1
ATOM 5707 N N . PRO A 1 740 ? 17.777 4.742 -1.995 1.00 75.06 740 PRO A N 1
ATOM 5708 C CA . PRO A 1 740 ? 18.906 5.029 -2.869 1.00 75.06 740 PRO A CA 1
ATOM 5709 C C . PRO A 1 740 ? 20.183 5.390 -2.088 1.00 75.06 740 PRO A C 1
ATOM 5711 O O . PRO A 1 740 ? 20.103 6.175 -1.140 1.00 75.06 740 PRO A O 1
ATOM 5714 N N . PRO A 1 741 ? 21.381 4.954 -2.526 1.00 73.38 741 PRO A N 1
ATOM 5715 C CA . PRO A 1 741 ? 22.645 5.469 -2.017 1.00 73.38 741 PRO A CA 1
ATOM 5716 C C . PRO A 1 741 ? 22.714 6.998 -2.092 1.00 73.38 741 PRO A C 1
ATOM 5718 O O . PRO A 1 741 ? 22.283 7.609 -3.080 1.00 73.38 741 PRO A O 1
ATOM 5721 N N . ALA A 1 742 ? 23.305 7.620 -1.069 1.00 50.22 742 ALA A N 1
ATOM 5722 C CA . ALA A 1 742 ? 23.506 9.064 -1.021 1.00 50.22 742 ALA A CA 1
ATOM 5723 C C . ALA A 1 742 ? 24.292 9.551 -2.257 1.00 50.22 742 ALA A C 1
ATOM 5725 O O . ALA A 1 742 ? 25.400 9.090 -2.523 1.00 50.22 742 ALA A O 1
ATOM 5726 N N . GLY A 1 743 ? 23.705 10.481 -3.019 1.00 50.56 743 GLY A N 1
ATOM 5727 C CA . GLY A 1 743 ? 24.279 11.001 -4.268 1.00 50.56 743 GLY A CA 1
ATOM 5728 C C . GLY A 1 743 ? 23.877 10.255 -5.552 1.00 50.56 743 GLY A C 1
ATOM 5729 O O . GLY A 1 743 ? 24.369 10.600 -6.624 1.00 50.56 743 GLY A O 1
ATOM 5730 N N . SER A 1 744 ? 22.981 9.266 -5.488 1.00 47.06 744 SER A N 1
ATOM 5731 C CA . SER A 1 744 ? 22.408 8.628 -6.686 1.00 47.06 744 SER A CA 1
ATOM 5732 C C . SER A 1 744 ? 21.499 9.584 -7.486 1.00 47.06 744 SER A C 1
ATOM 5734 O O . SER A 1 744 ? 20.767 10.405 -6.931 1.00 47.06 744 SER A O 1
ATOM 5736 N N . HIS A 1 745 ? 21.546 9.504 -8.823 1.00 45.16 745 HIS A N 1
ATOM 5737 C CA . HIS A 1 745 ? 20.812 10.425 -9.702 1.00 45.16 745 HIS A CA 1
ATOM 5738 C C . HIS A 1 745 ? 19.308 10.079 -9.795 1.00 45.16 745 HIS A C 1
ATOM 5740 O O . HIS A 1 745 ? 18.970 9.007 -10.307 1.00 45.16 745 HIS A O 1
ATOM 5746 N N . PRO A 1 746 ? 18.380 11.003 -9.455 1.00 48.00 746 PRO A N 1
ATOM 5747 C CA . PRO A 1 746 ? 16.939 10.713 -9.401 1.00 48.00 746 PRO A CA 1
ATOM 5748 C C . PRO A 1 746 ? 16.284 10.258 -10.715 1.00 48.00 746 PRO A C 1
ATOM 5750 O O . PRO A 1 746 ? 15.192 9.699 -10.689 1.00 48.00 746 PRO A O 1
ATOM 5753 N N . ARG A 1 747 ? 16.914 10.496 -11.874 1.00 52.00 747 ARG A N 1
ATOM 5754 C CA . ARG A 1 747 ? 16.343 10.167 -13.196 1.00 52.00 747 ARG A CA 1
ATOM 5755 C C . ARG A 1 747 ? 16.400 8.675 -13.555 1.00 52.00 747 ARG A C 1
ATOM 5757 O O . ARG A 1 747 ? 15.735 8.277 -14.507 1.00 52.00 747 ARG A O 1
ATOM 5764 N N . ASN A 1 748 ? 17.156 7.868 -12.805 1.00 56.06 748 ASN A N 1
ATOM 5765 C CA . ASN A 1 748 ? 17.313 6.427 -13.047 1.00 56.06 748 ASN A CA 1
ATOM 5766 C C . ASN A 1 748 ? 16.578 5.541 -12.024 1.00 56.06 748 ASN A C 1
ATOM 5768 O O . ASN A 1 748 ? 16.608 4.319 -12.159 1.00 56.06 748 ASN A O 1
ATOM 5772 N N . GLY A 1 749 ? 15.906 6.133 -11.031 1.00 67.81 749 GLY A N 1
ATOM 5773 C CA . GLY A 1 749 ? 15.124 5.396 -10.038 1.00 67.81 749 GLY A CA 1
ATOM 5774 C C . GLY A 1 749 ? 13.813 4.827 -10.600 1.00 67.81 749 GLY A C 1
ATOM 5775 O O . GLY A 1 749 ? 13.253 5.384 -11.552 1.00 67.81 749 GLY A O 1
ATOM 5776 N N . PRO A 1 750 ? 13.294 3.721 -10.035 1.00 77.88 750 PRO A N 1
ATOM 5777 C CA . PRO A 1 750 ? 11.985 3.191 -10.402 1.00 77.88 750 PRO A CA 1
ATOM 5778 C C . PRO A 1 750 ? 10.863 4.196 -10.078 1.00 77.88 750 PRO A C 1
ATOM 5780 O O . PRO A 1 750 ? 10.981 4.954 -9.117 1.00 77.88 750 PRO A O 1
ATOM 5783 N N . PRO A 1 751 ? 9.743 4.209 -10.831 1.00 79.44 751 PRO A N 1
ATOM 5784 C CA . PRO A 1 751 ? 8.659 5.190 -10.680 1.00 79.44 751 PRO A CA 1
ATOM 5785 C C . PRO A 1 751 ? 7.747 4.923 -9.462 1.00 79.44 751 PRO A C 1
ATOM 5787 O O . PRO A 1 751 ? 6.556 5.229 -9.491 1.00 79.44 751 PRO A O 1
ATOM 5790 N N . TYR A 1 752 ? 8.295 4.325 -8.406 1.00 81.94 752 TYR A N 1
ATOM 5791 C CA . TYR A 1 752 ? 7.599 3.855 -7.214 1.00 81.94 752 TYR A CA 1
ATOM 5792 C C . TYR A 1 752 ? 8.286 4.405 -5.959 1.00 81.94 752 TYR A C 1
ATOM 5794 O O . TYR A 1 752 ? 9.495 4.628 -5.964 1.00 81.94 752 TYR A O 1
ATOM 5802 N N . SER A 1 753 ? 7.541 4.602 -4.870 1.00 78.81 753 SER A N 1
ATOM 5803 C CA . SER A 1 753 ? 8.133 4.985 -3.583 1.00 78.81 753 SER A CA 1
ATOM 5804 C C . SER A 1 753 ? 8.942 3.837 -2.975 1.00 78.81 753 SER A C 1
ATOM 5806 O O . SER A 1 753 ? 8.649 2.665 -3.232 1.00 78.81 753 SER A O 1
ATOM 5808 N N . VAL A 1 754 ? 9.913 4.169 -2.119 1.00 82.00 754 VAL A N 1
ATOM 5809 C CA . VAL A 1 754 ? 10.641 3.201 -1.279 1.00 82.00 754 VAL A CA 1
ATOM 5810 C C . VAL A 1 754 ? 9.654 2.265 -0.565 1.00 82.00 754 VAL A C 1
ATOM 5812 O O . VAL A 1 754 ? 8.553 2.674 -0.191 1.00 82.00 754 VAL A O 1
ATOM 5815 N N . GLY A 1 755 ? 10.010 0.984 -0.454 1.00 81.19 755 GLY A N 1
ATOM 5816 C CA . GLY A 1 755 ? 9.166 -0.074 0.108 1.00 81.19 755 GLY A CA 1
ATOM 5817 C C . GLY A 1 755 ? 8.098 -0.635 -0.844 1.00 81.19 755 GLY A C 1
ATOM 5818 O O . GLY A 1 755 ? 7.554 -1.708 -0.576 1.00 81.19 755 GLY A O 1
ATOM 5819 N N . SER A 1 756 ? 7.814 0.020 -1.978 1.00 82.88 756 SER A N 1
ATOM 5820 C CA . SER A 1 756 ? 6.861 -0.496 -2.975 1.00 82.88 756 SER A CA 1
ATOM 5821 C C . SER A 1 756 ? 7.329 -1.818 -3.574 1.00 82.88 756 SER A C 1
ATOM 5823 O O . SER A 1 756 ? 8.521 -2.011 -3.816 1.00 82.88 756 SER A O 1
ATOM 5825 N N . THR A 1 757 ? 6.386 -2.706 -3.898 1.00 88.25 757 THR A N 1
ATOM 5826 C CA . THR A 1 757 ? 6.711 -3.936 -4.635 1.00 88.25 757 THR A CA 1
ATOM 5827 C C . THR A 1 757 ? 7.164 -3.585 -6.052 1.00 88.25 757 THR A C 1
ATOM 5829 O O . THR A 1 757 ? 6.499 -2.821 -6.749 1.00 88.25 757 THR A O 1
ATOM 5832 N N . PHE A 1 758 ? 8.275 -4.168 -6.495 1.00 91.12 758 PHE A N 1
ATOM 5833 C CA . PHE A 1 758 ? 8.878 -3.905 -7.794 1.00 91.12 758 PHE A CA 1
ATOM 5834 C C . PHE A 1 758 ? 9.209 -5.210 -8.522 1.00 91.12 758 PHE A C 1
ATOM 5836 O O . PHE A 1 758 ? 9.823 -6.120 -7.963 1.00 91.12 758 PHE A O 1
ATOM 5843 N N . PHE A 1 759 ? 8.771 -5.315 -9.777 1.00 95.06 759 PHE A N 1
ATOM 5844 C CA . PHE A 1 759 ? 8.983 -6.486 -10.627 1.00 95.06 759 PHE A CA 1
ATOM 5845 C C . PHE A 1 759 ? 9.850 -6.112 -11.835 1.00 95.06 759 PHE A C 1
ATOM 5847 O O . PHE A 1 759 ? 9.633 -5.083 -12.480 1.00 95.06 759 PHE A O 1
ATOM 5854 N N . PHE A 1 760 ? 10.759 -7.006 -12.214 1.00 94.88 760 PHE A N 1
ATOM 5855 C CA . PHE A 1 760 ? 11.450 -6.981 -13.505 1.00 94.88 760 PHE A CA 1
ATOM 5856 C C . PHE A 1 760 ? 11.543 -8.400 -14.080 1.00 94.88 760 PHE A C 1
ATOM 5858 O O . PHE A 1 760 ? 11.240 -9.381 -13.404 1.00 94.88 760 PHE A O 1
ATOM 5865 N N . LYS A 1 761 ? 11.907 -8.534 -15.356 1.00 92.50 761 LYS A N 1
ATOM 5866 C CA . LYS A 1 761 ? 12.064 -9.842 -16.015 1.00 92.50 761 LYS A CA 1
ATOM 5867 C C . LYS A 1 761 ? 13.494 -10.049 -16.510 1.00 92.50 761 LYS A C 1
ATOM 5869 O O . LYS A 1 761 ? 14.126 -9.113 -16.996 1.00 92.50 761 LYS A O 1
ATOM 5874 N N . VAL A 1 762 ? 13.973 -11.283 -16.410 1.00 90.44 762 VAL A N 1
ATOM 5875 C CA . VAL A 1 762 ? 15.218 -11.743 -17.032 1.00 90.44 762 VAL A CA 1
ATOM 5876 C C . VAL A 1 762 ? 14.817 -12.787 -18.060 1.00 90.44 762 VAL A C 1
ATOM 5878 O O . VAL A 1 762 ? 14.257 -13.817 -17.695 1.00 90.44 762 VAL A O 1
ATOM 5881 N N . LYS A 1 763 ? 15.020 -12.494 -19.343 1.00 82.94 763 LYS A N 1
ATOM 5882 C CA . LYS A 1 763 ? 14.694 -13.396 -20.450 1.00 82.94 763 LYS A CA 1
ATOM 5883 C C . LYS A 1 763 ? 15.951 -13.968 -21.077 1.00 82.94 763 LYS A C 1
ATOM 5885 O O . LYS A 1 763 ? 16.963 -13.278 -21.159 1.00 82.94 763 LYS A O 1
ATOM 5890 N N . PHE A 1 764 ? 15.830 -15.185 -21.588 1.00 80.94 764 PHE A N 1
ATOM 5891 C CA . PHE A 1 764 ? 16.845 -15.808 -22.425 1.00 80.94 764 PHE A CA 1
ATOM 5892 C C . PHE A 1 764 ? 16.388 -15.699 -23.880 1.00 80.94 764 PHE A C 1
ATOM 5894 O O . PHE A 1 764 ? 15.287 -16.133 -24.228 1.00 80.94 764 PHE A O 1
ATOM 5901 N N . ASP A 1 765 ? 17.189 -15.045 -24.722 1.00 65.00 765 ASP A N 1
ATOM 5902 C CA . ASP A 1 765 ? 16.797 -14.784 -26.111 1.00 65.00 765 ASP A CA 1
ATOM 5903 C C . ASP A 1 765 ? 16.931 -16.035 -26.989 1.00 65.00 765 ASP A C 1
ATOM 5905 O O . ASP A 1 765 ? 16.080 -16.279 -27.843 1.00 65.00 765 ASP A O 1
ATOM 5909 N N . GLU A 1 766 ? 17.930 -16.884 -26.746 1.00 59.44 766 GLU A N 1
ATOM 5910 C CA . GLU A 1 766 ? 18.146 -18.124 -27.498 1.00 59.44 766 GLU A CA 1
ATOM 5911 C C . GLU A 1 766 ? 17.807 -19.377 -26.680 1.00 59.44 766 GLU A C 1
ATOM 5913 O O . GLU A 1 766 ? 18.001 -19.375 -25.465 1.00 59.44 766 GLU A O 1
ATOM 5918 N N . PRO A 1 767 ? 17.295 -20.451 -27.318 1.00 64.31 767 PRO A N 1
ATOM 5919 C CA . PRO A 1 767 ? 16.895 -20.561 -28.734 1.00 64.31 767 PRO A CA 1
ATOM 5920 C C . PRO A 1 767 ? 15.490 -19.980 -29.035 1.00 64.31 767 PRO A C 1
ATOM 5922 O O . PRO A 1 767 ? 14.957 -20.112 -30.140 1.00 64.31 767 PRO A O 1
ATOM 5925 N N . TYR A 1 768 ? 14.841 -19.351 -28.053 1.00 71.75 768 TYR A N 1
ATOM 5926 C CA . TYR A 1 768 ? 13.408 -19.032 -28.087 1.00 71.75 768 TYR A CA 1
ATOM 5927 C C . TYR A 1 768 ? 13.006 -17.969 -29.119 1.00 71.75 768 TYR A C 1
ATOM 5929 O O . TYR A 1 768 ? 11.919 -18.051 -29.704 1.00 71.75 768 TYR A O 1
ATOM 5937 N N . MET A 1 769 ? 13.868 -16.988 -29.390 1.00 69.00 769 MET A N 1
ATOM 5938 C CA . MET A 1 769 ? 13.674 -16.008 -30.462 1.00 69.00 769 MET A CA 1
ATOM 5939 C C . MET A 1 769 ? 13.754 -16.663 -31.843 1.00 69.00 769 MET A C 1
ATOM 5941 O O . MET A 1 769 ? 12.933 -16.350 -32.709 1.00 69.00 769 MET A O 1
ATOM 5945 N N . MET A 1 770 ? 14.652 -17.637 -32.029 1.00 78.25 770 MET A N 1
ATOM 5946 C CA . MET A 1 770 ? 14.732 -18.421 -33.262 1.00 78.25 770 MET A CA 1
ATOM 5947 C C . MET A 1 770 ? 13.440 -19.209 -33.516 1.00 78.25 770 MET A C 1
ATOM 5949 O O . MET A 1 770 ? 12.871 -19.125 -34.604 1.00 78.25 770 MET A O 1
ATOM 5953 N N . TYR A 1 771 ? 12.919 -19.906 -32.502 1.00 82.69 771 TYR A N 1
ATOM 5954 C CA . TYR A 1 771 ? 11.674 -20.675 -32.626 1.00 82.69 771 TYR A CA 1
ATOM 5955 C C . TYR A 1 771 ? 10.452 -19.786 -32.912 1.00 82.69 771 TYR A C 1
ATOM 5957 O O . TYR A 1 771 ? 9.584 -20.156 -33.708 1.00 82.69 771 TYR A O 1
ATOM 5965 N N . ARG A 1 772 ? 10.398 -18.576 -32.334 1.00 78.94 772 ARG A N 1
ATOM 5966 C CA . ARG A 1 772 ? 9.386 -17.562 -32.689 1.00 78.94 772 ARG A CA 1
ATOM 5967 C C . ARG A 1 772 ? 9.496 -17.140 -34.152 1.00 78.94 772 ARG A C 1
ATOM 5969 O O . ARG A 1 772 ? 8.478 -17.057 -34.838 1.00 78.94 772 ARG A O 1
ATOM 5976 N N . ASP A 1 773 ? 10.704 -16.892 -34.650 1.00 82.44 773 ASP A N 1
ATOM 5977 C CA . ASP A 1 773 ? 10.913 -16.533 -36.053 1.00 82.44 773 ASP A CA 1
ATOM 5978 C C . ASP A 1 773 ? 10.519 -17.669 -37.003 1.00 82.44 773 ASP A C 1
ATOM 5980 O O . ASP A 1 773 ? 9.819 -17.408 -37.983 1.00 82.44 773 ASP A O 1
ATOM 5984 N N . TRP A 1 774 ? 10.853 -18.922 -36.683 1.00 87.81 774 TRP A N 1
ATOM 5985 C CA . TRP A 1 774 ? 10.434 -20.109 -37.440 1.00 87.81 774 TRP A CA 1
ATOM 5986 C C . TRP A 1 774 ? 8.908 -20.223 -37.536 1.00 87.81 774 TRP A C 1
ATOM 5988 O O . TRP A 1 774 ? 8.368 -20.393 -38.636 1.00 87.81 774 TRP A O 1
ATOM 5998 N N . ARG A 1 775 ? 8.198 -20.036 -36.415 1.00 87.75 775 ARG A N 1
ATOM 5999 C CA . ARG A 1 775 ? 6.728 -20.036 -36.372 1.00 87.75 775 ARG A CA 1
ATOM 6000 C C . ARG A 1 775 ? 6.122 -18.967 -37.283 1.00 87.75 775 ARG A C 1
ATOM 6002 O O . ARG A 1 775 ? 5.264 -19.269 -38.113 1.00 87.75 775 ARG A O 1
ATOM 6009 N N . GLU A 1 776 ? 6.571 -17.718 -37.158 1.00 86.88 776 GLU A N 1
ATOM 6010 C CA . GLU A 1 776 ? 6.010 -16.612 -37.946 1.00 86.88 776 GLU A CA 1
ATOM 6011 C C . GLU A 1 776 ? 6.373 -16.706 -39.440 1.00 86.88 776 GLU A C 1
ATOM 6013 O O . GLU A 1 776 ? 5.553 -16.367 -40.295 1.00 86.88 776 GLU A O 1
ATOM 6018 N N . LEU A 1 777 ? 7.562 -17.214 -39.786 1.00 88.31 777 LEU A N 1
ATOM 6019 C CA . LEU A 1 777 ? 7.952 -17.474 -41.177 1.00 88.31 777 LEU A CA 1
ATOM 6020 C C . LEU A 1 777 ? 7.104 -18.590 -41.805 1.00 88.31 777 LEU A C 1
ATOM 6022 O O . LEU A 1 777 ? 6.644 -18.443 -42.937 1.00 88.31 777 LEU A O 1
ATOM 6026 N N . THR A 1 778 ? 6.816 -19.659 -41.059 1.00 90.31 778 THR A N 1
ATOM 6027 C CA . THR A 1 778 ? 5.953 -20.762 -41.519 1.00 90.31 778 THR A CA 1
ATOM 6028 C C . THR A 1 778 ? 4.519 -20.282 -41.765 1.00 90.31 778 THR A C 1
ATOM 6030 O O . THR A 1 778 ? 3.940 -20.578 -42.810 1.00 90.31 778 THR A O 1
ATOM 6033 N N . LYS A 1 779 ? 3.964 -19.434 -40.886 1.00 89.38 779 LYS A N 1
ATOM 6034 C CA . LYS A 1 779 ? 2.664 -18.776 -41.124 1.00 89.38 779 LYS A CA 1
ATOM 6035 C C . LYS A 1 779 ? 2.663 -17.904 -42.382 1.00 89.38 779 LYS A C 1
ATOM 6037 O O . LYS A 1 779 ? 1.698 -17.939 -43.150 1.00 89.38 779 LYS A O 1
ATOM 6042 N N . GLN A 1 780 ? 3.732 -17.139 -42.625 1.00 88.06 780 GLN A N 1
ATOM 6043 C CA . GLN A 1 780 ? 3.868 -16.333 -43.845 1.00 88.06 780 GLN A CA 1
ATOM 6044 C C . GLN A 1 780 ? 3.904 -17.215 -45.100 1.00 88.06 780 GLN A C 1
ATOM 6046 O O . GLN A 1 780 ? 3.197 -16.920 -46.062 1.00 88.06 780 GLN A O 1
ATOM 6051 N N . LEU A 1 781 ? 4.655 -18.320 -45.077 1.00 88.50 781 LEU A N 1
ATOM 6052 C CA . LEU A 1 781 ? 4.723 -19.299 -46.167 1.00 88.50 781 LEU A CA 1
ATOM 6053 C C . LEU A 1 781 ? 3.354 -19.922 -46.475 1.00 88.50 781 LEU A C 1
ATOM 6055 O O . LEU A 1 781 ? 2.916 -19.895 -47.625 1.00 88.50 781 LEU A O 1
ATOM 6059 N N . LEU A 1 782 ? 2.638 -20.397 -45.451 1.00 88.75 782 LEU A N 1
ATOM 6060 C CA . LEU A 1 782 ? 1.284 -20.943 -45.597 1.00 88.75 782 LEU A CA 1
ATOM 6061 C C . LEU A 1 782 ? 0.303 -19.898 -46.149 1.00 88.75 782 LEU A C 1
ATOM 6063 O O . LEU A 1 782 ? -0.485 -20.204 -47.042 1.00 88.75 782 LEU A O 1
ATOM 6067 N N . THR A 1 783 ? 0.393 -18.646 -45.691 1.00 88.12 783 THR A N 1
ATOM 6068 C CA . THR A 1 783 ? -0.419 -17.537 -46.223 1.00 88.12 783 THR A CA 1
ATOM 6069 C C . THR A 1 783 ? -0.125 -17.297 -47.708 1.00 88.12 783 THR A C 1
ATOM 6071 O O . THR A 1 783 ? -1.052 -17.199 -48.509 1.00 88.12 783 THR A O 1
ATOM 6074 N N . MET A 1 784 ? 1.153 -17.272 -48.111 1.00 86.19 784 MET A N 1
ATOM 6075 C CA . MET A 1 784 ? 1.552 -17.122 -49.519 1.00 86.19 784 MET A CA 1
ATOM 6076 C C . MET A 1 784 ? 1.078 -18.291 -50.394 1.00 86.19 784 MET A C 1
ATOM 6078 O O . MET A 1 784 ? 0.679 -18.065 -51.537 1.00 86.19 784 MET A O 1
ATOM 6082 N N . ARG A 1 785 ? 1.086 -19.522 -49.862 1.00 85.12 785 ARG A N 1
ATOM 6083 C CA . ARG A 1 785 ? 0.624 -20.736 -50.557 1.00 85.12 785 ARG A CA 1
ATOM 6084 C C . ARG A 1 785 ? -0.887 -20.733 -50.841 1.00 85.12 785 ARG A C 1
ATOM 6086 O O . ARG A 1 785 ? -1.326 -21.402 -51.777 1.00 85.12 785 ARG A O 1
ATOM 6093 N N . GLY A 1 786 ? -1.667 -19.964 -50.076 1.00 82.56 786 GLY A N 1
ATOM 6094 C CA . GLY A 1 786 ? -3.133 -20.037 -50.056 1.00 82.56 786 GLY A CA 1
ATOM 6095 C C . GLY A 1 786 ? -3.658 -21.074 -49.056 1.00 82.56 786 GLY A C 1
ATOM 6096 O O . GLY A 1 786 ? -4.657 -21.736 -49.316 1.00 82.56 786 GLY A O 1
ATOM 6097 N N . GLY A 1 787 ? -2.953 -21.248 -47.937 1.00 84.56 787 GLY A N 1
ATOM 6098 C CA . GLY A 1 787 ? -3.222 -22.255 -46.914 1.00 84.56 787 GLY A CA 1
ATOM 6099 C C . GLY A 1 787 ? -2.454 -23.571 -47.126 1.00 84.56 787 GLY A C 1
ATOM 6100 O O . GLY A 1 787 ? -1.766 -23.744 -48.136 1.00 84.56 787 GLY A O 1
ATOM 6101 N N . PRO A 1 788 ? -2.573 -24.524 -46.182 1.00 83.06 788 PRO A N 1
ATOM 6102 C CA . PRO A 1 788 ? -1.818 -25.781 -46.182 1.00 83.06 788 PRO A CA 1
ATOM 6103 C C . PRO A 1 788 ? -2.003 -26.634 -47.441 1.00 83.06 788 PRO A C 1
ATOM 6105 O O . PRO A 1 788 ? -1.030 -27.194 -47.929 1.00 83.06 788 PRO A O 1
ATOM 6108 N N . MET A 1 789 ? -3.209 -26.665 -48.019 1.00 83.31 789 MET A N 1
ATOM 6109 C CA . MET A 1 789 ? -3.526 -27.382 -49.268 1.00 83.31 789 MET A CA 1
ATOM 6110 C C . MET A 1 789 ? -3.384 -26.525 -50.543 1.00 83.31 789 MET A C 1
ATOM 6112 O O . MET A 1 789 ? -3.710 -26.980 -51.641 1.00 83.31 789 MET A O 1
ATOM 6116 N N . GLY A 1 790 ? -2.929 -25.274 -50.423 1.00 82.88 790 GLY A N 1
ATOM 6117 C CA . GLY A 1 790 ? -2.820 -24.350 -51.550 1.00 82.88 790 GLY A CA 1
ATOM 6118 C C . GLY A 1 790 ? -1.759 -24.761 -52.583 1.00 82.88 790 GLY A C 1
ATOM 6119 O O . GLY A 1 790 ? -0.876 -25.579 -52.322 1.00 82.88 790 GLY A O 1
ATOM 6120 N N . LYS A 1 791 ? -1.817 -24.175 -53.782 1.00 79.88 791 LYS A N 1
ATOM 6121 C CA . LYS A 1 791 ? -0.869 -24.464 -54.881 1.00 79.88 791 LYS A CA 1
ATOM 6122 C C . LYS A 1 791 ? -0.042 -23.252 -55.326 1.00 79.88 791 LYS A C 1
ATOM 6124 O O . LYS A 1 791 ? 0.708 -23.359 -56.292 1.00 79.88 791 LYS A O 1
ATOM 6129 N N . ASN A 1 792 ? -0.146 -22.113 -54.637 1.00 85.00 792 ASN A N 1
ATOM 6130 C CA . ASN A 1 792 ? 0.609 -20.918 -55.013 1.00 85.00 792 ASN A CA 1
ATOM 6131 C C . ASN A 1 792 ? 2.105 -21.071 -54.665 1.00 85.00 792 ASN A C 1
ATOM 6133 O O . ASN A 1 792 ? 2.433 -21.637 -53.618 1.00 85.00 792 ASN A O 1
ATOM 6137 N N . PRO A 1 793 ? 3.023 -20.539 -55.494 1.00 78.94 793 PRO A N 1
ATOM 6138 C CA . PRO A 1 793 ? 4.459 -20.646 -55.256 1.00 78.94 793 PRO A CA 1
ATOM 6139 C C . PRO A 1 793 ? 4.903 -19.842 -54.024 1.00 78.94 793 PRO A C 1
ATOM 6141 O O . PRO A 1 793 ? 4.711 -18.626 -53.935 1.00 78.94 793 PRO A O 1
ATOM 6144 N N . MET A 1 794 ? 5.559 -20.528 -53.087 1.00 83.75 794 MET A N 1
ATOM 6145 C CA . MET A 1 794 ? 6.101 -19.955 -51.854 1.00 83.75 794 MET A CA 1
ATOM 6146 C C . MET A 1 794 ? 7.434 -19.236 -52.120 1.00 83.75 794 MET A C 1
ATOM 6148 O O . MET A 1 794 ? 8.513 -19.821 -52.068 1.00 83.75 794 MET A O 1
ATOM 6152 N N . ALA A 1 795 ? 7.367 -17.944 -52.443 1.00 77.50 795 ALA A N 1
ATOM 6153 C CA . ALA A 1 795 ? 8.540 -17.161 -52.827 1.00 77.50 795 ALA A CA 1
ATOM 6154 C C . ALA A 1 795 ? 9.359 -16.677 -51.610 1.00 77.50 795 ALA A C 1
ATOM 6156 O O . ALA A 1 795 ? 9.065 -15.621 -51.048 1.00 77.50 795 ALA A O 1
ATOM 6157 N N . VAL A 1 796 ? 10.449 -17.384 -51.273 1.00 73.50 796 VAL A N 1
ATOM 6158 C CA . VAL A 1 796 ? 11.396 -17.042 -50.180 1.00 73.50 796 VAL A CA 1
ATOM 6159 C C . VAL A 1 796 ? 11.812 -15.563 -50.188 1.00 73.50 796 VAL A C 1
ATOM 6161 O O . VAL A 1 796 ? 11.874 -14.922 -49.143 1.00 73.50 796 VAL A O 1
ATOM 6164 N N . GLY A 1 797 ? 12.019 -14.973 -51.372 1.00 67.38 797 GLY A N 1
ATOM 6165 C CA . GLY A 1 797 ? 12.397 -13.562 -51.530 1.00 67.38 797 GLY A CA 1
ATOM 6166 C C . GLY A 1 797 ? 11.371 -12.527 -51.034 1.00 67.38 797 GLY A C 1
ATOM 6167 O O . GLY A 1 797 ? 11.715 -11.346 -50.963 1.00 67.38 797 GLY A O 1
ATOM 6168 N N . LYS A 1 798 ? 10.138 -12.940 -50.694 1.00 72.25 798 LYS A N 1
ATOM 6169 C CA . LYS A 1 798 ? 9.093 -12.094 -50.084 1.00 72.25 798 LYS A CA 1
ATOM 6170 C C . LYS A 1 798 ? 9.043 -12.174 -48.551 1.00 72.25 798 LYS A C 1
ATOM 6172 O O . LYS A 1 798 ? 8.303 -11.404 -47.944 1.00 72.25 798 LYS A O 1
ATOM 6177 N N . LEU A 1 799 ? 9.793 -13.081 -47.926 1.00 77.19 799 LEU A N 1
ATOM 6178 C CA . LEU A 1 799 ? 9.860 -13.205 -46.468 1.00 77.19 799 LEU A CA 1
ATOM 6179 C C . LEU A 1 799 ? 10.749 -12.113 -45.844 1.00 77.19 799 LEU A C 1
ATOM 6181 O O . LEU A 1 799 ? 11.544 -11.453 -46.522 1.00 77.19 799 LEU A O 1
ATOM 6185 N N . SER A 1 800 ? 10.637 -11.922 -44.526 1.00 71.19 800 SER A N 1
ATOM 6186 C CA . SER A 1 800 ? 11.428 -10.914 -43.808 1.00 71.19 800 SER A CA 1
ATOM 6187 C C . SER A 1 800 ? 12.929 -11.229 -4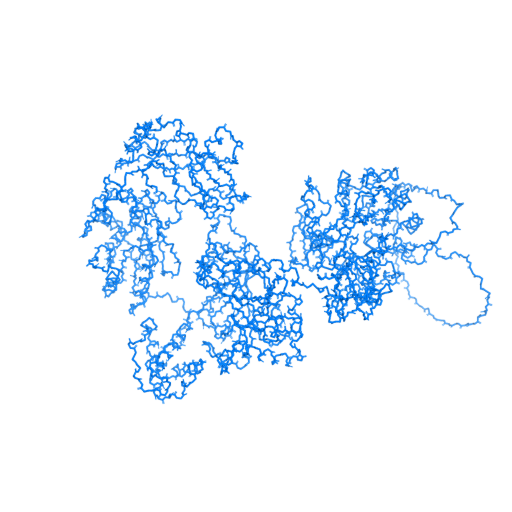3.833 1.00 71.19 800 SER A C 1
ATOM 6189 O O . SER A 1 800 ? 13.415 -12.102 -43.112 1.00 71.19 800 SER A O 1
ATOM 6191 N N . LYS A 1 801 ? 13.690 -10.438 -44.601 1.00 66.00 801 LYS A N 1
ATOM 6192 C CA . LYS A 1 801 ? 15.159 -10.540 -44.710 1.00 66.00 801 LYS A CA 1
ATOM 6193 C C . LYS A 1 801 ? 15.901 -10.369 -43.379 1.00 66.00 801 LYS A C 1
ATOM 6195 O O . LYS A 1 801 ? 17.058 -10.761 -43.287 1.00 66.00 801 LYS A O 1
ATOM 6200 N N . ASN A 1 802 ? 15.262 -9.789 -42.360 1.00 54.69 802 ASN A N 1
ATOM 6201 C CA . ASN A 1 802 ? 15.848 -9.669 -41.023 1.00 54.69 802 ASN A CA 1
ATOM 6202 C C . ASN A 1 802 ? 15.720 -10.960 -40.202 1.00 54.69 802 ASN A C 1
ATOM 6204 O O . ASN A 1 802 ? 16.630 -11.256 -39.438 1.00 54.69 802 ASN A O 1
ATOM 6208 N N . LYS A 1 803 ? 14.653 -11.746 -40.405 1.00 58.84 803 LYS A N 1
ATOM 6209 C CA . LYS A 1 803 ? 14.440 -13.029 -39.712 1.00 58.84 803 LYS A CA 1
ATOM 6210 C C . LYS A 1 803 ? 15.262 -14.171 -40.329 1.00 58.84 803 LYS A C 1
ATOM 6212 O O . LYS A 1 803 ? 15.712 -15.069 -39.637 1.00 58.84 803 LYS A O 1
ATOM 6217 N N . ILE A 1 804 ? 15.543 -14.108 -41.635 1.00 68.12 804 ILE A N 1
ATOM 6218 C CA . ILE A 1 804 ? 16.284 -15.149 -42.383 1.00 68.12 804 ILE A CA 1
ATOM 6219 C C . ILE A 1 804 ? 17.783 -14.795 -42.508 1.00 68.12 804 ILE A C 1
ATOM 6221 O O . ILE A 1 804 ? 18.410 -14.969 -43.552 1.00 68.12 804 ILE A O 1
ATOM 6225 N N . ARG A 1 805 ? 18.386 -14.230 -41.453 1.00 63.72 805 ARG A N 1
ATOM 6226 C CA . ARG A 1 805 ? 19.837 -13.939 -41.434 1.00 63.72 805 ARG A CA 1
ATOM 6227 C C . ARG A 1 805 ? 20.659 -15.176 -41.058 1.00 63.72 805 ARG A C 1
ATOM 6229 O O . ARG A 1 805 ? 21.650 -15.473 -41.727 1.00 63.72 805 ARG A O 1
ATOM 6236 N N . ARG A 1 806 ? 20.187 -15.908 -40.048 1.00 66.50 806 ARG A N 1
ATOM 6237 C CA . ARG A 1 806 ? 20.776 -17.121 -39.456 1.00 66.50 806 ARG A CA 1
ATOM 6238 C C . ARG A 1 806 ? 20.847 -18.299 -40.434 1.00 66.50 806 ARG A C 1
ATOM 6240 O O . ARG A 1 806 ? 20.006 -18.397 -41.330 1.00 66.50 806 ARG A O 1
ATOM 6247 N N . ALA A 1 807 ? 21.851 -19.163 -40.293 1.00 69.56 807 ALA A N 1
ATOM 6248 C CA . ALA A 1 807 ? 22.068 -20.312 -41.180 1.00 69.56 807 ALA A CA 1
ATOM 6249 C C . ALA A 1 807 ? 21.020 -21.407 -40.929 1.00 69.56 807 ALA A C 1
ATOM 6251 O O . ALA A 1 807 ? 20.360 -21.874 -41.852 1.00 69.56 807 ALA A O 1
ATOM 6252 N N . GLU A 1 808 ? 20.773 -21.679 -39.657 1.00 73.62 808 GLU A N 1
ATOM 6253 C CA . GLU A 1 808 ? 19.770 -22.566 -39.077 1.00 73.62 808 GLU A CA 1
ATOM 6254 C C . GLU A 1 808 ? 18.362 -22.172 -39.543 1.00 73.62 808 GLU A C 1
ATOM 6256 O O . GLU A 1 808 ? 17.570 -23.009 -39.961 1.00 73.62 808 GLU A O 1
ATOM 6261 N N . THR A 1 809 ? 18.061 -20.868 -39.571 1.00 79.50 809 THR A N 1
ATOM 6262 C CA . THR A 1 809 ? 16.762 -20.369 -40.061 1.00 79.50 809 THR A CA 1
ATOM 6263 C C . THR A 1 809 ? 16.633 -20.450 -41.584 1.00 79.50 809 THR A C 1
ATOM 6265 O O . THR A 1 809 ? 15.526 -20.624 -42.087 1.00 79.50 809 THR A O 1
ATOM 6268 N N . LYS A 1 810 ? 17.733 -20.368 -42.346 1.00 79.88 810 LYS A N 1
ATOM 6269 C CA . LYS A 1 810 ? 17.713 -20.643 -43.796 1.00 79.88 810 LYS A CA 1
ATOM 6270 C C . LYS A 1 810 ? 17.480 -22.129 -44.066 1.00 79.88 810 LYS A C 1
ATOM 6272 O O . LYS A 1 810 ? 16.645 -22.448 -44.906 1.00 79.88 810 LYS A O 1
ATOM 6277 N N . ALA A 1 811 ? 18.164 -23.010 -43.332 1.00 80.81 811 ALA A N 1
ATOM 6278 C CA . ALA A 1 811 ? 17.960 -24.455 -43.394 1.00 80.81 811 ALA A CA 1
ATOM 6279 C C . ALA A 1 811 ? 16.505 -24.816 -43.050 1.00 80.81 811 ALA A C 1
ATOM 6281 O O . ALA A 1 811 ? 15.836 -25.447 -43.864 1.00 80.81 811 ALA A O 1
ATOM 6282 N N . TYR A 1 812 ? 15.971 -24.296 -41.937 1.00 88.31 812 TYR A N 1
ATOM 6283 C CA . TYR A 1 812 ? 14.566 -24.462 -41.558 1.00 88.31 812 TYR A CA 1
ATOM 6284 C C . TYR A 1 812 ? 13.597 -23.947 -42.633 1.00 88.31 812 TYR A C 1
ATOM 6286 O O . TYR A 1 812 ? 12.639 -24.636 -42.963 1.00 88.31 812 TYR A O 1
ATOM 6294 N N . VAL A 1 813 ? 13.820 -22.757 -43.210 1.00 87.62 813 VAL A N 1
ATOM 6295 C CA . VAL A 1 813 ? 12.927 -22.206 -44.251 1.00 87.62 813 VAL A CA 1
ATOM 6296 C C . VAL A 1 813 ? 12.936 -23.056 -45.523 1.00 87.62 813 VAL A C 1
ATOM 6298 O O . VAL A 1 813 ? 11.875 -23.257 -46.110 1.00 87.62 813 VAL A O 1
ATOM 6301 N N . ASN A 1 814 ? 14.092 -23.573 -45.941 1.00 85.81 814 ASN A N 1
ATOM 6302 C CA . ASN A 1 814 ? 14.176 -24.472 -47.093 1.00 85.81 814 ASN A CA 1
ATOM 6303 C C . ASN A 1 814 ? 13.465 -25.802 -46.791 1.00 85.81 814 ASN A C 1
ATOM 6305 O O . ASN A 1 814 ? 12.550 -26.188 -47.518 1.00 85.81 814 ASN A O 1
ATOM 6309 N N . TRP A 1 815 ? 13.805 -26.434 -45.665 1.00 91.94 815 TRP A N 1
ATOM 6310 C CA . TRP A 1 815 ? 13.205 -27.690 -45.216 1.00 91.94 815 TRP A CA 1
ATOM 6311 C C . TRP A 1 815 ? 11.686 -27.585 -45.036 1.00 91.94 815 TRP A C 1
ATOM 6313 O O . TRP A 1 815 ? 10.945 -28.437 -45.514 1.00 91.94 815 TRP A O 1
ATOM 6323 N N . VAL A 1 816 ? 11.178 -26.517 -44.408 1.00 91.50 816 VAL A N 1
ATOM 6324 C CA . VAL A 1 816 ? 9.737 -26.375 -44.149 1.00 91.50 816 VAL A CA 1
ATOM 6325 C C . VAL A 1 816 ? 8.954 -26.101 -45.434 1.00 91.50 816 VAL A C 1
ATOM 6327 O O . VAL A 1 816 ? 7.799 -26.500 -45.530 1.00 91.50 816 VAL A O 1
ATOM 6330 N N . ILE A 1 817 ? 9.560 -25.487 -46.458 1.00 89.44 817 ILE A N 1
ATOM 6331 C CA . ILE A 1 817 ? 8.946 -25.351 -47.791 1.00 89.44 817 ILE A CA 1
ATOM 6332 C C . ILE A 1 817 ? 8.751 -26.720 -48.448 1.00 89.44 817 ILE A C 1
ATOM 6334 O O . ILE A 1 817 ? 7.723 -26.940 -49.097 1.00 89.44 817 ILE A O 1
ATOM 6338 N N . GLU A 1 818 ? 9.709 -27.630 -48.280 1.00 88.44 818 GLU A N 1
ATOM 6339 C CA . GLU A 1 818 ? 9.618 -29.010 -48.760 1.00 88.44 818 GLU A CA 1
ATOM 6340 C C . GLU A 1 818 ? 8.648 -29.836 -47.906 1.00 88.44 818 GLU A C 1
ATOM 6342 O O . GLU A 1 818 ? 7.776 -30.503 -48.456 1.00 88.44 818 GLU A O 1
ATOM 6347 N N . GLU A 1 819 ? 8.688 -29.719 -46.576 1.00 90.88 819 GLU A N 1
ATOM 6348 C CA . GLU A 1 819 ? 7.782 -30.430 -45.663 1.00 90.88 819 GLU A CA 1
ATOM 6349 C C . GLU A 1 819 ? 6.320 -29.987 -45.835 1.00 90.88 819 GLU A C 1
ATOM 6351 O O . GLU A 1 819 ? 5.420 -30.825 -45.835 1.00 90.88 819 GLU A O 1
ATOM 6356 N N . ILE A 1 820 ? 6.062 -28.696 -46.081 1.00 90.00 820 ILE A N 1
ATOM 6357 C CA . ILE A 1 820 ? 4.734 -28.178 -46.451 1.00 90.00 820 ILE A CA 1
ATOM 6358 C C . ILE A 1 820 ? 4.237 -28.839 -47.750 1.00 90.00 820 ILE A C 1
ATOM 6360 O O . ILE A 1 820 ? 3.048 -29.138 -47.879 1.00 90.00 820 ILE A O 1
ATOM 6364 N N . GLN A 1 821 ? 5.117 -29.096 -48.722 1.00 87.00 821 GLN A N 1
ATOM 6365 C CA . GLN A 1 821 ? 4.754 -29.781 -49.970 1.00 87.00 821 GLN A CA 1
ATOM 6366 C C . GLN A 1 821 ? 4.563 -31.292 -49.779 1.00 87.00 821 GLN A C 1
ATOM 6368 O O . GLN A 1 821 ? 3.612 -31.847 -50.326 1.00 87.00 821 GLN A O 1
ATOM 6373 N N . ARG A 1 822 ? 5.435 -31.931 -48.991 1.00 88.44 822 ARG A N 1
ATOM 6374 C CA . ARG A 1 822 ? 5.487 -33.377 -48.732 1.00 88.44 822 ARG A CA 1
ATOM 6375 C C . ARG A 1 822 ? 4.369 -33.861 -47.806 1.00 88.44 822 ARG A C 1
ATOM 6377 O O . ARG A 1 822 ? 3.815 -34.933 -48.027 1.00 88.44 822 ARG A O 1
ATOM 6384 N N . ASN A 1 823 ? 4.039 -33.077 -46.782 1.00 88.06 823 ASN A N 1
ATOM 6385 C CA . ASN A 1 823 ? 3.068 -33.403 -45.739 1.00 88.06 823 ASN A CA 1
ATOM 6386 C C . ASN A 1 823 ? 2.175 -32.182 -45.410 1.00 88.06 823 ASN A C 1
ATOM 6388 O O . ASN A 1 823 ? 2.226 -31.649 -44.298 1.00 88.06 823 ASN A O 1
ATOM 6392 N N . PRO A 1 824 ? 1.332 -31.717 -46.357 1.00 85.50 824 PRO A N 1
ATOM 6393 C CA . PRO A 1 824 ? 0.465 -30.549 -46.156 1.00 85.50 824 PRO A CA 1
ATOM 6394 C C . PRO A 1 824 ? -0.545 -30.742 -45.013 1.00 85.50 824 PRO A C 1
ATOM 6396 O O . PRO A 1 824 ? -0.939 -29.776 -44.359 1.00 85.50 824 PRO A O 1
ATOM 6399 N N . THR A 1 825 ? -0.932 -31.990 -44.739 1.00 85.56 825 THR A N 1
ATOM 6400 C CA . THR A 1 825 ? -1.807 -32.387 -43.629 1.00 85.56 825 THR A CA 1
ATOM 6401 C C . THR A 1 825 ? -1.265 -31.970 -42.264 1.00 85.56 825 THR A C 1
ATOM 6403 O O . THR A 1 825 ? -2.038 -31.530 -41.418 1.00 85.56 825 THR A O 1
ATOM 6406 N N . ALA A 1 826 ? 0.055 -32.001 -42.065 1.00 83.88 826 ALA A N 1
ATOM 6407 C CA . ALA A 1 826 ? 0.680 -31.620 -40.798 1.00 83.88 826 ALA A CA 1
ATOM 6408 C C . ALA A 1 826 ? 0.674 -30.105 -40.505 1.00 83.88 826 ALA A C 1
ATOM 6410 O O . ALA A 1 826 ? 1.159 -29.693 -39.453 1.00 83.88 826 ALA A O 1
ATOM 6411 N N . PHE A 1 827 ? 0.142 -29.279 -41.414 1.00 90.44 827 PHE A N 1
ATOM 6412 C CA . PHE A 1 827 ? 0.029 -27.827 -41.248 1.00 90.44 827 PHE A CA 1
ATOM 6413 C C . PHE A 1 827 ? -1.425 -27.331 -41.215 1.00 90.44 827 PHE A C 1
ATOM 6415 O O . PHE A 1 827 ? -1.641 -26.121 -41.140 1.00 90.44 827 PHE A O 1
ATOM 6422 N N . LEU A 1 828 ? -2.423 -28.228 -41.266 1.00 84.94 828 LEU A N 1
ATOM 6423 C CA . LEU A 1 828 ? -3.851 -27.871 -41.332 1.00 84.94 828 LEU A CA 1
ATOM 6424 C C . LEU A 1 828 ? -4.284 -26.916 -40.209 1.00 84.94 828 LEU A C 1
ATOM 6426 O O . LEU A 1 828 ? -4.958 -25.924 -40.482 1.00 84.94 828 LEU A O 1
ATOM 6430 N N . GLU A 1 829 ? -3.829 -27.158 -38.978 1.00 82.62 829 GLU A N 1
ATOM 6431 C CA . GLU A 1 829 ? -4.153 -26.327 -37.811 1.00 82.62 829 GLU A CA 1
ATOM 6432 C C . GLU A 1 829 ? -3.067 -25.292 -37.449 1.00 82.62 829 GLU A C 1
ATOM 6434 O O . GLU A 1 829 ? -3.228 -24.530 -36.498 1.00 82.62 829 GLU A O 1
ATOM 6439 N N . TYR A 1 830 ? -1.992 -25.172 -38.238 1.00 84.38 830 TYR A N 1
ATOM 6440 C CA . TYR A 1 830 ? -0.856 -24.278 -37.942 1.00 84.38 830 TYR A CA 1
ATOM 6441 C C . TYR A 1 830 ? -1.255 -22.792 -37.891 1.00 84.38 830 TYR A C 1
ATOM 6443 O O . TYR A 1 830 ? -0.674 -21.991 -37.156 1.00 84.38 830 TYR A O 1
ATOM 6451 N N . GLY A 1 831 ? -2.297 -22.411 -38.640 1.00 78.50 831 GLY A N 1
ATOM 6452 C CA . GLY A 1 831 ? -2.901 -21.075 -38.571 1.00 78.50 831 GLY A CA 1
ATOM 6453 C C . GLY A 1 831 ? -3.613 -20.775 -37.243 1.00 78.50 831 GLY A C 1
ATOM 6454 O O . GLY A 1 831 ? -3.765 -19.608 -36.895 1.00 78.50 831 GLY A O 1
ATOM 6455 N N . ASN A 1 832 ? -4.000 -21.812 -36.493 1.00 76.62 832 ASN A N 1
ATOM 6456 C CA . ASN A 1 832 ? -4.610 -21.745 -35.162 1.00 76.62 832 ASN A CA 1
ATOM 6457 C C . ASN A 1 832 ? -3.593 -22.028 -34.036 1.00 76.62 832 ASN A C 1
ATOM 6459 O O . ASN A 1 832 ? -4.005 -22.363 -32.935 1.00 76.62 832 ASN A O 1
ATOM 6463 N N . ASN A 1 833 ? -2.286 -21.905 -34.306 1.00 79.31 833 ASN A N 1
ATOM 6464 C CA . ASN A 1 833 ? -1.205 -22.211 -33.361 1.00 79.31 833 ASN A CA 1
ATOM 6465 C C . ASN A 1 833 ? -1.194 -23.669 -32.853 1.00 79.31 833 ASN A C 1
ATOM 6467 O O . ASN A 1 833 ? -1.010 -23.906 -31.666 1.00 79.31 833 ASN A O 1
ATOM 6471 N N . LYS A 1 834 ? -1.349 -24.650 -33.753 1.00 80.31 834 LYS A N 1
ATOM 6472 C CA . LYS A 1 834 ? -1.180 -26.081 -33.439 1.00 80.31 834 LYS A CA 1
ATOM 6473 C C . LYS A 1 834 ? -0.246 -26.787 -34.421 1.00 80.31 834 LYS A C 1
ATOM 6475 O O . LYS A 1 834 ? -0.196 -26.438 -35.601 1.00 80.31 834 LYS A O 1
ATOM 6480 N N . GLY A 1 835 ? 0.495 -27.779 -33.942 1.00 79.88 835 GLY A N 1
ATOM 6481 C CA . GLY A 1 835 ? 1.543 -28.486 -34.676 1.00 79.88 835 GLY A CA 1
ATOM 6482 C C . GLY A 1 835 ? 2.843 -27.691 -34.854 1.00 79.88 835 GLY A C 1
ATOM 6483 O O . GLY A 1 835 ? 3.687 -28.092 -35.653 1.00 79.88 835 GLY A O 1
ATOM 6484 N N . ILE A 1 836 ? 3.036 -26.577 -34.145 1.00 85.38 836 ILE A N 1
ATOM 6485 C CA . ILE A 1 836 ? 4.239 -25.735 -34.226 1.00 85.38 836 ILE A CA 1
ATOM 6486 C C . ILE A 1 836 ? 5.437 -26.477 -33.637 1.00 85.38 836 ILE A C 1
ATOM 6488 O O . ILE A 1 836 ? 6.465 -26.614 -34.306 1.00 85.38 836 ILE A O 1
ATOM 6492 N N . VAL A 1 837 ? 5.289 -26.988 -32.413 1.00 80.31 837 VAL A N 1
ATOM 6493 C CA . VAL A 1 837 ? 6.307 -27.779 -31.714 1.00 80.31 837 VAL A CA 1
ATOM 6494 C C . VAL A 1 837 ? 6.596 -29.050 -32.513 1.00 80.31 837 VAL A C 1
ATOM 6496 O O . VAL A 1 837 ? 7.746 -29.325 -32.840 1.00 80.31 837 VAL A O 1
ATOM 6499 N N . ALA A 1 838 ? 5.560 -29.760 -32.967 1.00 82.56 838 ALA A N 1
ATOM 6500 C CA . ALA A 1 838 ? 5.714 -30.979 -33.764 1.00 82.56 838 ALA A CA 1
ATOM 6501 C C . ALA A 1 838 ? 6.374 -30.762 -35.146 1.00 82.56 838 ALA A C 1
ATOM 6503 O O . ALA A 1 838 ? 6.946 -31.699 -35.708 1.00 82.56 838 ALA A O 1
ATOM 6504 N N . VAL A 1 839 ? 6.286 -29.566 -35.740 1.00 86.12 839 VAL A N 1
ATOM 6505 C CA . VAL A 1 839 ? 7.052 -29.194 -36.949 1.00 86.12 839 VAL A CA 1
ATOM 6506 C C . VAL A 1 839 ? 8.502 -28.859 -36.591 1.00 86.12 839 VAL A C 1
ATOM 6508 O O . VAL A 1 839 ? 9.406 -29.303 -37.296 1.00 86.12 839 VAL A O 1
ATOM 6511 N N . ARG A 1 840 ? 8.740 -28.135 -35.487 1.00 86.44 840 ARG A N 1
ATOM 6512 C CA . ARG A 1 840 ? 10.091 -27.822 -34.992 1.00 86.44 840 ARG A CA 1
ATOM 6513 C C . ARG A 1 840 ? 10.885 -29.089 -34.678 1.00 86.44 840 ARG A C 1
ATOM 6515 O O . ARG A 1 840 ? 11.979 -29.245 -35.207 1.00 86.44 840 ARG A O 1
ATOM 6522 N N . GLU A 1 841 ? 10.337 -29.997 -33.873 1.00 82.88 841 GLU A N 1
ATOM 6523 C CA . GLU A 1 841 ? 11.040 -31.229 -33.484 1.00 82.88 841 GLU A CA 1
ATOM 6524 C C . GLU A 1 841 ? 11.315 -32.137 -34.690 1.00 82.88 841 GLU A C 1
ATOM 6526 O O . GLU A 1 841 ? 12.374 -32.753 -34.771 1.00 82.88 841 GLU A O 1
ATOM 6531 N N . ARG A 1 842 ? 10.422 -32.165 -35.693 1.00 83.50 842 ARG A N 1
ATOM 6532 C CA . ARG A 1 842 ? 10.690 -32.865 -36.963 1.00 83.50 842 ARG A CA 1
ATOM 6533 C C . ARG A 1 842 ? 11.815 -32.233 -37.774 1.00 83.50 842 ARG A C 1
ATOM 6535 O O . ARG A 1 842 ? 12.552 -32.978 -38.413 1.00 83.50 842 ARG A O 1
ATOM 6542 N N . PHE A 1 843 ? 11.957 -30.905 -37.762 1.00 85.44 843 PHE A N 1
ATOM 6543 C CA . PHE A 1 843 ? 13.124 -30.266 -38.367 1.00 85.44 843 PHE A CA 1
ATOM 6544 C C . PHE A 1 843 ? 14.387 -30.677 -37.616 1.00 85.44 843 PHE A C 1
ATOM 6546 O O . PHE A 1 843 ? 15.279 -31.236 -38.242 1.00 85.44 843 PHE A O 1
ATOM 6553 N N . LEU A 1 844 ? 14.436 -30.475 -36.295 1.00 81.19 844 LEU A N 1
ATOM 6554 C CA . LEU A 1 844 ? 15.600 -30.796 -35.459 1.00 81.19 844 LEU A CA 1
ATOM 6555 C C . LEU A 1 844 ? 16.003 -32.281 -35.576 1.00 81.19 844 LEU A C 1
ATOM 6557 O O . LEU A 1 844 ? 17.184 -32.589 -35.694 1.00 81.19 844 LEU A O 1
ATOM 6561 N N . GLY A 1 845 ? 15.027 -33.190 -35.657 1.00 76.00 845 GLY A N 1
ATOM 6562 C CA . GLY A 1 845 ? 15.235 -34.624 -35.871 1.00 76.00 845 GLY A CA 1
ATOM 6563 C C . GLY A 1 845 ? 15.552 -35.058 -37.314 1.00 76.00 845 GLY A C 1
ATOM 6564 O O . GLY A 1 845 ? 15.815 -36.237 -37.540 1.00 76.00 845 GLY A O 1
ATOM 6565 N N . SER A 1 846 ? 15.524 -34.159 -38.303 1.00 76.00 846 SER A N 1
ATOM 6566 C CA . SER A 1 846 ? 15.834 -34.474 -39.712 1.00 76.00 846 SER A CA 1
ATOM 6567 C C . SER A 1 846 ? 17.338 -34.442 -40.002 1.00 76.00 846 SER A C 1
ATOM 6569 O O . SER A 1 846 ? 18.101 -33.895 -39.213 1.00 76.00 846 SER A O 1
ATOM 6571 N N . ALA A 1 847 ? 17.785 -34.974 -41.146 1.00 64.62 847 ALA A N 1
ATOM 6572 C CA . ALA A 1 847 ? 19.193 -34.884 -41.553 1.00 64.62 847 ALA A CA 1
ATOM 6573 C C . ALA A 1 847 ? 19.657 -33.426 -41.749 1.00 64.62 847 ALA A C 1
ATOM 6575 O O . ALA A 1 847 ? 20.772 -33.086 -41.360 1.00 64.62 847 ALA A O 1
ATOM 6576 N N . ASP A 1 848 ? 18.790 -32.551 -42.269 1.00 62.91 848 ASP A N 1
ATOM 6577 C CA . ASP A 1 848 ? 19.062 -31.114 -42.377 1.00 62.91 848 ASP A CA 1
ATOM 6578 C C . ASP A 1 848 ? 19.166 -30.463 -40.993 1.00 62.91 848 ASP A C 1
ATOM 6580 O O . ASP A 1 848 ? 20.083 -29.679 -40.750 1.00 62.91 848 ASP A O 1
ATOM 6584 N N . GLY A 1 849 ? 18.290 -30.852 -40.061 1.00 58.78 849 GLY A N 1
ATOM 6585 C CA . GLY A 1 849 ? 18.354 -30.455 -38.653 1.00 58.78 849 GLY A CA 1
ATOM 6586 C C . GLY A 1 849 ? 19.628 -30.916 -37.962 1.00 58.78 849 GLY A C 1
ATOM 6587 O O . GLY A 1 849 ? 20.285 -30.098 -37.335 1.00 58.78 849 GLY A O 1
ATOM 6588 N N . HIS A 1 850 ? 20.034 -32.173 -38.159 1.00 54.31 850 HIS A N 1
ATOM 6589 C CA . HIS A 1 850 ? 21.289 -32.719 -37.638 1.00 54.31 850 HIS A CA 1
ATOM 6590 C C . HIS A 1 850 ? 22.507 -32.028 -38.262 1.00 54.31 850 HIS A C 1
ATOM 6592 O O . HIS A 1 850 ? 23.481 -31.767 -37.566 1.00 54.31 850 HIS A O 1
ATOM 6598 N N . SER A 1 851 ? 22.456 -31.658 -39.547 1.00 49.81 851 SER A N 1
ATOM 6599 C CA . SER A 1 851 ? 23.510 -30.851 -40.181 1.00 49.81 851 SER A CA 1
ATOM 6600 C C . SER A 1 851 ? 23.562 -29.414 -39.646 1.00 49.81 851 SER A C 1
ATOM 6602 O O . SER A 1 851 ? 24.635 -28.819 -39.589 1.00 49.81 851 SER A O 1
ATOM 6604 N N . ALA A 1 852 ? 22.422 -28.880 -39.194 1.00 48.22 852 ALA A N 1
ATOM 6605 C CA . ALA A 1 852 ? 22.309 -27.605 -38.492 1.00 48.22 852 ALA A CA 1
ATOM 6606 C C . ALA A 1 852 ? 22.533 -27.720 -36.966 1.00 48.22 852 ALA A C 1
ATOM 6608 O O . ALA A 1 852 ? 22.601 -26.695 -36.294 1.00 48.22 852 ALA A O 1
ATOM 6609 N N . SER A 1 853 ? 22.651 -28.938 -36.419 1.00 43.03 853 SER A N 1
ATOM 6610 C CA . SER A 1 853 ? 22.860 -29.230 -34.992 1.00 43.03 853 SER A CA 1
ATOM 6611 C C . SER A 1 853 ? 24.133 -30.041 -34.718 1.00 43.03 853 SER A C 1
ATOM 6613 O O . SER A 1 853 ? 24.300 -30.578 -33.619 1.00 43.03 853 SER A O 1
ATOM 6615 N N . LEU A 1 854 ? 25.040 -30.135 -35.695 1.00 37.56 854 LEU A N 1
ATOM 6616 C CA . LEU A 1 854 ? 26.368 -30.741 -35.564 1.00 37.56 854 LEU A CA 1
ATOM 6617 C C . LEU A 1 854 ? 27.324 -29.804 -34.801 1.00 37.56 854 LEU A C 1
ATOM 6619 O O . LEU A 1 854 ? 28.346 -29.381 -35.321 1.00 37.56 854 LEU A O 1
ATOM 6623 N N . ASP A 1 855 ? 26.932 -29.478 -33.567 1.00 31.67 855 ASP A N 1
ATOM 6624 C CA . ASP A 1 855 ? 27.787 -29.072 -32.440 1.00 31.67 855 ASP A CA 1
ATOM 6625 C C . ASP A 1 855 ? 26.987 -29.156 -31.115 1.00 31.67 855 ASP A C 1
ATOM 6627 O O . ASP A 1 855 ? 27.083 -28.319 -30.217 1.00 31.67 855 ASP A O 1
ATOM 6631 N N . GLY A 1 856 ? 26.173 -30.212 -30.965 1.00 36.00 856 GLY A N 1
ATOM 6632 C CA . GLY A 1 856 ? 25.326 -30.480 -29.788 1.00 36.00 856 GLY A CA 1
ATOM 6633 C C . GLY A 1 856 ? 26.068 -30.790 -28.476 1.00 36.00 856 GLY A C 1
ATOM 6634 O O . GLY A 1 856 ? 25.466 -31.320 -27.545 1.00 36.00 856 GLY A O 1
ATOM 6635 N N . SER A 1 857 ? 27.366 -30.492 -28.393 1.00 29.77 857 SER A N 1
ATOM 6636 C CA . SER A 1 857 ? 28.182 -30.629 -27.187 1.00 29.77 857 SER A CA 1
ATOM 6637 C C . SER A 1 857 ? 29.307 -29.589 -27.150 1.00 29.77 857 SER A C 1
ATOM 6639 O O . SER A 1 857 ? 30.489 -29.928 -27.219 1.00 29.77 857 SER A O 1
ATOM 6641 N N . LEU A 1 858 ? 28.945 -28.316 -26.994 1.00 28.14 858 LEU A N 1
ATOM 6642 C CA . LEU A 1 858 ? 29.861 -27.312 -26.458 1.00 28.14 858 LEU A CA 1
ATOM 6643 C C . LEU A 1 858 ? 29.526 -27.079 -24.979 1.00 28.14 858 LEU A C 1
ATOM 6645 O O . LEU A 1 858 ? 28.379 -26.753 -24.666 1.00 28.14 858 LEU A O 1
ATOM 6649 N N . PRO A 1 859 ? 30.490 -27.204 -24.045 1.00 26.48 859 PRO A N 1
ATOM 6650 C CA . PRO A 1 859 ? 30.310 -26.595 -22.739 1.00 26.48 859 PRO A CA 1
ATOM 6651 C C . PRO A 1 859 ? 30.200 -25.085 -22.947 1.00 26.48 859 PRO A C 1
ATOM 6653 O O . PRO A 1 859 ? 30.895 -24.531 -23.805 1.00 26.48 859 PRO A O 1
ATOM 6656 N N . LEU A 1 860 ? 29.440 -24.385 -22.103 1.00 27.11 860 LEU A N 1
ATOM 6657 C CA . LEU A 1 860 ? 29.583 -22.932 -22.002 1.00 27.11 860 LEU A CA 1
ATOM 6658 C C . LEU A 1 860 ? 30.822 -22.577 -21.189 1.00 27.11 860 LEU A C 1
ATOM 6660 O O . LEU A 1 860 ? 30.784 -21.997 -20.104 1.00 27.11 860 LEU A O 1
ATOM 6664 N N . SER A 1 861 ? 31.945 -22.896 -21.831 1.00 25.17 861 SER A N 1
ATOM 6665 C CA . SER A 1 861 ? 33.056 -21.977 -21.960 1.00 25.17 861 SER A CA 1
ATOM 6666 C C . SER A 1 861 ? 32.538 -20.543 -21.970 1.00 25.17 861 SER A C 1
ATOM 6668 O O . SER A 1 861 ? 31.658 -20.177 -22.755 1.00 25.17 861 SER A O 1
ATOM 6670 N N . THR A 1 862 ? 33.157 -19.716 -21.140 1.00 28.52 862 THR A N 1
ATOM 6671 C CA . THR A 1 862 ? 33.246 -18.271 -21.332 1.00 28.52 862 THR A CA 1
ATOM 6672 C C . THR A 1 862 ? 34.049 -17.975 -22.605 1.00 28.52 862 THR A C 1
ATOM 6674 O O . THR A 1 862 ? 35.128 -17.378 -22.562 1.00 28.52 862 THR A O 1
ATOM 6677 N N . ALA A 1 863 ? 33.540 -18.427 -23.749 1.00 28.03 863 ALA A N 1
ATOM 6678 C CA . ALA A 1 863 ? 34.059 -18.097 -25.054 1.00 28.03 863 ALA A CA 1
ATOM 6679 C C . ALA A 1 863 ? 33.701 -16.634 -25.299 1.00 28.03 863 ALA A C 1
ATOM 6681 O O . ALA A 1 863 ? 32.557 -16.296 -25.608 1.00 28.03 863 ALA A O 1
ATOM 6682 N N . LYS A 1 864 ? 34.696 -15.754 -25.136 1.00 33.03 864 LYS A N 1
ATOM 6683 C CA . LYS A 1 864 ? 34.660 -14.429 -25.756 1.00 33.03 864 LYS A CA 1
ATOM 6684 C C . LYS A 1 864 ? 34.195 -14.625 -27.195 1.00 33.03 864 LYS A C 1
ATOM 6686 O O . LYS A 1 864 ? 34.803 -15.417 -27.912 1.00 33.03 864 LYS A O 1
ATOM 6691 N N . ILE A 1 865 ? 33.157 -13.905 -27.617 1.00 42.19 865 ILE A N 1
ATOM 6692 C CA . ILE A 1 865 ? 32.818 -13.831 -29.038 1.00 42.19 865 ILE A CA 1
ATOM 6693 C C . ILE A 1 865 ? 34.076 -13.316 -29.746 1.00 42.19 865 ILE A C 1
ATOM 6695 O O . ILE A 1 865 ? 34.495 -12.179 -29.517 1.00 42.19 865 ILE A O 1
ATOM 6699 N N . GLU A 1 866 ? 34.712 -14.155 -30.563 1.00 52.09 866 GLU A N 1
ATOM 6700 C CA . GLU A 1 866 ? 35.817 -13.721 -31.412 1.00 52.09 866 GLU A CA 1
ATOM 6701 C C . GLU A 1 866 ? 35.234 -12.914 -32.569 1.00 52.09 866 GLU A C 1
ATOM 6703 O O . GLU A 1 866 ? 34.837 -13.422 -33.620 1.00 52.09 866 GLU A O 1
ATOM 6708 N N . TYR A 1 867 ? 35.117 -11.612 -32.327 1.00 71.69 867 TYR A N 1
ATOM 6709 C CA . TYR A 1 867 ? 34.650 -10.659 -33.314 1.00 71.69 867 TYR A CA 1
ATOM 6710 C C . TYR A 1 867 ? 35.664 -10.557 -34.451 1.00 71.69 867 TYR A C 1
ATOM 6712 O O . TYR A 1 867 ? 36.698 -9.902 -34.329 1.00 71.69 867 TYR A O 1
ATOM 6720 N N . GLY A 1 868 ? 35.336 -11.171 -35.587 1.00 76.06 868 GLY A N 1
ATOM 6721 C CA . GLY A 1 868 ? 36.176 -11.127 -36.778 1.00 76.06 868 GLY A CA 1
ATOM 6722 C C . GLY A 1 868 ? 36.312 -9.728 -37.388 1.00 76.06 868 GLY A C 1
ATOM 6723 O O . GLY A 1 868 ? 37.199 -9.538 -38.214 1.00 76.06 868 GLY A O 1
ATOM 6724 N N . LYS A 1 869 ? 35.439 -8.768 -37.030 1.00 91.00 869 LYS A N 1
ATOM 6725 C CA . LYS A 1 869 ? 35.549 -7.337 -37.379 1.00 91.00 869 LYS A CA 1
ATOM 6726 C C . LYS A 1 869 ? 35.001 -6.429 -36.274 1.00 91.00 869 LYS A C 1
ATOM 6728 O O . LYS A 1 869 ? 34.251 -6.874 -35.413 1.00 91.00 869 LYS A O 1
ATOM 6733 N N . THR A 1 870 ? 35.312 -5.135 -36.340 1.00 94.81 870 THR A N 1
ATOM 6734 C CA . THR A 1 870 ? 34.786 -4.078 -35.461 1.00 94.81 870 THR A CA 1
ATOM 6735 C C . THR A 1 870 ? 34.318 -2.859 -36.264 1.00 94.81 870 THR A C 1
ATOM 6737 O O . THR A 1 870 ? 35.023 -2.370 -37.147 1.00 94.81 870 THR A O 1
ATOM 6740 N N . ILE A 1 871 ? 33.157 -2.309 -35.912 1.00 97.19 871 ILE A N 1
ATOM 6741 C CA . ILE A 1 871 ? 32.753 -0.935 -36.211 1.00 97.19 871 ILE A CA 1
ATOM 6742 C C . ILE A 1 871 ? 33.014 -0.084 -34.966 1.00 97.19 871 ILE A C 1
ATOM 6744 O O . ILE A 1 871 ? 32.422 -0.325 -33.916 1.00 97.19 871 ILE A O 1
ATOM 6748 N N . ILE A 1 872 ? 33.852 0.942 -35.092 1.00 97.25 872 ILE A N 1
ATOM 6749 C CA . ILE A 1 872 ? 34.020 1.966 -34.052 1.00 97.25 872 ILE A CA 1
ATOM 6750 C C . ILE A 1 872 ? 33.046 3.109 -34.352 1.00 97.25 872 ILE A C 1
ATOM 6752 O O . ILE A 1 872 ? 33.070 3.661 -35.454 1.00 97.25 872 ILE A O 1
ATOM 6756 N N . LEU A 1 873 ? 32.201 3.490 -33.394 1.00 95.88 873 LEU A N 1
ATOM 6757 C CA . LEU A 1 873 ? 31.231 4.577 -33.540 1.00 95.88 873 LEU A CA 1
ATOM 6758 C C . LEU A 1 873 ? 31.457 5.681 -32.488 1.00 95.88 873 LEU A C 1
ATOM 6760 O O . LEU A 1 873 ? 31.147 5.497 -31.314 1.00 95.88 873 LEU A O 1
ATOM 6764 N N . PRO A 1 874 ? 31.964 6.863 -32.885 1.00 96.12 874 PRO A N 1
ATOM 6765 C CA . PRO A 1 874 ? 32.037 8.015 -31.991 1.00 96.12 874 PRO A CA 1
ATOM 6766 C C . PRO A 1 874 ? 30.633 8.543 -31.669 1.00 96.12 874 PRO A C 1
ATOM 6768 O O . PRO A 1 874 ? 29.935 9.020 -32.567 1.00 96.12 874 PRO A O 1
ATOM 6771 N N . VAL A 1 875 ? 30.216 8.462 -30.405 1.00 94.31 875 VAL A N 1
ATOM 6772 C CA . VAL A 1 875 ? 28.939 8.965 -29.876 1.00 94.31 875 VAL A CA 1
ATOM 6773 C C . VAL A 1 875 ? 29.184 10.340 -29.256 1.00 94.31 875 VAL A C 1
ATOM 6775 O O . VAL A 1 875 ? 29.480 10.474 -28.071 1.00 94.31 875 VAL A O 1
ATOM 6778 N N . ALA A 1 876 ? 29.125 11.366 -30.108 1.00 91.19 876 ALA A N 1
ATOM 6779 C CA . ALA A 1 876 ? 29.366 12.760 -29.741 1.00 91.19 876 ALA A CA 1
ATOM 6780 C C . ALA A 1 876 ? 28.733 13.748 -30.740 1.00 91.19 876 ALA A C 1
ATOM 6782 O O . ALA A 1 876 ? 28.244 13.367 -31.812 1.00 91.19 876 ALA A O 1
ATOM 6783 N N . ILE A 1 877 ? 28.794 15.039 -30.409 1.00 90.38 877 ILE A N 1
ATOM 6784 C CA . ILE A 1 877 ? 28.389 16.162 -31.269 1.00 90.38 877 ILE A CA 1
ATOM 6785 C C . ILE A 1 877 ? 29.610 16.812 -31.963 1.00 90.38 877 ILE A C 1
ATOM 6787 O O . ILE A 1 877 ? 30.760 16.523 -31.613 1.00 90.38 877 ILE A O 1
ATOM 6791 N N . PRO A 1 878 ? 29.414 17.678 -32.980 1.00 87.31 878 PRO A N 1
ATOM 6792 C CA . PRO A 1 878 ? 30.498 18.499 -33.525 1.00 87.31 878 PRO A CA 1
ATOM 6793 C C . PRO A 1 878 ? 31.162 19.355 -32.433 1.00 87.31 878 PRO A C 1
ATOM 6795 O O . PRO A 1 878 ? 30.476 19.887 -31.569 1.00 87.31 878 PRO A O 1
ATOM 6798 N N . GLY A 1 879 ? 32.490 19.496 -32.477 1.00 84.06 879 GLY A N 1
ATOM 6799 C CA . GLY A 1 879 ? 33.276 20.206 -31.454 1.00 84.06 879 GLY A CA 1
ATOM 6800 C C . GLY A 1 879 ? 33.899 19.311 -30.369 1.00 84.06 879 GLY A C 1
ATOM 6801 O O . GLY A 1 879 ? 34.986 19.627 -29.892 1.00 84.06 879 GLY A O 1
ATOM 6802 N N . CYS A 1 880 ? 33.339 18.131 -30.070 1.00 87.69 880 CYS A N 1
ATOM 6803 C CA . CYS A 1 880 ? 33.906 17.185 -29.084 1.00 87.69 880 CYS A CA 1
ATOM 6804 C C . CYS A 1 880 ? 35.225 16.506 -29.510 1.00 87.69 880 CYS A C 1
ATOM 6806 O O . CYS A 1 880 ? 35.770 15.702 -28.769 1.00 87.69 880 CYS A O 1
ATOM 6808 N N . GLY A 1 881 ? 35.728 16.759 -30.723 1.00 86.50 881 GLY A N 1
ATOM 6809 C CA . GLY A 1 881 ? 36.955 16.129 -31.231 1.00 86.50 881 GLY A CA 1
ATOM 6810 C C . GLY A 1 881 ? 36.772 14.760 -31.905 1.00 86.50 881 GLY A C 1
ATOM 6811 O O . GLY A 1 881 ? 37.747 14.238 -32.442 1.00 86.50 881 GLY A O 1
ATOM 6812 N N . LYS A 1 882 ? 35.544 14.219 -31.985 1.00 90.56 882 LYS A N 1
ATOM 6813 C CA . LYS A 1 882 ? 35.223 12.886 -32.550 1.00 90.56 882 LYS A CA 1
ATOM 6814 C C . LYS A 1 882 ? 36.002 12.498 -33.818 1.00 90.56 882 LYS A C 1
ATOM 6816 O O . LYS A 1 882 ? 36.590 11.420 -33.884 1.00 90.56 882 LYS A O 1
ATOM 6821 N N . THR A 1 883 ? 36.076 13.387 -34.812 1.00 88.62 883 THR A N 1
ATOM 6822 C CA . THR A 1 883 ? 36.736 13.089 -36.089 1.00 88.62 883 THR A CA 1
ATOM 6823 C C . THR A 1 883 ? 38.247 13.259 -36.012 1.00 88.62 883 THR A C 1
ATOM 6825 O O . THR A 1 883 ? 38.977 12.609 -36.748 1.00 88.62 883 THR A O 1
ATOM 6828 N N . ALA A 1 884 ? 38.735 14.125 -35.122 1.00 89.00 884 ALA A N 1
ATOM 6829 C CA . ALA A 1 884 ? 40.162 14.281 -34.868 1.00 89.00 884 ALA A CA 1
ATOM 6830 C C . ALA A 1 884 ? 40.725 12.991 -34.242 1.00 89.00 884 ALA A C 1
ATOM 6832 O O . ALA A 1 884 ? 41.719 12.460 -34.730 1.00 89.00 884 ALA A O 1
ATOM 6833 N N . VAL A 1 885 ? 40.004 12.424 -33.267 1.00 93.12 885 VAL A N 1
ATOM 6834 C CA . VAL A 1 885 ? 40.279 11.094 -32.700 1.00 93.12 885 VAL A CA 1
ATOM 6835 C C . VAL A 1 885 ? 40.142 9.996 -33.760 1.00 93.12 885 VAL A C 1
ATOM 6837 O O . VAL A 1 885 ? 41.036 9.168 -33.896 1.00 93.12 885 VAL A O 1
ATOM 6840 N N . SER A 1 886 ? 39.081 10.014 -34.575 1.00 93.56 886 SER A N 1
ATOM 6841 C CA . SER A 1 886 ? 38.870 9.012 -35.637 1.00 93.56 886 SER A CA 1
ATOM 6842 C C . SER A 1 886 ? 40.000 8.997 -36.679 1.00 93.56 886 SER A C 1
ATOM 6844 O O . SER A 1 886 ? 40.497 7.935 -37.052 1.00 93.56 886 SER A O 1
ATOM 6846 N N . VAL A 1 887 ? 40.463 10.173 -37.113 1.00 91.44 887 VAL A N 1
ATOM 6847 C CA . VAL A 1 887 ? 41.601 10.303 -38.036 1.00 91.44 887 VAL A CA 1
ATOM 6848 C C . VAL A 1 887 ? 42.915 9.890 -37.363 1.00 91.44 887 VAL A C 1
ATOM 6850 O O . VAL A 1 887 ? 43.724 9.222 -38.006 1.00 91.44 887 VAL A O 1
ATOM 6853 N N . ALA A 1 888 ? 43.121 10.203 -36.076 1.00 93.06 888 ALA A N 1
ATOM 6854 C CA . ALA A 1 888 ? 44.288 9.728 -35.328 1.00 93.06 888 ALA A CA 1
ATOM 6855 C C . ALA A 1 888 ? 44.324 8.194 -35.241 1.00 93.06 888 ALA A C 1
ATOM 6857 O O . ALA A 1 888 ? 45.333 7.593 -35.593 1.00 93.06 888 ALA A O 1
ATOM 6858 N N . LEU A 1 889 ? 43.220 7.548 -34.848 1.00 95.06 889 LEU A N 1
ATOM 6859 C CA . LEU A 1 889 ? 43.118 6.085 -34.775 1.00 95.06 889 LEU A CA 1
ATOM 6860 C C . LEU A 1 889 ? 43.353 5.424 -36.142 1.00 95.06 889 LEU A C 1
ATOM 6862 O O . LEU A 1 889 ? 44.082 4.436 -36.228 1.00 95.06 889 LEU A O 1
ATOM 6866 N N . SER A 1 890 ? 42.803 5.999 -37.216 1.00 93.94 890 SER A N 1
ATOM 6867 C CA . SER A 1 890 ? 43.056 5.549 -38.591 1.00 93.94 890 SER A CA 1
ATOM 6868 C C . SER A 1 890 ? 44.542 5.656 -38.970 1.00 93.94 890 SER A C 1
ATOM 6870 O O . SER A 1 890 ? 45.097 4.711 -39.526 1.00 93.94 890 SER A O 1
ATOM 6872 N N . HIS A 1 891 ? 45.227 6.742 -38.594 1.00 92.19 891 HIS A N 1
ATOM 6873 C CA . HIS A 1 891 ? 46.665 6.918 -38.839 1.00 92.19 891 HIS A CA 1
ATOM 6874 C C . HIS A 1 891 ? 47.547 5.991 -37.976 1.00 92.19 891 HIS A C 1
ATOM 6876 O O . HIS A 1 891 ? 48.565 5.483 -38.444 1.00 92.19 891 HIS A O 1
ATOM 6882 N N . ILE A 1 892 ? 47.167 5.748 -36.717 1.00 92.81 892 ILE A N 1
ATOM 6883 C CA . ILE A 1 892 ? 47.932 4.923 -35.770 1.00 92.81 892 ILE A CA 1
ATOM 6884 C C . ILE A 1 892 ? 47.790 3.430 -36.088 1.00 92.81 892 ILE A C 1
ATOM 6886 O O . ILE A 1 892 ? 48.793 2.714 -36.082 1.00 92.81 892 ILE A O 1
ATOM 6890 N N . PHE A 1 893 ? 46.577 2.948 -36.361 1.00 91.69 893 PHE A N 1
ATOM 6891 C CA . PHE A 1 893 ? 46.292 1.513 -36.490 1.00 91.69 893 PHE A CA 1
ATOM 6892 C C . PHE A 1 893 ? 45.937 1.060 -37.913 1.00 91.69 893 PHE A C 1
ATOM 6894 O O . PHE A 1 893 ? 45.752 -0.132 -38.139 1.00 91.69 893 PHE A O 1
ATOM 6901 N N . GLY A 1 894 ? 45.842 1.972 -38.885 1.00 90.31 894 GLY A N 1
ATOM 6902 C CA . GLY A 1 894 ? 45.452 1.634 -40.260 1.00 90.31 894 GLY A CA 1
ATOM 6903 C C . GLY A 1 894 ? 43.965 1.298 -40.421 1.00 90.31 894 GLY A C 1
ATOM 6904 O O . GLY A 1 894 ? 43.574 0.722 -41.437 1.00 90.31 894 GLY A O 1
ATOM 6905 N N . PHE A 1 895 ? 43.128 1.637 -39.433 1.00 95.50 895 PHE A N 1
ATOM 6906 C CA . PHE A 1 895 ? 41.682 1.420 -39.500 1.00 95.50 895 PHE A CA 1
ATOM 6907 C C . PHE A 1 895 ? 41.078 2.174 -40.686 1.00 95.50 895 PHE A C 1
ATOM 6909 O O . PHE A 1 895 ? 41.417 3.337 -40.934 1.00 95.50 895 PHE A O 1
ATOM 6916 N N . ALA A 1 896 ? 40.124 1.553 -41.379 1.00 93.94 896 ALA A N 1
ATOM 6917 C CA . ALA A 1 896 ? 39.313 2.281 -42.342 1.00 93.94 896 ALA A CA 1
ATOM 6918 C C . ALA A 1 896 ? 38.440 3.305 -41.614 1.00 93.94 896 ALA A C 1
ATOM 6920 O O . ALA A 1 896 ? 37.957 3.061 -40.513 1.00 93.94 896 ALA A O 1
ATOM 6921 N N . HIS A 1 897 ? 38.210 4.449 -42.242 1.00 93.69 897 HIS A N 1
ATOM 6922 C CA . HIS A 1 897 ? 37.409 5.531 -41.686 1.00 93.69 897 HIS A CA 1
ATOM 6923 C C . HIS A 1 897 ? 36.482 6.061 -42.776 1.00 93.69 897 HIS A C 1
ATOM 6925 O O . HIS A 1 897 ? 36.921 6.302 -43.900 1.00 93.69 897 HIS A O 1
ATOM 6931 N N . THR A 1 898 ? 35.204 6.239 -42.446 1.00 91.00 898 THR A N 1
ATOM 6932 C CA . THR A 1 898 ? 34.281 7.019 -43.271 1.00 91.00 898 THR A CA 1
ATOM 6933 C C . THR A 1 898 ? 33.469 7.961 -42.399 1.00 91.00 898 THR A C 1
ATOM 6935 O O . THR A 1 898 ? 32.955 7.576 -41.347 1.00 91.00 898 THR A O 1
ATOM 6938 N N . GLN A 1 899 ? 33.357 9.205 -42.856 1.00 87.12 899 GLN A N 1
ATOM 6939 C CA . GLN A 1 899 ? 32.644 10.283 -42.188 1.00 87.12 899 GLN A CA 1
ATOM 6940 C C . GLN A 1 899 ? 31.453 10.758 -43.027 1.00 87.12 899 GLN A C 1
ATOM 6942 O O . GLN A 1 899 ? 31.346 10.492 -44.227 1.00 87.12 899 GLN A O 1
ATOM 6947 N N . SER A 1 900 ? 30.522 11.482 -42.407 1.00 78.88 900 SER A N 1
ATOM 6948 C CA . SER A 1 900 ? 29.304 11.933 -43.105 1.00 78.88 900 SER A CA 1
ATOM 6949 C C . SER A 1 900 ? 29.574 12.822 -44.329 1.00 78.88 900 SER A C 1
ATOM 6951 O O . SER A 1 900 ? 28.792 12.778 -45.280 1.00 78.88 900 SER A O 1
ATOM 6953 N N . ASP A 1 901 ? 30.688 13.558 -44.343 1.00 70.31 901 ASP A N 1
ATOM 6954 C CA . ASP A 1 901 ? 31.074 14.464 -45.434 1.00 70.31 901 ASP A CA 1
ATOM 6955 C C . ASP A 1 901 ? 31.586 13.737 -46.699 1.00 70.31 901 ASP A C 1
ATOM 6957 O O . ASP A 1 901 ? 31.622 14.329 -47.784 1.00 70.31 901 ASP A O 1
ATOM 6961 N N . ASP A 1 902 ? 31.909 12.439 -46.605 1.00 71.38 902 ASP A N 1
ATOM 6962 C CA . ASP A 1 902 ? 32.340 11.619 -47.750 1.00 71.38 902 ASP A CA 1
ATOM 6963 C C . ASP A 1 902 ? 31.180 11.323 -48.725 1.00 71.38 902 ASP A C 1
ATOM 6965 O O . ASP A 1 902 ? 31.387 10.959 -49.886 1.00 71.38 902 ASP A O 1
ATOM 6969 N N . VAL A 1 903 ? 29.930 11.462 -48.266 1.00 76.00 903 VAL A N 1
ATOM 6970 C CA . VAL A 1 903 ? 28.743 10.936 -48.952 1.00 76.00 903 VAL A CA 1
ATOM 6971 C C . VAL A 1 903 ? 28.008 12.008 -49.757 1.00 76.00 903 VAL A C 1
ATOM 6973 O O . VAL A 1 903 ? 27.260 12.833 -49.234 1.00 76.00 903 VAL A O 1
ATOM 6976 N N . ARG A 1 904 ? 28.143 11.944 -51.086 1.00 65.62 904 ARG A N 1
ATOM 6977 C CA . ARG A 1 904 ? 27.548 12.903 -52.035 1.00 65.62 904 ARG A CA 1
ATOM 6978 C C . ARG A 1 904 ? 26.267 12.352 -52.688 1.00 65.62 904 ARG A C 1
ATOM 6980 O O . ARG A 1 904 ? 26.284 11.971 -53.853 1.00 65.62 904 ARG A O 1
ATOM 6987 N N . ALA A 1 905 ? 25.147 12.304 -51.955 1.00 70.81 905 ALA A N 1
ATOM 6988 C CA . ALA A 1 905 ? 23.868 11.781 -52.470 1.00 70.81 905 ALA A CA 1
ATOM 6989 C C . ALA A 1 905 ? 22.620 12.501 -51.917 1.00 70.81 905 ALA A C 1
ATOM 6991 O O . ALA A 1 905 ? 22.608 12.924 -50.765 1.00 70.81 905 ALA A O 1
ATOM 6992 N N . LYS A 1 906 ? 21.519 12.545 -52.697 1.00 63.34 906 LYS A N 1
ATOM 6993 C CA . LYS A 1 906 ? 20.202 13.093 -52.268 1.00 63.34 906 LYS A CA 1
ATOM 6994 C C . LYS A 1 906 ? 19.608 12.402 -51.027 1.00 63.34 906 LYS A C 1
ATOM 6996 O O . LYS A 1 906 ? 18.784 12.993 -50.339 1.00 63.34 906 LYS A O 1
ATOM 7001 N N . LYS A 1 907 ? 19.999 11.153 -50.752 1.00 71.75 907 LYS A N 1
ATOM 7002 C CA . LYS A 1 907 ? 19.689 10.416 -49.516 1.00 71.75 907 LYS A CA 1
ATOM 7003 C C . LYS A 1 907 ? 21.015 9.925 -48.913 1.00 71.75 907 LYS A C 1
ATOM 7005 O O . LYS A 1 907 ? 21.456 8.834 -49.271 1.00 71.75 907 LYS A O 1
ATOM 7010 N N . PRO A 1 908 ? 21.686 10.711 -48.051 1.00 74.69 908 PRO A N 1
ATOM 7011 C CA . PRO A 1 908 ? 23.043 10.390 -47.606 1.00 74.69 908 PRO A CA 1
ATOM 7012 C C . PRO A 1 908 ? 23.101 9.265 -46.560 1.00 74.69 908 PRO A C 1
ATOM 7014 O O . PRO A 1 908 ? 24.092 8.545 -46.501 1.00 74.69 908 PRO A O 1
ATOM 7017 N N . ALA A 1 909 ? 22.055 9.051 -45.752 1.00 77.56 909 ALA A N 1
ATOM 7018 C CA . ALA A 1 909 ? 22.090 8.026 -44.703 1.00 77.56 909 ALA A CA 1
ATOM 7019 C C . ALA A 1 909 ? 22.222 6.576 -45.240 1.00 77.56 909 ALA A C 1
ATOM 7021 O O . ALA A 1 909 ? 23.138 5.889 -44.789 1.00 77.56 909 ALA A O 1
ATOM 7022 N N . PRO A 1 910 ? 21.435 6.111 -46.238 1.00 82.81 910 PRO A N 1
ATOM 7023 C CA . PRO A 1 910 ? 21.614 4.768 -46.805 1.00 82.81 910 PRO A CA 1
ATOM 7024 C C . PRO A 1 910 ? 22.968 4.561 -47.495 1.00 82.81 910 PRO A C 1
ATOM 7026 O O . PRO A 1 910 ? 23.523 3.469 -47.445 1.00 82.81 910 PRO A O 1
ATOM 7029 N N . VAL A 1 911 ? 23.517 5.605 -48.129 1.00 84.94 911 VAL A N 1
ATOM 7030 C CA . VAL A 1 911 ? 24.818 5.520 -48.813 1.00 84.94 911 VAL A CA 1
ATOM 7031 C C . VAL A 1 911 ? 25.968 5.474 -47.802 1.00 84.94 911 VAL A C 1
ATOM 7033 O O . VAL A 1 911 ? 26.890 4.694 -47.987 1.00 84.94 911 VAL A O 1
ATOM 7036 N N . PHE A 1 912 ? 25.882 6.213 -46.691 1.00 89.94 912 PHE A N 1
ATOM 7037 C CA . PHE A 1 912 ? 26.844 6.098 -45.589 1.00 89.94 912 PHE A CA 1
ATOM 7038 C C . PHE A 1 912 ? 26.883 4.681 -45.002 1.00 89.94 912 PHE A C 1
ATOM 7040 O O . PHE A 1 912 ? 27.953 4.103 -44.846 1.00 89.94 912 PHE A O 1
ATOM 7047 N N . ILE A 1 913 ? 25.713 4.093 -44.737 1.00 91.69 913 ILE A N 1
ATOM 7048 C CA . ILE A 1 913 ? 25.612 2.711 -44.252 1.00 91.69 913 ILE A CA 1
ATOM 7049 C C . ILE A 1 913 ? 26.193 1.716 -45.268 1.00 91.69 913 ILE A C 1
ATOM 7051 O O . ILE A 1 913 ? 26.947 0.819 -44.891 1.00 91.69 913 ILE A O 1
ATOM 7055 N N . LYS A 1 914 ? 25.925 1.915 -46.565 1.00 89.38 914 LYS A N 1
ATOM 7056 C CA . LYS A 1 914 ? 26.553 1.123 -47.627 1.00 89.38 914 LYS A CA 1
ATOM 7057 C C . LYS A 1 914 ? 28.083 1.260 -47.618 1.00 89.38 914 LYS A C 1
ATOM 7059 O O . LYS A 1 914 ? 28.755 0.244 -47.744 1.00 89.38 914 LYS A O 1
ATOM 7064 N N . ASN A 1 915 ? 28.632 2.462 -47.426 1.00 91.31 915 ASN A N 1
ATOM 7065 C CA . ASN A 1 915 ? 30.082 2.666 -47.332 1.00 91.31 915 ASN A CA 1
ATOM 7066 C C . ASN A 1 915 ? 30.691 1.885 -46.158 1.00 91.31 915 ASN A C 1
ATOM 7068 O O . ASN A 1 915 ? 31.700 1.217 -46.353 1.00 91.31 915 ASN A O 1
ATOM 7072 N N . VAL A 1 916 ? 30.071 1.913 -44.971 1.00 93.56 916 VAL A N 1
ATOM 7073 C CA . VAL A 1 916 ? 30.527 1.120 -43.811 1.00 93.56 916 VAL A CA 1
ATOM 7074 C C . VAL A 1 916 ? 30.524 -0.378 -44.147 1.00 93.56 916 VAL A C 1
ATOM 7076 O O . VAL A 1 916 ? 31.528 -1.055 -43.942 1.00 93.56 916 VAL A O 1
ATOM 7079 N N . PHE A 1 917 ? 29.442 -0.884 -44.748 1.00 91.44 917 PHE A N 1
ATOM 7080 C CA . PHE A 1 917 ? 29.335 -2.285 -45.175 1.00 91.44 917 PHE A CA 1
ATOM 7081 C C . PHE A 1 917 ? 30.369 -2.671 -46.251 1.00 91.44 917 PHE A C 1
ATOM 7083 O O . PHE A 1 917 ? 30.937 -3.760 -46.207 1.00 91.44 917 PHE A O 1
ATOM 7090 N N . ASP A 1 918 ? 30.642 -1.794 -47.220 1.00 91.31 918 ASP A N 1
ATOM 7091 C CA . ASP A 1 918 ? 31.623 -2.038 -48.283 1.00 91.31 918 ASP A CA 1
ATOM 7092 C C . ASP A 1 918 ? 33.081 -1.900 -47.794 1.00 91.31 918 ASP A C 1
ATOM 7094 O O . ASP A 1 918 ? 33.961 -2.578 -48.329 1.00 91.31 918 ASP A O 1
ATOM 7098 N N . LEU A 1 919 ? 33.346 -1.092 -46.758 1.00 93.38 919 LEU A N 1
ATOM 7099 C CA . LEU A 1 919 ? 34.648 -1.013 -46.083 1.00 93.38 919 LEU A CA 1
ATOM 7100 C C . LEU A 1 919 ? 34.916 -2.237 -45.200 1.00 93.38 919 LEU A C 1
ATOM 7102 O O . LEU A 1 919 ? 36.030 -2.759 -45.229 1.00 93.38 919 LEU A O 1
ATOM 7106 N N . LEU A 1 920 ? 33.903 -2.758 -44.496 1.00 92.88 920 LEU A N 1
ATOM 7107 C CA . LEU A 1 920 ? 34.028 -3.991 -43.704 1.00 92.88 920 LEU A CA 1
ATOM 7108 C C . LEU A 1 920 ? 34.442 -5.195 -44.566 1.00 92.88 920 LEU A C 1
ATOM 7110 O O . LEU A 1 920 ? 35.139 -6.079 -44.088 1.00 92.88 920 LEU A O 1
ATOM 7114 N N . LYS A 1 921 ? 34.116 -5.224 -45.865 1.00 90.25 921 LYS A N 1
ATOM 7115 C CA . LYS A 1 921 ? 34.609 -6.269 -46.790 1.00 90.25 921 LYS A CA 1
ATOM 7116 C C . LYS A 1 921 ? 36.127 -6.255 -47.003 1.00 90.25 921 LYS A C 1
ATOM 7118 O O . LYS A 1 921 ? 36.659 -7.232 -47.515 1.00 90.25 921 LYS A O 1
ATOM 7123 N N . LYS A 1 922 ? 36.803 -5.147 -46.687 1.00 91.19 922 LYS A N 1
ATOM 7124 C CA . LYS A 1 922 ? 38.224 -4.907 -46.993 1.00 91.19 922 LYS A CA 1
ATOM 7125 C C . LYS A 1 922 ? 39.096 -4.681 -45.760 1.00 91.19 922 LYS A C 1
ATOM 7127 O O . LYS A 1 922 ? 40.306 -4.836 -45.855 1.00 91.19 922 LYS A O 1
ATOM 7132 N N . HIS A 1 923 ? 38.496 -4.298 -44.636 1.00 92.62 923 HIS A N 1
ATOM 7133 C CA . HIS A 1 923 ? 39.187 -3.965 -43.394 1.00 92.62 923 HIS A CA 1
ATOM 7134 C C . HIS A 1 923 ? 38.515 -4.660 -42.214 1.00 92.62 923 HIS A C 1
ATOM 7136 O O . HIS A 1 923 ? 37.305 -4.898 -42.236 1.00 92.62 923 HIS A O 1
ATOM 7142 N N . ASP A 1 924 ? 39.289 -4.970 -41.178 1.00 90.50 924 ASP A N 1
ATOM 7143 C CA . ASP A 1 924 ? 38.765 -5.605 -39.964 1.00 90.50 924 ASP A CA 1
ATOM 7144 C C . ASP A 1 924 ? 38.261 -4.590 -38.941 1.00 90.50 924 ASP A C 1
ATOM 7146 O O . ASP A 1 924 ? 37.397 -4.913 -38.136 1.00 90.50 924 ASP A O 1
ATOM 7150 N N . VAL A 1 925 ? 38.709 -3.334 -39.022 1.00 94.75 925 VAL A N 1
ATOM 7151 C CA . VAL A 1 925 ? 38.188 -2.234 -38.204 1.00 94.75 925 VAL A CA 1
ATOM 7152 C C . VAL A 1 925 ? 37.769 -1.071 -39.099 1.00 94.75 925 VAL A C 1
ATOM 7154 O O . VAL A 1 925 ? 38.557 -0.590 -39.920 1.00 94.75 925 VAL A O 1
ATOM 7157 N N . VAL A 1 926 ? 36.523 -0.620 -38.934 1.00 96.75 926 VAL A N 1
ATOM 7158 C CA . VAL A 1 926 ? 35.929 0.509 -39.663 1.00 96.75 926 VAL A CA 1
ATOM 7159 C C . VAL A 1 926 ? 35.372 1.530 -38.675 1.00 96.75 926 VAL A C 1
ATOM 7161 O O . VAL A 1 926 ? 34.451 1.239 -37.921 1.00 96.75 926 VAL A O 1
ATOM 7164 N N . ILE A 1 927 ? 35.884 2.756 -38.702 1.00 97.12 927 ILE A N 1
ATOM 7165 C CA . ILE A 1 927 ? 35.338 3.872 -37.931 1.00 97.12 927 ILE A CA 1
ATOM 7166 C C . ILE A 1 927 ? 34.189 4.509 -38.725 1.00 97.12 927 ILE A C 1
ATOM 7168 O O . ILE A 1 927 ? 34.391 5.016 -39.833 1.00 97.12 927 ILE A O 1
ATOM 7172 N N . ALA A 1 928 ? 32.987 4.485 -38.150 1.00 96.12 928 ALA A N 1
ATOM 7173 C CA . ALA A 1 928 ? 31.756 5.032 -38.711 1.00 96.12 928 ALA A CA 1
ATOM 7174 C C . ALA A 1 928 ? 31.434 6.400 -38.078 1.00 96.12 928 ALA A C 1
ATOM 7176 O O . ALA A 1 928 ? 30.595 6.523 -37.178 1.00 96.12 928 ALA A O 1
ATOM 7177 N N . ASP A 1 929 ? 32.100 7.449 -38.562 1.00 92.38 929 ASP A N 1
ATOM 7178 C CA . ASP A 1 929 ? 31.990 8.793 -37.999 1.00 92.38 929 ASP A CA 1
ATOM 7179 C C . ASP A 1 929 ? 30.721 9.536 -38.476 1.00 92.38 929 ASP A C 1
ATOM 7181 O O . ASP A 1 929 ? 30.627 10.116 -39.569 1.00 92.38 929 ASP A O 1
ATOM 7185 N N . LYS A 1 930 ? 29.691 9.503 -37.627 1.00 88.81 930 LYS A N 1
ATOM 7186 C CA . LYS A 1 930 ? 28.365 10.062 -37.902 1.00 88.81 930 LYS A CA 1
ATOM 7187 C C . LYS A 1 930 ? 27.825 10.870 -36.725 1.00 88.81 930 LYS A C 1
ATOM 7189 O O . LYS A 1 930 ? 28.459 11.012 -35.687 1.00 88.81 930 LYS A O 1
ATOM 7194 N N . ASN A 1 931 ? 26.600 11.361 -36.881 1.00 88.62 931 ASN A N 1
ATOM 7195 C CA . ASN A 1 931 ? 25.796 11.949 -35.813 1.00 88.62 931 ASN A CA 1
ATOM 7196 C C . ASN A 1 931 ? 25.281 10.862 -34.841 1.00 88.62 931 ASN A C 1
ATOM 7198 O O . ASN A 1 931 ? 24.080 10.743 -34.627 1.00 88.62 931 ASN A O 1
ATOM 7202 N N . ASN A 1 932 ? 26.163 10.021 -34.289 1.00 92.44 932 ASN A N 1
ATOM 7203 C CA . ASN A 1 932 ? 25.766 8.870 -33.462 1.00 92.44 932 ASN A CA 1
ATOM 7204 C C . ASN A 1 932 ? 25.245 9.274 -32.062 1.00 92.44 932 ASN A C 1
ATOM 7206 O O . ASN A 1 932 ? 24.766 8.423 -31.318 1.00 92.44 932 ASN A O 1
ATOM 7210 N N . HIS A 1 933 ? 25.259 10.571 -31.727 1.00 89.81 933 HIS A N 1
ATOM 7211 C CA . HIS A 1 933 ? 24.437 11.137 -30.649 1.00 89.81 933 HIS A CA 1
ATOM 7212 C C . HIS A 1 933 ? 22.923 10.958 -30.894 1.00 89.81 933 HIS A C 1
ATOM 7214 O O . HIS A 1 933 ? 22.151 11.144 -29.968 1.00 89.81 933 HIS A O 1
ATOM 7220 N N . LEU A 1 934 ? 22.492 10.588 -32.111 1.00 89.00 934 LEU A N 1
ATOM 7221 C CA . LEU A 1 934 ? 21.118 10.174 -32.417 1.00 89.00 934 LEU A CA 1
ATOM 7222 C C . LEU A 1 934 ? 20.996 8.643 -32.447 1.00 89.00 934 LEU A C 1
ATOM 7224 O O . LEU A 1 934 ? 21.689 7.972 -33.225 1.00 89.00 934 LEU A O 1
ATOM 7228 N N . LYS A 1 935 ? 20.034 8.097 -31.701 1.00 87.25 935 LYS A N 1
ATOM 7229 C CA . LYS A 1 935 ? 19.747 6.659 -31.583 1.00 87.25 935 LYS A CA 1
ATOM 7230 C C . LYS A 1 935 ? 19.434 6.010 -32.929 1.00 87.25 935 LYS A C 1
ATOM 7232 O O . LYS A 1 935 ? 19.951 4.942 -33.246 1.00 87.25 935 LYS A O 1
ATOM 7237 N N . MET A 1 936 ? 18.699 6.711 -33.797 1.00 89.94 936 MET A N 1
ATOM 7238 C CA . MET A 1 936 ? 18.419 6.283 -35.179 1.00 89.94 936 MET A CA 1
ATOM 7239 C C . MET A 1 936 ? 19.689 5.951 -35.990 1.00 89.94 936 MET A C 1
ATOM 7241 O O . MET A 1 936 ? 19.647 5.111 -36.891 1.00 89.94 936 MET A O 1
ATOM 7245 N N . HIS A 1 937 ? 20.818 6.616 -35.726 1.00 88.62 937 HIS A N 1
ATOM 7246 C CA . HIS A 1 937 ? 22.071 6.345 -36.432 1.00 88.62 937 HIS A CA 1
ATOM 7247 C C . HIS A 1 937 ? 22.843 5.166 -35.835 1.00 88.62 937 HIS A C 1
ATOM 7249 O O . HIS A 1 937 ? 23.414 4.389 -36.603 1.00 88.62 937 HIS A O 1
ATOM 7255 N N . ARG A 1 938 ? 22.777 4.975 -34.513 1.00 92.94 938 ARG A N 1
ATOM 7256 C CA . ARG A 1 938 ? 23.322 3.793 -33.827 1.00 92.94 938 ARG A CA 1
ATOM 7257 C C . ARG A 1 938 ? 22.580 2.524 -34.250 1.00 92.94 938 ARG A C 1
ATOM 7259 O O . ARG A 1 938 ? 23.209 1.578 -34.711 1.00 92.94 938 ARG A O 1
ATOM 7266 N N . GLU A 1 939 ? 21.249 2.562 -34.267 1.00 85.81 939 GLU A N 1
ATOM 7267 C CA . GLU A 1 939 ? 20.397 1.451 -34.718 1.00 85.81 939 GLU A CA 1
ATOM 7268 C C . GLU A 1 939 ? 20.653 1.060 -36.186 1.00 85.81 939 GLU A C 1
ATOM 7270 O O . GLU A 1 939 ? 20.678 -0.119 -36.544 1.00 85.81 939 GLU A O 1
ATOM 7275 N N . ALA A 1 940 ? 20.930 2.039 -37.055 1.00 86.69 940 ALA A N 1
ATOM 7276 C CA . ALA A 1 940 ? 21.315 1.765 -38.438 1.00 86.69 940 ALA A CA 1
ATOM 7277 C C . ALA A 1 940 ? 22.675 1.043 -38.536 1.00 86.69 940 ALA A C 1
ATOM 7279 O O . ALA A 1 940 ? 22.830 0.150 -39.372 1.00 86.69 940 ALA A O 1
ATOM 7280 N N . LEU A 1 941 ? 23.647 1.382 -37.680 1.00 91.44 941 LEU A N 1
ATOM 7281 C CA . LEU A 1 941 ? 24.929 0.672 -37.593 1.00 91.44 941 LEU A CA 1
ATOM 7282 C C . LEU A 1 941 ? 24.756 -0.730 -36.987 1.00 91.44 941 LEU A C 1
ATOM 7284 O O . LEU A 1 941 ? 25.284 -1.681 -37.560 1.00 91.44 941 LEU A O 1
ATOM 7288 N N . ARG A 1 942 ? 23.934 -0.894 -35.942 1.00 89.75 942 ARG A N 1
ATOM 7289 C CA . ARG A 1 942 ? 23.570 -2.196 -35.344 1.00 89.75 942 ARG A CA 1
ATOM 7290 C C . ARG A 1 942 ? 22.912 -3.132 -36.353 1.00 89.75 942 ARG A C 1
ATOM 7292 O O . ARG A 1 942 ? 23.367 -4.258 -36.556 1.00 89.75 942 ARG A O 1
ATOM 7299 N N . THR A 1 943 ? 21.929 -2.626 -37.098 1.00 84.56 943 THR A N 1
ATOM 7300 C CA . THR A 1 943 ? 21.291 -3.342 -38.214 1.00 84.56 943 THR A CA 1
ATOM 7301 C C . THR A 1 943 ? 22.310 -3.798 -39.268 1.00 84.56 943 THR A C 1
ATOM 7303 O O . THR A 1 943 ? 22.128 -4.870 -39.856 1.00 84.56 943 THR A O 1
ATOM 7306 N N . THR A 1 944 ? 23.362 -3.000 -39.499 1.00 84.25 944 THR A N 1
ATOM 7307 C CA . THR A 1 944 ? 24.423 -3.242 -40.493 1.00 84.25 944 THR A CA 1
ATOM 7308 C C . THR A 1 944 ? 25.434 -4.277 -40.011 1.00 84.25 944 THR A C 1
ATOM 7310 O O . THR A 1 944 ? 25.688 -5.232 -40.746 1.00 84.25 944 THR A O 1
ATOM 7313 N N . ALA A 1 945 ? 25.944 -4.144 -38.783 1.00 84.06 945 ALA A N 1
ATOM 7314 C CA . ALA A 1 945 ? 26.816 -5.118 -38.123 1.00 84.06 945 ALA A CA 1
ATOM 7315 C C . ALA A 1 945 ? 26.170 -6.510 -38.126 1.00 84.06 945 ALA A C 1
ATOM 7317 O O . ALA A 1 945 ? 26.706 -7.447 -38.712 1.00 84.06 945 ALA A O 1
ATOM 7318 N N . ALA A 1 946 ? 24.928 -6.601 -37.639 1.00 81.00 946 ALA A N 1
ATOM 7319 C CA . ALA A 1 946 ? 24.141 -7.832 -37.629 1.00 81.00 946 ALA A CA 1
ATOM 7320 C C . ALA A 1 946 ? 23.715 -8.334 -39.028 1.00 81.00 946 ALA A C 1
ATOM 7322 O O . ALA A 1 946 ? 22.973 -9.312 -39.123 1.00 81.00 946 ALA A O 1
ATOM 7323 N N . SER A 1 947 ? 24.060 -7.638 -40.120 1.00 80.50 947 SER A N 1
ATOM 7324 C CA . SER A 1 947 ? 23.801 -8.074 -41.508 1.00 80.50 947 SER A CA 1
ATOM 7325 C C . SER A 1 947 ? 25.060 -8.537 -42.242 1.00 80.50 947 SER A C 1
ATOM 7327 O O . SER A 1 947 ? 24.973 -8.986 -43.387 1.00 80.50 947 SER A O 1
ATOM 7329 N N . PHE A 1 948 ? 26.225 -8.398 -41.609 1.00 82.06 948 PHE A N 1
ATOM 7330 C CA . PHE A 1 948 ? 27.507 -8.764 -42.185 1.00 82.06 948 PHE A CA 1
ATOM 7331 C C . PHE A 1 948 ? 27.789 -10.271 -41.966 1.00 82.06 948 PHE A C 1
ATOM 7333 O O . PHE A 1 948 ? 27.340 -10.816 -40.960 1.00 82.06 948 PHE A O 1
ATOM 7340 N N . PRO A 1 949 ? 28.486 -10.984 -42.880 1.00 76.50 949 PRO A N 1
ATOM 7341 C CA . PRO A 1 949 ? 28.585 -12.451 -42.808 1.00 76.50 949 PRO A CA 1
ATOM 7342 C C . PRO A 1 949 ? 29.391 -13.036 -41.638 1.00 76.50 949 PRO A C 1
ATOM 7344 O O . PRO A 1 949 ? 29.191 -14.199 -41.308 1.00 76.50 949 PRO A O 1
ATOM 7347 N N . GLN A 1 950 ? 30.301 -12.264 -41.041 1.00 77.88 950 GLN A N 1
ATOM 7348 C CA . GLN A 1 950 ? 31.092 -12.651 -39.864 1.00 77.88 950 GLN A CA 1
ATOM 7349 C C . GLN A 1 950 ? 30.741 -11.732 -38.682 1.00 77.88 950 GLN A C 1
ATOM 7351 O O . GLN A 1 950 ? 30.357 -10.590 -38.945 1.00 77.88 950 GLN A O 1
ATOM 7356 N N . PRO A 1 951 ? 30.885 -12.168 -37.414 1.00 81.44 951 PRO A N 1
ATOM 7357 C CA . PRO A 1 951 ? 30.574 -11.341 -36.248 1.00 81.44 951 PRO A CA 1
ATOM 7358 C C . PRO A 1 951 ? 31.312 -9.996 -36.273 1.00 81.44 951 PRO A C 1
ATOM 7360 O O . PRO A 1 951 ? 32.537 -9.949 -36.414 1.00 81.44 951 PRO A O 1
ATOM 7363 N N . VAL A 1 952 ? 30.555 -8.901 -36.141 1.00 88.56 952 VAL A N 1
ATOM 7364 C CA . VAL A 1 952 ? 31.073 -7.527 -36.151 1.00 88.56 952 VAL A CA 1
ATOM 7365 C C . VAL A 1 952 ? 30.743 -6.851 -34.829 1.00 88.56 952 VAL A C 1
ATOM 7367 O O . VAL A 1 952 ? 29.569 -6.640 -34.539 1.00 88.56 952 VAL A O 1
ATOM 7370 N N . ARG A 1 953 ? 31.775 -6.479 -34.071 1.00 92.06 953 ARG A N 1
ATOM 7371 C CA . ARG A 1 953 ? 31.659 -5.731 -32.816 1.00 92.06 953 ARG A CA 1
ATOM 7372 C C . ARG A 1 953 ? 31.225 -4.292 -33.073 1.00 92.06 953 ARG A C 1
ATOM 7374 O O . ARG A 1 953 ? 31.765 -3.650 -33.971 1.00 92.06 953 ARG A O 1
ATOM 7381 N N . LEU A 1 954 ? 30.346 -3.745 -32.250 1.00 94.44 954 LEU A N 1
ATOM 7382 C CA . LEU A 1 954 ? 30.092 -2.315 -32.107 1.00 94.44 954 LEU A CA 1
ATOM 7383 C C . LEU A 1 954 ? 30.874 -1.786 -30.902 1.00 94.44 954 LEU A C 1
ATOM 7385 O O . LEU A 1 954 ? 30.605 -2.180 -29.772 1.00 94.44 954 LEU A O 1
ATOM 7389 N N . LEU A 1 955 ? 31.818 -0.877 -31.140 1.00 95.00 955 LEU A N 1
ATOM 7390 C CA . LEU A 1 955 ? 32.609 -0.227 -30.094 1.00 95.00 955 LEU A CA 1
ATOM 7391 C C . LEU A 1 955 ? 32.294 1.271 -30.065 1.00 95.00 955 LEU A C 1
ATOM 7393 O O . LEU A 1 955 ? 32.644 2.001 -30.997 1.00 95.00 955 LEU A O 1
ATOM 7397 N N . ALA A 1 956 ? 31.626 1.742 -29.013 1.00 95.56 956 ALA A N 1
ATOM 7398 C CA . ALA A 1 956 ? 31.372 3.166 -28.830 1.00 95.56 956 ALA A CA 1
ATOM 7399 C C . ALA A 1 956 ? 32.601 3.886 -28.269 1.00 95.56 956 ALA A C 1
ATOM 7401 O O . ALA A 1 956 ? 33.236 3.416 -27.330 1.00 95.56 956 ALA A O 1
ATOM 7402 N N . LEU A 1 957 ? 32.882 5.076 -28.799 1.00 95.81 957 LEU A N 1
ATOM 7403 C CA . LEU A 1 957 ? 33.660 6.094 -28.090 1.00 95.81 957 LEU A CA 1
ATOM 7404 C C . LEU A 1 957 ? 32.639 7.115 -27.570 1.00 95.81 957 LEU A C 1
ATOM 7406 O O . LEU A 1 957 ? 32.044 7.828 -28.382 1.00 95.81 957 LEU A O 1
ATOM 7410 N N . HIS A 1 958 ? 32.358 7.125 -26.268 1.00 93.56 958 HIS A N 1
ATOM 7411 C CA . HIS A 1 958 ? 31.204 7.814 -25.676 1.00 93.56 958 HIS A CA 1
ATOM 7412 C C . HIS A 1 958 ? 31.635 9.037 -24.861 1.00 93.56 958 HIS A C 1
ATOM 7414 O O . HIS A 1 958 ? 32.486 8.908 -24.001 1.00 93.56 958 HIS A O 1
ATOM 7420 N N . TRP A 1 959 ? 31.087 10.225 -25.138 1.00 90.44 959 TRP A N 1
ATOM 7421 C CA . TRP A 1 959 ? 31.575 11.493 -24.560 1.00 90.44 959 TRP A CA 1
ATOM 7422 C C . TRP A 1 959 ? 30.809 12.027 -23.335 1.00 90.44 959 TRP A C 1
ATOM 7424 O O . TRP A 1 959 ? 31.079 13.161 -22.937 1.00 90.44 959 TRP A O 1
ATOM 7434 N N . GLY A 1 960 ? 29.855 11.273 -22.771 1.00 80.56 960 GLY A N 1
ATOM 7435 C CA . GLY A 1 960 ? 29.175 11.647 -21.518 1.00 80.56 960 GLY A CA 1
ATOM 7436 C C . GLY A 1 960 ? 28.508 13.029 -21.541 1.00 80.56 960 GLY A C 1
ATOM 7437 O O . GLY A 1 960 ? 28.610 13.795 -20.592 1.00 80.56 960 GLY A O 1
ATOM 7438 N N . LEU A 1 961 ? 27.888 13.426 -22.661 1.00 81.06 961 LEU A N 1
ATOM 7439 C CA . LEU A 1 961 ? 27.459 14.824 -22.860 1.00 81.06 961 LEU A CA 1
ATOM 7440 C C . LEU A 1 961 ? 26.387 15.298 -21.866 1.00 81.06 961 LEU A C 1
ATOM 7442 O O . LEU A 1 961 ? 26.267 16.501 -21.644 1.00 81.06 961 LEU A O 1
ATOM 7446 N N . ASP A 1 962 ? 25.626 14.363 -21.298 1.00 74.19 962 ASP A N 1
ATOM 7447 C CA . ASP A 1 962 ? 24.570 14.623 -20.319 1.00 74.19 962 ASP A CA 1
ATOM 7448 C C . ASP A 1 962 ? 25.105 14.722 -18.872 1.00 74.19 962 ASP A C 1
ATOM 7450 O O . ASP A 1 962 ? 24.376 15.166 -17.985 1.00 74.19 962 ASP A O 1
ATOM 7454 N N . ASP A 1 963 ? 26.378 14.370 -18.641 1.00 75.62 963 ASP A N 1
ATOM 7455 C CA . ASP A 1 963 ? 27.047 14.427 -17.330 1.00 75.62 963 ASP A CA 1
ATOM 7456 C C . ASP A 1 963 ? 27.524 15.851 -16.965 1.00 75.62 963 ASP A C 1
ATOM 7458 O O . ASP A 1 963 ? 27.978 16.101 -15.846 1.00 75.62 963 ASP A O 1
ATOM 7462 N N . TYR A 1 964 ? 27.410 16.805 -17.899 1.00 82.69 964 TYR A N 1
ATOM 7463 C CA . TYR A 1 964 ? 27.933 18.169 -17.783 1.00 82.69 964 TYR A CA 1
ATOM 7464 C C . TYR A 1 964 ? 26.859 19.236 -18.074 1.00 82.69 964 TYR A C 1
ATOM 7466 O O . TYR A 1 964 ? 25.947 19.005 -18.873 1.00 82.69 964 TYR A O 1
ATOM 7474 N N . PRO A 1 965 ? 26.971 20.455 -17.507 1.00 85.62 965 PRO A N 1
ATOM 7475 C CA . PRO A 1 965 ? 26.112 21.580 -17.866 1.00 85.62 965 PRO A CA 1
ATOM 7476 C C . PRO A 1 965 ? 26.088 21.843 -19.388 1.00 85.62 965 PRO A C 1
ATOM 7478 O O . PRO A 1 965 ? 27.142 22.043 -19.998 1.00 85.62 965 PRO A O 1
ATOM 7481 N N . PRO A 1 966 ? 24.907 21.961 -20.030 1.00 85.88 966 PRO A N 1
ATOM 7482 C CA . PRO A 1 966 ? 24.814 22.193 -21.476 1.00 85.88 966 PRO A CA 1
ATOM 7483 C C . PRO A 1 966 ? 25.559 23.441 -21.978 1.00 85.88 966 PRO A C 1
ATOM 7485 O O . PRO A 1 966 ? 26.038 23.462 -23.112 1.00 85.88 966 PRO A O 1
ATOM 7488 N N . ALA A 1 967 ? 25.682 24.479 -21.142 1.00 85.81 967 ALA A N 1
ATOM 7489 C CA . ALA A 1 967 ? 26.451 25.688 -21.449 1.00 85.81 967 ALA A CA 1
ATOM 7490 C C . ALA A 1 967 ? 27.973 25.441 -21.491 1.00 85.81 967 ALA A C 1
ATOM 7492 O O . ALA A 1 967 ? 28.663 26.045 -22.312 1.00 85.81 967 ALA A O 1
ATOM 7493 N N . GLU A 1 968 ? 28.486 24.521 -20.672 1.00 87.94 968 GLU A N 1
ATOM 7494 C CA . GLU A 1 968 ? 29.905 24.153 -20.637 1.00 87.94 968 GLU A CA 1
ATOM 7495 C C . GLU A 1 968 ? 30.281 23.350 -21.888 1.00 87.94 968 GLU A C 1
ATOM 7497 O O . GLU A 1 968 ? 31.217 23.704 -22.608 1.00 87.94 968 GLU A O 1
ATOM 7502 N N . ILE A 1 969 ? 29.479 22.332 -22.224 1.00 89.06 969 ILE A N 1
ATOM 7503 C CA . ILE A 1 969 ? 29.627 21.567 -23.472 1.00 89.06 969 ILE A CA 1
ATOM 7504 C C . ILE A 1 969 ? 29.531 22.489 -24.693 1.00 89.06 969 ILE A C 1
ATOM 7506 O O . ILE A 1 969 ? 30.318 22.350 -25.635 1.00 89.06 969 ILE A O 1
ATOM 7510 N N . HIS A 1 970 ? 28.613 23.465 -24.673 1.00 88.56 970 HIS A N 1
ATOM 7511 C CA . HIS A 1 970 ? 28.506 24.483 -25.720 1.00 88.56 970 HIS A CA 1
ATOM 7512 C C . HIS A 1 970 ? 29.792 25.304 -25.860 1.00 88.56 970 HIS A C 1
ATOM 7514 O O . HIS A 1 970 ? 30.325 25.377 -26.970 1.00 88.56 970 HIS A O 1
ATOM 7520 N N . ARG A 1 971 ? 30.330 25.847 -24.756 1.00 87.44 971 ARG A N 1
ATOM 7521 C CA . ARG A 1 971 ? 31.594 26.603 -24.744 1.00 87.44 971 ARG A CA 1
ATOM 7522 C C . ARG A 1 971 ? 32.752 25.772 -25.289 1.00 87.44 971 ARG A C 1
ATOM 7524 O O . ARG A 1 971 ? 33.428 26.218 -26.212 1.00 87.44 971 ARG A O 1
ATOM 7531 N N . ILE A 1 972 ? 32.967 24.570 -24.752 1.00 86.75 972 ILE A N 1
ATOM 7532 C CA . ILE A 1 972 ? 34.076 23.685 -25.143 1.00 86.75 972 ILE A CA 1
ATOM 7533 C C . ILE A 1 972 ? 34.011 23.365 -26.645 1.00 86.75 972 ILE A C 1
ATOM 7535 O O . ILE A 1 972 ? 35.024 23.423 -27.347 1.00 86.75 972 ILE A O 1
ATOM 7539 N N . CYS A 1 973 ? 32.817 23.063 -27.163 1.00 87.94 973 CYS A N 1
ATOM 7540 C CA . CYS A 1 973 ? 32.630 22.770 -28.581 1.00 87.94 973 CYS A CA 1
ATOM 7541 C C . CYS A 1 973 ? 32.815 24.013 -29.466 1.00 87.94 973 CYS A C 1
ATOM 7543 O O . CYS A 1 973 ? 33.449 23.910 -30.516 1.00 87.94 973 CYS A O 1
ATOM 7545 N N . ALA A 1 974 ? 32.303 25.177 -29.054 1.00 83.56 974 ALA A N 1
ATOM 7546 C CA . ALA A 1 974 ? 32.441 26.433 -29.791 1.00 83.56 974 ALA A CA 1
ATOM 7547 C C . ALA A 1 974 ? 33.905 26.901 -29.858 1.00 83.56 974 ALA A C 1
ATOM 7549 O O . ALA A 1 974 ? 34.404 27.183 -30.949 1.00 83.56 974 ALA A O 1
ATOM 7550 N N . ASP A 1 975 ? 34.624 26.882 -28.732 1.00 81.62 975 ASP A N 1
ATOM 7551 C CA . ASP A 1 975 ? 36.041 27.261 -28.658 1.00 81.62 975 ASP A CA 1
ATOM 7552 C C . ASP A 1 975 ? 36.901 26.376 -29.576 1.00 81.62 975 ASP A C 1
ATOM 7554 O O . ASP A 1 975 ? 37.757 26.877 -30.304 1.00 81.62 975 ASP A O 1
ATOM 7558 N N . ARG A 1 976 ? 36.625 25.065 -29.640 1.00 84.00 976 ARG A N 1
ATOM 7559 C CA . ARG A 1 976 ? 37.323 24.136 -30.550 1.00 84.00 976 ARG A CA 1
ATOM 7560 C C . ARG A 1 976 ? 36.973 24.337 -32.027 1.00 84.00 976 ARG A C 1
ATOM 7562 O O . ARG A 1 976 ? 37.830 24.112 -32.885 1.00 84.00 976 ARG A O 1
ATOM 7569 N N . VAL A 1 977 ? 35.748 24.763 -32.351 1.00 80.75 977 VAL A N 1
ATOM 7570 C CA . VAL A 1 977 ? 35.373 25.164 -33.723 1.00 80.75 977 VAL A CA 1
ATOM 7571 C C . VAL A 1 977 ? 36.129 26.434 -34.127 1.00 80.75 977 VAL A C 1
ATOM 7573 O O . VAL A 1 977 ? 36.702 26.470 -35.216 1.00 80.75 977 VAL A O 1
ATOM 7576 N N . LEU A 1 978 ? 36.202 27.433 -33.239 1.00 76.88 978 LEU A N 1
ATOM 7577 C CA . LEU A 1 978 ? 36.939 28.683 -33.454 1.00 76.88 978 LEU A CA 1
ATOM 7578 C C . LEU A 1 978 ? 38.446 28.437 -33.632 1.00 76.88 978 LEU A C 1
ATOM 7580 O O . LEU A 1 978 ? 39.011 28.847 -34.644 1.00 76.88 978 LEU A O 1
ATOM 7584 N N . GLN A 1 979 ? 39.080 27.697 -32.714 1.00 76.38 979 GLN A N 1
ATOM 7585 C CA . GLN A 1 979 ? 40.511 27.353 -32.770 1.00 76.38 979 GLN A CA 1
ATOM 7586 C C . GLN A 1 979 ? 40.902 26.609 -34.056 1.00 76.38 979 GLN A C 1
ATOM 7588 O O . GLN A 1 979 ? 42.004 26.793 -34.572 1.00 76.38 979 GLN A O 1
ATOM 7593 N N . ARG A 1 980 ? 40.013 25.760 -34.586 1.00 73.56 980 ARG A N 1
ATOM 7594 C CA . ARG A 1 980 ? 40.267 24.988 -35.811 1.00 73.56 980 ARG A CA 1
ATOM 7595 C C . ARG A 1 980 ? 39.995 25.788 -37.096 1.00 73.56 980 ARG A C 1
ATOM 7597 O O . ARG A 1 980 ? 40.511 25.422 -38.159 1.00 73.56 980 ARG A O 1
ATOM 7604 N N . GLY A 1 981 ? 39.239 26.884 -37.009 1.00 73.69 981 GLY A N 1
ATOM 7605 C CA . GLY A 1 981 ? 39.022 27.830 -38.103 1.00 73.69 981 GLY A CA 1
ATOM 7606 C C . GLY A 1 981 ? 38.419 27.186 -39.356 1.00 73.69 981 GLY A C 1
ATOM 7607 O O . GLY A 1 981 ? 37.588 26.279 -39.285 1.00 73.69 981 GLY A O 1
ATOM 7608 N N . GLU A 1 982 ? 38.899 27.606 -40.528 1.00 64.31 982 GLU A N 1
ATOM 7609 C CA . GLU A 1 982 ? 38.494 27.057 -41.833 1.00 64.31 982 GLU A CA 1
ATOM 7610 C C . GLU A 1 982 ? 38.820 25.562 -42.026 1.00 64.31 982 GLU A C 1
ATOM 7612 O O . GLU A 1 982 ? 38.321 24.934 -42.959 1.00 64.31 982 GLU A O 1
ATOM 7617 N N . ASN A 1 983 ? 39.639 24.967 -41.149 1.00 64.00 983 ASN A N 1
ATOM 7618 C CA . ASN A 1 983 ? 39.974 23.541 -41.187 1.00 64.00 983 ASN A CA 1
ATOM 7619 C C . ASN A 1 983 ? 38.987 22.674 -40.374 1.00 64.00 983 ASN A C 1
ATOM 7621 O O . ASN A 1 983 ? 39.215 21.468 -40.210 1.00 64.00 983 ASN A O 1
ATOM 7625 N N . HIS A 1 984 ? 37.914 23.257 -39.820 1.00 68.56 984 HIS A N 1
ATOM 7626 C CA . HIS A 1 984 ? 36.824 22.511 -39.190 1.00 68.56 984 HIS A CA 1
ATOM 7627 C C . HIS A 1 984 ? 35.835 21.982 -40.248 1.00 68.56 984 HIS A C 1
ATOM 7629 O O . HIS A 1 984 ? 35.589 22.612 -41.272 1.00 68.56 984 HIS A O 1
ATOM 7635 N N . GLN A 1 985 ? 35.297 20.777 -40.030 1.00 60.44 985 GLN A N 1
ATOM 7636 C CA . GLN A 1 985 ? 34.658 19.990 -41.094 1.00 60.44 985 GLN A CA 1
ATOM 7637 C C . GLN A 1 985 ? 33.267 20.479 -41.489 1.00 60.44 985 GLN A C 1
ATOM 7639 O O . GLN A 1 985 ? 33.032 20.882 -42.625 1.00 60.44 985 GLN A O 1
ATOM 7644 N N . THR A 1 986 ? 32.340 20.430 -40.535 1.00 62.12 986 THR A N 1
ATOM 7645 C CA . THR A 1 986 ? 30.900 20.568 -40.806 1.00 62.12 986 THR A CA 1
ATOM 7646 C C . THR A 1 986 ? 30.361 21.951 -40.431 1.00 62.12 986 THR A C 1
ATOM 7648 O O . THR A 1 986 ? 29.306 22.360 -40.903 1.00 62.12 986 THR A O 1
ATOM 7651 N N . LEU A 1 987 ? 31.094 22.681 -39.586 1.00 67.50 987 LEU A N 1
ATOM 7652 C CA . LEU A 1 987 ? 30.774 24.032 -39.121 1.00 67.50 987 LEU A CA 1
ATOM 7653 C C . LEU A 1 987 ? 31.968 24.936 -39.416 1.00 67.50 987 LEU A C 1
ATOM 7655 O O . LEU A 1 987 ? 33.067 24.621 -38.969 1.00 67.50 987 LEU A O 1
ATOM 7659 N N . LEU A 1 988 ? 31.758 26.032 -40.140 1.00 66.31 988 LEU A N 1
ATOM 7660 C CA . LEU A 1 988 ? 32.750 27.098 -40.257 1.00 66.31 988 LEU A CA 1
ATOM 7661 C C . LEU A 1 988 ? 32.437 28.179 -39.215 1.00 66.31 988 LEU A C 1
ATOM 7663 O O . LEU A 1 988 ? 31.266 28.564 -39.116 1.00 66.31 988 LEU A O 1
ATOM 7667 N N . PRO A 1 989 ? 33.432 28.687 -38.467 1.00 63.16 989 PRO A N 1
ATOM 7668 C CA . PRO A 1 989 ? 33.237 29.890 -37.677 1.00 63.16 989 PRO A CA 1
ATOM 7669 C C . PRO A 1 989 ? 32.972 31.075 -38.610 1.00 63.16 989 PRO A C 1
ATOM 7671 O O . PRO A 1 989 ? 33.610 31.236 -39.649 1.00 63.16 989 PRO A O 1
ATOM 7674 N N . ASP A 1 990 ? 31.992 31.894 -38.247 1.00 64.81 990 ASP A N 1
ATOM 7675 C CA . ASP A 1 990 ? 31.459 32.960 -39.083 1.00 64.81 990 ASP A CA 1
ATOM 7676 C C . ASP A 1 990 ? 31.176 34.214 -38.248 1.00 64.81 990 ASP A C 1
ATOM 7678 O O . ASP A 1 990 ? 30.875 34.129 -37.057 1.00 64.81 990 ASP A O 1
ATOM 7682 N N . ALA A 1 991 ? 31.207 35.387 -38.885 1.00 57.25 991 ALA A N 1
ATOM 7683 C CA . ALA A 1 991 ? 30.992 36.668 -38.209 1.00 57.25 991 ALA A CA 1
ATOM 7684 C C . ALA A 1 991 ? 29.576 36.853 -37.613 1.00 57.25 991 ALA A C 1
ATOM 7686 O O . ALA A 1 991 ? 29.344 37.845 -36.929 1.00 57.25 991 ALA A O 1
ATOM 7687 N N . SER A 1 992 ? 28.625 35.939 -37.862 1.00 58.66 992 SER A N 1
ATOM 7688 C CA . SER A 1 992 ? 27.299 35.944 -37.222 1.00 58.66 992 SER A CA 1
ATOM 7689 C C . SER A 1 992 ? 27.122 34.891 -36.118 1.00 58.66 992 SER A C 1
ATOM 7691 O O . SER A 1 992 ? 26.021 34.766 -35.587 1.00 58.66 992 SER A O 1
ATOM 7693 N N . GLN A 1 993 ? 28.183 34.149 -35.761 1.00 67.12 993 GLN A N 1
ATOM 7694 C CA . GLN A 1 993 ? 28.179 33.065 -34.760 1.00 67.12 993 GLN A CA 1
ATOM 7695 C C . GLN A 1 993 ? 27.052 32.031 -34.962 1.00 67.12 993 GLN A C 1
ATOM 7697 O O . GLN A 1 993 ? 26.593 31.374 -34.028 1.00 67.12 993 GLN A O 1
ATOM 7702 N N . ALA A 1 994 ? 26.610 31.832 -36.206 1.00 66.69 994 ALA A N 1
ATOM 7703 C CA . ALA A 1 994 ? 25.520 30.921 -36.536 1.00 66.69 994 ALA A CA 1
ATOM 7704 C C . ALA A 1 994 ? 25.883 29.452 -36.240 1.00 66.69 994 ALA A C 1
ATOM 7706 O O . ALA A 1 994 ? 25.010 28.651 -35.904 1.00 66.69 994 ALA A O 1
ATOM 7707 N N . HIS A 1 995 ? 27.174 29.108 -36.286 1.00 73.38 995 HIS A N 1
ATOM 7708 C CA . HIS A 1 995 ? 27.686 27.810 -35.840 1.00 73.38 995 HIS A CA 1
ATOM 7709 C C . HIS A 1 995 ? 27.356 27.502 -34.364 1.00 73.38 995 HIS A C 1
ATOM 7711 O O . HIS A 1 995 ? 27.035 26.358 -34.045 1.00 73.38 995 HIS A O 1
ATOM 7717 N N . GLU A 1 996 ? 27.334 28.501 -33.476 1.00 78.44 996 GLU A N 1
ATOM 7718 C CA . GLU A 1 996 ? 26.985 28.308 -32.061 1.00 78.44 996 GLU A CA 1
ATOM 7719 C C . GLU A 1 996 ? 25.509 27.955 -31.858 1.00 78.44 996 GLU A C 1
ATOM 7721 O O . GLU A 1 996 ? 25.181 27.156 -30.981 1.00 78.44 996 GLU A O 1
ATOM 7726 N N . GLN A 1 997 ? 24.610 28.506 -32.678 1.00 74.50 997 GLN A N 1
ATOM 7727 C CA . GLN A 1 997 ? 23.187 28.148 -32.647 1.00 74.50 997 GLN A CA 1
ATOM 7728 C C . GLN A 1 997 ? 22.962 26.713 -33.143 1.00 74.50 997 GLN A C 1
ATOM 7730 O O . GLN A 1 997 ? 22.117 25.988 -32.615 1.00 74.50 997 GLN A O 1
ATOM 7735 N N . VAL A 1 998 ? 23.757 26.273 -34.124 1.00 78.94 998 VAL A N 1
ATOM 7736 C CA . VAL A 1 998 ? 23.732 24.888 -34.605 1.00 78.94 998 VAL A CA 1
ATOM 7737 C C . VAL A 1 998 ? 24.250 23.919 -33.534 1.00 78.94 998 VAL A C 1
ATOM 7739 O O . VAL A 1 998 ? 23.639 22.868 -33.348 1.00 78.94 998 VAL A O 1
ATOM 7742 N N . LEU A 1 999 ? 25.294 24.280 -32.773 1.00 84.88 999 LEU A N 1
ATOM 7743 C CA . LEU A 1 999 ? 25.763 23.486 -31.625 1.00 84.88 999 LEU A CA 1
ATOM 7744 C C . LEU A 1 999 ? 24.671 23.300 -30.561 1.00 84.88 999 LEU A C 1
ATOM 7746 O O . LEU A 1 999 ? 24.451 22.172 -30.126 1.00 84.88 999 LEU A O 1
ATOM 7750 N N . TRP A 1 1000 ? 23.912 24.349 -30.215 1.00 84.19 1000 TRP A N 1
ATOM 7751 C CA . TRP A 1 1000 ? 22.745 24.207 -29.329 1.00 84.19 1000 TRP A CA 1
ATOM 7752 C C . TRP A 1 1000 ? 21.718 23.205 -29.872 1.00 84.19 1000 TRP A C 1
ATOM 7754 O O . TRP A 1 1000 ? 21.247 22.352 -29.125 1.00 84.19 1000 TRP A O 1
ATOM 7764 N N . SER A 1 1001 ? 21.423 23.225 -31.179 1.00 81.81 1001 SER A N 1
ATOM 7765 C CA . SER A 1 1001 ? 20.541 22.212 -31.777 1.00 81.81 1001 SER A CA 1
ATOM 7766 C C . SER A 1 1001 ? 21.112 20.790 -31.725 1.00 81.81 1001 SER A C 1
ATOM 7768 O O . SER A 1 1001 ? 20.320 19.857 -31.859 1.00 81.81 1001 SER A O 1
ATOM 7770 N N . PHE A 1 1002 ? 22.426 20.598 -31.613 1.00 87.19 1002 PHE A N 1
ATOM 7771 C CA . PHE A 1 1002 ? 23.020 19.272 -31.449 1.00 87.19 1002 PHE A CA 1
ATOM 7772 C C . PHE A 1 1002 ? 22.943 18.803 -29.995 1.00 87.19 1002 PHE A C 1
ATOM 7774 O O . PHE A 1 1002 ? 22.503 17.684 -29.761 1.00 87.19 1002 PHE A O 1
ATOM 7781 N N . ILE A 1 1003 ? 23.265 19.676 -29.034 1.00 86.31 1003 ILE A N 1
ATOM 7782 C CA . ILE A 1 1003 ? 23.158 19.396 -27.592 1.00 86.31 1003 ILE A CA 1
ATOM 7783 C C . ILE A 1 1003 ? 21.712 19.026 -27.225 1.00 86.31 1003 ILE A C 1
ATOM 7785 O O . ILE A 1 1003 ? 21.466 17.953 -26.690 1.00 86.31 1003 ILE A O 1
ATOM 7789 N N . THR A 1 1004 ? 20.724 19.842 -27.611 1.00 82.25 1004 THR A N 1
ATOM 7790 C CA . THR A 1 1004 ? 19.297 19.593 -27.308 1.00 82.25 1004 THR A CA 1
ATOM 7791 C C . THR A 1 1004 ? 18.707 18.360 -28.012 1.00 82.25 1004 THR A C 1
ATOM 7793 O O . THR A 1 1004 ? 17.611 17.930 -27.666 1.00 82.25 1004 THR A O 1
ATOM 7796 N N . LYS A 1 1005 ? 19.392 17.796 -29.015 1.00 83.12 1005 LYS A N 1
ATOM 7797 C CA . LYS A 1 1005 ? 18.966 16.577 -29.728 1.00 83.12 1005 LYS A CA 1
ATOM 7798 C C . LYS A 1 1005 ? 19.808 15.351 -29.372 1.00 83.12 1005 LYS A C 1
ATOM 7800 O O . LYS A 1 1005 ? 19.620 14.320 -30.006 1.00 83.12 1005 LYS A O 1
ATOM 7805 N N . SER A 1 1006 ? 20.746 15.459 -28.431 1.00 84.38 1006 SER A N 1
ATOM 7806 C CA . SER A 1 1006 ? 21.528 14.310 -27.977 1.00 84.38 1006 SER A CA 1
ATOM 7807 C C . SER A 1 1006 ? 20.607 13.294 -27.296 1.00 84.38 1006 SER A C 1
ATOM 7809 O O . SER A 1 1006 ? 19.747 13.665 -26.501 1.00 84.38 1006 SER A O 1
ATOM 7811 N N . GLU A 1 1007 ? 20.762 12.018 -27.639 1.00 84.94 1007 GLU A N 1
ATOM 7812 C CA . GLU A 1 1007 ? 20.044 10.896 -27.037 1.00 84.94 1007 GLU A CA 1
ATOM 7813 C C . GLU A 1 1007 ? 21.062 10.012 -26.292 1.00 84.94 1007 GLU A C 1
ATOM 7815 O O . GLU A 1 1007 ? 21.986 9.508 -26.953 1.00 84.94 1007 GLU A O 1
ATOM 7820 N N . PRO A 1 1008 ? 20.898 9.777 -24.971 1.00 81.38 1008 PRO A N 1
ATOM 7821 C CA . PRO A 1 1008 ? 21.809 8.956 -24.171 1.00 81.38 1008 PRO A CA 1
ATOM 7822 C C . PRO A 1 1008 ? 22.104 7.594 -24.804 1.00 81.38 1008 PRO A C 1
ATOM 7824 O O . PRO A 1 1008 ? 21.254 7.017 -25.491 1.00 81.38 1008 PRO A O 1
ATOM 7827 N N . LEU A 1 1009 ? 23.308 7.067 -24.576 1.00 80.69 1009 LEU A N 1
ATOM 7828 C CA . LEU A 1 1009 ? 23.705 5.735 -25.030 1.00 80.69 1009 LEU A CA 1
ATOM 7829 C C . LEU A 1 1009 ? 23.241 4.677 -24.018 1.00 80.69 1009 LEU A C 1
ATOM 7831 O O . LEU A 1 1009 ? 23.757 4.628 -22.905 1.00 80.69 1009 LEU A O 1
ATOM 7835 N N . ALA A 1 1010 ? 22.291 3.816 -24.394 1.00 71.00 1010 ALA A N 1
ATOM 7836 C CA . ALA A 1 1010 ? 21.958 2.652 -23.573 1.00 71.00 1010 ALA A CA 1
ATOM 7837 C C . ALA A 1 1010 ? 22.992 1.526 -23.769 1.00 71.00 1010 ALA A C 1
ATOM 7839 O O . ALA A 1 1010 ? 23.544 1.347 -24.857 1.00 71.00 1010 ALA A O 1
ATOM 7840 N N . SER A 1 1011 ? 23.243 0.754 -22.709 1.00 57.53 1011 SER A N 1
ATOM 7841 C CA . SER A 1 1011 ? 24.290 -0.278 -22.668 1.00 57.53 1011 SER A CA 1
ATOM 7842 C C . SER A 1 1011 ? 23.997 -1.532 -23.500 1.00 57.53 1011 SER A C 1
ATOM 7844 O O . SER A 1 1011 ? 24.856 -2.400 -23.591 1.00 57.53 1011 SER A O 1
ATOM 7846 N N . ASP A 1 1012 ? 22.815 -1.632 -24.115 1.00 66.69 1012 ASP A N 1
ATOM 7847 C CA . ASP A 1 1012 ? 22.457 -2.683 -25.072 1.00 66.69 1012 ASP A CA 1
ATOM 7848 C C . ASP A 1 1012 ? 22.662 -2.261 -26.542 1.00 66.69 1012 ASP A C 1
ATOM 7850 O O . ASP A 1 1012 ? 22.494 -3.081 -27.443 1.00 66.69 1012 ASP A O 1
ATOM 7854 N N . GLU A 1 1013 ? 22.971 -0.987 -26.818 1.00 75.44 1013 GLU A N 1
ATOM 7855 C CA . GLU A 1 1013 ? 23.065 -0.466 -28.191 1.00 75.44 1013 GLU A CA 1
ATOM 7856 C C . GLU A 1 1013 ? 24.393 -0.796 -28.889 1.00 75.44 1013 GLU A C 1
ATOM 7858 O O . GLU A 1 1013 ? 24.479 -0.700 -30.117 1.00 75.44 1013 GLU A O 1
ATOM 7863 N N . VAL A 1 1014 ? 25.418 -1.165 -28.117 1.00 85.31 1014 VAL A N 1
ATOM 7864 C CA . VAL A 1 1014 ? 26.782 -1.490 -28.560 1.00 85.31 1014 VAL A CA 1
ATOM 7865 C C . VAL A 1 1014 ? 27.363 -2.615 -27.701 1.00 85.31 1014 VAL A C 1
ATOM 7867 O O . VAL A 1 1014 ? 26.897 -2.836 -26.588 1.00 85.31 1014 VAL A O 1
ATOM 7870 N N . ASP A 1 1015 ? 28.384 -3.308 -28.203 1.00 83.94 1015 ASP A N 1
ATOM 7871 C CA . ASP A 1 1015 ? 28.986 -4.453 -27.507 1.00 83.94 1015 ASP A CA 1
ATOM 7872 C C . ASP A 1 1015 ? 30.070 -4.025 -26.501 1.00 83.94 1015 ASP A C 1
ATOM 7874 O O . ASP A 1 1015 ? 30.308 -4.715 -25.516 1.00 83.94 1015 ASP A O 1
ATOM 7878 N N . GLU A 1 1016 ? 30.744 -2.898 -26.759 1.00 86.44 1016 GLU A N 1
ATOM 7879 C CA . GLU A 1 1016 ? 31.846 -2.361 -25.950 1.00 86.44 1016 GLU A CA 1
ATOM 7880 C C . GLU A 1 1016 ? 31.787 -0.822 -25.905 1.00 86.44 1016 GLU A C 1
ATOM 7882 O O . GLU A 1 1016 ? 31.408 -0.178 -26.891 1.00 86.44 1016 GLU A O 1
ATOM 7887 N N . ILE A 1 1017 ? 32.206 -0.213 -24.789 1.00 87.31 1017 ILE A N 1
ATOM 7888 C CA . ILE A 1 1017 ? 32.223 1.249 -24.597 1.00 87.31 1017 ILE A CA 1
ATOM 7889 C C . ILE A 1 1017 ? 33.599 1.702 -24.093 1.00 87.31 1017 ILE A C 1
ATOM 7891 O O . ILE A 1 1017 ? 34.140 1.154 -23.136 1.00 87.31 1017 ILE A O 1
ATOM 7895 N N . VAL A 1 1018 ? 34.145 2.747 -24.718 1.00 89.12 1018 VAL A N 1
ATOM 7896 C CA . VAL A 1 1018 ? 35.274 3.530 -24.204 1.00 89.12 1018 VAL A CA 1
ATOM 7897 C C . VAL A 1 1018 ? 34.740 4.888 -23.762 1.00 89.12 1018 VAL A C 1
ATOM 7899 O O . VAL A 1 1018 ? 34.324 5.691 -24.602 1.00 89.12 1018 VAL A O 1
ATOM 7902 N N . GLU A 1 1019 ? 34.766 5.145 -22.455 1.00 87.25 1019 GLU A N 1
ATOM 7903 C CA . GLU A 1 1019 ? 34.342 6.428 -21.885 1.00 87.25 1019 GLU A CA 1
ATOM 7904 C C . GLU A 1 1019 ? 35.379 7.520 -22.159 1.00 87.25 1019 GLU A C 1
ATOM 7906 O O . GLU A 1 1019 ? 36.507 7.490 -21.655 1.00 87.25 1019 GLU A O 1
ATOM 7911 N N . MET A 1 1020 ? 34.965 8.489 -22.968 1.00 91.06 1020 MET A N 1
ATOM 7912 C CA . MET A 1 1020 ? 35.670 9.688 -23.403 1.00 91.06 1020 MET A CA 1
ATOM 7913 C C . MET A 1 1020 ? 35.240 10.897 -22.568 1.00 91.06 1020 MET A C 1
ATOM 7915 O O . MET A 1 1020 ? 34.177 10.908 -21.962 1.00 91.06 1020 MET A O 1
ATOM 7919 N N . SER A 1 1021 ? 36.057 11.947 -22.565 1.00 87.19 1021 SER A N 1
ATOM 7920 C CA . SER A 1 1021 ? 35.774 13.187 -21.836 1.00 87.19 1021 SER A CA 1
ATOM 7921 C C . SER A 1 1021 ? 35.668 14.353 -22.813 1.00 87.19 1021 SER A C 1
ATOM 7923 O O . SER A 1 1021 ? 36.436 14.454 -23.775 1.00 87.19 1021 SER A O 1
ATOM 7925 N N . ALA A 1 1022 ? 34.694 15.238 -22.588 1.00 85.50 1022 ALA A N 1
ATOM 7926 C CA . ALA A 1 1022 ? 34.573 16.472 -23.354 1.00 85.50 1022 ALA A CA 1
ATOM 7927 C C . ALA A 1 1022 ? 35.717 17.446 -23.034 1.00 85.50 1022 ALA A C 1
ATOM 7929 O O . ALA A 1 1022 ? 36.118 18.201 -23.918 1.00 85.50 1022 ALA A O 1
ATOM 7930 N N . HIS A 1 1023 ? 36.273 17.398 -21.824 1.00 84.81 1023 HIS A N 1
ATOM 7931 C CA . HIS A 1 1023 ? 37.298 18.314 -21.312 1.00 84.81 1023 HIS A CA 1
ATOM 7932 C C . HIS A 1 1023 ? 38.706 17.986 -21.797 1.00 84.81 1023 HIS A C 1
ATOM 7934 O O . HIS A 1 1023 ? 39.515 18.900 -21.947 1.00 84.81 1023 HIS A O 1
ATOM 7940 N N . ASP A 1 1024 ? 38.978 16.714 -22.095 1.00 87.00 1024 ASP A N 1
ATOM 7941 C CA . ASP A 1 1024 ? 40.277 16.243 -22.581 1.00 87.00 1024 ASP A CA 1
ATOM 7942 C C . ASP A 1 1024 ? 40.715 17.045 -23.816 1.00 87.00 1024 ASP A C 1
ATOM 7944 O O . ASP A 1 1024 ? 39.946 17.224 -24.766 1.00 87.00 1024 ASP A O 1
ATOM 7948 N N . ASP A 1 1025 ? 41.966 17.509 -23.845 1.00 86.75 1025 ASP A N 1
ATOM 7949 C CA . ASP A 1 1025 ? 42.537 18.080 -25.064 1.00 86.75 1025 ASP A CA 1
ATOM 7950 C C . ASP A 1 1025 ? 42.687 17.012 -26.169 1.00 86.75 1025 ASP A C 1
ATOM 7952 O O . ASP A 1 1025 ? 42.321 15.842 -26.008 1.00 86.75 1025 ASP A O 1
ATOM 7956 N N . LEU A 1 1026 ? 43.189 17.410 -27.341 1.00 86.31 1026 LEU A N 1
ATOM 7957 C CA . LEU A 1 1026 ? 43.333 16.482 -28.465 1.00 86.31 1026 LEU A CA 1
ATOM 7958 C C . LEU A 1 1026 ? 44.303 15.326 -28.160 1.00 86.31 1026 LEU A C 1
ATOM 7960 O O . LEU A 1 1026 ? 44.084 14.216 -28.638 1.00 86.31 1026 LEU A O 1
ATOM 7964 N N . GLU A 1 1027 ? 45.361 15.572 -27.392 1.00 89.06 1027 GLU A N 1
ATOM 7965 C CA . GLU A 1 1027 ? 46.373 14.571 -27.062 1.00 89.06 1027 GLU A CA 1
ATOM 7966 C C . GLU A 1 1027 ? 45.837 13.580 -26.028 1.00 89.06 1027 GLU A C 1
ATOM 7968 O O . GLU A 1 1027 ? 45.832 12.376 -26.290 1.00 89.06 1027 GLU A O 1
ATOM 7973 N N . ALA A 1 1028 ? 45.256 14.076 -24.933 1.00 89.88 1028 ALA A N 1
ATOM 7974 C CA . ALA A 1 1028 ? 44.567 13.262 -23.936 1.00 89.88 1028 ALA A CA 1
ATOM 7975 C C . ALA A 1 1028 ? 43.430 12.430 -24.561 1.00 89.88 1028 ALA A C 1
ATOM 7977 O O . ALA A 1 1028 ? 43.358 11.218 -24.340 1.00 89.88 1028 ALA A O 1
ATOM 7978 N N . SER A 1 1029 ? 42.612 13.037 -25.432 1.00 91.06 1029 SER A N 1
ATOM 7979 C CA . SER A 1 1029 ? 41.542 12.347 -26.166 1.00 91.06 1029 SER A CA 1
ATOM 7980 C C . SER A 1 1029 ? 42.079 11.217 -27.050 1.00 91.06 1029 SER A C 1
ATOM 7982 O O . SER A 1 1029 ? 41.510 10.126 -27.085 1.00 91.06 1029 SER A O 1
ATOM 7984 N N . VAL A 1 1030 ? 43.179 11.444 -27.776 1.00 93.12 1030 VAL A N 1
ATOM 7985 C CA . VAL A 1 1030 ? 43.788 10.406 -28.623 1.00 93.12 1030 VAL A CA 1
ATOM 7986 C C . VAL A 1 1030 ? 44.402 9.297 -27.770 1.00 93.12 1030 VAL A C 1
ATOM 7988 O O . VAL A 1 1030 ? 44.147 8.130 -28.054 1.00 93.12 1030 VAL A O 1
ATOM 7991 N N . ILE A 1 1031 ? 45.137 9.625 -26.703 1.00 91.19 1031 ILE A N 1
ATOM 7992 C CA . ILE A 1 1031 ? 45.735 8.642 -25.782 1.00 91.19 1031 ILE A CA 1
ATOM 7993 C C . ILE A 1 1031 ? 44.654 7.761 -25.145 1.00 91.19 1031 ILE A C 1
ATOM 7995 O O . ILE A 1 1031 ? 44.801 6.540 -25.095 1.00 91.19 1031 ILE A O 1
ATOM 7999 N N . ARG A 1 1032 ? 43.546 8.356 -24.695 1.00 93.12 1032 ARG A N 1
ATOM 8000 C CA . ARG A 1 1032 ? 42.412 7.640 -24.102 1.00 93.12 1032 ARG A CA 1
ATOM 8001 C C . ARG A 1 1032 ? 41.765 6.669 -25.093 1.00 93.12 1032 ARG A C 1
ATOM 8003 O O . ARG A 1 1032 ? 41.604 5.490 -24.779 1.00 93.12 1032 ARG A O 1
ATOM 8010 N N . ALA A 1 1033 ? 41.463 7.133 -26.306 1.00 92.69 1033 ALA A N 1
ATOM 8011 C CA . ALA A 1 1033 ? 40.889 6.286 -27.350 1.00 92.69 1033 ALA A CA 1
ATOM 8012 C C . ALA A 1 1033 ? 41.856 5.173 -27.797 1.00 92.69 1033 ALA A C 1
ATOM 8014 O O . ALA A 1 1033 ? 41.425 4.046 -28.037 1.00 92.69 1033 ALA A O 1
ATOM 8015 N N . VAL A 1 1034 ? 43.162 5.465 -27.864 1.00 93.38 1034 VAL A N 1
ATOM 8016 C CA . VAL A 1 1034 ? 44.228 4.487 -28.132 1.00 93.38 1034 VAL A CA 1
ATOM 8017 C C . VAL A 1 1034 ? 44.249 3.399 -27.061 1.00 93.38 1034 VAL A C 1
ATOM 8019 O O . VAL A 1 1034 ? 44.212 2.227 -27.424 1.00 93.38 1034 VAL A O 1
ATOM 8022 N N . LYS A 1 1035 ? 44.244 3.757 -25.769 1.00 89.81 1035 LYS A N 1
ATOM 8023 C CA . LYS A 1 1035 ? 44.223 2.789 -24.658 1.00 89.81 1035 LYS A CA 1
ATOM 8024 C C . LYS A 1 1035 ? 42.996 1.878 -24.716 1.00 89.81 1035 LYS A C 1
ATOM 8026 O O . LYS A 1 1035 ? 43.152 0.661 -24.663 1.00 89.81 1035 LYS A O 1
ATOM 8031 N N . GLY A 1 1036 ? 41.805 2.449 -24.916 1.00 87.06 1036 GLY A N 1
ATOM 8032 C CA . GLY A 1 1036 ? 40.571 1.673 -25.081 1.00 87.06 1036 GLY A CA 1
ATOM 8033 C C . GLY A 1 1036 ? 40.628 0.718 -26.280 1.00 87.06 1036 GLY A C 1
ATOM 8034 O O . GLY A 1 1036 ? 40.322 -0.464 -26.146 1.00 87.06 1036 GLY A O 1
ATOM 8035 N N . CYS A 1 1037 ? 41.101 1.188 -27.441 1.00 89.94 1037 CYS A N 1
ATOM 8036 C CA . CYS A 1 1037 ? 41.260 0.340 -28.627 1.00 89.94 1037 CYS A CA 1
ATOM 8037 C C . CYS A 1 1037 ? 42.307 -0.770 -28.425 1.00 89.94 1037 CYS A C 1
ATOM 8039 O O . CYS A 1 1037 ? 42.058 -1.903 -28.821 1.00 89.94 1037 CYS A O 1
ATOM 8041 N N . VAL A 1 1038 ? 43.450 -0.477 -27.797 1.00 88.81 1038 VAL A N 1
ATOM 8042 C CA . VAL A 1 1038 ? 44.497 -1.464 -27.463 1.00 88.81 1038 VAL A CA 1
ATOM 8043 C C . VAL A 1 1038 ? 43.938 -2.559 -26.557 1.00 88.81 1038 VAL A C 1
ATOM 8045 O O . VAL A 1 1038 ? 44.047 -3.738 -26.888 1.00 88.81 1038 VAL A O 1
ATOM 8048 N N . GLN A 1 1039 ? 43.272 -2.171 -25.467 1.00 86.31 1039 GLN A N 1
ATOM 8049 C CA . GLN A 1 1039 ? 42.696 -3.092 -24.488 1.00 86.31 1039 GLN A CA 1
ATOM 8050 C C . GLN A 1 1039 ? 41.600 -3.982 -25.091 1.00 86.31 1039 GLN A C 1
ATOM 8052 O O . GLN A 1 1039 ? 41.594 -5.191 -24.869 1.00 86.31 1039 GLN A O 1
ATOM 8057 N N . ILE A 1 1040 ? 40.669 -3.395 -25.848 1.00 85.31 1040 ILE A N 1
ATOM 8058 C CA . ILE A 1 1040 ? 39.469 -4.097 -26.324 1.00 85.31 1040 ILE A CA 1
ATOM 8059 C C . ILE A 1 1040 ? 39.748 -4.898 -27.607 1.00 85.31 1040 ILE A C 1
ATOM 8061 O O . ILE A 1 1040 ? 39.190 -5.983 -27.795 1.00 85.31 1040 ILE A O 1
ATOM 8065 N N . LEU A 1 1041 ? 40.608 -4.392 -28.499 1.00 86.12 1041 LEU A N 1
ATOM 8066 C CA . LEU A 1 1041 ? 40.926 -5.022 -29.790 1.00 86.12 1041 LEU A CA 1
ATOM 8067 C C . LEU A 1 1041 ? 42.212 -5.868 -29.765 1.00 86.12 1041 LEU A C 1
ATOM 8069 O O . LEU A 1 1041 ? 42.530 -6.490 -30.774 1.00 86.12 1041 LEU A O 1
ATOM 8073 N N . GLY A 1 1042 ? 42.949 -5.903 -28.648 1.00 82.88 1042 GLY A N 1
ATOM 8074 C CA . GLY A 1 1042 ? 44.171 -6.708 -28.507 1.00 82.88 1042 GLY A CA 1
ATOM 8075 C C . GLY A 1 1042 ? 45.336 -6.229 -29.381 1.00 82.88 1042 GLY A C 1
ATOM 8076 O O . GLY A 1 1042 ? 46.133 -7.038 -29.853 1.00 82.88 1042 GLY A O 1
ATOM 8077 N N . LEU A 1 1043 ? 45.415 -4.923 -29.646 1.00 84.88 1043 LEU A N 1
ATOM 8078 C CA . LEU A 1 1043 ? 46.403 -4.333 -30.555 1.00 84.88 1043 LEU A CA 1
ATOM 8079 C C . LEU A 1 1043 ? 47.714 -3.995 -29.825 1.00 84.88 1043 LEU A C 1
ATOM 8081 O O . LEU A 1 1043 ? 47.675 -3.649 -28.647 1.00 84.88 1043 LEU A O 1
ATOM 8085 N N . PRO A 1 1044 ? 48.877 -4.025 -30.505 1.00 82.94 1044 PRO A N 1
ATOM 8086 C CA . PRO A 1 1044 ? 50.135 -3.599 -29.899 1.00 82.94 1044 PRO A CA 1
ATOM 8087 C C . PRO A 1 1044 ? 50.097 -2.107 -29.544 1.00 82.94 1044 PRO A C 1
ATOM 8089 O O . PRO A 1 1044 ? 49.625 -1.282 -30.333 1.00 82.94 1044 PRO A O 1
ATOM 8092 N N . GLU A 1 1045 ? 50.628 -1.755 -28.372 1.00 87.38 1045 GLU A N 1
ATOM 8093 C CA . GLU A 1 1045 ? 50.667 -0.367 -27.909 1.00 87.38 1045 GLU A CA 1
ATOM 8094 C C . GLU A 1 1045 ? 51.551 0.494 -28.840 1.00 87.38 1045 GLU A C 1
ATOM 8096 O O . GLU A 1 1045 ? 52.699 0.133 -29.125 1.00 87.38 1045 GLU A O 1
ATOM 8101 N N . PRO A 1 1046 ? 51.039 1.617 -29.378 1.00 89.88 1046 PRO A N 1
ATOM 8102 C CA . PRO A 1 1046 ? 51.803 2.461 -30.286 1.00 89.88 1046 PRO A CA 1
ATOM 8103 C C . PRO A 1 1046 ? 52.867 3.264 -29.531 1.00 89.88 1046 PRO A C 1
ATOM 8105 O O . PRO A 1 1046 ? 52.612 3.816 -28.464 1.00 89.88 1046 PRO A O 1
ATOM 8108 N N . THR A 1 1047 ? 54.056 3.402 -30.122 1.00 88.50 1047 THR A N 1
ATOM 8109 C CA . THR A 1 1047 ? 55.132 4.202 -29.519 1.00 88.50 1047 THR A CA 1
ATOM 8110 C C . THR A 1 1047 ? 54.731 5.681 -29.386 1.00 88.50 1047 THR A C 1
ATOM 8112 O O . THR A 1 1047 ? 53.994 6.190 -30.240 1.00 88.50 1047 THR A O 1
ATOM 8115 N N . PRO A 1 1048 ? 55.265 6.425 -28.394 1.00 86.69 1048 PRO A N 1
ATOM 8116 C CA . PRO A 1 1048 ? 54.984 7.856 -28.234 1.00 86.69 1048 PRO A CA 1
ATOM 8117 C C . PRO A 1 1048 ? 55.243 8.671 -29.510 1.00 86.69 1048 PRO A C 1
ATOM 8119 O O . PRO A 1 1048 ? 54.448 9.529 -29.879 1.00 86.69 1048 PRO A O 1
ATOM 8122 N N . THR A 1 1049 ? 56.294 8.333 -30.265 1.00 87.62 1049 THR A N 1
ATOM 8123 C CA . THR A 1 1049 ? 56.608 8.944 -31.569 1.00 87.62 1049 THR A CA 1
ATOM 8124 C C . THR A 1 1049 ? 55.496 8.742 -32.606 1.00 87.62 1049 THR A C 1
ATOM 8126 O O . THR A 1 1049 ? 55.238 9.632 -33.414 1.00 87.62 1049 THR A O 1
ATOM 8129 N N . LYS A 1 1050 ? 54.808 7.590 -32.586 1.00 89.06 1050 LYS A N 1
ATOM 8130 C CA . LYS A 1 1050 ? 53.690 7.283 -33.492 1.00 89.06 1050 LYS A CA 1
ATOM 8131 C C . LYS A 1 1050 ? 52.421 8.048 -33.107 1.00 89.06 1050 LYS A C 1
ATOM 8133 O O . LYS A 1 1050 ? 51.712 8.519 -33.994 1.00 89.06 1050 LYS A O 1
ATOM 8138 N N . ILE A 1 1051 ? 52.168 8.220 -31.806 1.00 88.88 1051 ILE A N 1
ATOM 8139 C CA . ILE A 1 1051 ? 51.084 9.076 -31.295 1.00 88.88 1051 ILE A CA 1
ATOM 8140 C C . ILE A 1 1051 ? 51.349 10.537 -31.691 1.00 88.88 1051 ILE A C 1
ATOM 8142 O O . ILE A 1 1051 ? 50.483 11.168 -32.296 1.00 88.88 1051 ILE A O 1
ATOM 8146 N N . GLN A 1 1052 ? 52.566 11.043 -31.467 1.00 87.12 1052 GLN A N 1
ATOM 8147 C CA . GLN A 1 1052 ? 52.962 12.401 -31.851 1.00 87.12 1052 GLN A CA 1
ATOM 8148 C C . GLN A 1 1052 ? 52.808 12.648 -33.362 1.00 87.12 1052 GLN A C 1
ATOM 8150 O O . GLN A 1 1052 ? 52.210 13.644 -33.773 1.00 87.12 1052 GLN A O 1
ATOM 8155 N N . GLY A 1 1053 ? 53.259 11.707 -34.200 1.00 88.19 1053 GLY A N 1
ATOM 8156 C CA . GLY A 1 1053 ? 53.077 11.780 -35.653 1.00 88.19 1053 GLY A CA 1
ATOM 8157 C C . GLY A 1 1053 ? 51.604 11.837 -36.079 1.00 88.19 1053 GLY A C 1
ATOM 8158 O O . GLY A 1 1053 ? 51.250 12.606 -36.975 1.00 88.19 1053 GLY A O 1
ATOM 8159 N N . ALA A 1 1054 ? 50.724 11.095 -35.400 1.00 89.69 1054 ALA A N 1
ATOM 8160 C CA . ALA A 1 1054 ? 49.284 11.146 -35.644 1.00 89.69 1054 ALA A CA 1
ATOM 8161 C C . ALA A 1 1054 ? 48.655 12.483 -35.208 1.00 89.69 1054 ALA A C 1
ATOM 8163 O O . ALA A 1 1054 ? 47.802 13.010 -35.923 1.00 89.69 1054 ALA A O 1
ATOM 8164 N N . LEU A 1 1055 ? 49.098 13.071 -34.091 1.00 89.00 1055 LEU A N 1
ATOM 8165 C CA . LEU A 1 1055 ? 48.656 14.401 -33.652 1.00 89.00 1055 LEU A CA 1
ATOM 8166 C C . LEU A 1 1055 ? 49.058 15.484 -34.662 1.00 89.00 1055 LEU A C 1
ATOM 8168 O O . LEU A 1 1055 ? 48.227 16.309 -35.047 1.00 89.00 1055 LEU A O 1
ATOM 8172 N N . ASP A 1 1056 ? 50.292 15.446 -35.167 1.00 87.19 1056 ASP A N 1
ATOM 8173 C CA . ASP A 1 1056 ? 50.766 16.385 -36.189 1.00 87.19 1056 ASP A CA 1
ATOM 8174 C C . ASP A 1 1056 ? 50.092 16.177 -37.554 1.00 87.19 1056 ASP A C 1
ATOM 8176 O O . ASP A 1 1056 ? 49.839 17.149 -38.273 1.00 87.19 1056 ASP A O 1
ATOM 8180 N N . TYR A 1 1057 ? 49.714 14.940 -37.889 1.00 87.19 1057 TYR A N 1
ATOM 8181 C CA . TYR A 1 1057 ? 48.864 14.649 -39.044 1.00 87.19 1057 TYR A CA 1
ATOM 8182 C C . TYR A 1 1057 ? 47.457 15.247 -38.877 1.00 87.19 1057 TYR A C 1
ATOM 8184 O O . TYR A 1 1057 ? 46.977 15.954 -39.763 1.00 87.19 1057 TYR A O 1
ATOM 8192 N N . VAL A 1 1058 ? 46.811 15.045 -37.723 1.00 87.00 1058 VAL A N 1
ATOM 8193 C CA . VAL A 1 1058 ? 45.468 15.574 -37.424 1.00 87.00 1058 VAL A CA 1
ATOM 8194 C C . VAL A 1 1058 ? 45.440 17.105 -37.395 1.00 87.00 1058 VAL A C 1
ATOM 8196 O O . VAL A 1 1058 ? 44.501 17.697 -37.928 1.00 87.00 1058 VAL A O 1
ATOM 8199 N N . ARG A 1 1059 ? 46.483 17.756 -36.859 1.00 82.75 1059 ARG A N 1
ATOM 8200 C CA . ARG A 1 1059 ? 46.659 19.224 -36.897 1.00 82.75 1059 ARG A CA 1
ATOM 8201 C C . ARG A 1 1059 ? 46.703 19.778 -38.330 1.00 82.75 1059 ARG A C 1
ATOM 8203 O O . ARG A 1 1059 ? 46.293 20.912 -38.556 1.00 82.75 1059 ARG A O 1
ATOM 8210 N N . ARG A 1 1060 ? 47.180 18.986 -39.300 1.00 81.69 1060 ARG A N 1
ATOM 8211 C CA . ARG A 1 1060 ? 47.289 19.354 -40.727 1.00 81.69 1060 ARG A CA 1
ATOM 8212 C C . ARG A 1 1060 ? 46.133 18.829 -41.592 1.00 81.69 1060 ARG A C 1
ATOM 8214 O O . ARG A 1 1060 ? 46.026 19.220 -42.754 1.00 81.69 1060 ARG A O 1
ATOM 8221 N N . TYR A 1 1061 ? 45.281 17.952 -41.059 1.00 79.25 1061 TYR A N 1
ATOM 8222 C CA . TYR A 1 1061 ? 44.218 17.286 -41.810 1.00 79.25 1061 TYR A CA 1
ATOM 8223 C C . TYR A 1 1061 ? 43.123 18.267 -42.251 1.00 79.25 1061 TYR A C 1
ATOM 8225 O O . TYR A 1 1061 ? 42.444 18.887 -41.425 1.00 79.25 1061 TYR A O 1
ATOM 8233 N N . LYS A 1 1062 ? 42.903 18.339 -43.570 1.00 69.81 1062 LYS A N 1
ATOM 8234 C CA . LYS A 1 1062 ? 41.815 19.098 -44.198 1.00 69.81 1062 LYS A CA 1
ATOM 8235 C C . LYS A 1 1062 ? 40.779 18.144 -44.816 1.00 69.81 1062 LYS A C 1
ATOM 8237 O O . LYS A 1 1062 ? 41.171 17.228 -45.538 1.00 69.81 1062 LYS A O 1
ATOM 8242 N N . PRO A 1 1063 ? 39.473 18.345 -44.573 1.00 65.19 1063 PRO A N 1
ATOM 8243 C CA . PRO A 1 1063 ? 38.411 17.531 -45.167 1.00 65.19 1063 PRO A CA 1
ATOM 8244 C C . PRO A 1 1063 ? 38.245 17.778 -46.676 1.00 65.19 1063 PRO A C 1
ATOM 8246 O O . PRO A 1 1063 ? 38.529 18.860 -47.185 1.00 65.19 1063 PRO A O 1
ATOM 8249 N N . ALA A 1 1064 ? 37.692 16.792 -47.393 1.00 59.84 1064 ALA A N 1
ATOM 8250 C CA . ALA A 1 1064 ? 37.482 16.830 -48.851 1.00 59.84 1064 ALA A CA 1
ATOM 8251 C C . ALA A 1 1064 ? 36.384 17.813 -49.337 1.00 59.84 1064 ALA A C 1
ATOM 8253 O O . ALA A 1 1064 ? 36.101 17.905 -50.537 1.00 59.84 1064 ALA A O 1
ATOM 8254 N N . LYS A 1 1065 ? 35.748 18.526 -48.405 1.00 57.72 1065 LYS A N 1
ATOM 8255 C CA . LYS A 1 1065 ? 34.922 19.720 -48.599 1.00 57.72 1065 LYS A CA 1
ATOM 8256 C C . LYS A 1 1065 ? 35.130 20.627 -47.389 1.00 57.72 1065 LYS A C 1
ATOM 8258 O O . LYS A 1 1065 ? 35.099 20.138 -46.265 1.00 57.72 1065 LYS A O 1
ATOM 8263 N N . THR A 1 1066 ? 35.248 21.930 -47.613 1.00 52.97 1066 THR A N 1
ATOM 8264 C CA . THR A 1 1066 ? 34.945 22.926 -46.581 1.00 52.97 1066 THR A CA 1
ATOM 8265 C C . THR A 1 1066 ? 33.434 22.962 -46.342 1.00 52.97 1066 THR A C 1
ATOM 8267 O O . THR A 1 1066 ? 32.644 22.774 -47.276 1.00 52.97 1066 THR A O 1
ATOM 8270 N N . GLY A 1 1067 ? 33.021 23.170 -45.089 1.00 52.88 1067 GLY A N 1
ATOM 8271 C CA . GLY A 1 1067 ? 31.608 23.307 -44.741 1.00 52.88 1067 GLY A CA 1
ATOM 8272 C C . GLY A 1 1067 ? 30.945 24.451 -45.516 1.00 52.88 1067 GLY A C 1
ATOM 8273 O O . GLY A 1 1067 ? 31.586 25.443 -45.857 1.00 52.88 1067 GLY A O 1
ATOM 8274 N N . GLN A 1 1068 ? 29.646 24.343 -45.799 1.00 46.88 1068 GLN A N 1
ATOM 8275 C CA . GLN A 1 1068 ? 28.903 25.523 -46.243 1.00 46.88 1068 GLN A CA 1
ATOM 8276 C C . GLN A 1 1068 ? 28.718 26.444 -45.038 1.00 46.88 1068 GLN A C 1
ATOM 8278 O O . GLN A 1 1068 ? 28.211 26.003 -44.007 1.00 46.88 1068 GLN A O 1
ATOM 8283 N N . ALA A 1 1069 ? 29.097 27.719 -45.174 1.00 45.47 1069 ALA A N 1
ATOM 8284 C CA . ALA A 1 1069 ? 28.699 28.730 -44.203 1.00 45.47 1069 ALA A CA 1
ATOM 8285 C C . ALA A 1 1069 ? 27.165 28.667 -44.053 1.00 45.47 1069 ALA A C 1
ATOM 8287 O O . ALA A 1 1069 ? 26.469 28.673 -45.079 1.00 45.47 1069 ALA A O 1
ATOM 8288 N N . PRO A 1 1070 ? 26.626 28.547 -42.825 1.00 48.28 1070 PRO A N 1
ATOM 8289 C CA . PRO A 1 1070 ? 25.193 28.382 -42.619 1.00 48.28 1070 PRO A CA 1
ATOM 8290 C C . PRO A 1 1070 ? 24.433 29.520 -43.304 1.00 48.28 1070 PRO A C 1
ATOM 8292 O O . PRO A 1 1070 ? 24.797 30.692 -43.189 1.00 48.28 1070 PRO A O 1
ATOM 8295 N N . THR A 1 1071 ? 23.374 29.180 -44.044 1.00 45.22 1071 THR A N 1
ATOM 8296 C CA . THR A 1 1071 ? 22.524 30.165 -44.725 1.00 45.22 1071 THR A CA 1
ATOM 8297 C C . THR A 1 1071 ? 22.032 31.190 -43.710 1.00 45.22 1071 THR A C 1
ATOM 8299 O O . THR A 1 1071 ? 21.240 30.817 -42.845 1.00 45.22 1071 THR A O 1
ATOM 8302 N N . LYS A 1 1072 ? 22.521 32.441 -43.819 1.00 44.34 1072 LYS A N 1
ATOM 8303 C CA . LYS A 1 1072 ? 22.327 33.556 -42.868 1.00 44.34 1072 LYS A CA 1
ATOM 8304 C C . LYS A 1 1072 ? 21.062 33.398 -42.024 1.00 44.34 1072 LYS A C 1
ATOM 8306 O O . LYS A 1 1072 ? 19.963 33.692 -42.505 1.00 44.34 1072 LYS A O 1
ATOM 8311 N N . ILE A 1 1073 ? 21.225 32.991 -40.765 1.00 47.78 1073 ILE A N 1
ATOM 8312 C CA . ILE A 1 1073 ? 20.116 32.955 -39.813 1.00 47.78 1073 ILE A CA 1
ATOM 8313 C C . ILE A 1 1073 ? 19.695 34.411 -39.582 1.00 47.78 1073 ILE A C 1
ATOM 8315 O O . ILE A 1 1073 ? 20.432 35.212 -39.007 1.00 47.78 1073 ILE A O 1
ATOM 8319 N N . LYS A 1 1074 ? 18.533 34.793 -40.122 1.00 44.84 1074 LYS A N 1
ATOM 8320 C CA . LYS A 1 1074 ? 18.035 36.173 -40.067 1.00 44.84 1074 LYS A CA 1
ATOM 8321 C C . LYS A 1 1074 ? 17.542 36.507 -38.656 1.00 44.84 1074 LYS A C 1
ATOM 8323 O O . LYS A 1 1074 ? 16.354 36.399 -38.378 1.00 44.84 1074 LYS A O 1
ATOM 8328 N N . GLY A 1 1075 ? 18.435 37.004 -37.806 1.00 55.97 1075 GLY A N 1
ATOM 8329 C CA . GLY A 1 1075 ? 18.055 37.611 -36.532 1.00 55.97 1075 GLY A CA 1
ATOM 8330 C C . GLY A 1 1075 ? 19.190 38.415 -35.907 1.00 55.97 1075 GLY A C 1
ATOM 8331 O O . GLY A 1 1075 ? 20.257 37.875 -35.630 1.00 55.97 1075 GLY A O 1
ATOM 8332 N N . LYS A 1 1076 ? 18.952 39.706 -35.646 1.00 68.06 1076 LYS A N 1
ATOM 8333 C CA . LYS A 1 1076 ? 19.749 40.446 -34.653 1.00 68.06 1076 LYS A CA 1
ATOM 8334 C C . LYS A 1 1076 ? 19.442 39.851 -33.264 1.00 68.06 1076 LYS A C 1
ATOM 8336 O O . LYS A 1 1076 ? 18.304 39.413 -33.070 1.00 68.06 1076 LYS A O 1
ATOM 8341 N N . PRO A 1 1077 ? 20.393 39.815 -32.313 1.00 78.31 1077 PRO A N 1
ATOM 8342 C CA . PRO A 1 1077 ? 20.100 39.360 -30.955 1.00 78.31 1077 PRO A CA 1
ATOM 8343 C C . PRO A 1 1077 ? 18.976 40.211 -30.349 1.00 78.31 1077 PRO A C 1
ATOM 8345 O O . PRO A 1 1077 ? 18.985 41.435 -30.484 1.00 78.31 1077 PRO A O 1
ATOM 8348 N N . ARG A 1 1078 ? 18.001 39.557 -29.707 1.00 85.44 1078 ARG A N 1
ATOM 8349 C CA . ARG A 1 1078 ? 16.899 40.220 -28.985 1.00 85.44 1078 ARG A CA 1
ATOM 8350 C C . ARG A 1 1078 ? 17.323 40.646 -27.585 1.00 85.44 1078 ARG A C 1
ATOM 8352 O O . ARG A 1 1078 ? 16.783 41.608 -27.050 1.00 85.44 1078 ARG A O 1
ATOM 8359 N N . TYR A 1 1079 ? 18.286 39.947 -26.997 1.00 89.00 1079 TYR A N 1
ATOM 8360 C CA . TYR A 1 1079 ? 18.872 40.288 -25.710 1.00 89.00 1079 TYR A CA 1
ATOM 8361 C C . TYR A 1 1079 ? 20.296 39.755 -25.594 1.00 89.00 1079 TYR A C 1
ATOM 8363 O O . TYR A 1 1079 ? 20.703 38.875 -26.352 1.00 89.00 1079 TYR A O 1
ATOM 8371 N N . PHE A 1 1080 ? 21.044 40.295 -24.639 1.00 90.50 1080 PHE A N 1
ATOM 8372 C CA . PHE A 1 1080 ? 22.321 39.752 -24.197 1.00 90.50 1080 PHE A CA 1
ATOM 8373 C C . PHE A 1 1080 ? 22.172 39.165 -22.797 1.00 90.50 1080 PHE A C 1
ATOM 8375 O O . PHE A 1 1080 ? 21.432 39.700 -21.965 1.00 90.50 1080 PHE A O 1
ATOM 8382 N N . ALA A 1 1081 ? 22.880 38.071 -22.539 1.00 91.81 1081 ALA A N 1
ATOM 8383 C CA . ALA A 1 1081 ? 22.868 37.370 -21.264 1.00 91.81 1081 ALA A CA 1
ATOM 8384 C C . ALA A 1 1081 ? 24.234 36.739 -20.969 1.00 91.81 1081 ALA A C 1
ATOM 8386 O O . ALA A 1 1081 ? 24.991 36.458 -21.900 1.00 91.81 1081 ALA A O 1
ATOM 8387 N N . PHE A 1 1082 ? 24.523 36.465 -19.696 1.00 92.06 1082 PHE A N 1
ATOM 8388 C CA . PHE A 1 1082 ? 25.490 35.415 -19.368 1.00 92.06 1082 PHE A CA 1
ATOM 8389 C C . PHE A 1 1082 ? 24.857 34.043 -19.617 1.00 92.06 1082 PHE A C 1
ATOM 8391 O O . PHE A 1 1082 ? 23.648 33.886 -19.428 1.00 92.06 1082 PHE A O 1
ATOM 8398 N N . LEU A 1 1083 ? 25.672 33.052 -19.977 1.00 90.44 1083 LEU A N 1
ATOM 8399 C CA . LEU A 1 1083 ? 25.313 31.631 -19.962 1.00 90.44 1083 LEU A CA 1
ATOM 8400 C C . LEU A 1 1083 ? 26.086 30.935 -18.825 1.00 90.44 1083 LEU A C 1
ATOM 8402 O O . LEU A 1 1083 ? 27.269 30.662 -19.019 1.00 90.44 1083 LEU A O 1
ATOM 8406 N N . PRO A 1 1084 ? 25.474 30.711 -17.644 1.00 91.19 1084 PRO A N 1
ATOM 8407 C CA . PRO A 1 1084 ? 26.129 30.066 -16.509 1.00 91.19 1084 PRO A CA 1
ATOM 8408 C C . PRO A 1 1084 ? 26.304 28.558 -16.718 1.00 91.19 1084 PRO A C 1
ATOM 8410 O O . PRO A 1 1084 ? 25.340 27.833 -16.976 1.00 91.19 1084 PRO A O 1
ATOM 8413 N N . GLU A 1 1085 ? 27.529 28.091 -16.537 1.00 91.25 1085 GLU A N 1
ATOM 8414 C CA . GLU A 1 1085 ? 27.971 26.700 -16.587 1.00 91.25 1085 GLU A CA 1
ATOM 8415 C C . GLU A 1 1085 ? 27.631 26.014 -15.255 1.00 91.25 1085 GLU A C 1
ATOM 8417 O O . GLU A 1 1085 ? 28.482 25.819 -14.395 1.00 91.25 1085 GLU A O 1
ATOM 8422 N N . ILE A 1 1086 ? 26.340 25.727 -15.046 1.00 88.81 1086 ILE A N 1
ATOM 8423 C CA . ILE A 1 1086 ? 25.830 25.141 -13.800 1.00 88.81 1086 ILE A CA 1
ATOM 8424 C C . ILE A 1 1086 ? 24.653 24.189 -14.042 1.00 88.81 1086 ILE A C 1
ATOM 8426 O O . ILE A 1 1086 ? 23.789 24.447 -14.883 1.00 88.81 1086 ILE A O 1
ATOM 8430 N N . ALA A 1 1087 ? 24.600 23.101 -13.271 1.00 86.88 1087 ALA A N 1
ATOM 8431 C CA . ALA A 1 1087 ? 23.461 22.192 -13.213 1.00 86.88 1087 ALA A CA 1
ATOM 8432 C C . ALA A 1 1087 ? 22.564 22.566 -12.019 1.00 86.88 1087 ALA A C 1
ATOM 8434 O O . ALA A 1 1087 ? 22.962 22.421 -10.864 1.00 86.88 1087 ALA A O 1
ATOM 8435 N N . LEU A 1 1088 ? 21.353 23.060 -12.291 1.00 89.44 1088 LEU A N 1
ATOM 8436 C CA . LEU A 1 1088 ? 20.449 23.566 -11.248 1.00 89.44 1088 LEU A CA 1
ATOM 8437 C C . LEU A 1 1088 ? 19.836 22.457 -10.378 1.00 89.44 1088 LEU A C 1
ATOM 8439 O O . LEU A 1 1088 ? 19.692 22.643 -9.176 1.00 89.44 1088 LEU A O 1
ATOM 8443 N N . GLU A 1 1089 ? 19.467 21.313 -10.963 1.00 85.94 1089 GLU A N 1
ATOM 8444 C CA . GLU A 1 1089 ? 18.794 20.229 -10.228 1.00 85.94 1089 GLU A CA 1
ATOM 8445 C C . GLU A 1 1089 ? 19.688 19.625 -9.117 1.00 85.94 1089 GLU A C 1
ATOM 8447 O O . GLU A 1 1089 ? 19.232 19.602 -7.974 1.00 85.94 1089 GLU A O 1
ATOM 8452 N N . PRO A 1 1090 ? 20.965 19.244 -9.360 1.00 83.69 1090 PRO A N 1
ATOM 8453 C CA . PRO A 1 1090 ? 21.850 18.743 -8.300 1.00 83.69 1090 PRO A CA 1
ATOM 8454 C C . PRO A 1 1090 ? 22.222 19.791 -7.242 1.00 83.69 1090 PRO A C 1
ATOM 8456 O O . PRO A 1 1090 ? 22.445 19.434 -6.091 1.00 83.69 1090 PRO A O 1
ATOM 8459 N N . LEU A 1 1091 ? 22.284 21.076 -7.618 1.00 86.38 1091 LEU A N 1
ATOM 8460 C CA . LEU A 1 1091 ? 22.564 22.173 -6.686 1.00 86.38 1091 LEU A CA 1
ATOM 8461 C C . LEU A 1 1091 ? 21.425 22.375 -5.677 1.00 86.38 1091 LEU A C 1
ATOM 8463 O O . LEU A 1 1091 ? 21.670 22.677 -4.512 1.00 86.38 1091 LEU A O 1
ATOM 8467 N N . LEU A 1 1092 ? 20.180 22.275 -6.148 1.00 90.50 1092 LEU A N 1
ATOM 8468 C CA . LEU A 1 1092 ? 19.005 22.707 -5.395 1.00 90.50 1092 LEU A CA 1
ATOM 8469 C C . LEU A 1 1092 ? 18.289 21.574 -4.666 1.00 90.50 1092 LEU A C 1
ATOM 8471 O O . LEU A 1 1092 ? 17.671 21.835 -3.638 1.00 90.50 1092 LEU A O 1
ATOM 8475 N N . GLU A 1 1093 ? 18.400 20.328 -5.132 1.00 88.81 1093 GLU A N 1
ATOM 8476 C CA . GLU A 1 1093 ? 17.775 19.177 -4.469 1.00 88.81 1093 GLU A CA 1
ATOM 8477 C C . GLU A 1 1093 ? 18.118 19.064 -2.965 1.00 88.81 1093 GLU A C 1
ATOM 8479 O O . GLU A 1 1093 ? 17.179 18.910 -2.180 1.00 88.81 1093 GLU A O 1
ATOM 8484 N N . PRO A 1 1094 ? 19.387 19.212 -2.513 1.00 88.31 1094 PRO A N 1
ATOM 8485 C CA . PRO A 1 1094 ? 19.726 19.090 -1.091 1.00 88.31 1094 PRO A CA 1
ATOM 8486 C C . PRO A 1 1094 ? 19.145 20.216 -0.225 1.00 88.31 1094 PRO A C 1
ATOM 8488 O O . PRO A 1 1094 ? 18.900 20.018 0.960 1.00 88.31 1094 PRO A O 1
ATOM 8491 N N . LEU A 1 1095 ? 18.924 21.397 -0.814 1.00 84.19 1095 LEU A N 1
ATOM 8492 C CA . LEU A 1 1095 ? 18.405 22.581 -0.123 1.00 84.19 1095 LEU A CA 1
ATOM 8493 C C . LEU A 1 1095 ? 16.871 22.635 -0.129 1.00 84.19 1095 LEU A C 1
ATOM 8495 O O . LEU A 1 1095 ? 16.267 23.193 0.783 1.00 84.19 1095 LEU A O 1
ATOM 8499 N N . LEU A 1 1096 ? 16.237 22.085 -1.171 1.00 90.69 1096 LEU A N 1
ATOM 8500 C CA . LEU A 1 1096 ? 14.816 22.283 -1.460 1.00 90.69 1096 LEU A CA 1
ATOM 8501 C C . LEU A 1 1096 ? 13.977 20.996 -1.446 1.00 90.69 1096 LEU A C 1
ATOM 8503 O O . LEU A 1 1096 ? 12.761 21.085 -1.600 1.00 90.69 1096 LEU A O 1
ATOM 8507 N N . GLY A 1 1097 ? 14.554 19.808 -1.231 1.00 82.81 1097 GLY A N 1
ATOM 8508 C CA . GLY A 1 1097 ? 13.813 18.531 -1.206 1.00 82.81 1097 GLY A CA 1
ATOM 8509 C C . GLY A 1 1097 ? 12.641 18.484 -0.206 1.00 82.81 1097 GLY A C 1
ATOM 8510 O O . GLY A 1 1097 ? 11.639 17.795 -0.430 1.00 82.81 1097 GLY A O 1
ATOM 8511 N N . GLY A 1 1098 ? 12.717 19.273 0.872 1.00 79.69 1098 GLY A N 1
ATOM 8512 C CA . GLY A 1 1098 ? 11.627 19.497 1.830 1.00 79.69 1098 GLY A CA 1
ATOM 8513 C C . GLY A 1 1098 ? 10.478 20.379 1.313 1.00 79.69 1098 GLY A C 1
ATOM 8514 O O . GLY A 1 1098 ? 9.344 20.237 1.763 1.00 79.69 1098 GLY A O 1
ATOM 8515 N N . ILE A 1 1099 ? 10.747 21.269 0.354 1.00 86.31 1099 ILE A N 1
ATOM 8516 C CA . ILE A 1 1099 ? 9.857 22.365 -0.049 1.00 86.31 1099 ILE A CA 1
ATOM 8517 C C . ILE A 1 1099 ? 8.773 21.868 -1.029 1.00 86.31 1099 ILE A C 1
ATOM 8519 O O . ILE A 1 1099 ? 9.106 21.398 -2.123 1.00 86.31 1099 ILE A O 1
ATOM 8523 N N . PRO A 1 1100 ? 7.467 22.027 -0.723 1.00 85.00 1100 PRO A N 1
ATOM 8524 C CA . PRO A 1 1100 ? 6.382 21.553 -1.589 1.00 85.00 1100 PRO A CA 1
ATOM 8525 C C . PRO A 1 1100 ? 6.433 22.113 -3.016 1.00 85.00 1100 PRO A C 1
ATOM 8527 O O . PRO A 1 1100 ? 6.216 21.378 -3.981 1.00 85.00 1100 PRO A O 1
ATOM 8530 N N . PHE A 1 1101 ? 6.775 23.398 -3.167 1.00 89.94 1101 PHE A N 1
ATOM 8531 C CA . PHE A 1 1101 ? 6.865 24.033 -4.482 1.00 89.94 1101 PHE A CA 1
ATOM 8532 C C . PHE A 1 1101 ? 7.995 23.442 -5.342 1.00 89.94 1101 PHE A C 1
ATOM 8534 O O . PHE A 1 1101 ? 7.786 23.198 -6.528 1.00 89.94 1101 PHE A O 1
ATOM 8541 N N . TRP A 1 1102 ? 9.151 23.111 -4.750 1.00 92.56 1102 TRP A N 1
ATOM 8542 C CA . TRP A 1 1102 ? 10.249 22.445 -5.461 1.00 92.56 1102 TRP A CA 1
ATOM 8543 C C . TRP A 1 1102 ? 9.825 21.080 -6.009 1.00 92.56 1102 TRP A C 1
ATOM 8545 O O . TRP A 1 1102 ? 9.996 20.820 -7.200 1.00 92.56 1102 TRP A O 1
ATOM 8555 N N . ARG A 1 1103 ? 9.170 20.247 -5.187 1.00 88.81 1103 ARG A N 1
ATOM 8556 C CA . ARG A 1 1103 ? 8.641 18.937 -5.618 1.00 88.81 1103 ARG A CA 1
ATOM 8557 C C . ARG A 1 1103 ? 7.687 19.057 -6.811 1.00 88.81 1103 ARG A C 1
ATOM 8559 O O . ARG A 1 1103 ? 7.723 18.216 -7.707 1.00 88.81 1103 ARG A O 1
ATOM 8566 N N . ALA A 1 1104 ? 6.874 20.114 -6.856 1.00 83.25 1104 ALA A N 1
ATOM 8567 C CA . ALA A 1 1104 ? 5.954 20.375 -7.962 1.00 83.25 1104 ALA A CA 1
ATOM 8568 C C . ALA A 1 1104 ? 6.657 20.813 -9.266 1.00 83.25 1104 ALA A C 1
ATOM 8570 O O . ALA A 1 1104 ? 6.164 20.505 -10.353 1.00 83.25 1104 ALA A O 1
ATOM 8571 N N . VAL A 1 1105 ? 7.798 21.515 -9.182 1.00 88.00 1105 VAL A N 1
ATOM 8572 C CA . VAL A 1 1105 ? 8.490 22.099 -10.352 1.00 88.00 1105 VAL A CA 1
ATOM 8573 C C . VAL A 1 1105 ? 9.786 21.397 -10.767 1.00 88.00 1105 VAL A C 1
ATOM 8575 O O . VAL A 1 1105 ? 10.311 21.713 -11.831 1.00 88.00 1105 VAL A O 1
ATOM 8578 N N . LYS A 1 1106 ? 10.284 20.417 -10.002 1.00 86.69 1106 LYS A N 1
ATOM 8579 C CA . LYS A 1 1106 ? 11.541 19.686 -10.270 1.00 86.69 1106 LYS A CA 1
ATOM 8580 C C . LYS A 1 1106 ? 11.643 19.136 -11.701 1.00 86.69 1106 LYS A C 1
ATOM 8582 O O . LYS A 1 1106 ? 12.662 19.296 -12.363 1.00 86.69 1106 LYS A O 1
ATOM 8587 N N . SER A 1 1107 ? 10.554 18.577 -12.234 1.00 81.50 1107 SER A N 1
ATOM 8588 C CA . SER A 1 1107 ? 10.480 18.066 -13.619 1.00 81.50 1107 SER A CA 1
ATOM 8589 C C . SER A 1 1107 ? 10.489 19.152 -14.713 1.00 81.50 1107 SER A C 1
ATOM 8591 O O . SER A 1 1107 ? 10.505 18.833 -15.902 1.00 81.50 1107 SER A O 1
ATOM 8593 N N . ARG A 1 1108 ? 10.459 20.435 -14.329 1.00 83.25 1108 ARG A N 1
ATOM 8594 C CA . ARG A 1 1108 ? 10.393 21.623 -15.198 1.00 83.25 1108 ARG A CA 1
ATOM 8595 C C . ARG A 1 1108 ? 11.605 22.552 -15.044 1.00 83.25 1108 ARG A C 1
ATOM 8597 O O . ARG A 1 1108 ? 11.576 23.665 -15.571 1.00 83.25 1108 ARG A O 1
ATOM 8604 N N . VAL A 1 1109 ? 12.647 22.125 -14.328 1.00 88.62 1109 VAL A N 1
ATOM 8605 C CA . VAL A 1 1109 ? 13.891 22.893 -14.160 1.00 88.62 1109 VAL A CA 1
ATOM 8606 C C . VAL A 1 1109 ? 14.543 23.153 -15.522 1.00 88.62 1109 VAL A C 1
ATOM 8608 O O . VAL A 1 1109 ? 14.613 22.265 -16.374 1.00 88.62 1109 VAL A O 1
ATOM 8611 N N . THR A 1 1110 ? 15.001 24.385 -15.760 1.00 85.56 1110 THR A N 1
ATOM 8612 C CA . THR A 1 1110 ? 15.601 24.747 -17.049 1.00 85.56 1110 THR A CA 1
ATOM 8613 C C . THR A 1 1110 ? 16.986 24.130 -17.233 1.00 85.56 1110 THR A C 1
ATOM 8615 O O . THR A 1 1110 ? 17.893 24.325 -16.428 1.00 85.56 1110 THR A O 1
ATOM 8618 N N . ASN A 1 1111 ? 17.179 23.456 -18.368 1.00 75.56 1111 ASN A N 1
ATOM 8619 C CA . ASN A 1 1111 ? 18.491 22.979 -18.816 1.00 75.56 1111 ASN A CA 1
ATOM 8620 C C . ASN A 1 1111 ? 19.284 24.062 -19.582 1.00 75.56 1111 ASN A C 1
ATOM 8622 O O . ASN A 1 1111 ? 20.430 23.833 -19.964 1.00 75.56 1111 ASN A O 1
ATOM 8626 N N . ARG A 1 1112 ? 18.686 25.237 -19.850 1.00 82.12 1112 ARG A N 1
ATOM 8627 C CA . ARG A 1 1112 ? 19.335 26.369 -20.538 1.00 82.12 1112 ARG A CA 1
ATOM 8628 C C . ARG A 1 1112 ? 19.357 27.600 -19.635 1.00 82.12 1112 ARG A C 1
ATOM 8630 O O . ARG A 1 1112 ? 18.612 28.568 -19.823 1.00 82.12 1112 ARG A O 1
ATOM 8637 N N . THR A 1 1113 ? 20.225 27.520 -18.637 1.00 88.75 1113 THR A N 1
ATOM 8638 C CA . THR A 1 1113 ? 20.588 28.602 -17.723 1.00 88.75 1113 THR A CA 1
ATOM 8639 C C . THR A 1 1113 ? 21.040 29.842 -18.496 1.00 88.75 1113 THR A C 1
ATOM 8641 O O . THR A 1 1113 ? 21.851 29.772 -19.420 1.00 88.75 1113 THR A O 1
ATOM 8644 N N . HIS A 1 1114 ? 20.507 31.005 -18.125 1.00 91.62 1114 HIS A N 1
ATOM 8645 C CA . HIS A 1 1114 ? 20.989 32.295 -18.607 1.00 91.62 1114 HIS A CA 1
ATOM 8646 C C . HIS A 1 1114 ? 20.644 33.405 -17.609 1.00 91.62 1114 HIS A C 1
ATOM 8648 O O . HIS A 1 1114 ? 19.657 33.298 -16.884 1.00 91.62 1114 HIS A O 1
ATOM 8654 N N . VAL A 1 1115 ? 21.444 34.474 -17.594 1.00 93.25 1115 VAL A N 1
ATOM 8655 C CA . VAL A 1 1115 ? 21.227 35.668 -16.757 1.00 93.25 1115 VAL A CA 1
ATOM 8656 C C . VAL A 1 1115 ? 21.092 36.877 -17.672 1.00 93.25 1115 VAL A C 1
ATOM 8658 O O . VAL A 1 1115 ? 22.072 37.309 -18.278 1.00 93.25 1115 VAL A O 1
ATOM 8661 N N . THR A 1 1116 ? 19.878 37.411 -17.816 1.00 91.62 1116 THR A N 1
ATOM 8662 C CA . THR A 1 1116 ? 19.583 38.460 -18.809 1.00 91.62 1116 THR A CA 1
ATOM 8663 C C . THR A 1 1116 ? 20.167 39.819 -18.413 1.00 91.62 1116 THR A C 1
ATOM 8665 O O . THR A 1 1116 ? 19.651 40.512 -17.536 1.00 91.62 1116 THR A O 1
ATOM 8668 N N . LEU A 1 1117 ? 21.197 40.249 -19.144 1.00 90.06 1117 LEU A N 1
ATOM 8669 C CA . LEU A 1 1117 ? 21.868 41.536 -18.969 1.00 90.06 1117 LEU A CA 1
ATOM 8670 C C . LEU A 1 1117 ? 21.019 42.688 -19.511 1.00 90.06 1117 LEU A C 1
ATOM 8672 O O . LEU A 1 1117 ? 20.715 43.633 -18.787 1.00 90.06 1117 LEU A O 1
ATOM 8676 N N . ILE A 1 1118 ? 20.591 42.611 -20.773 1.00 89.12 1118 ILE A N 1
ATOM 8677 C CA . ILE A 1 1118 ? 19.832 43.681 -21.437 1.00 89.12 1118 ILE A CA 1
ATOM 8678 C C . ILE A 1 1118 ? 18.986 43.135 -22.590 1.00 89.12 1118 ILE A C 1
ATOM 8680 O O . ILE A 1 1118 ? 19.477 42.366 -23.411 1.00 89.12 1118 ILE A O 1
ATOM 8684 N N . HIS A 1 1119 ? 17.725 43.567 -22.677 1.00 89.31 1119 HIS A N 1
ATOM 8685 C CA . HIS A 1 1119 ? 16.805 43.251 -23.775 1.00 89.31 1119 HIS A CA 1
ATOM 8686 C C . HIS A 1 1119 ? 16.656 44.447 -24.731 1.00 89.31 1119 HIS A C 1
ATOM 8688 O O . HIS A 1 1119 ? 16.731 45.597 -24.303 1.00 89.31 1119 HIS A O 1
ATOM 8694 N N . GLN A 1 1120 ? 16.416 44.194 -26.021 1.00 87.19 1120 GLN A N 1
ATOM 8695 C CA . GLN A 1 1120 ? 16.359 45.223 -27.070 1.00 87.19 1120 GLN A CA 1
ATOM 8696 C C . GLN A 1 1120 ? 15.273 46.284 -26.810 1.00 87.19 1120 GLN A C 1
ATOM 8698 O O . GLN A 1 1120 ? 15.414 47.426 -27.233 1.00 87.19 1120 GLN A O 1
ATOM 8703 N N . SER A 1 1121 ? 14.207 45.937 -26.080 1.00 84.88 1121 SER A N 1
ATOM 8704 C CA . SER A 1 1121 ? 13.154 46.882 -25.672 1.00 84.88 1121 SER A CA 1
ATOM 8705 C C . SER A 1 1121 ? 13.599 47.924 -24.636 1.00 84.88 1121 SER A C 1
ATOM 8707 O O . SER A 1 1121 ? 12.850 48.858 -24.386 1.00 84.88 1121 SER A O 1
ATOM 8709 N N . ALA A 1 1122 ? 14.788 47.784 -24.037 1.00 81.06 1122 ALA A N 1
ATOM 8710 C CA . ALA A 1 1122 ? 15.400 48.806 -23.180 1.00 81.06 1122 ALA A CA 1
ATOM 8711 C C . ALA A 1 1122 ? 16.171 49.880 -23.983 1.00 81.06 1122 ALA A C 1
ATOM 8713 O O . ALA A 1 1122 ? 16.811 50.766 -23.411 1.00 81.06 1122 ALA A O 1
ATOM 8714 N N . LEU A 1 1123 ? 16.145 49.802 -25.318 1.00 82.19 1123 LEU A N 1
ATOM 8715 C CA . LEU A 1 1123 ? 16.649 50.847 -26.205 1.00 82.19 1123 LEU A CA 1
ATOM 8716 C C . LEU A 1 1123 ? 15.543 51.888 -26.462 1.00 82.19 1123 LEU A C 1
ATOM 8718 O O . LEU A 1 1123 ? 14.391 51.500 -26.654 1.00 82.19 1123 LEU A O 1
ATOM 8722 N N . PRO A 1 1124 ? 15.864 53.196 -26.500 1.00 75.75 1124 PRO A N 1
ATOM 8723 C CA . PRO A 1 1124 ? 17.214 53.763 -26.601 1.00 75.75 1124 PRO A CA 1
ATOM 8724 C C . PRO A 1 1124 ? 17.970 53.945 -25.270 1.00 75.75 1124 PRO A C 1
ATOM 8726 O O . PRO A 1 1124 ? 19.177 54.175 -25.312 1.00 75.75 1124 PRO A O 1
ATOM 8729 N N . GLY A 1 1125 ? 17.309 53.827 -24.112 1.00 76.31 1125 GLY A N 1
ATOM 8730 C CA . GLY A 1 1125 ? 17.855 54.235 -22.805 1.00 76.31 1125 GLY A CA 1
ATOM 8731 C C . GLY A 1 1125 ? 19.224 53.640 -22.442 1.00 76.31 1125 GLY A C 1
ATOM 8732 O O . GLY A 1 1125 ? 20.084 54.348 -21.927 1.00 76.31 1125 GLY A O 1
ATOM 8733 N N . LEU A 1 1126 ? 19.471 52.369 -22.781 1.00 83.94 1126 LEU A N 1
ATOM 8734 C CA . LEU A 1 1126 ? 20.722 51.664 -22.455 1.00 83.94 1126 LEU A CA 1
ATOM 8735 C C . LEU A 1 1126 ? 21.615 51.359 -23.681 1.00 83.94 1126 LEU A C 1
ATOM 8737 O O . LEU A 1 1126 ? 22.349 50.368 -23.699 1.00 83.94 1126 LEU A O 1
ATOM 8741 N N . GLN A 1 1127 ? 21.596 52.212 -24.715 1.00 85.81 1127 GLN A N 1
ATOM 8742 C CA . GLN A 1 1127 ? 22.340 51.990 -25.970 1.00 85.81 1127 GLN A CA 1
ATOM 8743 C C . GLN A 1 1127 ? 23.856 51.770 -25.784 1.00 85.81 1127 GLN A C 1
ATOM 8745 O O . GLN A 1 1127 ? 24.444 50.953 -26.496 1.00 85.81 1127 GLN A O 1
ATOM 8750 N N . ARG A 1 1128 ? 24.498 52.455 -24.824 1.00 85.25 1128 ARG A N 1
ATOM 8751 C CA . ARG A 1 1128 ? 25.932 52.271 -24.516 1.00 85.25 1128 ARG A CA 1
ATOM 8752 C C . ARG A 1 1128 ? 26.221 50.856 -24.001 1.00 85.25 1128 ARG A C 1
ATOM 8754 O O . ARG A 1 1128 ? 27.097 50.184 -24.540 1.00 85.25 1128 ARG A O 1
ATOM 8761 N N . PHE A 1 1129 ? 25.437 50.386 -23.031 1.00 88.12 1129 PHE A N 1
ATOM 8762 C CA . PHE A 1 1129 ? 25.588 49.055 -22.437 1.00 88.12 1129 PHE A CA 1
ATOM 8763 C C . PHE A 1 1129 ? 25.255 47.933 -23.435 1.00 88.12 1129 PHE A C 1
ATOM 8765 O O . PHE A 1 1129 ? 25.952 46.921 -23.496 1.00 88.12 1129 PHE A O 1
ATOM 8772 N N . TRP A 1 1130 ? 24.255 48.144 -24.301 1.00 88.44 1130 TRP A N 1
ATOM 8773 C CA . TRP A 1 1130 ? 23.963 47.248 -25.427 1.00 88.44 1130 TRP A CA 1
ATOM 8774 C C . TRP A 1 1130 ? 25.165 47.089 -26.368 1.00 88.44 1130 TRP A C 1
ATOM 8776 O O . TRP A 1 1130 ? 25.530 45.971 -26.731 1.00 88.44 1130 TRP A O 1
ATOM 8786 N N . ASN A 1 1131 ? 25.808 48.201 -26.740 1.00 86.62 1131 ASN A N 1
ATOM 8787 C CA . ASN A 1 1131 ? 26.977 48.183 -27.620 1.00 86.62 1131 ASN A CA 1
ATOM 8788 C C . ASN A 1 1131 ? 28.185 47.481 -26.969 1.00 86.62 1131 ASN A C 1
ATOM 8790 O O . ASN A 1 1131 ? 28.945 46.820 -27.671 1.00 86.62 1131 ASN A O 1
ATOM 8794 N N . GLN A 1 1132 ? 28.337 47.563 -25.644 1.00 85.56 1132 GLN A N 1
ATOM 8795 C CA . GLN A 1 1132 ? 29.378 46.843 -24.897 1.00 85.56 1132 GLN A CA 1
ATOM 8796 C C . GLN A 1 1132 ? 29.112 45.336 -24.831 1.00 85.56 1132 GLN A C 1
ATOM 8798 O O . GLN A 1 1132 ? 30.003 44.552 -25.153 1.00 85.56 1132 GLN A O 1
ATOM 8803 N N . CYS A 1 1133 ? 27.878 44.920 -24.520 1.00 87.44 1133 CYS A N 1
ATOM 8804 C CA . CYS A 1 1133 ? 27.484 43.507 -24.575 1.00 87.44 1133 CYS A CA 1
ATOM 8805 C C . CYS A 1 1133 ? 27.696 42.919 -25.980 1.00 87.44 1133 CYS A C 1
ATOM 8807 O O . CYS A 1 1133 ? 28.176 41.795 -26.124 1.00 87.44 1133 CYS A O 1
ATOM 8809 N N . LYS A 1 1134 ? 27.382 43.705 -27.020 1.00 86.56 1134 LYS A N 1
ATOM 8810 C CA . LYS A 1 1134 ? 27.632 43.361 -28.423 1.00 86.56 1134 LYS A CA 1
ATOM 8811 C C . LYS A 1 1134 ? 29.126 43.222 -28.724 1.00 86.56 1134 LYS A C 1
ATOM 8813 O O . LYS A 1 1134 ? 29.507 42.228 -29.329 1.00 86.56 1134 LYS A O 1
ATOM 8818 N N . SER A 1 1135 ? 29.954 44.166 -28.272 1.00 84.12 1135 SER A N 1
ATOM 8819 C CA . SER A 1 1135 ? 31.414 44.112 -28.435 1.00 84.12 1135 SER A CA 1
ATOM 8820 C C . SER A 1 1135 ? 31.998 42.835 -27.820 1.00 84.12 1135 SER A C 1
ATOM 8822 O O . SER A 1 1135 ? 32.670 42.079 -28.513 1.00 84.12 1135 SER A O 1
ATOM 8824 N N . LEU A 1 1136 ? 31.645 42.523 -26.564 1.00 82.75 1136 LEU A N 1
ATOM 8825 C CA . LEU A 1 1136 ? 32.080 41.291 -25.892 1.00 82.75 1136 LEU A CA 1
ATOM 8826 C C . LEU A 1 1136 ? 31.621 40.018 -26.611 1.00 82.75 1136 LEU A C 1
ATOM 8828 O O . LEU A 1 1136 ? 32.384 39.060 -26.708 1.00 82.75 1136 LEU A O 1
ATOM 8832 N N . HIS A 1 1137 ? 30.388 40.006 -27.122 1.00 81.81 1137 HIS A N 1
ATOM 8833 C CA . HIS A 1 1137 ? 29.855 38.888 -27.898 1.00 81.81 1137 HIS A CA 1
ATOM 8834 C C . HIS A 1 1137 ? 30.605 38.689 -29.225 1.00 81.81 1137 HIS A C 1
ATOM 8836 O O . HIS A 1 1137 ? 30.787 37.546 -29.631 1.00 81.81 1137 HIS A O 1
ATOM 8842 N N . GLU A 1 1138 ? 31.048 39.764 -29.884 1.00 77.88 1138 GLU A N 1
ATOM 8843 C CA . GLU A 1 1138 ? 31.721 39.737 -31.193 1.00 77.88 1138 GLU A CA 1
ATOM 8844 C C . GLU A 1 1138 ? 33.245 39.464 -31.116 1.00 77.88 1138 GLU A C 1
ATOM 8846 O O . GLU A 1 1138 ? 33.874 39.272 -32.159 1.00 77.88 1138 GLU A O 1
ATOM 8851 N N . LEU A 1 1139 ? 33.845 39.374 -29.917 1.00 74.88 1139 LEU A N 1
ATOM 8852 C CA . LEU A 1 1139 ? 35.258 38.997 -29.726 1.00 74.88 1139 LEU A CA 1
ATOM 8853 C C . LEU A 1 1139 ? 35.526 37.552 -30.193 1.00 74.88 1139 LEU A C 1
ATOM 8855 O O . LEU A 1 1139 ? 35.011 36.592 -29.621 1.00 74.88 1139 LEU A O 1
ATOM 8859 N N . SER A 1 1140 ? 36.364 37.392 -31.222 1.00 56.50 1140 SER A N 1
ATOM 8860 C CA . SER A 1 1140 ? 36.488 36.140 -31.989 1.00 56.50 1140 SER A CA 1
ATOM 8861 C C . SER A 1 1140 ? 37.630 35.195 -31.592 1.00 56.50 1140 SER A C 1
ATOM 8863 O O . SER A 1 1140 ? 37.645 34.061 -32.066 1.00 56.50 1140 SER A O 1
ATOM 8865 N N . THR A 1 1141 ? 38.588 35.626 -30.764 1.00 58.59 1141 THR A N 1
ATOM 8866 C CA . THR A 1 1141 ? 39.805 34.846 -30.444 1.00 58.59 1141 THR A CA 1
ATOM 8867 C C . THR A 1 1141 ? 39.887 34.385 -28.989 1.00 58.59 1141 THR A C 1
ATOM 8869 O O . THR A 1 1141 ? 40.206 33.223 -28.752 1.00 58.59 1141 THR A O 1
ATOM 8872 N N . THR A 1 1142 ? 39.580 35.251 -28.018 1.00 65.25 1142 THR A N 1
ATOM 8873 C CA . THR A 1 1142 ? 39.509 34.918 -26.579 1.00 65.25 1142 THR A CA 1
ATOM 8874 C C . THR A 1 1142 ? 38.459 35.787 -25.862 1.00 65.25 1142 THR A C 1
ATOM 8876 O O . THR A 1 1142 ? 38.800 36.810 -25.263 1.00 65.25 1142 THR A O 1
ATOM 8879 N N . PRO A 1 1143 ? 37.160 35.432 -25.922 1.00 72.50 1143 PRO A N 1
ATOM 8880 C CA . PRO A 1 1143 ? 36.124 36.162 -25.192 1.00 72.50 1143 PRO A CA 1
ATOM 8881 C C . PRO A 1 1143 ? 36.290 35.973 -23.669 1.00 72.50 1143 PRO A C 1
ATOM 8883 O O . PRO A 1 1143 ? 36.551 34.850 -23.229 1.00 72.50 1143 PRO A O 1
ATOM 8886 N N . PRO A 1 1144 ? 36.135 37.033 -22.851 1.00 80.19 1144 PRO A N 1
ATOM 8887 C CA . PRO A 1 1144 ? 36.325 36.947 -21.406 1.00 80.19 1144 PRO A CA 1
ATOM 8888 C C . PRO A 1 1144 ? 35.247 36.089 -20.735 1.00 80.19 1144 PRO A C 1
ATOM 8890 O O . PRO A 1 1144 ? 34.072 36.118 -21.118 1.00 80.19 1144 PRO A O 1
ATOM 8893 N N . THR A 1 1145 ? 35.663 35.364 -19.699 1.00 85.31 1145 THR A N 1
ATOM 8894 C CA . THR A 1 1145 ? 34.791 34.557 -18.841 1.00 85.31 1145 THR A CA 1
ATOM 8895 C C . THR A 1 1145 ? 34.603 35.251 -17.491 1.00 85.31 1145 THR A C 1
ATOM 8897 O O . THR A 1 1145 ? 35.540 35.838 -16.943 1.00 85.31 1145 THR A O 1
ATOM 8900 N N . PHE A 1 1146 ? 33.378 35.213 -16.974 1.00 90.06 1146 PHE A N 1
ATOM 8901 C CA . PHE A 1 1146 ? 32.958 35.910 -15.765 1.00 90.06 1146 PHE A CA 1
ATOM 8902 C C . PHE A 1 1146 ? 32.498 34.912 -14.706 1.00 90.06 1146 PHE A C 1
ATOM 8904 O O . PHE A 1 1146 ? 31.784 33.957 -15.012 1.00 90.06 1146 PHE A O 1
ATOM 8911 N N . LYS A 1 1147 ? 32.872 35.178 -13.457 1.00 92.31 1147 LYS A N 1
ATOM 8912 C CA . LYS A 1 1147 ? 32.431 34.444 -12.275 1.00 92.31 1147 LYS A CA 1
ATOM 8913 C C . LYS A 1 1147 ? 31.217 35.152 -11.674 1.00 92.31 1147 LYS A C 1
ATOM 8915 O O . LYS A 1 1147 ? 31.274 36.343 -11.370 1.00 92.31 1147 LYS A O 1
ATOM 8920 N N . LEU A 1 1148 ? 30.120 34.423 -11.527 1.00 93.81 1148 LEU A N 1
ATOM 8921 C CA . LEU A 1 1148 ? 28.844 34.882 -10.985 1.00 93.81 1148 LEU A CA 1
ATOM 8922 C C . LEU A 1 1148 ? 28.704 34.328 -9.563 1.00 93.81 1148 LEU A C 1
ATOM 8924 O O . LEU A 1 1148 ? 28.688 33.110 -9.390 1.00 93.81 1148 LEU A O 1
ATOM 8928 N N . GLN A 1 1149 ? 28.603 35.194 -8.556 1.00 93.81 1149 GLN A N 1
ATOM 8929 C CA . GLN A 1 1149 ? 28.259 34.779 -7.193 1.00 93.81 1149 GLN A CA 1
ATOM 8930 C C . GLN A 1 1149 ? 26.746 34.582 -7.119 1.00 93.81 1149 GLN A C 1
ATOM 8932 O O . GLN A 1 1149 ? 25.995 35.528 -7.377 1.00 93.81 1149 GLN A O 1
ATOM 8937 N N . LEU A 1 1150 ? 26.299 33.373 -6.781 1.00 95.12 1150 LEU A N 1
ATOM 8938 C CA . LEU A 1 1150 ? 24.883 33.096 -6.562 1.00 95.12 1150 LEU A CA 1
ATOM 8939 C C . LEU A 1 1150 ? 24.546 33.368 -5.095 1.00 95.12 1150 LEU A C 1
ATOM 8941 O O . LEU A 1 1150 ? 25.299 32.973 -4.211 1.00 95.12 1150 LEU A O 1
ATOM 8945 N N . GLY A 1 1151 ? 23.448 34.083 -4.856 1.00 92.06 1151 GLY A N 1
ATOM 8946 C CA . GLY A 1 1151 ? 23.104 34.591 -3.528 1.00 92.06 1151 GLY A CA 1
ATOM 8947 C C . GLY A 1 1151 ? 22.027 33.784 -2.826 1.00 92.06 1151 GLY A C 1
ATOM 8948 O O . GLY A 1 1151 ? 22.253 33.204 -1.773 1.00 92.06 1151 GLY A O 1
ATOM 8949 N N . HIS A 1 1152 ? 20.833 33.763 -3.410 1.00 95.19 1152 HIS A N 1
ATOM 8950 C CA . HIS A 1 1152 ? 19.645 33.167 -2.806 1.00 95.19 1152 HIS A CA 1
ATOM 8951 C C . HIS A 1 1152 ? 18.837 32.383 -3.838 1.00 95.19 1152 HIS A C 1
ATOM 8953 O O . HIS A 1 1152 ? 18.724 32.793 -4.995 1.00 95.19 1152 HIS A O 1
ATOM 8959 N N . VAL A 1 1153 ? 18.208 31.293 -3.402 1.00 96.06 1153 VAL A N 1
ATOM 8960 C CA . VAL A 1 1153 ? 17.008 30.761 -4.057 1.00 96.06 1153 VAL A CA 1
ATOM 8961 C C . VAL A 1 1153 ? 15.839 31.646 -3.640 1.00 96.06 1153 VAL A C 1
ATOM 8963 O O . VAL A 1 1153 ? 15.664 31.874 -2.448 1.00 96.06 1153 VAL A O 1
ATOM 8966 N N . VAL A 1 1154 ? 15.027 32.114 -4.585 1.00 96.12 1154 VAL A N 1
ATOM 8967 C CA . VAL A 1 1154 ? 13.825 32.925 -4.330 1.00 96.12 1154 VAL A CA 1
ATOM 8968 C C . VAL A 1 1154 ? 12.645 32.321 -5.091 1.00 96.12 1154 VAL A C 1
ATOM 8970 O O . VAL A 1 1154 ? 12.787 31.985 -6.271 1.00 96.12 1154 VAL A O 1
ATOM 8973 N N . TRP A 1 1155 ? 11.486 32.154 -4.450 1.00 96.50 1155 TRP A N 1
ATOM 8974 C CA . TRP A 1 1155 ? 10.295 31.577 -5.083 1.00 96.50 1155 TRP A CA 1
ATOM 8975 C C . TRP A 1 1155 ? 8.963 32.057 -4.494 1.00 96.50 1155 TRP A C 1
ATOM 8977 O O . TRP A 1 1155 ? 8.873 32.565 -3.378 1.00 96.50 1155 TRP A O 1
ATOM 8987 N N . ASN A 1 1156 ? 7.901 31.829 -5.260 1.00 93.94 1156 ASN A N 1
ATOM 8988 C CA . ASN A 1 1156 ? 6.504 31.934 -4.843 1.00 93.94 1156 ASN A CA 1
ATOM 8989 C C . ASN A 1 1156 ? 5.694 30.779 -5.470 1.00 93.94 1156 ASN A C 1
ATOM 8991 O O . ASN A 1 1156 ? 6.265 29.913 -6.128 1.00 93.94 1156 ASN A O 1
ATOM 8995 N N . ASP A 1 1157 ? 4.366 30.785 -5.345 1.00 91.38 1157 ASP A N 1
ATOM 8996 C CA . ASP A 1 1157 ? 3.479 29.733 -5.882 1.00 91.38 1157 ASP A CA 1
ATOM 8997 C C . ASP A 1 1157 ? 3.447 29.601 -7.421 1.00 91.38 1157 ASP A C 1
ATOM 8999 O O . ASP A 1 1157 ? 2.693 28.778 -7.960 1.00 91.38 1157 ASP A O 1
ATOM 9003 N N . ARG A 1 1158 ? 4.201 30.429 -8.156 1.00 93.81 1158 ARG A N 1
ATOM 9004 C CA . ARG A 1 1158 ? 4.214 30.500 -9.628 1.00 93.81 1158 ARG A CA 1
ATOM 9005 C C . ARG A 1 1158 ? 5.590 30.218 -10.228 1.00 93.81 1158 ARG A C 1
ATOM 9007 O O . ARG A 1 1158 ? 5.661 29.556 -11.267 1.00 93.81 1158 ARG A O 1
ATOM 9014 N N . ILE A 1 1159 ? 6.669 30.720 -9.626 1.00 95.50 1159 ILE A N 1
ATOM 9015 C CA . ILE A 1 1159 ? 8.007 30.719 -10.235 1.00 95.50 1159 ILE A CA 1
ATOM 9016 C C . ILE A 1 1159 ? 9.133 30.668 -9.191 1.00 95.50 1159 ILE A C 1
ATOM 9018 O O . ILE A 1 1159 ? 8.971 31.129 -8.065 1.00 95.50 1159 ILE A O 1
ATOM 9022 N N . MET A 1 1160 ? 10.284 30.115 -9.583 1.00 96.69 1160 MET A N 1
ATOM 9023 C CA . MET A 1 1160 ? 11.514 30.056 -8.784 1.00 96.69 1160 MET A CA 1
ATOM 9024 C C . MET A 1 1160 ? 12.703 30.615 -9.575 1.00 96.69 1160 MET A C 1
ATOM 9026 O O . MET A 1 1160 ? 12.800 30.409 -10.789 1.00 96.69 1160 MET A O 1
ATOM 9030 N N . ALA A 1 1161 ? 13.624 31.295 -8.894 1.00 96.69 1161 ALA A N 1
ATOM 9031 C CA . ALA A 1 1161 ? 14.839 31.873 -9.460 1.00 96.69 1161 ALA A CA 1
ATOM 9032 C C . ALA A 1 1161 ? 16.026 31.800 -8.482 1.00 96.69 1161 ALA A C 1
ATOM 9034 O O . ALA A 1 1161 ? 15.825 31.711 -7.275 1.00 96.69 1161 ALA A O 1
ATOM 9035 N N . LEU A 1 1162 ? 17.256 31.877 -9.000 1.00 96.19 1162 LEU A N 1
ATOM 9036 C CA . LEU A 1 1162 ? 18.469 32.135 -8.214 1.00 96.19 1162 LEU A CA 1
ATOM 9037 C C . LEU A 1 1162 ? 18.920 33.575 -8.426 1.00 96.19 1162 LEU A C 1
ATOM 9039 O O . LEU A 1 1162 ? 19.012 34.003 -9.578 1.00 96.19 1162 LEU A O 1
ATOM 9043 N N . THR A 1 1163 ? 19.238 34.311 -7.365 1.00 95.25 1163 THR A N 1
ATOM 9044 C CA . THR A 1 1163 ? 19.829 35.651 -7.486 1.00 95.25 1163 THR A CA 1
ATOM 9045 C C . THR A 1 1163 ? 21.308 35.565 -7.846 1.00 95.25 1163 THR A C 1
ATOM 9047 O O . THR A 1 1163 ? 22.011 34.638 -7.441 1.00 95.25 1163 THR A O 1
ATOM 9050 N N . VAL A 1 1164 ? 21.790 36.545 -8.611 1.00 94.88 1164 VAL A N 1
ATOM 9051 C CA . VAL A 1 1164 ? 23.222 36.761 -8.842 1.00 94.88 1164 VAL A CA 1
ATOM 9052 C C . VAL A 1 1164 ? 23.607 38.056 -8.147 1.00 94.88 1164 VAL A C 1
ATOM 9054 O O . VAL A 1 1164 ? 23.177 39.138 -8.560 1.00 94.88 1164 VAL A O 1
ATOM 9057 N N . ASP A 1 1165 ? 24.378 37.945 -7.073 1.00 91.44 1165 ASP A N 1
ATOM 9058 C CA . ASP A 1 1165 ? 24.645 39.057 -6.156 1.00 91.44 1165 ASP A CA 1
ATOM 9059 C C . ASP A 1 1165 ? 25.940 39.799 -6.518 1.00 91.44 1165 ASP A C 1
ATOM 9061 O O . ASP A 1 1165 ? 26.034 41.009 -6.324 1.00 91.44 1165 ASP A O 1
ATOM 9065 N N . ALA A 1 1166 ? 26.903 39.113 -7.144 1.00 89.56 1166 ALA A N 1
ATOM 9066 C CA . ALA A 1 1166 ? 28.114 39.729 -7.681 1.00 89.56 1166 ALA A CA 1
ATOM 9067 C C . ALA A 1 1166 ? 28.539 39.114 -9.023 1.00 89.56 1166 ALA A C 1
ATOM 9069 O O . ALA A 1 1166 ? 28.249 37.956 -9.329 1.00 89.56 1166 ALA A O 1
ATOM 9070 N N . VAL A 1 1167 ? 29.266 39.904 -9.816 1.00 91.25 1167 VAL A N 1
ATOM 9071 C CA . VAL A 1 1167 ? 29.895 39.490 -11.076 1.00 91.25 1167 VAL A CA 1
ATOM 9072 C C . VAL A 1 1167 ? 31.351 39.944 -11.050 1.00 91.25 1167 VAL A C 1
ATOM 9074 O O . VAL A 1 1167 ? 31.617 41.129 -10.863 1.00 91.25 1167 VAL A O 1
ATOM 9077 N N . ALA A 1 1168 ? 32.280 39.019 -11.270 1.00 89.69 1168 ALA A N 1
ATOM 9078 C CA . ALA A 1 1168 ? 33.715 39.272 -11.352 1.00 89.69 1168 ALA A CA 1
ATOM 9079 C C . ALA A 1 1168 ? 34.298 38.719 -12.664 1.00 89.69 1168 ALA A C 1
ATOM 9081 O O . ALA A 1 1168 ? 33.695 37.868 -13.316 1.00 89.69 1168 ALA A O 1
ATOM 9082 N N . LEU A 1 1169 ? 35.480 39.194 -13.058 1.00 87.44 1169 LEU A N 1
ATOM 9083 C CA . LEU A 1 1169 ? 36.256 38.606 -14.154 1.00 87.44 1169 LEU A CA 1
ATOM 9084 C C . LEU A 1 1169 ? 37.034 37.387 -13.629 1.00 87.44 1169 LEU A C 1
ATOM 9086 O O . LEU A 1 1169 ? 37.585 37.450 -12.535 1.00 87.44 1169 LEU A O 1
ATOM 9090 N N . GLU A 1 1170 ? 37.076 36.289 -14.386 1.00 76.75 1170 GLU A N 1
ATOM 9091 C CA . GLU A 1 1170 ? 37.684 35.028 -13.924 1.00 76.75 1170 GLU A CA 1
ATOM 9092 C C . GLU A 1 1170 ? 39.145 34.831 -14.376 1.00 76.75 1170 GLU A C 1
ATOM 9094 O O . GLU A 1 1170 ? 39.931 34.226 -13.650 1.00 76.75 1170 GLU A O 1
ATOM 9099 N N . GLN A 1 1171 ? 39.532 35.343 -15.552 1.00 63.97 1171 GLN A N 1
ATOM 9100 C CA . GLN A 1 1171 ? 40.898 35.218 -16.084 1.00 63.97 1171 GLN A CA 1
ATOM 9101 C C . GLN A 1 1171 ? 41.408 36.512 -16.735 1.00 63.97 1171 GLN A C 1
ATOM 9103 O O . GLN A 1 1171 ? 40.732 37.123 -17.569 1.00 63.97 1171 GLN A O 1
ATOM 9108 N N . GLU A 1 1172 ? 42.658 36.870 -16.432 1.00 53.31 1172 GLU A N 1
ATOM 9109 C CA . GLU A 1 1172 ? 43.408 37.944 -17.093 1.00 53.31 1172 GLU A CA 1
ATOM 9110 C C . GLU A 1 1172 ? 44.024 37.452 -18.418 1.00 53.31 1172 GLU A C 1
ATOM 9112 O O . GLU A 1 1172 ? 45.202 37.118 -18.511 1.00 53.31 1172 GLU A O 1
ATOM 9117 N N . GLY A 1 1173 ? 43.196 37.371 -19.464 1.00 55.19 1173 GLY A N 1
ATOM 9118 C CA . GLY A 1 1173 ? 43.630 37.087 -20.839 1.00 55.19 1173 GLY A CA 1
ATOM 9119 C C . GLY A 1 1173 ? 43.681 38.334 -21.732 1.00 55.19 1173 GLY A C 1
ATOM 9120 O O . GLY A 1 1173 ? 43.417 39.449 -21.289 1.00 55.19 1173 GLY A O 1
ATOM 9121 N N . ALA A 1 1174 ? 43.919 38.155 -23.037 1.00 50.75 1174 ALA A N 1
ATOM 9122 C CA . ALA A 1 1174 ? 43.940 39.260 -24.013 1.00 50.75 1174 ALA A CA 1
ATOM 9123 C C . ALA A 1 1174 ? 42.603 40.039 -24.130 1.00 50.75 1174 ALA A C 1
ATOM 9125 O O . ALA A 1 1174 ? 42.594 41.187 -24.569 1.00 50.75 1174 ALA A O 1
ATOM 9126 N N . GLY A 1 1175 ? 41.479 39.448 -23.703 1.00 58.38 1175 GLY A N 1
ATOM 9127 C CA . GLY A 1 1175 ? 40.181 40.124 -23.548 1.00 58.38 1175 GLY A CA 1
ATOM 9128 C C . GLY A 1 1175 ? 39.942 40.772 -22.171 1.00 58.38 1175 GLY A C 1
ATOM 9129 O O . GLY A 1 1175 ? 38.891 41.376 -21.958 1.00 58.38 1175 GLY A O 1
ATOM 9130 N N . GLY A 1 1176 ? 40.886 40.657 -21.230 1.00 66.06 1176 GLY A N 1
ATOM 9131 C CA . GLY A 1 1176 ? 40.704 40.996 -19.814 1.00 66.06 1176 GLY A CA 1
ATOM 9132 C C . GLY A 1 1176 ? 40.390 42.469 -19.554 1.00 66.06 1176 GLY A C 1
ATOM 9133 O O . GLY A 1 1176 ? 39.492 42.767 -18.773 1.00 66.06 1176 GLY A O 1
ATOM 9134 N N . GLN A 1 1177 ? 41.030 43.394 -20.277 1.00 68.81 1177 GLN A N 1
ATOM 9135 C CA . GLN A 1 1177 ? 40.763 44.833 -20.138 1.00 68.81 1177 GLN A CA 1
ATOM 9136 C C . GLN A 1 1177 ? 39.312 45.194 -20.509 1.00 68.81 1177 GLN A C 1
ATOM 9138 O O . GLN A 1 1177 ? 38.659 45.946 -19.789 1.00 68.81 1177 GLN A O 1
ATOM 9143 N N . HIS A 1 1178 ? 38.774 44.589 -21.576 1.00 73.00 1178 HIS A N 1
ATOM 9144 C CA . HIS A 1 1178 ? 37.375 44.766 -21.985 1.00 73.00 1178 HIS A CA 1
ATOM 9145 C C . HIS A 1 1178 ? 36.401 44.117 -20.985 1.00 73.00 1178 HIS A C 1
ATOM 9147 O O . HIS A 1 1178 ? 35.313 44.642 -20.750 1.00 73.00 1178 HIS A O 1
ATOM 9153 N N . GLY A 1 1179 ? 36.786 42.988 -20.378 1.00 79.81 1179 GLY A N 1
ATOM 9154 C CA . GLY A 1 1179 ? 36.006 42.321 -19.334 1.00 79.81 1179 GLY A CA 1
ATOM 9155 C C . GLY A 1 1179 ? 35.938 43.121 -18.028 1.00 79.81 1179 GLY A C 1
ATOM 9156 O O . GLY A 1 1179 ? 34.851 43.311 -17.484 1.00 79.81 1179 GLY A O 1
ATOM 9157 N N . ALA A 1 1180 ? 37.072 43.641 -17.554 1.00 79.12 1180 ALA A N 1
ATOM 9158 C CA . ALA A 1 1180 ? 37.145 44.478 -16.357 1.00 79.12 1180 ALA A CA 1
ATOM 9159 C C . ALA A 1 1180 ? 36.380 45.801 -16.538 1.00 79.12 1180 ALA A C 1
ATOM 9161 O O . ALA A 1 1180 ? 35.594 46.188 -15.669 1.00 79.12 1180 ALA A O 1
ATOM 9162 N N . GLU A 1 1181 ? 36.532 46.456 -17.698 1.00 80.19 1181 GLU A N 1
ATOM 9163 C CA . GLU A 1 1181 ? 35.757 47.655 -18.027 1.00 80.19 1181 GLU A CA 1
ATOM 9164 C C . GLU A 1 1181 ? 34.248 47.357 -18.010 1.00 80.19 1181 GLU A C 1
ATOM 9166 O O . GLU A 1 1181 ? 33.479 48.092 -17.385 1.00 80.19 1181 GLU A O 1
ATOM 9171 N N . PHE A 1 1182 ? 33.820 46.250 -18.623 1.00 87.25 1182 PHE A N 1
ATOM 9172 C CA . PHE A 1 1182 ? 32.415 45.847 -18.658 1.00 87.25 1182 PHE A CA 1
ATOM 9173 C C . PHE A 1 1182 ? 31.810 45.641 -17.262 1.00 87.25 1182 PHE A C 1
ATOM 9175 O O . PHE A 1 1182 ? 30.741 46.188 -16.999 1.00 87.25 1182 PHE A O 1
ATOM 9182 N N . VAL A 1 1183 ? 32.486 44.923 -16.353 1.00 86.12 1183 VAL A N 1
ATOM 9183 C CA . VAL A 1 1183 ? 31.997 44.688 -14.975 1.00 86.12 1183 VAL A CA 1
ATOM 9184 C C . VAL A 1 1183 ? 31.781 46.007 -14.224 1.00 86.12 1183 VAL A C 1
ATOM 9186 O O . VAL A 1 1183 ? 30.759 46.185 -13.551 1.00 86.12 1183 VAL A O 1
ATOM 9189 N N . SER A 1 1184 ? 32.698 46.965 -14.391 1.00 83.06 1184 SER A N 1
ATOM 9190 C CA . SER A 1 1184 ? 32.581 48.291 -13.768 1.00 83.06 1184 SER A CA 1
ATOM 9191 C C . SER A 1 1184 ? 31.393 49.110 -14.301 1.00 83.06 1184 SER A C 1
ATOM 9193 O O . SER A 1 1184 ? 30.826 49.915 -13.564 1.00 83.06 1184 SER A O 1
ATOM 9195 N N . GLN A 1 1185 ? 30.978 48.869 -15.552 1.00 83.62 1185 GLN A N 1
ATOM 9196 C CA . GLN A 1 1185 ? 29.944 49.631 -16.266 1.00 83.62 1185 GLN A CA 1
ATOM 9197 C C . GLN A 1 1185 ? 28.577 48.923 -16.358 1.00 83.62 1185 GLN A C 1
ATOM 9199 O O . GLN A 1 1185 ? 27.691 49.423 -17.053 1.00 83.62 1185 GLN A O 1
ATOM 9204 N N . ILE A 1 1186 ? 28.360 47.803 -15.651 1.00 87.62 1186 ILE A N 1
ATOM 9205 C CA . ILE A 1 1186 ? 27.018 47.206 -15.500 1.00 87.62 1186 ILE A CA 1
ATOM 9206 C C . ILE A 1 1186 ? 26.107 48.213 -14.764 1.00 87.62 1186 ILE A C 1
ATOM 9208 O O . ILE A 1 1186 ? 26.414 48.552 -13.619 1.00 87.62 1186 ILE A O 1
ATOM 9212 N N . PRO A 1 1187 ? 24.993 48.687 -15.368 1.00 86.38 1187 PRO A N 1
ATOM 9213 C CA . PRO A 1 1187 ? 24.085 49.632 -14.720 1.00 86.38 1187 PRO A CA 1
ATOM 9214 C C . PRO A 1 1187 ? 23.450 49.050 -13.456 1.00 86.38 1187 PRO A C 1
ATOM 9216 O O . PRO A 1 1187 ? 23.170 47.852 -13.397 1.00 86.38 1187 PRO A O 1
ATOM 9219 N N . GLU A 1 1188 ? 23.135 49.895 -12.478 1.00 83.19 1188 GLU A N 1
ATOM 9220 C CA . GLU A 1 1188 ? 22.550 49.440 -11.209 1.00 83.19 1188 GLU A CA 1
ATOM 9221 C C . GLU A 1 1188 ? 21.174 48.773 -11.409 1.00 83.19 1188 GLU A C 1
ATOM 9223 O O . GLU A 1 1188 ? 20.928 47.680 -10.907 1.00 83.19 1188 GLU A O 1
ATOM 9228 N N . GLU A 1 1189 ? 20.346 49.328 -12.301 1.00 81.12 1189 GLU A N 1
ATOM 9229 C CA . GLU A 1 1189 ? 19.092 48.721 -12.789 1.00 81.12 1189 GLU A CA 1
ATOM 9230 C C . GLU A 1 1189 ? 19.277 47.340 -13.449 1.00 81.12 1189 GLU A C 1
ATOM 9232 O O . GLU A 1 1189 ? 18.326 46.571 -13.593 1.00 81.12 1189 GLU A O 1
ATOM 9237 N N . ALA A 1 1190 ? 20.482 47.027 -13.936 1.00 82.62 1190 ALA A N 1
ATOM 9238 C CA . ALA A 1 1190 ? 20.810 45.702 -14.449 1.00 82.62 1190 ALA A CA 1
ATOM 9239 C C . ALA A 1 1190 ? 21.269 44.780 -13.314 1.00 82.62 1190 ALA A C 1
ATOM 9241 O O . ALA A 1 1190 ? 20.793 43.647 -13.266 1.00 82.62 1190 ALA A O 1
ATOM 9242 N N . ARG A 1 1191 ? 22.110 45.266 -12.382 1.00 86.44 1191 ARG A N 1
ATOM 9243 C CA . ARG A 1 1191 ? 22.563 44.518 -11.191 1.00 86.44 1191 ARG A CA 1
ATOM 9244 C C . ARG A 1 1191 ? 21.394 44.034 -10.338 1.00 86.44 1191 ARG A C 1
ATOM 9246 O O . ARG A 1 1191 ? 21.317 42.842 -10.039 1.00 86.44 1191 ARG A O 1
ATOM 9253 N N . GLN A 1 1192 ? 20.446 44.922 -10.034 1.00 85.12 1192 GLN A N 1
ATOM 9254 C CA . GLN A 1 1192 ? 19.292 44.634 -9.173 1.00 85.12 1192 GLN A CA 1
ATOM 9255 C C . GLN A 1 1192 ? 18.395 43.499 -9.687 1.00 85.12 1192 GLN A C 1
ATOM 9257 O O . GLN A 1 1192 ? 17.745 42.840 -8.882 1.00 85.12 1192 GLN A O 1
ATOM 9262 N N . ARG A 1 1193 ? 18.434 43.172 -10.984 1.00 87.94 1193 ARG A N 1
ATOM 9263 C CA . ARG A 1 1193 ? 17.620 42.109 -11.600 1.00 87.94 1193 ARG A CA 1
ATOM 9264 C C . ARG A 1 1193 ? 18.411 40.918 -12.146 1.00 87.94 1193 ARG A C 1
ATOM 9266 O O . ARG A 1 1193 ? 17.841 40.125 -12.901 1.00 87.94 1193 ARG A O 1
ATOM 9273 N N . LEU A 1 1194 ? 19.705 40.783 -11.837 1.00 93.69 1194 LEU A N 1
ATOM 9274 C CA . LEU A 1 1194 ? 20.477 39.611 -12.265 1.00 93.69 1194 LEU A CA 1
ATOM 9275 C C . LEU A 1 1194 ? 19.983 38.360 -11.525 1.00 93.69 1194 LEU A C 1
ATOM 9277 O O . LEU A 1 1194 ? 20.097 38.252 -10.305 1.00 93.69 1194 LEU A O 1
ATOM 9281 N N . HIS A 1 1195 ? 19.429 37.418 -12.283 1.00 95.25 1195 HIS A N 1
ATOM 9282 C CA . HIS A 1 1195 ? 18.928 36.146 -11.778 1.00 95.25 1195 HIS A CA 1
ATOM 9283 C C . HIS A 1 1195 ? 19.004 35.052 -12.850 1.00 95.25 1195 HIS A C 1
ATOM 9285 O O . HIS A 1 1195 ? 19.067 35.348 -14.046 1.00 95.25 1195 HIS A O 1
ATOM 9291 N N . ILE A 1 1196 ? 18.948 33.796 -12.412 1.00 94.81 1196 ILE A N 1
ATOM 9292 C CA . ILE A 1 1196 ? 18.699 32.615 -13.245 1.00 94.81 1196 ILE A CA 1
ATOM 9293 C C . ILE A 1 1196 ? 17.274 32.148 -12.941 1.00 94.81 1196 ILE A C 1
ATOM 9295 O O . ILE A 1 1196 ? 16.994 31.769 -11.807 1.00 94.81 1196 ILE A O 1
ATOM 9299 N N . THR A 1 1197 ? 16.360 32.142 -13.912 1.00 94.62 1197 THR A N 1
ATOM 9300 C CA . THR A 1 1197 ? 15.058 31.474 -13.727 1.00 94.62 1197 THR A CA 1
ATOM 9301 C C . THR A 1 1197 ? 15.291 29.972 -13.567 1.00 94.62 1197 THR A C 1
ATOM 9303 O O . THR A 1 1197 ? 15.913 29.367 -14.435 1.00 94.62 1197 THR A O 1
ATOM 9306 N N . VAL A 1 1198 ? 14.801 29.363 -12.486 1.00 94.06 1198 VAL A N 1
ATOM 9307 C CA . VAL A 1 1198 ? 14.990 27.931 -12.202 1.00 94.06 1198 VAL A CA 1
ATOM 9308 C C . VAL A 1 1198 ? 13.903 27.106 -12.875 1.00 94.06 1198 VAL A C 1
ATOM 9310 O O . VAL A 1 1198 ? 14.204 26.247 -13.701 1.00 94.06 1198 VAL A O 1
ATOM 9313 N N . ALA A 1 1199 ? 12.641 27.380 -12.540 1.00 93.81 1199 ALA A N 1
ATOM 9314 C CA . ALA A 1 1199 ? 11.479 26.659 -13.047 1.00 93.81 1199 ALA A CA 1
ATOM 9315 C C . ALA A 1 1199 ? 10.203 27.506 -12.917 1.00 93.81 1199 ALA A C 1
ATOM 9317 O O . ALA A 1 1199 ? 10.110 28.383 -12.054 1.00 93.81 1199 ALA A O 1
ATOM 9318 N N . THR A 1 1200 ? 9.203 27.204 -13.747 1.00 92.25 1200 THR A N 1
ATOM 9319 C CA . THR A 1 1200 ? 7.830 27.716 -13.621 1.00 92.25 1200 THR A CA 1
ATOM 9320 C C . THR A 1 1200 ? 6.889 26.597 -13.170 1.00 92.25 1200 THR A C 1
ATOM 9322 O O . THR A 1 1200 ? 7.115 25.428 -13.493 1.00 92.25 1200 THR A O 1
ATOM 9325 N N . ARG A 1 1201 ? 5.807 26.946 -12.457 1.00 89.19 1201 ARG A N 1
ATOM 9326 C CA . ARG A 1 1201 ? 4.752 26.007 -12.023 1.00 89.19 1201 ARG A CA 1
ATOM 9327 C C . ARG A 1 1201 ? 4.225 25.160 -13.185 1.00 89.19 1201 ARG A C 1
ATOM 9329 O O . ARG A 1 1201 ? 4.109 23.940 -13.093 1.00 89.19 1201 ARG A O 1
ATOM 9336 N N . ASP A 1 1202 ? 3.934 25.827 -14.296 1.00 87.81 1202 ASP A N 1
ATOM 9337 C CA . ASP A 1 1202 ? 3.472 25.233 -15.543 1.00 87.81 1202 ASP A CA 1
ATOM 9338 C C . ASP A 1 1202 ? 3.772 26.170 -16.732 1.00 87.81 1202 ASP A C 1
ATOM 9340 O O . ASP A 1 1202 ? 4.478 27.171 -16.594 1.00 87.81 1202 ASP A O 1
ATOM 9344 N N . GLY A 1 1203 ? 3.282 25.815 -17.924 1.00 82.00 1203 GLY A N 1
ATOM 9345 C CA . GLY A 1 1203 ? 3.526 26.559 -19.165 1.00 82.00 1203 GLY A CA 1
ATOM 9346 C C . GLY A 1 1203 ? 2.672 27.819 -19.370 1.00 82.00 1203 GLY A C 1
ATOM 9347 O O . GLY A 1 1203 ? 2.805 28.444 -20.418 1.00 82.00 1203 GLY A O 1
ATOM 9348 N N . SER A 1 1204 ? 1.785 28.175 -18.433 1.00 86.88 1204 SER A N 1
ATOM 9349 C CA . SER A 1 1204 ? 1.020 29.433 -18.463 1.00 86.88 1204 SER A CA 1
ATOM 9350 C C . SER A 1 1204 ? 1.752 30.601 -17.792 1.00 86.88 1204 SER A C 1
ATOM 9352 O O . SER A 1 1204 ? 1.474 31.757 -18.107 1.00 86.88 1204 SER A O 1
ATOM 9354 N N . VAL A 1 1205 ? 2.701 30.305 -16.899 1.00 88.56 1205 VAL A N 1
ATOM 9355 C CA . VAL A 1 1205 ? 3.546 31.292 -16.213 1.00 88.56 1205 VAL A CA 1
ATOM 9356 C C . VAL A 1 1205 ? 4.709 31.676 -17.126 1.00 88.56 1205 VAL A C 1
ATOM 9358 O O . VAL A 1 1205 ? 5.437 30.811 -17.618 1.00 88.56 1205 VAL A O 1
ATOM 9361 N N . ALA A 1 1206 ? 4.910 32.972 -17.354 1.00 87.75 1206 ALA A N 1
ATOM 9362 C CA . ALA A 1 1206 ? 5.985 33.442 -18.218 1.00 87.75 1206 ALA A CA 1
ATOM 9363 C C . ALA A 1 1206 ? 7.319 33.480 -17.441 1.00 87.75 1206 ALA A C 1
ATOM 9365 O O . ALA A 1 1206 ? 7.375 34.115 -16.389 1.00 87.75 1206 ALA A O 1
ATOM 9366 N N . PRO A 1 1207 ? 8.433 32.911 -17.954 1.00 86.31 1207 PRO A N 1
ATOM 9367 C CA . PRO A 1 1207 ? 9.731 32.936 -17.262 1.00 86.31 1207 PRO A CA 1
ATOM 9368 C C . PRO A 1 1207 ? 10.228 34.338 -16.870 1.00 86.31 1207 PRO A C 1
ATOM 9370 O O . PRO A 1 1207 ? 10.967 34.489 -15.902 1.00 86.31 1207 PRO A O 1
ATOM 9373 N N . VAL A 1 1208 ? 9.787 35.376 -17.592 1.00 86.69 1208 VAL A N 1
ATOM 9374 C CA . VAL A 1 1208 ? 10.099 36.784 -17.300 1.00 86.69 1208 VAL A CA 1
ATOM 9375 C C . VAL A 1 1208 ? 9.491 37.288 -15.981 1.00 86.69 1208 VAL A C 1
ATOM 9377 O O . VAL A 1 1208 ? 10.008 38.253 -15.428 1.00 86.69 1208 VAL A O 1
ATOM 9380 N N . GLU A 1 1209 ? 8.464 36.629 -15.426 1.00 91.88 1209 GLU A N 1
ATOM 9381 C CA . GLU A 1 1209 ? 7.896 36.960 -14.104 1.00 91.88 1209 GLU A CA 1
ATOM 9382 C C . GLU A 1 1209 ? 8.952 36.863 -12.982 1.00 91.88 1209 GLU A C 1
ATOM 9384 O O . GLU A 1 1209 ? 8.888 37.609 -12.004 1.00 91.88 1209 GLU A O 1
ATOM 9389 N N . ALA A 1 1210 ? 9.983 36.024 -13.157 1.00 92.25 1210 ALA A N 1
ATOM 9390 C CA . ALA A 1 1210 ? 11.098 35.889 -12.219 1.00 92.25 1210 ALA A CA 1
ATOM 9391 C C . ALA A 1 1210 ? 11.883 37.197 -12.048 1.00 92.25 1210 ALA A C 1
ATOM 9393 O O . ALA A 1 1210 ? 12.377 37.476 -10.959 1.00 92.25 1210 ALA A O 1
ATOM 9394 N N . LYS A 1 1211 ? 11.943 38.028 -13.099 1.00 91.25 1211 LYS A N 1
ATOM 9395 C CA . LYS A 1 1211 ? 12.572 39.351 -13.056 1.00 91.25 1211 LYS A CA 1
ATOM 9396 C C . LYS A 1 1211 ? 11.899 40.226 -11.998 1.00 91.25 1211 LYS A C 1
ATOM 9398 O O . LYS A 1 1211 ? 12.575 40.723 -11.106 1.00 91.25 1211 LYS A O 1
ATOM 9403 N N . THR A 1 1212 ? 10.577 40.364 -12.082 1.00 90.94 1212 THR A N 1
ATOM 9404 C CA . THR A 1 1212 ? 9.787 41.195 -11.166 1.00 90.94 1212 THR A CA 1
ATOM 9405 C C . THR A 1 1212 ? 9.780 40.624 -9.751 1.00 90.94 1212 THR A C 1
ATOM 9407 O O . THR A 1 1212 ? 9.861 41.387 -8.797 1.00 90.94 1212 THR A O 1
ATOM 9410 N N . MET A 1 1213 ? 9.759 39.295 -9.600 1.00 94.81 1213 MET A N 1
ATOM 9411 C CA . MET A 1 1213 ? 9.892 38.652 -8.289 1.00 94.81 1213 MET A CA 1
ATOM 9412 C C . MET A 1 1213 ? 11.227 38.999 -7.611 1.00 94.81 1213 MET A C 1
ATOM 9414 O O . MET A 1 1213 ? 11.227 39.379 -6.446 1.00 94.81 1213 MET A O 1
ATOM 9418 N N . VAL A 1 1214 ? 12.354 38.916 -8.330 1.00 94.62 1214 VAL A N 1
ATOM 9419 C CA . VAL A 1 1214 ? 13.684 39.229 -7.773 1.00 94.62 1214 VAL A CA 1
ATOM 9420 C C . VAL A 1 1214 ? 13.873 40.731 -7.533 1.00 94.62 1214 VAL A C 1
ATOM 9422 O O . VAL A 1 1214 ? 14.465 41.104 -6.523 1.00 94.62 1214 VAL A O 1
ATOM 9425 N N . GLU A 1 1215 ? 13.348 41.592 -8.413 1.00 92.44 1215 GLU A N 1
ATOM 9426 C CA . GLU A 1 1215 ? 13.336 43.050 -8.210 1.00 92.44 1215 GLU A CA 1
ATOM 9427 C C . GLU A 1 1215 ? 12.563 43.426 -6.933 1.00 92.44 1215 GLU A C 1
ATOM 9429 O O . GLU A 1 1215 ? 13.087 44.161 -6.100 1.00 92.44 1215 GLU A O 1
ATOM 9434 N N . ASN A 1 1216 ? 11.361 42.871 -6.736 1.00 91.69 1216 ASN A N 1
ATOM 9435 C CA . ASN A 1 1216 ? 10.555 43.119 -5.538 1.00 91.69 1216 ASN A CA 1
ATOM 9436 C C . ASN A 1 1216 ? 11.214 42.550 -4.272 1.00 91.69 1216 ASN A C 1
ATOM 9438 O O . ASN A 1 1216 ? 11.309 43.258 -3.274 1.00 91.69 1216 ASN A O 1
ATOM 9442 N N . TRP A 1 1217 ? 11.729 41.317 -4.322 1.00 95.12 1217 TRP A N 1
ATOM 9443 C CA . TRP A 1 1217 ? 12.366 40.662 -3.174 1.00 95.12 1217 TRP A CA 1
ATOM 9444 C C . TRP A 1 1217 ? 13.618 41.411 -2.686 1.00 95.12 1217 TRP A C 1
ATOM 9446 O O . TRP A 1 1217 ? 13.839 41.543 -1.484 1.00 95.12 1217 TRP A O 1
ATOM 9456 N N . ARG A 1 1218 ? 14.405 41.997 -3.599 1.00 92.00 1218 ARG A N 1
ATOM 9457 C CA . ARG A 1 1218 ? 15.564 42.829 -3.228 1.00 92.00 1218 ARG A CA 1
ATOM 9458 C C . ARG A 1 1218 ? 15.192 44.178 -2.607 1.00 92.00 1218 ARG A C 1
ATOM 9460 O O . ARG A 1 1218 ? 16.021 44.738 -1.896 1.00 92.00 1218 ARG A O 1
ATOM 9467 N N . LEU A 1 1219 ? 13.982 44.687 -2.849 1.00 90.69 1219 LEU A N 1
ATOM 9468 C CA . LEU A 1 1219 ? 13.447 45.872 -2.167 1.00 90.69 1219 LEU A CA 1
ATOM 9469 C C . LEU A 1 1219 ? 12.814 45.511 -0.813 1.00 90.69 1219 LEU A C 1
ATOM 9471 O O . LEU A 1 1219 ? 12.989 46.242 0.157 1.00 90.69 1219 LEU A O 1
ATOM 9475 N N . ASP A 1 1220 ? 12.107 44.383 -0.751 1.00 90.00 1220 ASP A N 1
ATOM 9476 C CA . ASP A 1 1220 ? 11.442 43.854 0.440 1.00 90.00 1220 ASP A CA 1
ATOM 9477 C C . ASP A 1 1220 ? 11.474 42.318 0.418 1.00 90.00 1220 ASP A C 1
ATOM 9479 O O . ASP A 1 1220 ? 10.769 41.664 -0.360 1.00 90.00 1220 ASP A O 1
ATOM 9483 N N . HIS A 1 1221 ? 12.287 41.739 1.307 1.00 87.81 1221 HIS A N 1
ATOM 9484 C CA . HIS A 1 1221 ? 12.534 40.295 1.367 1.00 87.81 1221 HIS A CA 1
ATOM 9485 C C . HIS A 1 1221 ? 11.299 39.486 1.802 1.00 87.81 1221 HIS A C 1
ATOM 9487 O O . HIS A 1 1221 ? 11.310 38.266 1.672 1.00 87.81 1221 HIS A O 1
ATOM 9493 N N . SER A 1 1222 ? 10.225 40.129 2.282 1.00 85.62 1222 SER A N 1
ATOM 9494 C CA . SER A 1 1222 ? 8.962 39.454 2.614 1.00 85.62 1222 SER A CA 1
ATOM 9495 C C . SER A 1 1222 ? 8.097 39.125 1.387 1.00 85.62 1222 SER A C 1
ATOM 9497 O O . SER A 1 1222 ? 7.183 38.307 1.475 1.00 85.62 1222 SER A O 1
ATOM 9499 N N . THR A 1 1223 ? 8.390 39.718 0.222 1.00 88.44 1223 THR A N 1
ATOM 9500 C CA . THR A 1 1223 ? 7.555 39.592 -0.993 1.00 88.44 1223 THR A CA 1
ATOM 9501 C C . THR A 1 1223 ? 7.665 38.244 -1.720 1.00 88.44 1223 THR A C 1
ATOM 9503 O O . THR A 1 1223 ? 6.882 37.971 -2.634 1.00 88.44 1223 THR A O 1
ATOM 9506 N N . ALA A 1 1224 ? 8.619 37.395 -1.332 1.00 92.75 1224 ALA A N 1
ATOM 9507 C CA . ALA A 1 1224 ? 8.798 36.036 -1.834 1.00 92.75 1224 ALA A CA 1
ATOM 9508 C C . ALA A 1 1224 ? 9.512 35.176 -0.780 1.00 92.75 1224 ALA A C 1
ATOM 9510 O O . ALA A 1 1224 ? 10.262 35.695 0.043 1.00 92.75 1224 ALA A O 1
ATOM 9511 N N . HIS A 1 1225 ? 9.331 33.857 -0.826 1.00 94.62 1225 HIS A N 1
ATOM 9512 C CA . HIS A 1 1225 ? 10.130 32.950 -0.006 1.00 94.62 1225 HIS A CA 1
ATOM 9513 C C . HIS A 1 1225 ? 11.569 32.923 -0.519 1.00 94.62 1225 HIS A C 1
ATOM 9515 O O . HIS A 1 1225 ? 11.793 32.933 -1.732 1.00 94.62 1225 HIS A O 1
ATOM 9521 N N . SER A 1 1226 ? 12.544 32.834 0.385 1.00 94.38 1226 SER A N 1
ATOM 9522 C CA . SER A 1 1226 ? 13.951 32.745 0.002 1.00 94.38 1226 SER A CA 1
ATOM 9523 C C . SER A 1 1226 ? 14.784 31.887 0.942 1.00 94.38 1226 SER A C 1
ATOM 9525 O O . SER A 1 1226 ? 14.548 31.880 2.148 1.00 94.38 1226 SER A O 1
ATOM 9527 N N . LEU A 1 1227 ? 15.803 31.231 0.390 1.00 94.06 1227 LEU A N 1
ATOM 9528 C CA . LEU A 1 1227 ? 16.845 30.521 1.132 1.00 94.06 1227 LEU A CA 1
ATOM 9529 C C . LEU A 1 1227 ? 18.225 30.970 0.633 1.00 94.06 1227 LEU A C 1
ATOM 9531 O O . LEU A 1 1227 ? 18.416 31.045 -0.585 1.00 94.06 1227 LEU A O 1
ATOM 9535 N N . PRO A 1 1228 ? 19.184 31.265 1.527 1.00 91.56 1228 PRO A N 1
ATOM 9536 C CA . PRO A 1 1228 ? 20.539 31.611 1.124 1.00 91.56 1228 PRO A CA 1
ATOM 9537 C C . PRO A 1 1228 ? 21.232 30.409 0.478 1.00 91.56 1228 PRO A C 1
ATOM 9539 O O . PRO A 1 1228 ? 21.126 29.272 0.943 1.00 91.56 1228 PRO A O 1
ATOM 9542 N N . LEU A 1 1229 ? 21.969 30.677 -0.592 1.00 85.19 1229 LEU A N 1
ATOM 9543 C CA . LEU A 1 1229 ? 23.013 29.799 -1.097 1.00 85.19 1229 LEU A CA 1
ATOM 9544 C C . LEU A 1 1229 ? 24.301 30.116 -0.319 1.00 85.19 1229 LEU A C 1
ATOM 9546 O O . LEU A 1 1229 ? 24.515 31.251 0.100 1.00 85.19 1229 LEU A O 1
ATOM 9550 N N . GLY A 1 1230 ? 25.155 29.110 -0.113 1.00 76.38 1230 GLY A N 1
ATOM 9551 C CA . GLY A 1 1230 ? 26.499 29.322 0.440 1.00 76.38 1230 GLY A CA 1
ATOM 9552 C C . GLY A 1 1230 ? 27.446 29.957 -0.587 1.00 76.38 1230 G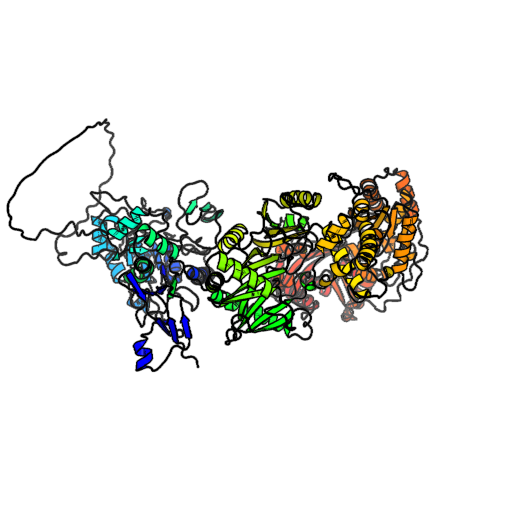LY A C 1
ATOM 9553 O O . GLY A 1 1230 ? 27.016 30.680 -1.483 1.00 76.38 1230 GLY A O 1
ATOM 9554 N N . ASP A 1 1231 ? 28.735 29.613 -0.531 1.00 82.44 1231 ASP A N 1
ATOM 9555 C CA . ASP A 1 1231 ? 29.755 30.063 -1.498 1.00 82.44 1231 ASP A CA 1
ATOM 9556 C C . ASP A 1 1231 ? 29.624 29.393 -2.888 1.00 82.44 1231 ASP A C 1
ATOM 9558 O O . ASP A 1 1231 ? 30.566 28.827 -3.448 1.00 82.44 1231 ASP A O 1
ATOM 9562 N N . VAL A 1 1232 ? 28.424 29.445 -3.468 1.00 90.81 1232 VAL A N 1
ATOM 9563 C CA . VAL A 1 1232 ? 28.094 28.883 -4.776 1.00 90.81 1232 VAL A CA 1
ATOM 9564 C C . VAL A 1 1232 ? 28.417 29.904 -5.857 1.00 90.81 1232 VAL A C 1
ATOM 9566 O O . VAL A 1 1232 ? 27.886 31.017 -5.885 1.00 90.81 1232 VAL A O 1
ATOM 9569 N N . THR A 1 1233 ? 29.265 29.505 -6.799 1.00 91.19 1233 THR A N 1
ATOM 9570 C CA . THR A 1 1233 ? 29.654 30.353 -7.927 1.00 91.19 1233 THR A CA 1
ATOM 9571 C C . THR A 1 1233 ? 29.448 29.627 -9.246 1.00 91.19 1233 THR A C 1
ATOM 9573 O O . THR A 1 1233 ? 29.603 28.411 -9.324 1.00 91.19 1233 THR A O 1
ATOM 9576 N N . ALA A 1 1234 ? 29.065 30.378 -10.276 1.00 90.38 1234 ALA A N 1
ATOM 9577 C CA . ALA A 1 1234 ? 28.857 29.868 -11.624 1.00 90.38 1234 ALA A CA 1
ATOM 9578 C C . ALA A 1 1234 ? 29.704 30.659 -12.619 1.00 90.38 1234 ALA A C 1
ATOM 9580 O O . ALA A 1 1234 ? 29.709 31.890 -12.608 1.00 90.38 1234 ALA A O 1
ATOM 9581 N N . THR A 1 1235 ? 30.389 29.959 -13.508 1.00 89.81 1235 THR A N 1
ATOM 9582 C CA . THR A 1 1235 ? 31.230 30.560 -14.546 1.00 89.81 1235 THR A CA 1
ATOM 9583 C C . THR A 1 1235 ? 30.409 30.769 -15.821 1.00 89.81 1235 THR A C 1
ATOM 9585 O O . THR A 1 1235 ? 29.532 29.965 -16.120 1.00 89.81 1235 THR A O 1
ATOM 9588 N N . GLY A 1 1236 ? 30.619 31.850 -16.577 1.00 87.88 1236 GLY A N 1
ATOM 9589 C CA . GLY A 1 1236 ? 29.869 32.067 -17.818 1.00 87.88 1236 GLY A CA 1
ATOM 9590 C C . GLY A 1 1236 ? 30.367 33.208 -18.702 1.00 87.88 1236 GLY A C 1
ATOM 9591 O O . GLY A 1 1236 ? 31.104 34.095 -18.273 1.00 87.88 1236 GLY A O 1
ATOM 9592 N N . ARG A 1 1237 ? 29.937 33.209 -19.969 1.00 87.62 1237 ARG A N 1
ATOM 9593 C CA . ARG A 1 1237 ? 30.294 34.237 -20.971 1.00 87.62 1237 ARG A CA 1
ATOM 9594 C C . ARG A 1 1237 ? 29.081 35.028 -21.455 1.00 87.62 1237 ARG A C 1
ATOM 9596 O O . ARG A 1 1237 ? 27.963 34.513 -21.469 1.00 87.62 1237 ARG A O 1
ATOM 9603 N N . VAL A 1 1238 ? 29.313 36.268 -21.894 1.00 87.56 1238 VAL A N 1
ATOM 9604 C CA . VAL A 1 1238 ? 28.286 37.132 -22.505 1.00 87.56 1238 VAL A CA 1
ATOM 9605 C C . VAL A 1 1238 ? 27.974 36.657 -23.926 1.00 87.56 1238 VAL A C 1
ATOM 9607 O O . VAL A 1 1238 ? 28.867 36.573 -24.770 1.00 87.56 1238 VAL A O 1
ATOM 9610 N N . LYS A 1 1239 ? 26.699 36.379 -24.214 1.00 86.19 1239 LYS A N 1
ATOM 9611 C CA . LYS A 1 1239 ? 26.221 35.969 -25.542 1.00 86.19 1239 LYS A CA 1
ATOM 9612 C C . LYS A 1 1239 ? 24.946 36.701 -25.949 1.00 86.19 1239 LYS A C 1
ATOM 9614 O O . LYS A 1 1239 ? 24.081 36.990 -25.122 1.00 86.19 1239 LYS A O 1
ATOM 9619 N N . GLY A 1 1240 ? 24.838 36.995 -27.246 1.00 84.81 1240 GLY A N 1
ATOM 9620 C CA . GLY A 1 1240 ? 23.615 37.487 -27.871 1.00 84.81 1240 GLY A CA 1
ATOM 9621 C C . GLY A 1 1240 ? 22.641 36.338 -28.123 1.00 84.81 1240 GLY A C 1
ATOM 9622 O O . GLY A 1 1240 ? 22.981 35.365 -28.793 1.00 84.81 1240 GLY A O 1
ATOM 9623 N N . LEU A 1 1241 ? 21.423 36.451 -27.599 1.00 80.31 1241 LEU A N 1
ATOM 9624 C CA . LEU A 1 1241 ? 20.389 35.425 -27.691 1.00 80.31 1241 LEU A CA 1
ATOM 9625 C C . LEU A 1 1241 ? 19.209 35.894 -28.552 1.00 80.31 1241 LEU A C 1
ATOM 9627 O O . LEU A 1 1241 ? 18.831 37.071 -28.584 1.00 80.31 1241 LEU A O 1
ATOM 9631 N N . GLN A 1 1242 ? 18.632 34.940 -29.275 1.00 72.88 1242 GLN A N 1
ATOM 9632 C CA . GLN A 1 1242 ? 17.327 35.058 -29.919 1.00 72.88 1242 GLN A CA 1
ATOM 9633 C C . GLN A 1 1242 ? 16.321 34.314 -29.028 1.00 72.88 1242 GLN A C 1
ATOM 9635 O O . GLN A 1 1242 ? 16.676 33.280 -28.457 1.00 72.88 1242 GLN A O 1
ATOM 9640 N N . ALA A 1 1243 ? 15.133 34.901 -28.864 1.00 51.62 1243 ALA A N 1
ATOM 9641 C CA . ALA A 1 1243 ? 14.075 34.403 -27.979 1.00 51.62 1243 ALA A CA 1
ATOM 9642 C C . ALA A 1 1243 ? 13.414 33.132 -28.529 1.00 51.62 1243 ALA A C 1
ATOM 9644 O O . ALA A 1 1243 ? 13.209 33.103 -29.764 1.00 51.62 1243 ALA A O 1
#

Sequence (1243 aa):
MPNGLVCFTNCLLPQEDGGLIEKDLWIDQDKGIILDAQRTFFERRQRPDRIIDLAGNILSPGLIDIQINGAYGFDFSVYDGDDEAYREGMKLVAEKIVETGVTSLVPTLITQEKSLYPKILTLLRPYSTRSSATLLGWHAEGPFIDMAKRGAHAPPFLLSAPEGFRSFESAYGSENLLDKEDWLMDNEDQCGVRIITAAPEISGVMDAVEELTKRGIIFSMGHSVASSEIATAAVMQGARLITHLFNAMPQLHHRDPSIIGLLGASPHLSSLNTDFAPPSSPTATSALSGVTSEAFDYKPSTERAPTRPELHLEKGRVAAMAFERPFYDMIVDGIHSHPNSVRLAYTAYPAGCILITDAMKILDPNLRDGIHEWRDGKRFVKEGDKLYLEGTNTLAGSVVTLDACVRNFSRFTGCSLGEAIKCATFNPARCLGIDNKKGTLRAGADADLTVFDRQGNVVINRVALSASEDSALVKALIALSNDSKKKRLVTSSKYAAPADPSIEVTSWKMNEFKYYEVPSPFPTLARGIFTTEDGNGVHRIVARGYDKFFNVGEVGWTTKRALEDHTTGPYTLSLKSNGCIIFIAALTPEKLLITSKHSIGPATDGMKVSHADAGEKWLRKYLEEKGRTESDLANVLWMNNWTAVAELCDDSFEEHVLGYPPELTGLHLHGINESTKAFKTLPHEQVDAFAKEWGFITTASLQLPTIAAVREFTDECAKTGTWNGVPIEGFVVRTHVGEPPAGSHPRNGPPYSVGSTFFFKVKFDEPYMMYRDWRELTKQLLTMRGGPMGKNPMAVGKLSKNKIRRAETKAYVNWVIEEIQRNPTAFLEYGNNKGIVAVRERFLGSADGHSASLDGSLPLSTAKIEYGKTIILPVAIPGCGKTAVSVALSHIFGFAHTQSDDVRAKKPAPVFIKNVFDLLKKHDVVIADKNNHLKMHREALRTTAASFPQPVRLLALHWGLDDYPPAEIHRICADRVLQRGENHQTLLPDASQAHEQVLWSFITKSEPLASDEVDEIVEMSAHDDLEASVIRAVKGCVQILGLPEPTPTKIQGALDYVRRYKPAKTGQAPTKIKGKPRYFAFLPEIALEPLLEPLLGGIPFWRAVKSRVTNRTHVTLIHQSALPGLQRFWNQCKSLHELSTTPPTFKLQLGHVVWNDRIMALTVDAVALEQEGAGGQHGAEFVSQIPEEARQRLHITVATRDGSVAPVEAKTMVENWRLDHSTAHSLPLGDVTATGRVKGLQA

InterPro domains:
  IPR006680 Amidohydrolase-related [PF01979] (58-454)
  IPR011059 Metal-dependent hydrolase, composite domain superfamily [SSF51338] (9-461)
  IPR015965 tRNA ligase, phosphodiesterase [PF08302] (1106-1223)
  IPR015966 tRNA ligase, kinase domain, fungi [PF08303] (871-1012)
  IPR019039 T4 RNA ligase 1-like, N-terminal [PF09511] (526-768)
  IPR027417 P-loop containing nucleoside triphosphate hydrolase [G3DSA:3.40.50.300] (850-1030)
  IPR027417 P-loop containing nucleoside triphosphate hydrolase [SSF52540] (877-984)
  IPR032466 Metal-dependent hydrolase [SSF51556] (62-439)

Secondary structure (DSSP, 8-state):
----EEEEES-EEEPTTS-EEE--EEEETTTTEEE-HHHHHHTS----SEEEE-TT-EEEEPEEEEEE-EETTEETT---S-HHHHHHHHHHHHHHHGGGTEEEEEEEEES--TTTHHHHHHHT--B--TTS-EE-EEEEE-SS--TTT-TTS-GGG----TTTHHHHHHHH-TTTS--TTGGG-SSSS---EEEEEE-TTSTTTHHHHHHHHHTT-EEEE-S----HHHHHHHHHTT--EESSTTTTS---BTTB-GGGGGGSS-SSS--S-------------------------------PPPPPPP----SSS-SS---PPPPEEEE-SSSSS-HHHHHHHHHH-GGGEEEE--B-TT--TTPPSEEEE-GGG-EEEEETTEEEETTS--B--B---HHHHHHHHHHHH---HHHHHHHTTHHHHHHHT-TTTSSS--TTSB--EEEE-TTS-B---HHHHHHHHHHHHHHHHHHHHH-TTTTTSEEEEEEEETTEEEEEEEEEEE-GGGGGSSS-SSS--BSSEEEEE-SSS-EEEEEE--B--EETTTSGGGSHHHHHHHEEEEEEEEE---SEEEEEEESSSS-EEEEETTEESS-TTSSS--HHHHHHHHHHHHHHHTT--HHHHHHHHHHTTEEEEEEEE-TTT---SS---GGG-EEEEEEEEESSSS--B--HHHHHHHHHHHTPEE--EEEESSHHHHHHHHHHHHHHSEETTEE-SEEEEEEEEPPPPTT--GGGS-SS-TT-EEEEEEE--TTHHHHHHHHHHHHHHHHHHTSTT--S---GGGS-TTTS-SHHHHHHHHHHHHHHHH-GGGGTTGGGT-SHHHHHHHHHTSHHHHHHSTT------------SEEEEEEE--TTSSHHHHHHHHHHHH--EEEEGGG--SSSHHHHHHHHHHHHHTT-SEEEEES-TTSHHHHHHHHHHHTTSSS-EEEEEEE--GGGS-HHHHHHHHHHHHHHHGGG-SS----TT-HHHHHHHHHHTT-----TTS-SEEEE--SSS-HHHHHHHHHHHHHHHHTPPPPPHHHHHHHHHHHHH---SSPPPPP-------SEEEEEE---HHHHHHHHHTT-HHHHHHGGG--SS--EEEEEGGGTTTTHHHHHHHHHHHH--S----EEEEEEEEEE-SSEEEEEEEEEEE---STTHHHHHHHHHT--HHHHTT-EEEEEESSTTS-TTHHHHHHHHHHH-GGGSEEEE--S-EEEEEEEEE--

pLDDT: mean 82.87, std 16.52, range [23.86, 98.69]

Radius of gyration: 40.95 Å; chains: 1; bounding box: 103×100×119 Å